Protein 8XW9 (pdb70)

Organism: Streptococcus pneumoniae (strain ATCC BAA-255 / R6) (NCBI:txid171101)

Structure (mmCIF, N/CA/C/O backbone):
data_8XW9
#
_entry.id   8XW9
#
_cell.length_a   81.464
_cell.length_b   81.464
_cell.length_c   398.910
_cell.angle_alpha   90.00
_cell.angle_beta   90.00
_cell.angle_gamma   90.00
#
_symmetry.space_group_name_H-M   'P 43 2 2'
#
loop_
_entity.id
_entity.type
_entity.pdbx_description
1 polymer 'Pyruvate kinase'
2 non-polymer 'MAGNESIUM ION'
3 non-polymer 'POTASSIUM ION'
4 non-polymer 'OXALATE ION'
5 non-polymer 1,6-di-O-phosphono-beta-D-fructofuranose
6 non-polymer "URIDINE-5'-DIPHOSPHATE"
7 water water
#
loop_
_atom_site.group_PDB
_atom_site.id
_atom_site.type_symbol
_atom_site.label_atom_id
_atom_site.label_alt_id
_atom_site.label_comp_id
_atom_site.label_asym_id
_atom_site.label_entity_id
_atom_site.label_seq_id
_atom_site.pdbx_PDB_ins_code
_atom_site.Cartn_x
_atom_site.Cartn_y
_atom_site.Cartn_z
_atom_site.occupancy
_atom_site.B_iso_or_equiv
_atom_site.auth_seq_id
_atom_site.auth_comp_id
_atom_site.auth_asym_id
_atom_site.auth_atom_id
_atom_site.pdbx_PDB_model_num
ATOM 1 N N . MET A 1 21 ? 3.024 8.818 19.713 1.00 77.20 1 MET A N 1
ATOM 2 C CA . MET A 1 21 ? 1.791 8.613 20.559 1.00 65.66 1 MET A CA 1
ATOM 3 C C . MET A 1 21 ? 0.666 7.987 19.713 1.00 55.21 1 MET A C 1
ATOM 4 O O . MET A 1 21 ? 0.065 8.693 18.887 1.00 53.01 1 MET A O 1
ATOM 9 N N . ASN A 1 22 ? 0.407 6.685 19.859 1.00 42.32 2 ASN A N 1
ATOM 10 C CA . ASN A 1 22 ? -0.698 5.993 19.156 1.00 37.04 2 ASN A CA 1
ATOM 11 C C . ASN A 1 22 ? -1.910 6.029 20.095 1.00 31.12 2 ASN A C 1
ATOM 12 O O . ASN A 1 22 ? -1.775 5.863 21.318 1.00 34.03 2 ASN A O 1
ATOM 17 N N . LYS A 1 23 ? -3.084 6.094 19.527 1.00 28.19 3 LYS A N 1
ATOM 18 C CA . LYS A 1 23 ? -4.329 6.066 20.325 1.00 26.02 3 LYS A CA 1
ATOM 19 C C . LYS A 1 23 ? -4.688 4.608 20.673 1.00 29.31 3 LYS A C 1
ATOM 20 O O . LYS A 1 23 ? -5.187 3.878 19.798 1.00 28.96 3 LYS A O 1
ATOM 26 N N . ARG A 1 24 ? -4.661 4.238 21.941 1.00 22.69 4 ARG A N 1
ATOM 27 C CA . ARG A 1 24 ? -5.000 2.860 22.369 1.00 23.67 4 ARG A CA 1
ATOM 28 C C . ARG A 1 24 ? -6.537 2.644 22.432 1.00 21.28 4 ARG A C 1
ATOM 29 O O . ARG A 1 24 ? -6.968 1.521 22.122 1.00 23.25 4 ARG A O 1
ATOM 37 N N . VAL A 1 25 ? -7.273 3.621 22.905 1.00 22.54 5 VAL A N 1
ATOM 38 C CA . VAL A 1 25 ? -8.767 3.536 23.000 1.00 21.54 5 VAL A CA 1
ATOM 39 C C . VAL A 1 25 ? -9.342 3.674 21.591 1.00 22.58 5 VAL A C 1
ATOM 40 O O . VAL A 1 25 ? -8.998 4.625 20.930 1.00 25.75 5 VAL A O 1
ATOM 44 N N . LYS A 1 26 ? -10.174 2.731 21.202 1.00 24.15 6 LYS A N 1
ATOM 45 C CA . LYS A 1 26 ? -10.699 2.648 19.811 1.00 22.55 6 LYS A CA 1
ATOM 46 C C . LYS A 1 26 ? -11.900 3.564 19.680 1.00 26.41 6 LYS A C 1
ATOM 47 O O . LYS A 1 26 ? -12.570 3.840 20.694 1.00 25.58 6 LYS A O 1
ATOM 53 N N . ILE A 1 27 ? -12.102 4.091 18.480 1.00 25.91 7 ILE A N 1
ATOM 54 C CA . ILE A 1 27 ? -13.264 4.955 18.190 1.00 24.47 7 ILE A CA 1
ATOM 55 C C . ILE A 1 27 ? -14.200 4.236 17.232 1.00 24.51 7 ILE A C 1
ATOM 56 O O . ILE A 1 27 ? -13.770 3.822 16.164 1.00 24.60 7 ILE A O 1
ATOM 61 N N . VAL A 1 28 ? -15.477 4.185 17.598 1.00 24.43 8 VAL A N 1
ATOM 62 C CA . VAL A 1 28 ? -16.563 3.760 16.682 1.00 23.58 8 VAL A CA 1
ATOM 63 C C . VAL A 1 28 ? -17.222 5.055 16.234 1.00 24.01 8 VAL A C 1
ATOM 64 O O . VAL A 1 28 ? -17.597 5.844 17.098 1.00 24.41 8 VAL A O 1
ATOM 68 N N . ALA A 1 29 ? -17.320 5.299 14.932 1.00 24.73 9 ALA A N 1
ATOM 69 C CA . ALA A 1 29 ? -17.974 6.519 14.390 1.00 22.88 9 ALA A CA 1
ATOM 70 C C . ALA A 1 29 ? -19.219 6.082 13.606 1.00 23.49 9 ALA A C 1
ATOM 71 O O . ALA A 1 29 ? -19.138 5.209 12.745 1.00 23.87 9 ALA A O 1
ATOM 73 N N . THR A 1 30 ? -20.344 6.643 13.947 1.00 25.21 10 THR A N 1
ATOM 74 C CA . THR A 1 30 ? -21.591 6.363 13.206 1.00 22.15 10 THR A CA 1
ATOM 75 C C . THR A 1 30 ? -21.597 7.180 11.935 1.00 22.93 10 THR A C 1
ATOM 76 O O . THR A 1 30 ? -21.417 8.440 12.019 1.00 25.98 10 THR A O 1
ATOM 80 N N . LEU A 1 31 ? -21.930 6.525 10.819 1.00 26.44 11 LEU A N 1
ATOM 81 C CA . LEU A 1 31 ? -22.038 7.233 9.517 1.00 25.30 11 LEU A CA 1
ATOM 82 C C . LEU A 1 31 ? -23.507 7.613 9.254 1.00 25.49 11 LEU A C 1
ATOM 83 O O . LEU A 1 31 ? -24.430 7.079 9.854 1.00 28.62 11 LEU A O 1
ATOM 88 N N . GLY A 1 32 ? -23.638 8.731 8.578 1.00 26.40 12 GLY A N 1
ATOM 89 C CA . GLY A 1 32 ? -24.934 9.243 8.158 1.00 28.00 12 GLY A CA 1
ATOM 90 C C . GLY A 1 32 ? -24.690 10.352 7.160 1.00 26.89 12 GLY A C 1
ATOM 91 O O . GLY A 1 32 ? -23.591 10.516 6.609 1.00 27.48 12 GLY A O 1
ATOM 92 N N . PRO A 1 33 ? -25.693 11.207 6.941 1.00 29.94 13 PRO A N 1
ATOM 93 C CA . PRO A 1 33 ? -25.549 12.259 5.930 1.00 30.07 13 PRO A CA 1
ATOM 94 C C . PRO A 1 33 ? -24.502 13.338 6.162 1.00 30.75 13 PRO A C 1
ATOM 95 O O . PRO A 1 33 ? -24.091 13.955 5.218 1.00 28.74 13 PRO A O 1
ATOM 99 N N . ALA A 1 34 ? -24.045 13.531 7.401 1.00 29.23 14 ALA A N 1
ATOM 100 C CA . ALA A 1 34 ? -23.074 14.589 7.749 1.00 29.60 14 ALA A CA 1
ATOM 101 C C . ALA A 1 34 ? -21.802 14.530 6.881 1.00 24.49 14 ALA A C 1
ATOM 102 O O . ALA A 1 34 ? -21.307 15.589 6.549 1.00 29.25 14 ALA A O 1
ATOM 104 N N . VAL A 1 35 ? -21.355 13.350 6.480 1.00 24.92 15 VAL A N 1
ATOM 105 C CA . VAL A 1 35 ? -20.094 13.207 5.712 1.00 30.37 15 VAL A CA 1
ATOM 106 C C . VAL A 1 35 ? -20.427 13.035 4.228 1.00 32.37 15 VAL A C 1
ATOM 107 O O . VAL A 1 35 ? -19.484 12.970 3.414 1.00 33.30 15 VAL A O 1
ATOM 111 N N . GLU A 1 36 ? -21.724 12.966 3.891 1.00 29.63 16 GLU A N 1
ATOM 112 C CA . GLU A 1 36 ? -22.128 12.636 2.495 1.00 29.02 16 GLU A CA 1
ATOM 113 C C . GLU A 1 36 ? -22.304 13.916 1.689 1.00 28.22 16 GLU A C 1
ATOM 114 O O . GLU A 1 36 ? -22.924 14.852 2.164 1.00 29.28 16 GLU A O 1
ATOM 120 N N . ILE A 1 37 ? -21.756 13.905 0.484 1.00 28.97 17 ILE A N 1
ATOM 121 C CA . ILE A 1 37 ? -21.875 14.994 -0.521 1.00 29.11 17 ILE A CA 1
ATOM 122 C C . ILE A 1 37 ? -22.924 14.501 -1.532 1.00 27.26 17 ILE A C 1
ATOM 123 O O . ILE A 1 37 ? -22.884 13.312 -1.903 1.00 27.73 17 ILE A O 1
ATOM 128 N N . ARG A 1 38 ? -23.862 15.362 -1.887 1.00 29.85 18 ARG A N 1
ATOM 129 C CA . ARG A 1 38 ? -24.917 15.011 -2.866 1.00 28.31 18 ARG A CA 1
ATOM 130 C C . ARG A 1 38 ? -24.973 16.120 -3.904 1.00 28.35 18 ARG A C 1
ATOM 131 O O . ARG A 1 38 ? -25.299 17.276 -3.521 1.00 31.21 18 ARG A O 1
ATOM 139 N N . GLY A 1 39 ? -24.668 15.784 -5.165 1.00 33.36 19 GLY A N 1
ATOM 140 C CA . GLY A 1 39 ? -24.597 16.806 -6.236 1.00 33.56 19 GLY A CA 1
ATOM 141 C C . GLY A 1 39 ? -23.776 18.013 -5.861 1.00 39.03 19 GLY A C 1
ATOM 142 O O . GLY A 1 39 ? -24.252 19.119 -6.108 1.00 36.13 19 GLY A O 1
ATOM 143 N N . GLY A 1 40 ? -22.592 17.807 -5.257 1.00 40.06 20 GLY A N 1
ATOM 144 C CA . GLY A 1 40 ? -21.671 18.883 -4.859 1.00 37.67 20 GLY A CA 1
ATOM 145 C C . GLY A 1 40 ? -22.144 19.626 -3.600 1.00 40.07 20 GLY A C 1
ATOM 146 O O . GLY A 1 40 ? -21.481 20.535 -3.219 1.00 41.37 20 GLY A O 1
ATOM 147 N N . LYS A 1 41 ? -23.256 19.257 -2.970 1.00 33.15 21 LYS A N 1
ATOM 148 C CA . LYS A 1 41 ? -23.798 19.981 -1.792 1.00 36.15 21 LYS A CA 1
ATOM 149 C C . LYS A 1 41 ? -23.417 19.207 -0.517 1.00 33.56 21 LYS A C 1
ATOM 150 O O . LYS A 1 41 ? -23.402 17.944 -0.540 1.00 29.82 21 LYS A O 1
ATOM 156 N N . LYS A 1 42 ? -23.167 19.961 0.537 1.00 33.67 22 LYS A N 1
ATOM 157 C CA . LYS A 1 42 ? -22.896 19.472 1.914 1.00 35.08 22 LYS A CA 1
ATOM 158 C C . LYS A 1 42 ? -24.212 19.366 2.663 1.00 31.67 22 LYS A C 1
ATOM 159 O O . LYS A 1 42 ? -25.171 20.094 2.356 1.00 36.93 22 LYS A O 1
ATOM 165 N N . PHE A 1 43 ? -24.297 18.454 3.624 1.00 31.08 23 PHE A N 1
ATOM 166 C CA . PHE A 1 43 ? -25.457 18.322 4.522 1.00 29.82 23 PHE A CA 1
ATOM 167 C C . PHE A 1 43 ? -25.751 19.693 5.151 1.00 31.57 23 PHE A C 1
ATOM 168 O O . PHE A 1 43 ? -24.806 20.364 5.599 1.00 35.24 23 PHE A O 1
ATOM 176 N N . GLY A 1 44 ? -27.009 20.091 5.123 1.00 34.11 24 GLY A N 1
ATOM 177 C CA . GLY A 1 44 ? -27.493 21.389 5.594 1.00 40.25 24 GLY A CA 1
ATOM 178 C C . GLY A 1 44 ? -27.706 22.381 4.455 1.00 44.47 24 GLY A C 1
ATOM 179 O O . GLY A 1 44 ? -28.462 23.308 4.684 1.00 43.74 24 GLY A O 1
ATOM 180 N N . GLU A 1 45 ? -27.070 22.229 3.285 1.00 40.44 25 GLU A N 1
ATOM 181 C CA . GLU A 1 45 ? -27.227 23.211 2.172 1.00 40.87 25 GLU A CA 1
ATOM 182 C C . GLU A 1 45 ? -28.614 23.075 1.522 1.00 42.25 25 GLU A C 1
ATOM 183 O O . GLU A 1 45 ? -29.202 21.976 1.544 1.00 37.97 25 GLU A O 1
ATOM 189 N N . ASP A 1 46 ? -29.165 24.176 0.987 1.00 42.39 26 ASP A N 1
ATOM 190 C CA . ASP A 1 46 ? -30.497 24.141 0.308 1.00 45.53 26 ASP A CA 1
ATOM 191 C C . ASP A 1 46 ? -30.394 23.177 -0.887 1.00 35.86 26 ASP A C 1
ATOM 192 O O . ASP A 1 46 ? -29.381 23.250 -1.592 1.00 39.23 26 ASP A O 1
ATOM 197 N N . GLY A 1 47 ? -31.396 22.325 -1.076 1.00 40.35 27 GLY A N 1
ATOM 198 C CA . GLY A 1 47 ? -31.514 21.420 -2.231 1.00 40.86 27 GLY A CA 1
ATOM 199 C C . GLY A 1 47 ? -30.758 20.119 -2.040 1.00 39.86 27 GLY A C 1
ATOM 200 O O . GLY A 1 47 ? -30.761 19.309 -2.968 1.00 36.01 27 GLY A O 1
ATOM 201 N N . TYR A 1 48 ? -30.124 19.898 -0.880 1.00 38.05 28 TYR A N 1
ATOM 202 C CA . TYR A 1 48 ? -29.221 18.736 -0.643 1.00 32.41 28 TYR A CA 1
ATOM 203 C C . TYR A 1 48 ? -29.967 17.437 -0.940 1.00 28.82 28 TYR A C 1
ATOM 204 O O . TYR A 1 48 ? -29.449 16.578 -1.655 1.00 31.31 28 TYR A O 1
ATOM 213 N N . TRP A 1 49 ? -31.193 17.303 -0.430 1.00 27.59 29 TRP A N 1
ATOM 214 C CA . TRP A 1 49 ? -31.975 16.053 -0.468 1.00 30.93 29 TRP A CA 1
ATOM 215 C C . TRP A 1 49 ? -32.570 15.808 -1.883 1.00 31.67 29 TRP A C 1
ATOM 216 O O . TRP A 1 49 ? -32.926 14.663 -2.161 1.00 32.55 29 TRP A O 1
ATOM 227 N N . GLY A 1 50 ? -32.527 16.807 -2.741 1.00 32.70 30 GLY A N 1
ATOM 228 C CA . GLY A 1 50 ? -33.015 16.693 -4.140 1.00 31.53 30 GLY A CA 1
ATOM 229 C C . GLY A 1 50 ? -31.926 16.180 -5.042 1.00 33.07 30 GLY A C 1
ATOM 230 O O . GLY A 1 50 ? -32.225 15.868 -6.220 1.00 34.90 30 GLY A O 1
ATOM 231 N N . GLU A 1 51 ? -30.679 16.106 -4.540 1.00 31.81 31 GLU A N 1
ATOM 232 C CA . GLU A 1 51 ? -29.507 15.548 -5.262 1.00 30.53 31 GLU A CA 1
ATOM 233 C C . GLU A 1 51 ? -29.297 14.060 -4.928 1.00 30.52 31 GLU A C 1
ATOM 234 O O . GLU A 1 51 ? -29.858 13.551 -3.960 1.00 31.44 31 GLU A O 1
ATOM 240 N N . LYS A 1 52 ? -28.501 13.371 -5.720 1.00 29.33 32 LYS A N 1
ATOM 241 C CA . LYS A 1 52 ? -28.152 11.963 -5.465 1.00 29.50 32 LYS A CA 1
ATOM 242 C C . LYS A 1 52 ? -26.727 11.974 -4.848 1.00 29.73 32 LYS A C 1
ATOM 243 O O . LYS A 1 52 ? -26.036 12.972 -5.009 1.00 27.89 32 LYS A O 1
ATOM 249 N N . LEU A 1 53 ? -26.346 10.882 -4.226 1.00 32.28 33 LEU A N 1
ATOM 250 C CA . LEU A 1 53 ? -25.034 10.733 -3.521 1.00 29.70 33 LEU A CA 1
ATOM 251 C C . LEU A 1 53 ? -23.887 10.849 -4.531 1.00 32.52 33 LEU A C 1
ATOM 252 O O . LEU A 1 53 ? -23.955 10.270 -5.642 1.00 33.92 33 LEU A O 1
ATOM 257 N N . ASP A 1 54 ? -22.872 11.631 -4.202 1.00 31.11 34 ASP A N 1
ATOM 258 C CA . ASP A 1 54 ? -21.575 11.700 -4.913 1.00 33.58 34 ASP A CA 1
ATOM 259 C C . ASP A 1 54 ? -20.616 10.740 -4.201 1.00 35.06 34 ASP A C 1
ATOM 260 O O . ASP A 1 54 ? -20.113 11.084 -3.072 1.00 33.39 34 ASP A O 1
ATOM 265 N N . VAL A 1 55 ? -20.466 9.536 -4.732 1.00 32.63 35 VAL A N 1
ATOM 266 C CA . VAL A 1 55 ? -19.765 8.440 -4.012 1.00 35.25 35 VAL A CA 1
ATOM 267 C C . VAL A 1 55 ? -18.296 8.812 -3.772 1.00 34.07 35 VAL A C 1
ATOM 268 O O . VAL A 1 55 ? -17.817 8.683 -2.599 1.00 31.77 35 VAL A O 1
ATOM 272 N N . GLU A 1 56 ? -17.597 9.347 -4.752 1.00 35.75 36 GLU A N 1
ATOM 273 C CA . GLU A 1 56 ? -16.137 9.599 -4.580 1.00 39.12 36 GLU A CA 1
ATOM 274 C C . GLU A 1 56 ? -15.929 10.711 -3.550 1.00 39.14 36 GLU A C 1
ATOM 275 O O . GLU A 1 56 ? -15.067 10.531 -2.627 1.00 33.23 36 GLU A O 1
ATOM 281 N N . ALA A 1 57 ? -16.618 11.834 -3.697 1.00 30.29 37 ALA A N 1
ATOM 282 C CA . ALA A 1 57 ? -16.520 12.987 -2.783 1.00 33.70 37 ALA A CA 1
ATOM 283 C C . ALA A 1 57 ? -16.857 12.549 -1.336 1.00 30.61 37 ALA A C 1
ATOM 284 O O . ALA A 1 57 ? -16.171 12.977 -0.395 1.00 31.35 37 ALA A O 1
ATOM 286 N N . SER A 1 58 ? -17.864 11.716 -1.158 1.00 31.31 38 SER A N 1
ATOM 287 C CA . SER A 1 58 ? -18.265 11.169 0.157 1.00 29.61 38 SER A CA 1
ATOM 288 C C . SER A 1 58 ? -17.137 10.278 0.712 1.00 28.68 38 SER A C 1
ATOM 289 O O . SER A 1 58 ? -16.859 10.364 1.940 1.00 27.22 38 SER A O 1
ATOM 292 N N . ALA A 1 59 ? -16.581 9.385 -0.103 1.00 28.87 39 ALA A N 1
ATOM 293 C CA . ALA A 1 59 ? -15.501 8.435 0.288 1.00 31.06 39 ALA A CA 1
ATOM 294 C C . ALA A 1 59 ? -14.281 9.241 0.689 1.00 29.99 39 ALA A C 1
ATOM 295 O O . ALA A 1 59 ? -13.620 8.859 1.689 1.00 30.27 39 ALA A O 1
ATOM 297 N N . LYS A 1 60 ? -14.039 10.379 0.052 1.00 30.64 40 LYS A N 1
ATOM 298 C CA . LYS A 1 60 ? -12.891 11.232 0.462 1.00 32.18 40 LYS A CA 1
ATOM 299 C C . LYS A 1 60 ? -13.138 11.809 1.859 1.00 34.62 40 LYS A C 1
ATOM 300 O O . LYS A 1 60 ? -12.169 11.974 2.579 1.00 33.10 40 LYS A O 1
ATOM 306 N N . ASN A 1 61 ? -14.371 12.160 2.212 1.00 29.07 41 ASN A N 1
ATOM 307 C CA . ASN A 1 61 ? -14.689 12.733 3.543 1.00 30.68 41 ASN A CA 1
ATOM 308 C C . ASN A 1 61 ? -14.536 11.627 4.587 1.00 28.54 41 ASN A C 1
ATOM 309 O O . ASN A 1 61 ? -13.960 11.895 5.694 1.00 29.02 41 ASN A O 1
ATOM 314 N N . ILE A 1 62 ? -15.040 10.433 4.273 1.00 26.11 42 ILE A N 1
ATOM 315 C CA . ILE A 1 62 ? -14.932 9.263 5.181 1.00 27.74 42 ILE A CA 1
ATOM 316 C C . ILE A 1 62 ? -13.450 8.904 5.416 1.00 27.07 42 ILE A C 1
ATOM 317 O O . ILE A 1 62 ? -13.057 8.635 6.590 1.00 26.60 42 ILE A O 1
ATOM 322 N N . ALA A 1 63 ? -12.617 8.973 4.394 1.00 25.22 43 ALA A N 1
ATOM 323 C CA . ALA A 1 63 ? -11.164 8.672 4.530 1.00 25.77 43 ALA A CA 1
ATOM 324 C C . ALA A 1 63 ? -10.516 9.609 5.526 1.00 25.92 43 ALA A C 1
ATOM 325 O O . ALA A 1 63 ? -9.612 9.128 6.272 1.00 30.07 43 ALA A O 1
ATOM 327 N N . LYS A 1 64 ? -10.917 10.869 5.591 1.00 25.75 44 LYS A N 1
ATOM 328 C CA . LYS A 1 64 ? -10.418 11.829 6.592 1.00 28.12 44 LYS A CA 1
ATOM 329 C C . LYS A 1 64 ? -10.761 11.339 8.013 1.00 28.32 44 LYS A C 1
ATOM 330 O O . LYS A 1 64 ? -9.920 11.488 8.928 1.00 27.08 44 LYS A O 1
ATOM 336 N N . LEU A 1 65 ? -11.959 10.808 8.227 1.00 29.09 45 LEU A N 1
ATOM 337 C CA . LEU A 1 65 ? -12.330 10.272 9.574 1.00 27.29 45 LEU A CA 1
ATOM 338 C C . LEU A 1 65 ? -11.438 9.089 9.913 1.00 27.35 45 LEU A C 1
ATOM 339 O O . LEU A 1 65 ? -11.095 8.930 11.129 1.00 28.08 45 LEU A O 1
ATOM 344 N N . ILE A 1 66 ? -11.131 8.218 8.944 1.00 24.99 46 ILE A N 1
ATOM 345 C CA . ILE A 1 66 ? -10.271 7.031 9.180 1.00 29.94 46 ILE A CA 1
ATOM 346 C C . ILE A 1 66 ? -8.875 7.538 9.600 1.00 32.47 46 ILE A C 1
ATOM 347 O O . ILE A 1 66 ? -8.331 7.102 10.624 1.00 28.64 46 ILE A O 1
ATOM 352 N N . GLU A 1 67 ? -8.368 8.525 8.901 1.00 30.74 47 GLU A N 1
ATOM 353 C CA . GLU A 1 67 ? -7.020 9.109 9.167 1.00 34.25 47 GLU A CA 1
ATOM 354 C C . GLU A 1 67 ? -7.021 9.822 10.520 1.00 32.74 47 GLU A C 1
ATOM 355 O O . GLU A 1 67 ? -6.002 9.803 11.159 1.00 30.96 47 GLU A O 1
ATOM 361 N N . ALA A 1 68 ? -8.144 10.353 10.988 1.00 27.44 48 ALA A N 1
ATOM 362 C CA . ALA A 1 68 ? -8.274 11.041 12.287 1.00 27.13 48 ALA A CA 1
ATOM 363 C C . ALA A 1 68 ? -8.438 10.050 13.453 1.00 27.02 48 ALA A C 1
ATOM 364 O O . ALA A 1 68 ? -8.390 10.508 14.609 1.00 29.89 48 ALA A O 1
ATOM 366 N N . GLY A 1 69 ? -8.627 8.773 13.185 1.00 27.89 49 GLY A N 1
ATOM 367 C CA . GLY A 1 69 ? -8.609 7.744 14.224 1.00 29.27 49 GLY A CA 1
ATOM 368 C C . GLY A 1 69 ? -9.919 7.026 14.426 1.00 26.54 49 GLY A C 1
ATOM 369 O O . GLY A 1 69 ? -10.006 6.247 15.394 1.00 29.00 49 GLY A O 1
ATOM 370 N N . ALA A 1 70 ? -10.907 7.133 13.503 1.00 27.65 50 ALA A N 1
ATOM 371 C CA . ALA A 1 70 ? -12.042 6.204 13.500 1.00 25.74 50 ALA A CA 1
ATOM 372 C C . ALA A 1 70 ? -11.520 4.799 13.186 1.00 25.89 50 ALA A C 1
ATOM 373 O O . ALA A 1 70 ? -10.846 4.584 12.157 1.00 27.80 50 ALA A O 1
ATOM 375 N N . ASN A 1 71 ? -11.836 3.845 14.018 1.00 21.37 51 ASN A N 1
ATOM 376 C CA . ASN A 1 71 ? -11.357 2.453 13.909 1.00 23.01 51 ASN A CA 1
ATOM 377 C C . ASN A 1 71 ? -12.421 1.526 13.353 1.00 25.39 51 ASN A C 1
ATOM 378 O O . ASN A 1 71 ? -12.043 0.421 12.853 1.00 27.95 51 ASN A O 1
ATOM 383 N N . THR A 1 72 ? -13.696 1.897 13.509 1.00 25.68 52 THR A N 1
ATOM 384 C CA . THR A 1 72 ? -14.848 1.070 13.074 1.00 25.78 52 THR A CA 1
ATOM 385 C C . THR A 1 72 ? -15.975 2.044 12.757 1.00 27.81 52 THR A C 1
ATOM 386 O O . THR A 1 72 ? -16.156 3.049 13.476 1.00 25.54 52 THR A O 1
ATOM 390 N N . PHE A 1 73 ? -16.693 1.782 11.681 1.00 25.90 53 PHE A N 1
ATOM 391 C CA . PHE A 1 73 ? -17.906 2.555 11.363 1.00 24.44 53 PHE A CA 1
ATOM 392 C C . PHE A 1 73 ? -19.144 1.763 11.692 1.00 22.12 53 PHE A C 1
ATOM 393 O O . PHE A 1 73 ? -19.216 0.531 11.491 1.00 24.89 53 PHE A O 1
ATOM 401 N N . ARG A 1 74 ? -20.095 2.490 12.275 1.00 25.02 54 ARG A N 1
ATOM 402 C CA . ARG A 1 74 ? -21.419 1.978 12.699 1.00 22.77 54 ARG A CA 1
ATOM 403 C C . ARG A 1 74 ? -22.514 2.357 11.657 1.00 21.46 54 ARG A C 1
ATOM 404 O O . ARG A 1 74 ? -22.638 3.559 11.317 1.00 23.96 54 ARG A O 1
ATOM 412 N N . PHE A 1 75 ? -23.195 1.337 11.175 1.00 26.31 55 PHE A N 1
ATOM 413 C CA . PHE A 1 75 ? -24.341 1.424 10.217 1.00 26.14 55 PHE A CA 1
ATOM 414 C C . PHE A 1 75 ? -25.604 1.155 11.041 1.00 22.48 55 PHE A C 1
ATOM 415 O O . PHE A 1 75 ? -25.870 -0.003 11.436 1.00 24.57 55 PHE A O 1
ATOM 423 N N . ASN A 1 76 ? -26.348 2.198 11.340 1.00 25.58 56 ASN A N 1
ATOM 424 C CA . ASN A 1 76 ? -27.542 2.101 12.217 1.00 26.13 56 ASN A CA 1
ATOM 425 C C . ASN A 1 76 ? -28.773 1.749 11.354 1.00 27.53 56 ASN A C 1
ATOM 426 O O . ASN A 1 76 ? -29.300 2.636 10.711 1.00 27.12 56 ASN A O 1
ATOM 431 N N . PHE A 1 77 ? -29.232 0.511 11.393 1.00 27.35 57 PHE A N 1
ATOM 432 C CA . PHE A 1 77 ? -30.352 0.016 10.542 1.00 29.03 57 PHE A CA 1
ATOM 433 C C . PHE A 1 77 ? -31.705 0.494 11.090 1.00 30.98 57 PHE A C 1
ATOM 434 O O . PHE A 1 77 ? -32.691 0.182 10.466 1.00 30.07 57 PHE A O 1
ATOM 442 N N . SER A 1 78 ? -31.740 1.324 12.127 1.00 27.82 58 SER A N 1
ATOM 443 C CA . SER A 1 78 ? -32.981 2.043 12.547 1.00 29.53 58 SER A CA 1
ATOM 444 C C . SER A 1 78 ? -33.273 3.152 11.545 1.00 32.57 58 SER A C 1
ATOM 445 O O . SER A 1 78 ? -34.415 3.646 11.548 1.00 34.38 58 SER A O 1
ATOM 448 N N . HIS A 1 79 ? -32.287 3.542 10.727 1.00 29.89 59 HIS A N 1
ATOM 449 C CA . HIS A 1 79 ? -32.395 4.667 9.770 1.00 30.45 59 HIS A CA 1
ATOM 450 C C . HIS A 1 79 ? -32.231 4.164 8.339 1.00 34.95 59 HIS A C 1
ATOM 451 O O . HIS A 1 79 ? -31.442 3.242 8.106 1.00 33.60 59 HIS A O 1
ATOM 458 N N . GLY A 1 80 ? -33.048 4.690 7.426 1.00 39.84 60 GLY A N 1
ATOM 459 C CA . GLY A 1 80 ? -32.905 4.418 5.986 1.00 39.75 60 GLY A CA 1
ATOM 460 C C . GLY A 1 80 ? -33.401 3.045 5.604 1.00 38.05 60 GLY A C 1
ATOM 461 O O . GLY A 1 80 ? -34.001 2.356 6.414 1.00 48.02 60 GLY A O 1
ATOM 462 N N . ASP A 1 81 ? -33.109 2.604 4.394 1.00 34.68 61 ASP A N 1
ATOM 463 C CA . ASP A 1 81 ? -33.489 1.239 3.974 1.00 35.01 61 ASP A CA 1
ATOM 464 C C . ASP A 1 81 ? -32.242 0.482 3.543 1.00 32.27 61 ASP A C 1
ATOM 465 O O . ASP A 1 81 ? -31.139 1.046 3.667 1.00 34.03 61 ASP A O 1
ATOM 470 N N . HIS A 1 82 ? -32.396 -0.762 3.086 1.00 32.33 62 HIS A N 1
ATOM 471 C CA . HIS A 1 82 ? -31.248 -1.631 2.758 1.00 33.49 62 HIS A CA 1
ATOM 472 C C . HIS A 1 82 ? -30.418 -0.972 1.678 1.00 35.54 62 HIS A C 1
ATOM 473 O O . HIS A 1 82 ? -29.202 -1.010 1.777 1.00 33.32 62 HIS A O 1
ATOM 480 N N . GLN A 1 83 ? -31.042 -0.319 0.707 1.00 34.79 63 GLN A N 1
ATOM 481 C CA . GLN A 1 83 ? -30.265 0.295 -0.385 1.00 37.77 63 GLN A CA 1
ATOM 482 C C . GLN A 1 83 ? -29.351 1.400 0.173 1.00 35.35 63 GLN A C 1
ATOM 483 O O . GLN A 1 83 ? -28.170 1.458 -0.264 1.00 35.83 63 GLN A O 1
ATOM 489 N N . GLU A 1 84 ? -29.867 2.294 1.017 1.00 34.40 64 GLU A N 1
ATOM 490 C CA . GLU A 1 84 ? -29.056 3.387 1.597 1.00 36.01 64 GLU A CA 1
ATOM 491 C C . GLU A 1 84 ? -27.884 2.748 2.388 1.00 32.58 64 GLU A C 1
ATOM 492 O O . GLU A 1 84 ? -26.707 3.219 2.232 1.00 31.46 64 GLU A O 1
ATOM 498 N N . GLN A 1 85 ? -28.178 1.732 3.211 1.00 32.00 65 GLN A N 1
ATOM 499 C CA . GLN A 1 85 ? -27.143 1.100 4.087 1.00 33.50 65 GLN A CA 1
ATOM 500 C C . GLN A 1 85 ? -26.084 0.441 3.187 1.00 33.00 65 GLN A C 1
ATOM 501 O O . GLN A 1 85 ? -24.847 0.606 3.443 1.00 30.44 65 GLN A O 1
ATOM 507 N N . GLY A 1 86 ? -26.513 -0.331 2.180 1.00 31.92 66 GLY A N 1
ATOM 508 C CA . GLY A 1 86 ? -25.600 -1.024 1.254 1.00 32.28 66 GLY A CA 1
ATOM 509 C C . GLY A 1 86 ? -24.702 -0.070 0.499 1.00 34.77 66 GLY A C 1
ATOM 510 O O . GLY A 1 86 ? -23.498 -0.373 0.350 1.00 33.75 66 GLY A O 1
ATOM 511 N N . GLU A 1 87 ? -25.238 1.039 0.002 1.00 32.73 67 GLU A N 1
ATOM 512 C CA . GLU A 1 87 ? -24.433 2.064 -0.715 1.00 36.31 67 GLU A CA 1
ATOM 513 C C . GLU A 1 87 ? -23.429 2.680 0.281 1.00 31.73 67 GLU A C 1
ATOM 514 O O . GLU A 1 87 ? -22.309 3.016 -0.110 1.00 30.80 67 GLU A O 1
ATOM 520 N N . ARG A 1 88 ? -23.840 2.907 1.531 1.00 30.32 68 ARG A N 1
ATOM 521 C CA . ARG A 1 88 ? -22.958 3.570 2.520 1.00 32.40 68 ARG A CA 1
ATOM 522 C C . ARG A 1 88 ? -21.797 2.598 2.825 1.00 28.23 68 ARG A C 1
ATOM 523 O O . ARG A 1 88 ? -20.667 3.048 2.938 1.00 31.79 68 ARG A O 1
ATOM 531 N N . MET A 1 89 ? -22.067 1.312 2.925 1.00 27.35 69 MET A N 1
ATOM 532 C CA . MET A 1 89 ? -21.010 0.304 3.147 1.00 30.35 69 MET A CA 1
ATOM 533 C C . MET A 1 89 ? -20.042 0.309 1.964 1.00 33.35 69 MET A C 1
ATOM 534 O O . MET A 1 89 ? -18.826 0.243 2.199 1.00 30.19 69 MET A O 1
ATOM 539 N N . ALA A 1 90 ? -20.541 0.416 0.730 1.00 31.07 70 ALA A N 1
ATOM 540 C CA . ALA A 1 90 ? -19.678 0.454 -0.465 1.00 32.41 70 ALA A CA 1
ATOM 541 C C . ALA A 1 90 ? -18.840 1.738 -0.453 1.00 30.80 70 ALA A C 1
ATOM 542 O O . ALA A 1 90 ? -17.673 1.698 -0.863 1.00 30.52 70 ALA A O 1
ATOM 544 N N . THR A 1 91 ? -19.393 2.867 -0.036 1.00 27.74 71 THR A N 1
ATOM 545 C CA . THR A 1 91 ? -18.624 4.129 0.072 1.00 28.36 71 THR A CA 1
ATOM 546 C C . THR A 1 91 ? -17.475 3.976 1.097 1.00 30.42 71 THR A C 1
ATOM 547 O O . THR A 1 91 ? -16.350 4.469 0.828 1.00 30.05 71 THR A O 1
ATOM 551 N N . VAL A 1 92 ? -17.728 3.314 2.210 1.00 27.66 72 VAL A N 1
ATOM 552 C CA . VAL A 1 92 ? -16.627 3.100 3.201 1.00 27.51 72 VAL A CA 1
ATOM 553 C C . VAL A 1 92 ? -15.539 2.211 2.580 1.00 30.48 72 VAL A C 1
ATOM 554 O O . VAL A 1 92 ? -14.330 2.482 2.835 1.00 27.76 72 VAL A O 1
ATOM 558 N N . LYS A 1 93 ? -15.894 1.206 1.783 1.00 31.68 73 LYS A N 1
ATOM 559 C CA . LYS A 1 93 ? -14.862 0.317 1.189 1.00 34.72 73 LYS A CA 1
ATOM 560 C C . LYS A 1 93 ? -13.960 1.137 0.257 1.00 31.81 73 LYS A C 1
ATOM 561 O O . LYS A 1 93 ? -12.740 0.874 0.200 1.00 31.38 73 LYS A O 1
ATOM 567 N N . LEU A 1 94 ? -14.512 2.099 -0.470 1.00 32.64 74 LEU A N 1
ATOM 568 C CA . LEU A 1 94 ? -13.693 3.013 -1.290 1.00 33.60 74 LEU A CA 1
ATOM 569 C C . LEU A 1 94 ? -12.846 3.895 -0.359 1.00 34.82 74 LEU A C 1
ATOM 570 O O . LEU A 1 94 ? -11.678 4.188 -0.706 1.00 31.69 74 LEU A O 1
ATOM 575 N N . ALA A 1 95 ? -13.417 4.390 0.751 1.00 29.89 75 ALA A N 1
ATOM 576 C CA . ALA A 1 95 ? -12.710 5.267 1.706 1.00 28.27 75 ALA A CA 1
ATOM 577 C C . ALA A 1 95 ? -11.453 4.578 2.256 1.00 28.54 75 ALA A C 1
ATOM 578 O O . ALA A 1 95 ? -10.472 5.283 2.409 1.00 28.54 75 ALA A O 1
ATOM 580 N N . GLU A 1 96 ? -11.504 3.274 2.534 1.00 29.21 76 GLU A N 1
ATOM 581 C CA . GLU A 1 96 ? -10.343 2.513 3.045 1.00 30.25 76 GLU A CA 1
ATOM 582 C C . GLU A 1 96 ? -9.214 2.537 2.007 1.00 36.37 76 GLU A C 1
ATOM 583 O O . GLU A 1 96 ? -8.043 2.627 2.384 1.00 30.62 76 GLU A O 1
ATOM 589 N N . LYS A 1 97 ? -9.572 2.477 0.733 1.00 34.34 77 LYS A N 1
ATOM 590 C CA . LYS A 1 97 ? -8.577 2.459 -0.366 1.00 37.31 77 LYS A CA 1
ATOM 591 C C . LYS A 1 97 ? -7.977 3.846 -0.489 1.00 35.72 77 LYS A C 1
ATOM 592 O O . LYS A 1 97 ? -6.721 3.920 -0.632 1.00 37.86 77 LYS A O 1
ATOM 598 N N . ILE A 1 98 ? -8.761 4.906 -0.313 1.00 30.73 78 ILE A N 1
ATOM 599 C CA . ILE A 1 98 ? -8.218 6.289 -0.287 1.00 31.80 78 ILE A CA 1
ATOM 600 C C . ILE A 1 98 ? -7.292 6.477 0.917 1.00 35.38 78 ILE A C 1
ATOM 601 O O . ILE A 1 98 ? -6.220 7.080 0.767 1.00 36.33 78 ILE A O 1
ATOM 606 N N . ALA A 1 99 ? -7.696 6.052 2.107 1.00 31.56 79 ALA A N 1
ATOM 607 C CA . ALA A 1 99 ? -6.890 6.320 3.320 1.00 31.62 79 ALA A CA 1
ATOM 608 C C . ALA A 1 99 ? -5.661 5.398 3.354 1.00 34.25 79 ALA A C 1
ATOM 609 O O . ALA A 1 99 ? -4.783 5.693 4.156 1.00 37.58 79 ALA A O 1
ATOM 611 N N . GLY A 1 100 ? -5.715 4.243 2.676 1.00 36.64 80 GLY A N 1
ATOM 612 C CA . GLY A 1 100 ? -4.742 3.139 2.766 1.00 38.32 80 GLY A CA 1
ATOM 613 C C . GLY A 1 100 ? -4.809 2.445 4.119 1.00 40.79 80 GLY A C 1
ATOM 614 O O . GLY A 1 100 ? -3.802 2.006 4.586 1.00 32.78 80 GLY A O 1
ATOM 615 N N . LYS A 1 101 ? -5.980 2.374 4.752 1.00 33.21 81 LYS A N 1
ATOM 616 C CA . LYS A 1 101 ? -6.136 1.867 6.138 1.00 34.20 81 LYS A CA 1
ATOM 617 C C . LYS A 1 101 ? -7.502 1.187 6.220 1.00 35.46 81 LYS A C 1
ATOM 618 O O . LYS A 1 101 ? -8.534 1.780 5.744 1.00 35.62 81 LYS A O 1
ATOM 624 N N . LYS A 1 102 ? -7.518 -0.011 6.772 1.00 31.49 82 LYS A N 1
ATOM 625 C CA . LYS A 1 102 ? -8.752 -0.797 6.934 1.00 31.82 82 LYS A CA 1
ATOM 626 C C . LYS A 1 102 ? -9.456 -0.332 8.187 1.00 31.00 82 LYS A C 1
ATOM 627 O O . LYS A 1 102 ? -8.778 0.095 9.154 1.00 30.38 82 LYS A O 1
ATOM 633 N N . VAL A 1 103 ? -10.774 -0.488 8.200 1.00 28.54 83 VAL A N 1
ATOM 634 C CA . VAL A 1 103 ? -11.617 -0.266 9.407 1.00 27.48 83 VAL A CA 1
ATOM 635 C C . VAL A 1 103 ? -12.585 -1.427 9.572 1.00 29.71 83 VAL A C 1
ATOM 636 O O . VAL A 1 103 ? -12.802 -2.195 8.623 1.00 30.91 83 VAL A O 1
ATOM 640 N N . GLY A 1 104 ? -13.144 -1.531 10.764 1.00 27.04 84 GLY A N 1
ATOM 641 C CA . GLY A 1 104 ? -14.225 -2.466 11.076 1.00 27.48 84 GLY A CA 1
ATOM 642 C C . GLY A 1 104 ? -15.572 -1.953 10.587 1.00 24.36 84 GLY A C 1
ATOM 643 O O . GLY A 1 104 ? -15.771 -0.745 10.480 1.00 26.79 84 GLY A O 1
ATOM 644 N N . PHE A 1 105 ? -16.422 -2.881 10.239 1.00 25.33 85 PHE A N 1
ATOM 645 C CA . PHE A 1 105 ? -17.818 -2.619 9.805 1.00 26.29 85 PHE A CA 1
ATOM 646 C C . PHE A 1 105 ? -18.771 -3.189 10.846 1.00 24.03 85 PHE A C 1
ATOM 647 O O . PHE A 1 105 ? -18.793 -4.427 11.075 1.00 24.23 85 PHE A O 1
ATOM 655 N N . LEU A 1 106 ? -19.524 -2.316 11.495 1.00 25.29 86 LEU A N 1
ATOM 656 C CA . LEU A 1 106 ? -20.454 -2.694 12.564 1.00 23.32 86 LEU A CA 1
ATOM 657 C C . LEU A 1 106 ? -21.920 -2.353 12.142 1.00 24.55 86 LEU A C 1
ATOM 658 O O . LEU A 1 106 ? -22.219 -1.203 11.878 1.00 26.35 86 LEU A O 1
ATOM 663 N N . LEU A 1 107 ? -22.765 -3.356 12.194 1.00 24.33 87 LEU A N 1
ATOM 664 C CA . LEU A 1 107 ? -24.226 -3.238 11.941 1.00 23.73 87 LEU A CA 1
ATOM 665 C C . LEU A 1 107 ? -24.951 -3.111 13.283 1.00 26.42 87 LEU A C 1
ATOM 666 O O . LEU A 1 107 ? -24.701 -3.946 14.195 1.00 27.43 87 LEU A O 1
ATOM 671 N N . ASP A 1 108 ? -25.787 -2.079 13.451 1.00 26.82 88 ASP A N 1
ATOM 672 C CA . ASP A 1 108 ? -26.557 -1.855 14.696 1.00 25.15 88 ASP A CA 1
ATOM 673 C C . ASP A 1 108 ? -28.029 -2.154 14.377 1.00 27.32 88 ASP A C 1
ATOM 674 O O . ASP A 1 108 ? -28.558 -1.508 13.486 1.00 28.55 88 ASP A O 1
ATOM 679 N N . THR A 1 109 ? -28.593 -3.157 15.035 1.00 26.29 89 THR A N 1
ATOM 680 C CA . THR A 1 109 ? -29.970 -3.658 14.777 1.00 27.14 89 THR A CA 1
ATOM 681 C C . THR A 1 109 ? -31.019 -2.719 15.348 1.00 27.10 89 THR A C 1
ATOM 682 O O . THR A 1 109 ? -30.753 -1.824 16.211 1.00 26.02 89 THR A O 1
ATOM 686 N N . LYS A 1 110 ? -32.247 -2.850 14.854 1.00 26.57 90 LYS A N 1
ATOM 687 C CA . LYS A 1 110 ? -33.380 -2.124 15.473 1.00 28.12 90 LYS A CA 1
ATOM 688 C C . LYS A 1 110 ? -33.731 -2.667 16.859 1.00 27.39 90 LYS A C 1
ATOM 689 O O . LYS A 1 110 ? -33.873 -1.879 17.803 1.00 29.24 90 LYS A O 1
ATOM 695 N N . GLY A 1 111 ? -33.914 -3.966 16.962 1.00 27.72 91 GLY A N 1
ATOM 696 C CA . GLY A 1 111 ? -34.307 -4.640 18.192 1.00 31.20 91 GLY A CA 1
ATOM 697 C C . GLY A 1 111 ? -35.782 -4.376 18.518 1.00 31.08 91 GLY A C 1
ATOM 698 O O . GLY A 1 111 ? -36.539 -3.886 17.672 1.00 29.51 91 GLY A O 1
ATOM 699 N N . PRO A 1 112 ? -36.160 -4.755 19.743 1.00 31.46 92 PRO A N 1
ATOM 700 C CA . PRO A 1 112 ? -37.515 -4.563 20.295 1.00 30.21 92 PRO A CA 1
ATOM 701 C C . PRO A 1 112 ? -37.759 -3.112 20.725 1.00 28.75 92 PRO A C 1
ATOM 702 O O . PRO A 1 112 ? -37.738 -2.774 21.884 1.00 31.38 92 PRO A O 1
ATOM 706 N N . GLU A 1 113 ? -37.916 -2.271 19.712 1.00 27.98 93 GLU A N 1
ATOM 707 C CA . GLU A 1 113 ? -37.917 -0.802 19.839 1.00 30.75 93 GLU A CA 1
ATOM 708 C C . GLU A 1 113 ? -39.207 -0.276 19.213 1.00 32.15 93 GLU A C 1
ATOM 709 O O . GLU A 1 113 ? -39.794 -0.971 18.375 1.00 28.53 93 GLU A O 1
ATOM 715 N N . ILE A 1 114 ? -39.492 0.978 19.530 1.00 32.78 94 ILE A N 1
ATOM 716 C CA . ILE A 1 114 ? -40.500 1.845 18.891 1.00 32.33 94 ILE A CA 1
ATOM 717 C C . ILE A 1 114 ? -39.771 2.991 18.227 1.00 29.05 94 ILE A C 1
ATOM 718 O O . ILE A 1 114 ? -38.874 3.539 18.846 1.00 27.30 94 ILE A O 1
ATOM 723 N N . ARG A 1 115 ? -40.110 3.250 16.980 1.00 26.60 95 ARG A N 1
ATOM 724 C CA . ARG A 1 115 ? -39.597 4.382 16.197 1.00 27.94 95 ARG A CA 1
ATOM 725 C C . ARG A 1 115 ? -40.744 5.194 15.636 1.00 27.99 95 ARG A C 1
ATOM 726 O O . ARG A 1 115 ? -41.804 4.593 15.395 1.00 29.24 95 ARG A O 1
ATOM 734 N N . THR A 1 116 ? -40.551 6.497 15.465 1.00 28.15 96 THR A N 1
ATOM 735 C CA . THR A 1 116 ? -41.510 7.357 14.746 1.00 26.73 96 THR A CA 1
ATOM 736 C C . THR A 1 116 ? -41.518 6.915 13.280 1.00 28.54 96 THR A C 1
ATOM 737 O O . THR A 1 116 ? -40.470 6.470 12.716 1.00 26.23 96 THR A O 1
ATOM 741 N N . GLU A 1 117 ? -42.686 7.029 12.653 1.00 25.35 97 GLU A N 1
ATOM 742 C CA . GLU A 1 117 ? -42.839 6.663 11.235 1.00 29.06 97 GLU A CA 1
ATOM 743 C C . GLU A 1 117 ? -42.227 7.734 10.321 1.00 28.56 97 GLU A C 1
ATOM 744 O O . GLU A 1 117 ? -41.999 8.894 10.752 1.00 30.59 97 GLU A O 1
ATOM 750 N N . LEU A 1 118 ? -42.148 7.414 9.029 1.00 27.51 98 LEU A N 1
ATOM 751 C CA . LEU A 1 118 ? -42.035 8.446 7.966 1.00 32.17 98 LEU A CA 1
ATOM 752 C C . LEU A 1 118 ? -43.248 9.369 8.033 1.00 31.33 98 LEU A C 1
ATOM 753 O O . LEU A 1 118 ? -44.347 8.939 8.477 1.00 31.96 98 LEU A O 1
ATOM 758 N N . PHE A 1 119 ? -43.088 10.592 7.563 1.00 28.07 99 PHE A N 1
ATOM 759 C CA . PHE A 1 119 ? -44.171 11.576 7.461 1.00 28.21 99 PHE A CA 1
ATOM 760 C C . PHE A 1 119 ? -44.784 11.547 6.042 1.00 31.76 99 PHE A C 1
ATOM 761 O O . PHE A 1 119 ? -44.076 11.266 5.069 1.00 32.02 99 PHE A O 1
ATOM 769 N N . GLU A 1 120 ? -46.084 11.809 5.958 1.00 32.35 100 GLU A N 1
ATOM 770 C CA . GLU A 1 120 ? -46.785 12.081 4.658 1.00 32.95 100 GLU A CA 1
ATOM 771 C C . GLU A 1 120 ? -46.051 13.219 3.931 1.00 31.72 100 GLU A C 1
ATOM 772 O O . GLU A 1 120 ? -45.756 14.267 4.577 1.00 32.15 100 GLU A O 1
ATOM 778 N N . GLY A 1 121 ? -45.812 13.071 2.618 1.00 35.09 101 GLY A N 1
ATOM 779 C CA . GLY A 1 121 ? -45.254 14.147 1.764 1.00 37.18 101 GLY A CA 1
ATOM 780 C C . GLY A 1 121 ? -43.738 14.217 1.892 1.00 38.53 101 GLY A C 1
ATOM 781 O O . GLY A 1 121 ? -43.152 15.260 1.634 1.00 43.45 101 GLY A O 1
ATOM 782 N N . GLU A 1 122 ? -43.161 13.183 2.465 1.00 39.92 102 GLU A N 1
ATOM 783 C CA . GLU A 1 122 ? -41.737 13.098 2.874 1.00 58.04 102 GLU A CA 1
ATOM 784 C C . GLU A 1 122 ? -41.243 14.426 3.502 1.00 56.36 102 GLU A C 1
ATOM 785 O O . GLU A 1 122 ? -40.082 14.806 3.299 1.00 50.05 102 GLU A O 1
ATOM 791 N N . ALA A 1 123 ? -42.061 15.111 4.312 1.00 53.29 103 ALA A N 1
ATOM 792 C CA . ALA A 1 123 ? -41.513 16.027 5.338 1.00 47.16 103 ALA A CA 1
ATOM 793 C C . ALA A 1 123 ? -40.546 15.155 6.124 1.00 36.70 103 ALA A C 1
ATOM 794 O O . ALA A 1 123 ? -40.726 13.939 6.201 1.00 44.63 103 ALA A O 1
ATOM 796 N N . LYS A 1 124 ? -39.490 15.724 6.638 1.00 37.15 104 LYS A N 1
ATOM 797 C CA . LYS A 1 124 ? -38.562 14.930 7.467 1.00 36.74 104 LYS A CA 1
ATOM 798 C C . LYS A 1 124 ? -38.883 15.101 8.956 1.00 32.20 104 LYS A C 1
ATOM 799 O O . LYS A 1 124 ? -38.531 14.209 9.789 1.00 33.99 104 LYS A O 1
ATOM 805 N N . GLU A 1 125 ? -39.408 16.249 9.298 1.00 30.37 105 GLU A N 1
ATOM 806 C CA . GLU A 1 125 ? -39.566 16.598 10.723 1.00 33.96 105 GLU A CA 1
ATOM 807 C C . GLU A 1 125 ? -40.498 17.787 10.834 1.00 30.99 105 GLU A C 1
ATOM 808 O O . GLU A 1 125 ? -40.668 18.514 9.858 1.00 33.53 105 GLU A O 1
ATOM 814 N N . TYR A 1 126 ? -41.025 17.999 12.029 1.00 30.22 106 TYR A N 1
ATOM 815 C CA . TYR A 1 126 ? -41.761 19.206 12.417 1.00 27.69 106 TYR A CA 1
ATOM 816 C C . TYR A 1 126 ? -41.247 19.648 13.794 1.00 29.39 106 TYR A C 1
ATOM 817 O O . TYR A 1 126 ? -40.787 18.789 14.568 1.00 28.63 106 TYR A O 1
ATOM 826 N N . SER A 1 127 ? -41.382 20.935 14.075 1.00 29.18 107 SER A N 1
ATOM 827 C CA . SER A 1 127 ? -41.044 21.609 15.377 1.00 32.73 107 SER A CA 1
ATOM 828 C C . SER A 1 127 ? -42.315 21.894 16.157 1.00 31.07 107 SER A C 1
ATOM 829 O O . SER A 1 127 ? -43.314 22.272 15.558 1.00 32.24 107 SER A O 1
ATOM 832 N N . TYR A 1 128 ? -42.262 21.780 17.471 1.00 27.26 108 TYR A N 1
ATOM 833 C CA . TYR A 1 128 ? -43.433 21.859 18.362 1.00 29.26 108 TYR A CA 1
ATOM 834 C C . TYR A 1 128 ? -43.067 22.783 19.517 1.00 31.79 108 TYR A C 1
ATOM 835 O O . TYR A 1 128 ? -41.876 22.778 19.950 1.00 30.41 108 TYR A O 1
ATOM 844 N N . LYS A 1 129 ? -44.082 23.404 20.085 1.00 31.07 109 LYS A N 1
ATOM 845 C CA . LYS A 1 129 ? -43.951 24.235 21.299 1.00 30.97 109 LYS A CA 1
ATOM 846 C C . LYS A 1 129 ? -44.674 23.592 22.462 1.00 30.56 109 LYS A C 1
ATOM 847 O O . LYS A 1 129 ? -45.740 22.959 22.283 1.00 32.59 109 LYS A O 1
ATOM 853 N N . THR A 1 130 ? -44.142 23.828 23.662 1.00 30.13 110 THR A N 1
ATOM 854 C CA . THR A 1 130 ? -44.742 23.472 24.952 1.00 31.52 110 THR A CA 1
ATOM 855 C C . THR A 1 130 ? -46.224 23.853 24.914 1.00 31.71 110 THR A C 1
ATOM 856 O O . THR A 1 130 ? -46.532 25.002 24.570 1.00 33.56 110 THR A O 1
ATOM 860 N N . GLY A 1 131 ? -47.060 22.936 25.314 1.00 32.05 111 GLY A N 1
ATOM 861 C CA . GLY A 1 131 ? -48.513 23.167 25.475 1.00 36.20 111 GLY A CA 1
ATOM 862 C C . GLY A 1 131 ? -49.305 22.757 24.230 1.00 37.63 111 GLY A C 1
ATOM 863 O O . GLY A 1 131 ? -50.514 22.607 24.346 1.00 36.23 111 GLY A O 1
ATOM 864 N N . GLU A 1 132 ? -48.670 22.522 23.085 1.00 39.12 112 GLU A N 1
ATOM 865 C CA . GLU A 1 132 ? -49.428 22.034 21.904 1.00 36.08 112 GLU A CA 1
ATOM 866 C C . GLU A 1 132 ? -50.101 20.710 22.262 1.00 38.22 112 GLU A C 1
ATOM 867 O O . GLU A 1 132 ? -49.546 19.917 23.032 1.00 33.78 112 GLU A O 1
ATOM 873 N N . LYS A 1 133 ? -51.290 20.487 21.705 1.00 33.68 113 LYS A N 1
ATOM 874 C CA . LYS A 1 133 ? -52.023 19.226 21.853 1.00 32.47 113 LYS A CA 1
ATOM 875 C C . LYS A 1 133 ? -51.978 18.520 20.506 1.00 33.62 113 LYS A C 1
ATOM 876 O O . LYS A 1 133 ? -52.369 19.131 19.495 1.00 33.43 113 LYS A O 1
ATOM 882 N N . ILE A 1 134 ? -51.465 17.294 20.485 1.00 28.98 114 ILE A N 1
ATOM 883 C CA . ILE A 1 134 ? -51.318 16.518 19.243 1.00 29.09 114 ILE A CA 1
ATOM 884 C C . ILE A 1 134 ? -51.722 15.117 19.620 1.00 25.18 114 ILE A C 1
ATOM 885 O O . ILE A 1 134 ? -52.124 14.884 20.772 1.00 29.63 114 ILE A O 1
ATOM 890 N N . ARG A 1 135 ? -51.599 14.213 18.676 1.00 25.07 115 ARG A N 1
ATOM 891 C CA . ARG A 1 135 ? -51.982 12.813 18.863 1.00 27.92 115 ARG A CA 1
ATOM 892 C C . ARG A 1 135 ? -50.854 11.887 18.508 1.00 26.98 115 ARG A C 1
ATOM 893 O O . ARG A 1 135 ? -50.026 12.230 17.625 1.00 28.08 115 ARG A O 1
ATOM 901 N N . VAL A 1 136 ? -50.879 10.722 19.120 1.00 27.18 116 VAL A N 1
ATOM 902 C CA . VAL A 1 136 ? -49.981 9.610 18.752 1.00 26.48 116 VAL A CA 1
ATOM 903 C C . VAL A 1 136 ? -50.834 8.429 18.348 1.00 28.36 116 VAL A C 1
ATOM 904 O O . VAL A 1 136 ? -51.674 7.991 19.157 1.00 30.85 116 VAL A O 1
ATOM 908 N N . ALA A 1 137 ? -50.679 7.981 17.103 1.00 26.29 117 ALA A N 1
ATOM 909 C CA . ALA A 1 137 ? -51.411 6.812 16.580 1.00 28.19 117 ALA A CA 1
ATOM 910 C C . ALA A 1 137 ? -50.744 5.526 17.003 1.00 31.46 117 ALA A C 1
ATOM 911 O O . ALA A 1 137 ? -49.498 5.470 16.969 1.00 33.13 117 ALA A O 1
ATOM 913 N N . THR A 1 138 ? -51.541 4.485 17.228 1.00 29.65 118 THR A N 1
ATOM 914 C CA . THR A 1 138 ? -51.060 3.111 17.475 1.00 28.47 118 THR A CA 1
ATOM 915 C C . THR A 1 138 ? -51.223 2.237 16.244 1.00 29.83 118 THR A C 1
ATOM 916 O O . THR A 1 138 ? -50.600 1.193 16.195 1.00 29.38 118 THR A O 1
ATOM 920 N N . LYS A 1 139 ? -52.080 2.595 15.281 1.00 29.85 119 LYS A N 1
ATOM 921 C CA . LYS A 1 139 ? -52.277 1.746 14.099 1.00 32.09 119 LYS A CA 1
ATOM 922 C C . LYS A 1 139 ? -50.922 1.586 13.392 1.00 28.21 119 LYS A C 1
ATOM 923 O O . LYS A 1 139 ? -50.286 2.618 13.148 1.00 29.52 119 LYS A O 1
ATOM 929 N N . GLN A 1 140 ? -50.583 0.362 13.005 1.00 28.85 120 GLN A N 1
ATOM 930 C CA . GLN A 1 140 ? -49.309 0.012 12.352 1.00 32.95 120 GLN A CA 1
ATOM 931 C C . GLN A 1 140 ? -49.443 0.139 10.836 1.00 35.42 120 GLN A C 1
ATOM 932 O O . GLN A 1 140 ? -50.548 0.008 10.304 1.00 33.52 120 GLN A O 1
ATOM 938 N N . GLY A 1 141 ? -48.338 0.429 10.184 1.00 29.00 121 GLY A N 1
ATOM 939 C CA . GLY A 1 141 ? -48.215 0.508 8.724 1.00 30.62 121 GLY A CA 1
ATOM 940 C C . GLY A 1 141 ? -48.710 1.814 8.135 1.00 34.47 121 GLY A C 1
ATOM 941 O O . GLY A 1 141 ? -49.012 1.819 6.962 1.00 38.27 121 GLY A O 1
ATOM 942 N N . ILE A 1 142 ? -48.779 2.912 8.880 1.00 32.60 122 ILE A N 1
ATOM 943 C CA . ILE A 1 142 ? -49.251 4.208 8.341 1.00 31.76 122 ILE A CA 1
ATOM 944 C C . ILE A 1 142 ? -48.162 5.248 8.513 1.00 34.14 122 ILE A C 1
ATOM 945 O O . ILE A 1 142 ? -47.168 5.000 9.194 1.00 34.90 122 ILE A O 1
ATOM 950 N N . LYS A 1 143 ? -48.343 6.384 7.903 1.00 30.52 123 LYS A N 1
ATOM 951 C CA . LYS A 1 143 ? -47.392 7.500 8.058 1.00 28.93 123 LYS A CA 1
ATOM 952 C C . LYS A 1 143 ? -47.903 8.526 9.053 1.00 29.93 123 LYS A C 1
ATOM 953 O O . LYS A 1 143 ? -49.132 8.654 9.293 1.00 26.87 123 LYS A O 1
ATOM 959 N N . SER A 1 144 ? -46.970 9.299 9.583 1.00 25.63 124 SER A N 1
ATOM 960 C CA . SER A 1 144 ? -47.216 10.425 10.492 1.00 26.53 124 SER A CA 1
ATOM 961 C C . SER A 1 144 ? -47.714 11.613 9.686 1.00 25.68 124 SER A C 1
ATOM 962 O O . SER A 1 144 ? -47.337 11.737 8.499 1.00 28.95 124 SER A O 1
ATOM 965 N N . THR A 1 145 ? -48.394 12.509 10.369 1.00 25.36 125 THR A N 1
ATOM 966 C CA . THR A 1 145 ? -48.598 13.920 9.963 1.00 26.29 125 THR A CA 1
ATOM 967 C C . THR A 1 145 ? -48.074 14.807 11.082 1.00 25.80 125 THR A C 1
ATOM 968 O O . THR A 1 145 ? -47.770 14.249 12.158 1.00 27.62 125 THR A O 1
ATOM 972 N N . ARG A 1 146 ? -48.035 16.112 10.901 1.00 27.45 126 ARG A N 1
ATOM 973 C CA . ARG A 1 146 ? -47.603 16.978 12.027 1.00 28.65 126 ARG A CA 1
ATOM 974 C C . ARG A 1 146 ? -48.489 16.765 13.258 1.00 32.77 126 ARG A C 1
ATOM 975 O O . ARG A 1 146 ? -47.954 16.748 14.381 1.00 29.06 126 ARG A O 1
ATOM 983 N N . GLU A 1 147 ? -49.812 16.617 13.088 1.00 28.00 127 GLU A N 1
ATOM 984 C CA . GLU A 1 147 ? -50.745 16.566 14.218 1.00 31.38 127 GLU A CA 1
ATOM 985 C C . GLU A 1 147 ? -50.927 15.141 14.759 1.00 25.98 127 GLU A C 1
ATOM 986 O O . GLU A 1 147 ? -51.508 14.995 15.869 1.00 27.73 127 GLU A O 1
ATOM 992 N N . VAL A 1 148 ? -50.601 14.123 13.979 1.00 27.59 128 VAL A N 1
ATOM 993 C CA . VAL A 1 148 ? -50.823 12.706 14.360 1.00 26.17 128 VAL A CA 1
ATOM 994 C C . VAL A 1 148 ? -49.561 11.911 14.072 1.00 26.12 128 VAL A C 1
ATOM 995 O O . VAL A 1 148 ? -49.288 11.510 12.932 1.00 25.42 128 VAL A O 1
ATOM 999 N N . ILE A 1 149 ? -48.756 11.715 15.126 1.00 27.42 129 ILE A N 1
ATOM 1000 C CA . ILE A 1 149 ? -47.483 10.968 14.996 1.00 26.16 129 ILE A CA 1
ATOM 1001 C C . ILE A 1 149 ? -47.808 9.486 15.012 1.00 24.67 129 ILE A C 1
ATOM 1002 O O . ILE A 1 149 ? -48.416 8.993 15.978 1.00 30.80 129 ILE A O 1
ATOM 1007 N N . ALA A 1 150 ? -47.300 8.765 14.033 1.00 24.91 130 ALA A N 1
ATOM 1008 C CA . ALA A 1 150 ? -47.457 7.307 13.964 1.00 23.80 130 ALA A CA 1
ATOM 1009 C C . ALA A 1 150 ? -46.174 6.606 14.415 1.00 28.97 130 ALA A C 1
ATOM 1010 O O . ALA A 1 150 ? -45.068 7.163 14.243 1.00 28.51 130 ALA A O 1
ATOM 1012 N N . LEU A 1 151 ? -46.356 5.421 14.982 1.00 31.94 131 LEU A N 1
ATOM 1013 C CA . LEU A 1 151 ? -45.297 4.580 15.584 1.00 35.24 131 LEU A CA 1
ATOM 1014 C C . LEU A 1 151 ? -45.084 3.342 14.737 1.00 38.97 131 LEU A C 1
ATOM 1015 O O . LEU A 1 151 ? -46.040 2.755 14.184 1.00 40.08 131 LEU A O 1
ATOM 1020 N N . ASN A 1 152 ? -43.812 3.034 14.535 1.00 29.85 132 ASN A N 1
ATOM 1021 C CA . ASN A 1 152 ? -43.329 1.737 14.024 1.00 30.87 132 ASN A CA 1
ATOM 1022 C C . ASN A 1 152 ? -42.893 0.912 15.237 1.00 34.29 132 ASN A C 1
ATOM 1023 O O . ASN A 1 152 ? -41.819 1.166 15.797 1.00 30.51 132 ASN A O 1
ATOM 1028 N N . VAL A 1 153 ? -43.734 -0.016 15.668 1.00 32.80 133 VAL A N 1
ATOM 1029 C CA . VAL A 1 153 ? -43.514 -0.826 16.893 1.00 30.11 133 VAL A CA 1
ATOM 1030 C C . VAL A 1 153 ? -42.983 -2.155 16.395 1.00 32.13 133 VAL A C 1
ATOM 1031 O O . VAL A 1 153 ? -43.557 -2.679 15.461 1.00 31.27 133 VAL A O 1
ATOM 1035 N N . ALA A 1 154 ? -41.816 -2.598 16.870 1.00 29.88 134 ALA A N 1
ATOM 1036 C CA . ALA A 1 154 ? -41.236 -3.879 16.432 1.00 30.19 134 ALA A CA 1
ATOM 1037 C C . ALA A 1 154 ? -42.271 -4.995 16.592 1.00 32.53 134 ALA A C 1
ATOM 1038 O O . ALA A 1 154 ? -42.958 -5.039 17.634 1.00 33.96 134 ALA A O 1
ATOM 1040 N N . GLY A 1 155 ? -42.349 -5.893 15.597 1.00 34.36 135 GLY A N 1
ATOM 1041 C CA . GLY A 1 155 ? -43.332 -6.983 15.562 1.00 37.33 135 GLY A CA 1
ATOM 1042 C C . GLY A 1 155 ? -44.714 -6.473 15.129 1.00 40.72 135 GLY A C 1
ATOM 1043 O O . GLY A 1 155 ? -45.631 -7.258 15.202 1.00 39.48 135 GLY A O 1
ATOM 1044 N N . ALA A 1 156 ? -44.867 -5.194 14.737 1.00 36.74 136 ALA A N 1
ATOM 1045 C CA . ALA A 1 156 ? -46.161 -4.580 14.338 1.00 38.55 136 ALA A CA 1
ATOM 1046 C C . ALA A 1 156 ? -47.200 -4.800 15.437 1.00 38.61 136 ALA A C 1
ATOM 1047 O O . ALA A 1 156 ? -48.389 -5.036 15.144 1.00 40.69 136 ALA A O 1
ATOM 1049 N N . LEU A 1 157 ? -46.785 -4.634 16.686 1.00 33.85 137 LEU A N 1
ATOM 1050 C CA . LEU A 1 157 ? -47.656 -4.797 17.854 1.00 35.06 137 LEU A CA 1
ATOM 1051 C C . LEU A 1 157 ? -48.562 -3.580 17.988 1.00 36.45 137 LEU A C 1
ATOM 1052 O O . LEU A 1 157 ? -48.129 -2.450 17.664 1.00 35.70 137 LEU A O 1
ATOM 1057 N N . ASP A 1 158 ? -49.753 -3.821 18.527 1.00 37.30 138 ASP A N 1
ATOM 1058 C CA . ASP A 1 158 ? -50.724 -2.781 18.943 1.00 37.45 138 ASP A CA 1
ATOM 1059 C C . ASP A 1 158 ? -50.458 -2.437 20.410 1.00 31.68 138 ASP A C 1
ATOM 1060 O O . ASP A 1 158 ? -50.644 -3.315 21.258 1.00 37.00 138 ASP A O 1
ATOM 1065 N N . ILE A 1 159 ? -50.072 -1.207 20.735 1.00 29.86 139 ILE A N 1
ATOM 1066 C CA . ILE A 1 159 ? -49.651 -0.842 22.119 1.00 29.28 139 ILE A CA 1
ATOM 1067 C C . ILE A 1 159 ? -50.727 0.011 22.786 1.00 32.06 139 ILE A C 1
ATOM 1068 O O . ILE A 1 159 ? -50.515 0.457 23.922 1.00 31.39 139 ILE A O 1
ATOM 1073 N N . TYR A 1 160 ? -51.899 0.184 22.148 1.00 32.98 140 TYR A N 1
ATOM 1074 C CA . TYR A 1 160 ? -52.952 1.083 22.681 1.00 28.73 140 TYR A CA 1
ATOM 1075 C C . TYR A 1 160 ? -53.325 0.698 24.121 1.00 27.97 140 TYR A C 1
ATOM 1076 O O . TYR A 1 160 ? -53.391 1.575 24.951 1.00 30.36 140 TYR A O 1
ATOM 1085 N N . ASP A 1 161 ? -53.551 -0.571 24.408 1.00 30.30 141 ASP A N 1
ATOM 1086 C CA . ASP A 1 161 ? -54.018 -1.037 25.757 1.00 34.71 141 ASP A CA 1
ATOM 1087 C C . ASP A 1 161 ? -52.843 -1.131 26.741 1.00 39.26 141 ASP A C 1
ATOM 1088 O O . ASP A 1 161 ? -53.081 -1.421 27.899 1.00 38.35 141 ASP A O 1
ATOM 1093 N N . ASP A 1 162 ? -51.604 -0.907 26.299 1.00 34.79 142 ASP A N 1
ATOM 1094 C CA . ASP A 1 162 ? -50.403 -1.091 27.158 1.00 33.75 142 ASP A CA 1
ATOM 1095 C C . ASP A 1 162 ? -50.049 0.239 27.814 1.00 35.73 142 ASP A C 1
ATOM 1096 O O . ASP A 1 162 ? -49.195 0.234 28.696 1.00 39.01 142 ASP A O 1
ATOM 1101 N N . VAL A 1 163 ? -50.648 1.349 27.377 1.00 32.96 143 VAL A N 1
ATOM 1102 C CA . VAL A 1 163 ? -50.240 2.724 27.749 1.00 32.24 143 VAL A CA 1
ATOM 1103 C C . VAL A 1 163 ? -51.417 3.434 28.420 1.00 36.48 143 VAL A C 1
ATOM 1104 O O . VAL A 1 163 ? -52.390 3.722 27.744 1.00 39.74 143 VAL A O 1
ATOM 1108 N N . GLU A 1 164 ? -51.296 3.718 29.700 1.00 36.49 144 GLU A N 1
ATOM 1109 C CA . GLU A 1 164 ? -52.340 4.400 30.490 1.00 42.73 144 GLU A CA 1
ATOM 1110 C C . GLU A 1 164 ? -52.197 5.897 30.323 1.00 43.02 144 GLU A C 1
ATOM 1111 O O . GLU A 1 164 ? -51.062 6.419 30.092 1.00 37.70 144 GLU A O 1
ATOM 1117 N N . VAL A 1 165 ? -53.306 6.586 30.521 1.00 36.50 145 VAL A N 1
ATOM 1118 C CA . VAL A 1 165 ? -53.317 8.047 30.780 1.00 37.75 145 VAL A CA 1
ATOM 1119 C C . VAL A 1 165 ? -52.304 8.346 31.880 1.00 39.86 145 VAL A C 1
ATOM 1120 O O . VAL A 1 165 ? -52.222 7.564 32.851 1.00 37.46 145 VAL A O 1
ATOM 1124 N N . GLY A 1 166 ? -51.507 9.394 31.675 1.00 37.98 146 GLY A N 1
ATOM 1125 C CA . GLY A 1 166 ? -50.474 9.860 32.615 1.00 38.41 146 GLY A CA 1
ATOM 1126 C C . GLY A 1 166 ? -49.079 9.372 32.266 1.00 35.51 146 GLY A C 1
ATOM 1127 O O . GLY A 1 166 ? -48.133 9.885 32.872 1.00 35.76 146 GLY A O 1
ATOM 1128 N N . ARG A 1 167 ? -48.931 8.394 31.379 1.00 32.76 147 ARG A N 1
ATOM 1129 C CA . ARG A 1 167 ? -47.601 7.961 30.885 1.00 34.61 147 ARG A CA 1
ATOM 1130 C C . ARG A 1 167 ? -46.988 9.086 30.057 1.00 35.71 147 ARG A C 1
ATOM 1131 O O . ARG A 1 167 ? -47.699 9.977 29.521 1.00 31.00 147 ARG A O 1
ATOM 1139 N N . GLN A 1 168 ? -45.670 9.035 29.948 1.00 35.39 148 GLN A N 1
ATOM 1140 C CA . GLN A 1 168 ? -44.867 9.974 29.152 1.00 34.02 148 GLN A CA 1
ATOM 1141 C C . GLN A 1 168 ? -44.371 9.228 27.915 1.00 33.72 148 GLN A C 1
ATOM 1142 O O . GLN A 1 168 ? -43.924 8.079 28.021 1.00 32.02 148 GLN A O 1
ATOM 1148 N N . VAL A 1 169 ? -44.521 9.842 26.756 1.00 31.18 149 VAL A N 1
ATOM 1149 C CA . VAL A 1 169 ? -43.947 9.336 25.504 1.00 31.53 149 VAL A CA 1
ATOM 1150 C C . VAL A 1 169 ? -42.748 10.246 25.203 1.00 31.38 149 VAL A C 1
ATOM 1151 O O . VAL A 1 169 ? -42.938 11.446 25.096 1.00 35.67 149 VAL A O 1
ATOM 1155 N N . LEU A 1 170 ? -41.545 9.692 25.159 1.00 29.26 150 LEU A N 1
ATOM 1156 C CA . LEU A 1 170 ? -40.310 10.460 24.920 1.00 28.23 150 LEU A CA 1
ATOM 1157 C C . LEU A 1 170 ? -39.801 10.164 23.511 1.00 27.78 150 LEU A C 1
ATOM 1158 O O . LEU A 1 170 ? -39.665 8.980 23.136 1.00 28.85 150 LEU A O 1
ATOM 1163 N N . VAL A 1 171 ? -39.470 11.228 22.803 1.00 25.55 151 VAL A N 1
ATOM 1164 C CA . VAL A 1 171 ? -38.980 11.125 21.406 1.00 27.11 151 VAL A CA 1
ATOM 1165 C C . VAL A 1 171 ? -37.515 11.569 21.373 1.00 29.01 151 VAL A C 1
ATOM 1166 O O . VAL A 1 171 ? -37.202 12.670 21.844 1.00 31.77 151 VAL A O 1
ATOM 1170 N N . ASP A 1 172 ? -36.688 10.743 20.760 1.00 29.90 152 ASP A N 1
ATOM 1171 C CA . ASP A 1 172 ? -35.297 11.056 20.297 1.00 29.12 152 ASP A CA 1
ATOM 1172 C C . ASP A 1 172 ? -34.363 11.215 21.499 1.00 32.53 152 ASP A C 1
ATOM 1173 O O . ASP A 1 172 ? -34.022 12.406 21.826 1.00 32.43 152 ASP A O 1
ATOM 1178 N N . ASP A 1 173 ? -34.074 10.128 22.191 1.00 37.06 153 ASP A N 1
ATOM 1179 C CA . ASP A 1 173 ? -33.091 10.217 23.284 1.00 47.35 153 ASP A CA 1
ATOM 1180 C C . ASP A 1 173 ? -33.743 11.039 24.417 1.00 45.59 153 ASP A C 1
ATOM 1181 O O . ASP A 1 173 ? -33.019 11.654 25.196 1.00 40.85 153 ASP A O 1
ATOM 1186 N N . GLY A 1 174 ? -35.081 11.099 24.492 1.00 37.11 154 GLY A N 1
ATOM 1187 C CA . GLY A 1 174 ? -35.791 11.882 25.516 1.00 33.70 154 GLY A CA 1
ATOM 1188 C C . GLY A 1 174 ? -35.660 13.373 25.304 1.00 29.46 154 GLY A C 1
ATOM 1189 O O . GLY A 1 174 ? -35.902 14.124 26.245 1.00 31.43 154 GLY A O 1
ATOM 1190 N N . LYS A 1 175 ? -35.338 13.842 24.106 1.00 27.90 155 LYS A N 1
ATOM 1191 C CA . LYS A 1 175 ? -35.241 15.290 23.864 1.00 30.42 155 LYS A CA 1
ATOM 1192 C C . LYS A 1 175 ? -36.630 15.949 23.943 1.00 30.33 155 LYS A C 1
ATOM 1193 O O . LYS A 1 175 ? -36.682 17.095 24.291 1.00 36.84 155 LYS A O 1
ATOM 1199 N N . LEU A 1 176 ? -37.677 15.257 23.537 1.00 30.55 156 LEU A N 1
ATOM 1200 C CA . LEU A 1 176 ? -39.035 15.861 23.492 1.00 30.60 156 LEU A CA 1
ATOM 1201 C C . LEU A 1 176 ? -39.955 14.926 24.237 1.00 28.21 156 LEU A C 1
ATOM 1202 O O . LEU A 1 176 ? -39.889 13.724 23.960 1.00 31.21 156 LEU A O 1
ATOM 1207 N N . GLY A 1 177 ? -40.679 15.444 25.226 1.00 27.31 157 GLY A N 1
ATOM 1208 C CA . GLY A 1 177 ? -41.646 14.694 26.012 1.00 27.29 157 GLY A CA 1
ATOM 1209 C C . GLY A 1 177 ? -43.088 15.059 25.620 1.00 25.39 157 GLY A C 1
ATOM 1210 O O . GLY A 1 177 ? -43.379 16.230 25.319 1.00 28.99 157 GLY A O 1
ATOM 1211 N N . LEU A 1 178 ? -43.907 14.040 25.529 1.00 27.73 158 LEU A N 1
ATOM 1212 C CA . LEU A 1 178 ? -45.380 14.102 25.277 1.00 27.68 158 LEU A CA 1
ATOM 1213 C C . LEU A 1 178 ? -46.082 13.452 26.471 1.00 31.09 158 LEU A C 1
ATOM 1214 O O . LEU A 1 178 ? -45.829 12.273 26.759 1.00 37.28 158 LEU A O 1
ATOM 1219 N N . ARG A 1 179 ? -47.020 14.143 27.087 1.00 29.25 159 ARG A N 1
ATOM 1220 C CA . ARG A 1 179 ? -47.753 13.548 28.224 1.00 27.27 159 ARG A CA 1
ATOM 1221 C C . ARG A 1 179 ? -49.098 13.003 27.709 1.00 27.46 159 ARG A C 1
ATOM 1222 O O . ARG A 1 179 ? -49.809 13.788 27.090 1.00 27.99 159 ARG A O 1
ATOM 1230 N N . VAL A 1 180 ? -49.396 11.734 27.953 1.00 29.92 160 VAL A N 1
ATOM 1231 C CA . VAL A 1 180 ? -50.713 11.170 27.552 1.00 32.91 160 VAL A CA 1
ATOM 1232 C C . VAL A 1 180 ? -51.769 11.762 28.499 1.00 32.19 160 VAL A C 1
ATOM 1233 O O . VAL A 1 180 ? -51.696 11.476 29.730 1.00 34.29 160 VAL A O 1
ATOM 1237 N N . VAL A 1 181 ? -52.692 12.539 27.959 1.00 33.95 161 VAL A N 1
ATOM 1238 C CA . VAL A 1 181 ? -53.729 13.224 28.796 1.00 38.56 161 VAL A CA 1
ATOM 1239 C C . VAL A 1 181 ? -55.096 12.582 28.581 1.00 39.16 161 VAL A C 1
ATOM 1240 O O . VAL A 1 181 ? -55.914 12.734 29.474 1.00 38.75 161 VAL A O 1
ATOM 1244 N N . ALA A 1 182 ? -55.317 11.887 27.466 1.00 34.16 162 ALA A N 1
ATOM 1245 C CA . ALA A 1 182 ? -56.580 11.161 27.187 1.00 35.48 162 ALA A CA 1
ATOM 1246 C C . ALA A 1 182 ? -56.290 10.092 26.130 1.00 37.55 162 ALA A C 1
ATOM 1247 O O . ALA A 1 182 ? -55.184 10.110 25.492 1.00 35.06 162 ALA A O 1
ATOM 1249 N N . LYS A 1 183 ? -57.178 9.126 26.002 1.00 35.05 163 LYS A N 1
ATOM 1250 C CA . LYS A 1 183 ? -57.111 8.076 24.977 1.00 34.26 163 LYS A CA 1
ATOM 1251 C C . LYS A 1 183 ? -58.412 8.137 24.155 1.00 40.58 163 LYS A C 1
ATOM 1252 O O . LYS A 1 183 ? -59.480 8.194 24.750 1.00 37.75 163 LYS A O 1
ATOM 1258 N N . ASP A 1 184 ? -58.314 8.101 22.837 1.00 35.16 164 ASP A N 1
ATOM 1259 C CA . ASP A 1 184 ? -59.459 8.161 21.900 1.00 36.18 164 ASP A CA 1
ATOM 1260 C C . ASP A 1 184 ? -59.703 6.749 21.348 1.00 38.29 164 ASP A C 1
ATOM 1261 O O . ASP A 1 184 ? -58.968 6.291 20.459 1.00 33.90 164 ASP A O 1
ATOM 1266 N N . ASP A 1 185 ? -60.705 6.060 21.882 1.00 33.98 165 ASP A N 1
ATOM 1267 C CA . ASP A 1 185 ? -61.006 4.642 21.525 1.00 33.80 165 ASP A CA 1
ATOM 1268 C C . ASP A 1 185 ? -61.440 4.539 20.058 1.00 29.47 165 ASP A C 1
ATOM 1269 O O . ASP A 1 185 ? -61.320 3.429 19.477 1.00 33.14 165 ASP A O 1
ATOM 1274 N N . ALA A 1 186 ? -61.953 5.615 19.465 1.00 36.26 166 ALA A N 1
ATOM 1275 C CA . ALA A 1 186 ? -62.504 5.596 18.085 1.00 34.54 166 ALA A CA 1
ATOM 1276 C C . ALA A 1 186 ? -61.374 5.468 17.062 1.00 38.25 166 ALA A C 1
ATOM 1277 O O . ALA A 1 186 ? -61.554 4.713 16.071 1.00 38.69 166 ALA A O 1
ATOM 1279 N N . THR A 1 187 ? -60.209 6.063 17.366 1.00 33.11 167 THR A N 1
ATOM 1280 C CA . THR A 1 187 ? -59.031 6.041 16.461 1.00 33.13 167 THR A CA 1
ATOM 1281 C C . THR A 1 187 ? -57.837 5.283 17.083 1.00 34.91 167 THR A C 1
ATOM 1282 O O . THR A 1 187 ? -56.842 5.095 16.352 1.00 32.65 167 THR A O 1
ATOM 1286 N N . ARG A 1 188 ? -57.956 4.829 18.328 1.00 31.56 168 ARG A N 1
ATOM 1287 C CA . ARG A 1 188 ? -56.878 4.187 19.127 1.00 31.10 168 ARG A CA 1
ATOM 1288 C C . ARG A 1 188 ? -55.670 5.122 19.072 1.00 31.81 168 ARG A C 1
ATOM 1289 O O . ARG A 1 188 ? -54.550 4.659 18.765 1.00 33.34 168 ARG A O 1
ATOM 1297 N N . GLU A 1 189 ? -55.920 6.398 19.316 1.00 30.41 169 GLU A N 1
ATOM 1298 C CA . GLU A 1 189 ? -54.877 7.435 19.410 1.00 29.41 169 GLU A CA 1
ATOM 1299 C C . GLU A 1 189 ? -54.729 7.865 20.866 1.00 30.75 169 GLU A C 1
ATOM 1300 O O . GLU A 1 189 ? -55.735 7.934 21.637 1.00 31.58 169 GLU A O 1
ATOM 1306 N N . PHE A 1 190 ? -53.495 8.147 21.281 1.00 28.21 170 P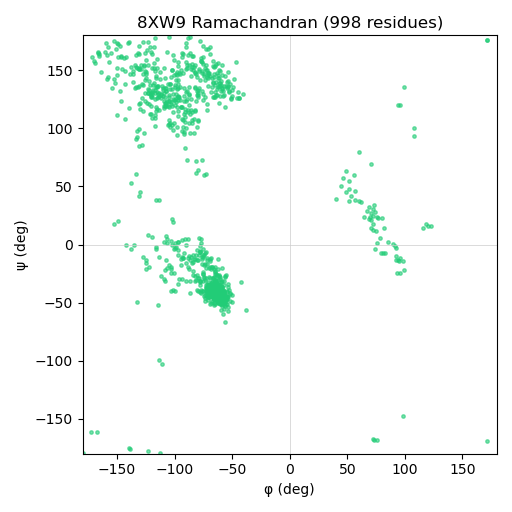HE A N 1
ATOM 1307 C CA . PHE A 1 190 ? -53.216 8.878 22.525 1.00 28.04 170 PHE A CA 1
ATOM 1308 C C . PHE A 1 190 ? -53.363 10.352 22.199 1.00 29.66 170 PHE A C 1
ATOM 1309 O O . PHE A 1 190 ? -52.856 10.848 21.164 1.00 29.61 170 PHE A O 1
ATOM 1317 N N . GLU A 1 191 ? -54.041 11.071 23.072 1.00 27.31 171 GLU A N 1
ATOM 1318 C CA . GLU A 1 191 ? -54.089 12.549 23.029 1.00 28.81 171 GLU A CA 1
ATOM 1319 C C . GLU A 1 191 ? -52.998 13.040 23.975 1.00 30.82 171 GLU A C 1
ATOM 1320 O O . GLU A 1 191 ? -53.043 12.670 25.131 1.00 30.63 171 GLU A O 1
ATOM 1326 N N . VAL A 1 192 ? -52.017 13.768 23.459 1.00 31.40 172 VAL A N 1
ATOM 1327 C CA . VAL A 1 192 ? -50.824 14.137 24.253 1.00 28.65 172 VAL A CA 1
ATOM 1328 C C . VAL A 1 192 ? -50.670 15.639 24.277 1.00 30.27 172 VAL A C 1
ATOM 1329 O O . VAL A 1 192 ? -51.191 16.368 23.387 1.00 31.04 172 VAL A O 1
ATOM 1333 N N . GLU A 1 193 ? -50.009 16.106 25.323 1.00 28.26 173 GLU A N 1
ATOM 1334 C CA . GLU A 1 193 ? -49.611 17.505 25.417 1.00 29.23 173 GLU A CA 1
ATOM 1335 C C . GLU A 1 193 ? -48.083 17.560 25.218 1.00 30.51 173 GLU A C 1
ATOM 1336 O O . GLU A 1 193 ? -47.401 16.748 25.854 1.00 29.26 173 GLU A O 1
ATOM 1342 N N . VAL A 1 194 ? -47.612 18.496 24.405 1.00 30.03 174 VAL A N 1
ATOM 1343 C CA . VAL A 1 194 ? -46.151 18.677 24.194 1.00 27.52 174 VAL A CA 1
ATOM 1344 C C . VAL A 1 194 ? -45.597 19.285 25.501 1.00 30.49 174 VAL A C 1
ATOM 1345 O O . VAL A 1 194 ? -46.042 20.336 25.921 1.00 30.29 174 VAL A O 1
ATOM 1349 N N . GLU A 1 195 ? -44.651 18.626 26.149 1.00 31.91 175 GLU A N 1
ATOM 1350 C CA . GLU A 1 195 ? -44.125 19.095 27.462 1.00 32.03 175 GLU A CA 1
ATOM 1351 C C . GLU A 1 195 ? -43.025 20.159 27.343 1.00 31.32 175 GLU A C 1
ATOM 1352 O O . GLU A 1 195 ? -42.840 20.898 28.317 1.00 30.06 175 GLU A O 1
ATOM 1358 N N . ASN A 1 196 ? -42.319 20.248 26.222 1.00 28.63 176 ASN A N 1
ATOM 1359 C CA . ASN A 1 196 ? -41.126 21.108 26.044 1.00 28.64 176 ASN A CA 1
ATOM 1360 C C . ASN A 1 196 ? -40.956 21.370 24.578 1.00 31.53 176 ASN A C 1
ATOM 1361 O O . ASN A 1 196 ? -41.407 20.538 23.783 1.00 30.91 176 ASN A O 1
ATOM 1366 N N . ASP A 1 197 ? -40.271 22.444 24.231 1.00 29.60 177 ASP A N 1
ATOM 1367 C CA . ASP A 1 197 ? -40.042 22.743 22.806 1.00 30.61 177 ASP A CA 1
ATOM 1368 C C . ASP A 1 197 ? -39.137 21.676 22.213 1.00 33.56 177 ASP A C 1
ATOM 1369 O O . ASP A 1 197 ? -38.122 21.301 22.833 1.00 32.45 177 ASP A O 1
ATOM 1374 N N . GLY A 1 198 ? -39.421 21.260 20.994 1.00 29.46 178 GLY A N 1
ATOM 1375 C CA . GLY A 1 198 ? -38.484 20.403 20.268 1.00 29.30 178 GLY A CA 1
ATOM 1376 C C . GLY A 1 198 ? -39.056 19.862 18.978 1.00 32.98 178 GLY A C 1
ATOM 1377 O O . GLY A 1 198 ? -40.129 20.305 18.558 1.00 33.34 178 GLY A O 1
ATOM 1378 N N . ILE A 1 199 ? -38.331 18.919 18.413 1.00 32.64 179 ILE A N 1
ATOM 1379 C CA . ILE A 1 199 ? -38.525 18.398 17.039 1.00 32.47 179 ILE A CA 1
ATOM 1380 C C . ILE A 1 199 ? -38.993 16.963 17.137 1.00 29.27 179 ILE A C 1
ATOM 1381 O O . ILE A 1 199 ? -38.519 16.228 18.008 1.00 29.32 179 ILE A O 1
ATOM 1386 N N . ILE A 1 200 ? -39.902 16.584 16.237 1.00 28.30 180 ILE A N 1
ATOM 1387 C CA . ILE A 1 200 ? -40.206 15.156 15.992 1.00 27.09 180 ILE A CA 1
ATOM 1388 C C . ILE A 1 200 ? -39.822 14.898 14.551 1.00 30.06 180 ILE A C 1
ATOM 1389 O O . ILE A 1 200 ? -40.476 15.468 13.637 1.00 27.43 180 ILE A O 1
ATOM 1394 N N . ALA A 1 201 ? -38.779 14.110 14.358 1.00 28.72 181 ALA A N 1
ATOM 1395 C CA . ALA A 1 201 ? -38.314 13.705 13.032 1.00 28.27 181 ALA A CA 1
ATOM 1396 C C . ALA A 1 201 ? -38.686 12.240 12.798 1.00 28.15 181 ALA A C 1
ATOM 1397 O O . ALA A 1 201 ? -39.027 11.503 13.761 1.00 27.62 181 ALA A O 1
ATOM 1399 N N . LYS A 1 202 ? -38.594 11.833 11.535 1.00 28.56 182 LYS A N 1
ATOM 1400 C CA . LYS A 1 202 ? -38.783 10.440 11.138 1.00 29.33 182 LYS A CA 1
ATOM 1401 C C . LYS A 1 202 ? -37.744 9.543 11.790 1.00 27.49 182 LYS A C 1
ATOM 1402 O O . LYS A 1 202 ? -36.582 9.943 11.892 1.00 29.74 182 LYS A O 1
ATOM 1408 N N . GLN A 1 203 ? -38.153 8.300 12.018 1.00 25.39 183 GLN A N 1
ATOM 1409 C CA . GLN A 1 203 ? -37.300 7.159 12.393 1.00 27.34 183 GLN A CA 1
ATOM 1410 C C . GLN A 1 203 ? -36.524 7.532 13.672 1.00 27.50 183 GLN A C 1
ATOM 1411 O O . GLN A 1 203 ? -35.356 7.112 13.783 1.00 26.45 183 GLN A O 1
ATOM 1417 N N . LYS A 1 204 ? -37.154 8.240 14.601 1.00 26.66 184 LYS A N 1
ATOM 1418 C CA . LYS A 1 204 ? -36.537 8.573 15.911 1.00 27.00 184 LYS A CA 1
ATOM 1419 C C . LYS A 1 204 ? -37.023 7.595 16.968 1.00 29.09 184 LYS A C 1
ATOM 1420 O O . LYS A 1 204 ? -38.206 7.110 16.947 1.00 26.02 184 LYS A O 1
ATOM 1426 N N . GLY A 1 205 ? -36.140 7.285 17.896 1.00 24.38 185 GLY A N 1
ATOM 1427 C CA . GLY A 1 205 ? -36.424 6.347 18.986 1.00 26.72 185 GLY A CA 1
ATOM 1428 C C . GLY A 1 205 ? -37.522 6.916 19.893 1.00 28.54 185 GLY A C 1
ATOM 1429 O O . GLY A 1 205 ? -37.584 8.158 20.150 1.00 27.97 185 GLY A O 1
ATOM 1430 N N . VAL A 1 206 ? -38.444 6.047 20.270 1.00 25.81 186 VAL A N 1
ATOM 1431 C CA . VAL A 1 206 ? -39.554 6.416 21.175 1.00 23.32 186 VAL A CA 1
ATOM 1432 C C . VAL A 1 206 ? -39.478 5.535 22.412 1.00 25.02 186 VAL A C 1
ATOM 1433 O O . VAL A 1 206 ? -39.462 4.334 22.278 1.00 27.70 186 VAL A O 1
ATOM 1437 N N . ASN A 1 207 ? -39.485 6.142 23.590 1.00 26.45 187 ASN A N 1
ATOM 1438 C CA . ASN A 1 207 ? -39.535 5.375 24.840 1.00 26.45 187 ASN A CA 1
ATOM 1439 C C . ASN A 1 207 ? -40.838 5.692 25.567 1.00 24.98 187 ASN A C 1
ATOM 1440 O O . ASN A 1 207 ? -41.218 6.868 25.641 1.00 26.64 187 ASN A O 1
ATOM 1445 N N . ILE A 1 208 ? -41.377 4.695 26.227 1.00 26.51 188 ILE A N 1
ATOM 1446 C CA . ILE A 1 208 ? -42.570 4.907 27.070 1.00 28.14 188 ILE A CA 1
ATOM 1447 C C . ILE A 1 208 ? -42.270 4.258 28.407 1.00 31.03 188 ILE A C 1
ATOM 1448 O O . ILE A 1 208 ? -42.487 3.066 28.592 1.00 35.32 188 ILE A O 1
ATOM 1453 N N . PRO A 1 209 ? -41.581 4.988 29.307 1.00 33.93 189 PRO A N 1
ATOM 1454 C CA . PRO A 1 209 ? -41.103 4.377 30.541 1.00 35.88 189 PRO A CA 1
ATOM 1455 C C . PRO A 1 209 ? -42.274 3.756 31.309 1.00 37.21 189 PRO A C 1
ATOM 1456 O O . PRO A 1 209 ? -43.410 4.285 31.259 1.00 35.06 189 PRO A O 1
ATOM 1460 N N . ASN A 1 210 ? -41.975 2.633 31.967 1.00 43.01 190 ASN A N 1
ATOM 1461 C CA . ASN A 1 210 ? -42.865 2.002 32.969 1.00 44.37 190 ASN A CA 1
ATOM 1462 C C . ASN A 1 210 ? -44.042 1.346 32.254 1.00 42.30 190 ASN A C 1
ATOM 1463 O O . ASN A 1 210 ? -45.141 1.450 32.766 1.00 47.94 190 ASN A O 1
ATOM 1468 N N . THR A 1 211 ? -43.817 0.816 31.052 1.00 42.85 191 THR A N 1
ATOM 1469 C CA . THR A 1 211 ? -44.793 -0.009 30.312 1.00 44.72 191 THR A CA 1
ATOM 1470 C C . THR A 1 211 ? -44.114 -1.326 29.966 1.00 49.17 191 THR A C 1
ATOM 1471 O O . THR A 1 211 ? -42.862 -1.403 29.983 1.00 47.28 191 THR A O 1
ATOM 1475 N N . LYS A 1 212 ? -44.925 -2.334 29.697 1.00 48.15 192 LYS A N 1
ATOM 1476 C CA . LYS A 1 212 ? -44.490 -3.708 29.407 1.00 46.87 192 LYS A CA 1
ATOM 1477 C C . LYS A 1 212 ? -45.144 -4.087 28.087 1.00 51.47 192 LYS A C 1
ATOM 1478 O O . LYS A 1 212 ? -46.347 -4.323 28.087 1.00 63.01 192 LYS A O 1
ATOM 1484 N N . ILE A 1 213 ? -44.420 -3.936 26.990 1.00 39.81 193 ILE A N 1
ATOM 1485 C CA . ILE A 1 213 ? -44.894 -4.295 25.630 1.00 43.05 193 ILE A CA 1
ATOM 1486 C C . ILE A 1 213 ? -44.272 -5.643 25.268 1.00 44.33 193 ILE A C 1
ATOM 1487 O O . ILE A 1 213 ? -43.062 -5.821 25.412 1.00 44.25 193 ILE A O 1
ATOM 1492 N N . PRO A 1 214 ? -45.068 -6.635 24.811 1.00 42.78 194 PRO A N 1
ATOM 1493 C CA . PRO A 1 214 ? -44.569 -7.989 24.549 1.00 41.65 194 PRO A CA 1
ATOM 1494 C C . PRO A 1 214 ? -43.865 -8.138 23.199 1.00 41.83 194 PRO A C 1
ATOM 1495 O O . PRO A 1 214 ? -44.329 -8.819 22.286 1.00 40.22 194 PRO A O 1
ATOM 1499 N N . PHE A 1 215 ? -42.665 -7.566 23.106 1.00 40.89 195 PHE A N 1
ATOM 1500 C CA . PHE A 1 215 ? -41.897 -7.594 21.845 1.00 37.96 195 PHE A CA 1
ATOM 1501 C C . PHE A 1 215 ? -41.511 -9.040 21.554 1.00 36.00 195 PHE A C 1
ATOM 1502 O O . PHE A 1 215 ? -41.197 -9.775 22.456 1.00 36.72 195 PHE A O 1
ATOM 1510 N N . PRO A 1 216 ? -41.486 -9.474 20.293 1.00 38.92 196 PRO A N 1
ATOM 1511 C CA . PRO A 1 216 ? -41.129 -10.856 19.995 1.00 44.72 196 PRO A CA 1
ATOM 1512 C C . PRO A 1 216 ? -39.638 -11.140 20.281 1.00 46.65 196 PRO A C 1
ATOM 1513 O O . PRO A 1 216 ? -38.840 -10.211 20.488 1.00 38.12 196 PRO A O 1
ATOM 1517 N N . ALA A 1 217 ? -39.295 -12.420 20.228 1.00 42.08 197 ALA A N 1
ATOM 1518 C CA . ALA A 1 217 ? -37.944 -12.979 20.473 1.00 43.73 197 ALA A CA 1
ATOM 1519 C C . ALA A 1 217 ? -36.946 -12.377 19.478 1.00 47.00 197 ALA A C 1
ATOM 1520 O O . ALA A 1 217 ? -35.902 -11.928 19.904 1.00 48.31 197 ALA A O 1
ATOM 1522 N N . LEU A 1 218 ? -37.274 -12.375 18.197 1.00 40.34 198 LEU A N 1
ATOM 1523 C CA . LEU A 1 218 ? -36.435 -11.786 17.135 1.00 41.83 198 LEU A CA 1
ATOM 1524 C C . LEU A 1 218 ? -37.381 -11.315 16.049 1.00 40.06 198 LEU A C 1
ATOM 1525 O O . LEU A 1 218 ? -37.947 -12.157 15.377 1.00 44.24 198 LEU A O 1
ATOM 1530 N N . ALA A 1 219 ? -37.496 -10.013 15.861 1.00 37.01 199 ALA A N 1
ATOM 1531 C CA . ALA A 1 219 ? -38.420 -9.426 14.872 1.00 38.51 199 ALA A CA 1
ATOM 1532 C C . ALA A 1 219 ? -38.005 -9.859 13.461 1.00 40.20 199 ALA A C 1
ATOM 1533 O O . ALA A 1 219 ? -36.768 -10.060 13.173 1.00 35.20 199 ALA A O 1
ATOM 1535 N N . GLU A 1 220 ? -38.986 -10.018 12.580 1.00 39.05 200 GLU A N 1
ATOM 1536 C CA . GLU A 1 220 ? -38.678 -10.413 11.178 1.00 42.50 200 GLU A CA 1
ATOM 1537 C C . GLU A 1 220 ? -37.797 -9.347 10.528 1.00 34.68 200 GLU A C 1
ATOM 1538 O O . GLU A 1 220 ? -36.894 -9.706 9.708 1.00 35.12 200 GLU A O 1
ATOM 1544 N N . ARG A 1 221 ? -37.994 -8.077 10.855 1.00 33.31 201 ARG A N 1
ATOM 1545 C CA . ARG A 1 221 ? -37.156 -7.030 10.229 1.00 38.31 201 ARG A CA 1
ATOM 1546 C C . ARG A 1 221 ? -35.691 -7.191 10.676 1.00 34.45 201 ARG A C 1
ATOM 1547 O O . ARG A 1 221 ? -34.822 -6.867 9.892 1.00 33.76 201 ARG A O 1
ATOM 1555 N N . ASP A 1 222 ? -35.460 -7.611 11.911 1.00 33.74 202 ASP A N 1
ATOM 1556 C CA . ASP A 1 222 ? -34.085 -7.763 12.444 1.00 36.83 202 ASP A CA 1
ATOM 1557 C C . ASP A 1 222 ? -33.446 -8.943 11.716 1.00 34.98 202 ASP A C 1
ATOM 1558 O O . ASP A 1 222 ? -32.286 -8.811 11.344 1.00 31.56 202 ASP A O 1
ATOM 1563 N N . ASN A 1 223 ? -34.207 -10.019 11.516 1.00 36.29 203 ASN A N 1
ATOM 1564 C CA . ASN A 1 223 ? -33.730 -11.217 10.781 1.00 36.13 203 ASN A CA 1
ATOM 1565 C C . ASN A 1 223 ? -33.282 -10.767 9.379 1.00 32.12 203 ASN A C 1
ATOM 1566 O O . ASN A 1 223 ? -32.125 -11.041 8.935 1.00 33.03 203 ASN A O 1
ATOM 1571 N N . ASP A 1 224 ? -34.133 -10.026 8.685 1.00 33.90 204 ASP A N 1
ATOM 1572 C CA . ASP A 1 224 ? -33.824 -9.470 7.342 1.00 36.74 204 ASP A CA 1
ATOM 1573 C C . ASP A 1 224 ? -32.545 -8.601 7.341 1.00 34.89 204 ASP A C 1
ATOM 1574 O O . ASP A 1 224 ? -31.730 -8.710 6.409 1.00 33.97 204 ASP A O 1
ATOM 1579 N N . ASP A 1 225 ? -32.489 -7.621 8.255 1.00 33.17 205 ASP A N 1
ATOM 1580 C CA . ASP A 1 225 ? -31.401 -6.621 8.362 1.00 33.94 205 ASP A CA 1
ATOM 1581 C C . ASP A 1 225 ? -30.076 -7.348 8.624 1.00 28.34 205 ASP A C 1
ATOM 1582 O O . ASP A 1 225 ? -29.091 -7.026 7.959 1.00 31.23 205 ASP A O 1
ATOM 1587 N N . ILE A 1 226 ? -30.049 -8.301 9.547 1.00 30.88 206 ILE A N 1
ATOM 1588 C CA . ILE A 1 226 ? -28.824 -9.082 9.886 1.00 32.92 206 ILE A CA 1
ATOM 1589 C C . ILE A 1 226 ? -28.390 -9.881 8.653 1.00 33.56 206 ILE A C 1
ATOM 1590 O O . ILE A 1 226 ? -27.199 -9.831 8.278 1.00 28.94 206 ILE A O 1
ATOM 1595 N N . ARG A 1 227 ? -29.322 -10.519 7.957 1.00 32.46 207 ARG A N 1
ATOM 1596 C CA . ARG A 1 227 ? -28.939 -11.311 6.764 1.00 29.96 207 ARG A CA 1
ATOM 1597 C C . ARG A 1 227 ? -28.421 -10.396 5.656 1.00 29.45 207 ARG A C 1
ATOM 1598 O O . ARG A 1 227 ? -27.476 -10.798 4.971 1.00 33.32 207 ARG A O 1
ATOM 1606 N N . PHE A 1 228 ? -29.028 -9.236 5.447 1.00 32.54 208 PHE A N 1
ATOM 1607 C CA . PHE A 1 228 ? -28.555 -8.262 4.443 1.00 32.53 208 PHE A CA 1
ATOM 1608 C C . PHE A 1 228 ? -27.122 -7.820 4.771 1.00 36.17 208 PHE A C 1
ATOM 1609 O O . PHE A 1 228 ? -26.230 -7.813 3.912 1.00 31.97 208 PHE A O 1
ATOM 1617 N N . GLY A 1 229 ? -26.883 -7.450 6.022 1.00 33.64 209 GLY A N 1
ATOM 1618 C CA . GLY A 1 229 ? -25.536 -7.009 6.437 1.00 32.69 209 GLY A CA 1
ATOM 1619 C C . GLY A 1 229 ? -24.497 -8.087 6.263 1.00 29.45 209 GLY A C 1
ATOM 1620 O O . GLY A 1 229 ? -23.390 -7.750 5.786 1.00 31.35 209 GLY A O 1
ATOM 1621 N N . LEU A 1 230 ? -24.818 -9.324 6.671 1.00 29.35 210 LEU A N 1
ATOM 1622 C CA . LEU A 1 230 ? -23.905 -10.466 6.551 1.00 31.29 210 LEU A CA 1
ATOM 1623 C C . LEU A 1 230 ? -23.575 -10.663 5.068 1.00 34.80 210 LEU A C 1
ATOM 1624 O O . LEU A 1 230 ? -22.393 -10.988 4.775 1.00 33.78 210 LEU A O 1
ATOM 1629 N N . GLU A 1 231 ? -24.558 -10.527 4.170 1.00 34.45 211 GLU A N 1
ATOM 1630 C CA . GLU A 1 231 ? -24.305 -10.633 2.694 1.00 36.62 211 GLU A CA 1
ATOM 1631 C C . GLU A 1 231 ? -23.376 -9.527 2.217 1.00 33.97 211 GLU A C 1
ATOM 1632 O O . GLU A 1 231 ? -22.522 -9.815 1.363 1.00 36.29 211 GLU A O 1
ATOM 1638 N N . GLN A 1 232 ? -23.519 -8.295 2.729 1.00 32.08 212 GLN A N 1
ATOM 1639 C CA . GLN A 1 232 ? -22.661 -7.174 2.298 1.00 32.59 212 GLN A CA 1
ATOM 1640 C C . GLN A 1 232 ? -21.215 -7.366 2.783 1.00 37.92 212 GLN A C 1
ATOM 1641 O O . GLN A 1 232 ? -20.318 -6.927 2.057 1.00 32.22 212 GLN A O 1
ATOM 1647 N N . GLY A 1 233 ? -21.011 -7.953 3.966 1.00 35.76 213 GLY A N 1
ATOM 1648 C CA . GLY A 1 233 ? -19.676 -8.119 4.598 1.00 36.98 213 GLY A CA 1
ATOM 1649 C C . GLY A 1 233 ? -19.505 -7.193 5.801 1.00 29.53 213 GLY A C 1
ATOM 1650 O O . GLY A 1 233 ? -19.327 -5.965 5.633 1.00 33.84 213 GLY A O 1
ATOM 1651 N N . ILE A 1 234 ? -19.684 -7.747 6.982 1.00 28.97 214 ILE A N 1
ATOM 1652 C CA . ILE A 1 234 ? -19.548 -6.946 8.239 1.00 28.11 214 ILE A CA 1
ATOM 1653 C C . ILE A 1 234 ? -18.647 -7.722 9.204 1.00 28.84 214 ILE A C 1
ATOM 1654 O O . ILE A 1 234 ? -18.487 -8.926 9.027 1.00 29.10 214 ILE A O 1
ATOM 1659 N N . ASN A 1 235 ? -18.138 -7.053 10.233 1.00 27.63 215 ASN A N 1
ATOM 1660 C CA . ASN A 1 235 ? -17.247 -7.685 11.240 1.00 29.02 215 ASN A CA 1
ATOM 1661 C C . ASN A 1 235 ? -17.926 -7.786 12.595 1.00 27.57 215 ASN A C 1
ATOM 1662 O O . ASN A 1 235 ? -17.585 -8.703 13.359 1.00 25.15 215 ASN A O 1
ATOM 1667 N N . PHE A 1 236 ? -18.872 -6.886 12.868 1.00 25.45 216 PHE A N 1
ATOM 1668 C CA . PHE A 1 236 ? -19.548 -6.784 14.174 1.00 23.62 216 PHE A CA 1
ATOM 1669 C C . PHE A 1 236 ? -21.056 -6.525 13.963 1.00 25.07 216 PHE A C 1
ATOM 1670 O O . PHE A 1 236 ? -21.459 -5.789 13.045 1.00 25.88 216 PHE A O 1
ATOM 1678 N N . ILE A 1 237 ? -21.823 -7.064 14.873 1.00 23.70 217 ILE A N 1
ATOM 1679 C CA . ILE A 1 237 ? -23.255 -6.718 15.029 1.00 25.64 217 ILE A CA 1
ATOM 1680 C C . ILE A 1 237 ? -23.470 -6.253 16.465 1.00 26.72 217 ILE A C 1
ATOM 1681 O O . ILE A 1 237 ? -23.130 -7.006 17.390 1.00 27.58 217 ILE A O 1
ATOM 1686 N N . ALA A 1 238 ? -23.960 -5.034 16.622 1.00 25.10 218 ALA A N 1
ATOM 1687 C CA . ALA A 1 238 ? -24.439 -4.525 17.905 1.00 26.25 218 ALA A CA 1
ATOM 1688 C C . ALA A 1 238 ? -25.948 -4.794 17.953 1.00 27.99 218 ALA A C 1
ATOM 1689 O O . ALA A 1 238 ? -26.643 -4.235 17.146 1.00 27.07 218 ALA A O 1
ATOM 1691 N N . ILE A 1 239 ? -26.395 -5.594 18.902 1.00 27.23 219 ILE A N 1
ATOM 1692 C CA . ILE A 1 239 ? -27.801 -6.043 19.046 1.00 27.93 219 ILE A CA 1
ATOM 1693 C C . ILE A 1 239 ? -28.501 -5.095 20.010 1.00 26.52 219 ILE A C 1
ATOM 1694 O O . ILE A 1 239 ? -28.171 -5.111 21.207 1.00 26.25 219 ILE A O 1
ATOM 1699 N N . SER A 1 240 ? -29.532 -4.397 19.547 1.00 28.92 220 SER A N 1
ATOM 1700 C CA . SER A 1 240 ? -30.233 -3.366 20.345 1.00 29.13 220 SER A CA 1
ATOM 1701 C C . SER A 1 240 ? -31.171 -4.044 21.332 1.00 25.68 220 SER A C 1
ATOM 1702 O O . SER A 1 240 ? -31.672 -5.148 21.030 1.00 25.90 220 SER A O 1
ATOM 1705 N N . PHE A 1 241 ? -31.235 -3.467 22.517 1.00 25.17 221 PHE A N 1
ATOM 1706 C CA . PHE A 1 241 ? -32.127 -3.845 23.627 1.00 25.72 221 PHE A CA 1
ATOM 1707 C C . PHE A 1 241 ? -31.985 -5.343 23.889 1.00 28.99 221 PHE A C 1
ATOM 1708 O O . PHE A 1 241 ? -33.014 -6.033 24.004 1.00 29.02 221 PHE A O 1
ATOM 1716 N N . VAL A 1 242 ? -30.759 -5.819 24.127 1.00 25.64 222 VAL A N 1
ATOM 1717 C CA . VAL A 1 242 ? -30.591 -7.249 24.521 1.00 26.31 222 VAL A CA 1
ATOM 1718 C C . VAL A 1 242 ? -31.215 -7.453 25.904 1.00 31.07 222 VAL A C 1
ATOM 1719 O O . VAL A 1 242 ? -30.894 -6.710 26.867 1.00 29.17 222 VAL A O 1
ATOM 1723 N N . ARG A 1 243 ? -32.097 -8.436 26.002 1.00 29.25 223 ARG A N 1
ATOM 1724 C CA . ARG A 1 243 ? -32.912 -8.669 27.218 1.00 29.85 223 ARG A CA 1
ATOM 1725 C C . ARG A 1 243 ? -32.348 -9.843 28.000 1.00 27.52 223 ARG A C 1
ATOM 1726 O O . ARG A 1 243 ? -32.419 -9.805 29.220 1.00 29.72 223 ARG A O 1
ATOM 1734 N N . THR A 1 244 ? -31.927 -10.867 27.285 1.00 29.94 224 THR A N 1
ATOM 1735 C CA . THR A 1 244 ? -31.470 -12.175 27.812 1.00 31.65 224 THR A CA 1
ATOM 1736 C C . THR A 1 244 ? -30.385 -12.710 26.877 1.00 31.03 224 THR A C 1
ATOM 1737 O O . THR A 1 244 ? -30.212 -12.201 25.737 1.00 31.09 224 THR A O 1
ATOM 1741 N N . ALA A 1 245 ? -29.734 -13.770 27.303 1.00 32.29 225 ALA A N 1
ATOM 1742 C CA . ALA A 1 245 ? -28.710 -14.457 26.484 1.00 34.45 225 ALA A CA 1
ATOM 1743 C C . ALA A 1 245 ? -29.374 -14.975 25.211 1.00 33.11 225 ALA A C 1
ATOM 1744 O O . ALA A 1 245 ? -28.701 -15.072 24.200 1.00 31.32 225 ALA A O 1
ATOM 1746 N N . LYS A 1 246 ? -30.668 -15.264 25.227 1.00 33.91 226 LYS A N 1
ATOM 1747 C CA . LYS A 1 246 ? -31.344 -15.843 24.047 1.00 36.52 226 LYS A CA 1
ATOM 1748 C C . LYS A 1 246 ? -31.328 -14.805 22.927 1.00 32.95 226 LYS A C 1
ATOM 1749 O O . LYS A 1 246 ? -31.171 -15.193 21.752 1.00 33.68 226 LYS A O 1
ATOM 1755 N N . ASP A 1 247 ? -31.455 -13.517 23.242 1.00 28.82 227 ASP A N 1
ATOM 1756 C CA . ASP A 1 247 ? -31.397 -12.469 22.174 1.00 30.64 227 ASP A CA 1
ATOM 1757 C C . ASP A 1 247 ? -30.052 -12.514 21.437 1.00 32.32 227 ASP A C 1
ATOM 1758 O O . ASP A 1 247 ? -30.010 -12.257 20.241 1.00 34.40 227 ASP A O 1
ATOM 1763 N N . VAL A 1 248 ? -28.949 -12.750 22.143 1.00 28.09 228 VAL A N 1
ATOM 1764 C CA . VAL A 1 248 ? -27.617 -12.907 21.494 1.00 26.47 228 VAL A CA 1
ATOM 1765 C C . VAL A 1 248 ? -27.553 -14.236 20.733 1.00 29.06 228 VAL A C 1
ATOM 1766 O O . VAL A 1 248 ? -27.014 -14.246 19.594 1.00 29.51 228 VAL A O 1
ATOM 1770 N N . ASN A 1 249 ? -27.981 -15.336 21.377 1.00 29.13 229 ASN A N 1
ATOM 1771 C CA . ASN A 1 249 ? -27.861 -16.697 20.762 1.00 34.66 229 ASN A CA 1
ATOM 1772 C C . ASN A 1 249 ? -28.710 -16.813 19.487 1.00 31.15 229 ASN A C 1
ATOM 1773 O O . ASN A 1 249 ? -28.244 -17.480 18.582 1.00 33.38 229 ASN A O 1
ATOM 1778 N N . GLU A 1 250 ? -29.863 -16.149 19.405 1.00 33.98 230 GLU A N 1
ATOM 1779 C CA . GLU A 1 250 ? -30.683 -16.095 18.155 1.00 38.74 230 GLU A CA 1
ATOM 1780 C C . GLU A 1 250 ? -29.861 -15.487 17.016 1.00 37.76 230 GLU A C 1
ATOM 1781 O O . GLU A 1 250 ? -29.948 -15.966 15.858 1.00 33.64 230 GLU A O 1
ATOM 1787 N N . VAL A 1 251 ? -29.101 -14.423 17.290 1.00 30.02 231 VAL A N 1
ATOM 1788 C CA . VAL A 1 251 ? -28.281 -13.775 16.239 1.00 30.16 231 VAL A CA 1
ATOM 1789 C C . VAL A 1 251 ? -27.085 -14.686 15.914 1.00 27.72 231 VAL A C 1
ATOM 1790 O O . VAL A 1 251 ? -26.743 -14.818 14.739 1.00 29.49 231 VAL A O 1
ATOM 1794 N N . ARG A 1 252 ? -26.471 -15.271 16.924 1.00 31.37 232 ARG A N 1
ATOM 1795 C CA . ARG A 1 252 ? -25.324 -16.172 16.746 1.00 32.45 232 ARG A CA 1
ATOM 1796 C C . ARG A 1 252 ? -25.719 -17.293 15.770 1.00 32.71 232 ARG A C 1
ATOM 1797 O O . ARG A 1 252 ? -24.901 -17.644 14.889 1.00 34.57 232 ARG A O 1
ATOM 1805 N N . ALA A 1 253 ? -26.899 -17.870 15.956 1.00 35.46 233 ALA A N 1
ATOM 1806 C CA . ALA A 1 253 ? -27.402 -18.985 15.117 1.00 37.94 233 ALA A CA 1
ATOM 1807 C C . ALA A 1 253 ? -27.408 -18.534 13.654 1.00 34.87 233 ALA A C 1
ATOM 1808 O O . ALA A 1 253 ? -27.033 -19.336 12.767 1.00 35.61 233 ALA A O 1
ATOM 1810 N N . ILE A 1 254 ? -27.797 -17.288 13.376 1.00 31.89 234 ILE A N 1
ATOM 1811 C CA . ILE A 1 254 ? -27.844 -16.795 11.971 1.00 33.59 234 ILE A CA 1
ATOM 1812 C C . ILE A 1 254 ? -26.419 -16.652 11.435 1.00 36.37 234 ILE A C 1
ATOM 1813 O O . ILE A 1 254 ? -26.161 -16.991 10.252 1.00 35.62 234 ILE A O 1
ATOM 1818 N N . CYS A 1 255 ? -25.530 -16.092 12.241 1.00 33.42 235 CYS A N 1
ATOM 1819 C CA . CYS A 1 255 ? -24.112 -15.933 11.823 1.00 36.38 235 CYS A CA 1
ATOM 1820 C C . CYS A 1 255 ? -23.528 -17.305 11.475 1.00 33.80 235 CYS A C 1
ATOM 1821 O O . CYS A 1 255 ? -22.897 -17.385 10.424 1.00 34.86 235 CYS A O 1
ATOM 1824 N N . GLU A 1 256 ? -23.729 -18.326 12.327 1.00 37.31 236 GLU A N 1
ATOM 1825 C CA . GLU A 1 256 ? -23.190 -19.700 12.147 1.00 41.21 236 GLU A CA 1
ATOM 1826 C C . GLU A 1 256 ? -23.853 -20.384 10.927 1.00 45.04 236 GLU A C 1
ATOM 1827 O O . GLU A 1 256 ? -23.130 -20.974 10.133 1.00 39.86 236 GLU A O 1
ATOM 1833 N N . GLU A 1 257 ? -25.153 -20.205 10.705 1.00 41.12 237 GLU A N 1
ATOM 1834 C CA . GLU A 1 257 ? -25.896 -20.835 9.581 1.00 42.29 237 GLU A CA 1
ATOM 1835 C C . GLU A 1 257 ? -25.411 -20.323 8.217 1.00 42.43 237 GLU A C 1
ATOM 1836 O O . GLU A 1 257 ? -25.414 -21.117 7.273 1.00 40.61 237 GLU A O 1
ATOM 1842 N N . THR A 1 258 ? -25.089 -19.033 8.069 1.00 35.05 238 THR A N 1
ATOM 1843 C CA . THR A 1 258 ? -24.705 -18.385 6.798 1.00 36.97 238 THR A CA 1
ATOM 1844 C C . THR A 1 258 ? -23.183 -18.488 6.545 1.00 36.83 238 THR A C 1
ATOM 1845 O O . THR A 1 258 ? -22.748 -17.829 5.642 1.00 39.99 238 THR A O 1
ATOM 1849 N N . GLY A 1 259 ? -22.408 -19.186 7.365 1.00 37.16 239 GLY A N 1
ATOM 1850 C CA . GLY A 1 259 ? -20.934 -19.250 7.239 1.00 40.71 239 GLY A CA 1
ATOM 1851 C C . GLY A 1 259 ? -20.199 -18.003 7.744 1.00 45.00 239 GLY A C 1
ATOM 1852 O O . GLY A 1 259 ? -19.034 -17.802 7.352 1.00 40.21 239 GLY A O 1
ATOM 1853 N N . ASN A 1 260 ? -20.806 -17.211 8.635 1.00 37.85 240 ASN A N 1
ATOM 1854 C CA . ASN A 1 260 ? -20.221 -15.943 9.151 1.00 34.83 240 ASN A CA 1
ATOM 1855 C C . ASN A 1 260 ? -19.905 -16.098 10.636 1.00 32.63 240 ASN A C 1
ATOM 1856 O O . ASN A 1 260 ? -20.161 -15.135 11.411 1.00 31.38 240 ASN A O 1
ATOM 1861 N N . GLY A 1 261 ? -19.424 -17.269 11.065 1.00 33.65 241 GLY A N 1
ATOM 1862 C CA . GLY A 1 261 ? -19.104 -17.529 12.491 1.00 35.15 241 GLY A CA 1
ATOM 1863 C C . GLY A 1 261 ? -17.997 -16.592 13.016 1.00 31.92 241 GLY A C 1
ATOM 1864 O O . GLY A 1 261 ? -17.833 -16.475 14.248 1.00 36.67 241 GLY A O 1
ATOM 1865 N N . HIS A 1 262 ? -17.300 -15.878 12.150 1.00 34.23 242 HIS A N 1
ATOM 1866 C CA . HIS A 1 262 ? -16.234 -14.921 12.555 1.00 36.27 242 HIS A CA 1
ATOM 1867 C C . HIS A 1 262 ? -16.862 -13.588 13.022 1.00 35.84 242 HIS A C 1
ATOM 1868 O O . HIS A 1 262 ? -16.140 -12.740 13.583 1.00 31.73 242 HIS A O 1
ATOM 1875 N N . VAL A 1 263 ? -18.159 -13.350 12.769 1.00 29.90 243 VAL A N 1
ATOM 1876 C CA . VAL A 1 263 ? -18.769 -12.061 13.144 1.00 28.49 243 VAL A CA 1
ATOM 1877 C C . VAL A 1 263 ? -18.880 -12.034 14.655 1.00 26.08 243 VAL A C 1
ATOM 1878 O O . VAL A 1 263 ? -19.255 -13.032 15.266 1.00 30.88 243 VAL A O 1
ATOM 1882 N N . GLN A 1 264 ? -18.530 -10.918 15.238 1.00 25.11 244 GLN A N 1
ATOM 1883 C CA . GLN A 1 264 ? -18.575 -10.759 16.702 1.00 26.20 244 GLN A CA 1
ATOM 1884 C C . GLN A 1 264 ? -19.860 -10.031 17.084 1.00 27.00 244 GLN A C 1
ATOM 1885 O O . GLN A 1 264 ? -20.219 -9.029 16.422 1.00 27.93 244 GLN A O 1
ATOM 1891 N N . LEU A 1 265 ? -20.461 -10.444 18.177 1.00 27.60 245 LEU A N 1
ATOM 1892 C CA . LEU A 1 265 ? -21.747 -9.871 18.645 1.00 27.53 245 LEU A CA 1
ATOM 1893 C C . LEU A 1 265 ? -21.527 -9.024 19.895 1.00 29.79 245 LEU A C 1
ATOM 1894 O O . LEU A 1 265 ? -20.966 -9.552 20.885 1.00 29.22 245 LEU A O 1
ATOM 1899 N N . PHE A 1 266 ? -21.840 -7.754 19.805 1.00 25.52 246 PHE A N 1
ATOM 1900 C CA . PHE A 1 266 ? -21.872 -6.824 20.953 1.00 24.92 246 PHE A CA 1
ATOM 1901 C C . PHE A 1 266 ? -23.330 -6.711 21.411 1.00 28.27 246 PHE A C 1
ATOM 1902 O O . PHE A 1 266 ? -24.157 -6.237 20.611 1.00 30.71 246 PHE A O 1
ATOM 1910 N N . ALA A 1 267 ? -23.635 -7.102 22.635 1.00 25.13 247 ALA A N 1
ATOM 1911 C CA . ALA A 1 267 ? -24.993 -6.929 23.191 1.00 25.75 247 ALA A CA 1
ATOM 1912 C C . ALA A 1 267 ? -25.114 -5.465 23.637 1.00 25.76 247 ALA A C 1
ATOM 1913 O O . ALA A 1 267 ? -24.232 -4.988 24.381 1.00 26.56 247 ALA A O 1
ATOM 1915 N N . LYS A 1 268 ? -26.136 -4.750 23.186 1.00 25.29 248 LYS A N 1
ATOM 1916 C CA . LYS A 1 268 ? -26.371 -3.386 23.722 1.00 26.50 248 LYS A CA 1
ATOM 1917 C C . LYS A 1 268 ? -27.203 -3.555 24.998 1.00 28.00 248 LYS A C 1
ATOM 1918 O O . LYS A 1 268 ? -28.325 -4.109 24.961 1.00 26.80 248 LYS A O 1
ATOM 1924 N N . ILE A 1 269 ? -26.714 -3.016 26.096 1.00 24.96 249 ILE A N 1
ATOM 1925 C CA . ILE A 1 269 ? -27.426 -2.986 27.377 1.00 25.85 249 ILE A CA 1
ATOM 1926 C C . ILE A 1 269 ? -28.113 -1.623 27.497 1.00 28.92 249 ILE A C 1
ATOM 1927 O O . ILE A 1 269 ? -27.415 -0.585 27.546 1.00 27.58 249 ILE A O 1
ATOM 1932 N N . GLU A 1 270 ? -29.453 -1.602 27.512 1.00 26.89 250 GLU A N 1
ATOM 1933 C CA . GLU A 1 270 ? -30.163 -0.302 27.474 1.00 27.63 250 GLU A CA 1
ATOM 1934 C C . GLU A 1 270 ? -31.514 -0.444 28.157 1.00 29.48 250 GLU A C 1
ATOM 1935 O O . GLU A 1 270 ? -32.312 0.450 27.957 1.00 29.37 250 GLU A O 1
ATOM 1941 N N . ASN A 1 271 ? -31.725 -1.485 28.965 1.00 27.71 251 ASN A N 1
ATOM 1942 C CA . ASN A 1 271 ? -32.955 -1.556 29.784 1.00 29.86 251 ASN A CA 1
ATOM 1943 C C . ASN A 1 271 ? -32.669 -2.390 31.041 1.00 31.50 251 ASN A C 1
ATOM 1944 O O . ASN A 1 271 ? -31.577 -2.944 31.201 1.00 26.22 251 ASN A O 1
ATOM 1949 N N . GLN A 1 272 ? -33.652 -2.468 31.934 1.00 28.17 252 GLN A N 1
ATOM 1950 C CA . GLN A 1 272 ? -33.476 -3.112 33.250 1.00 29.90 252 GLN A CA 1
ATOM 1951 C C . GLN A 1 272 ? -33.296 -4.623 33.039 1.00 28.29 252 GLN A C 1
ATOM 1952 O O . GLN A 1 272 ? -32.503 -5.230 33.766 1.00 32.33 252 GLN A O 1
ATOM 1958 N N . GLN A 1 273 ? -33.977 -5.223 32.069 1.00 30.47 253 GLN A N 1
ATOM 1959 C CA . GLN A 1 273 ? -33.882 -6.688 31.866 1.00 30.20 253 GLN A CA 1
ATOM 1960 C C . GLN A 1 273 ? -32.438 -7.036 31.448 1.00 31.21 253 GLN A C 1
ATOM 1961 O O . GLN A 1 273 ? -31.856 -8.001 31.966 1.00 32.36 253 GLN A O 1
ATOM 1967 N N . GLY A 1 274 ? -31.850 -6.236 30.570 1.00 29.04 254 GLY A N 1
ATOM 1968 C CA . GLY A 1 274 ? -30.458 -6.441 30.160 1.00 30.22 254 GLY A CA 1
ATOM 1969 C C . GLY A 1 274 ? -29.522 -6.321 31.343 1.00 29.25 254 GLY A C 1
ATOM 1970 O O . GLY A 1 274 ? -28.592 -7.132 31.438 1.00 30.26 254 GLY A O 1
ATOM 1971 N N . ILE A 1 275 ? -29.712 -5.320 32.213 1.00 27.38 255 ILE A N 1
ATOM 1972 C CA . ILE A 1 275 ? -28.880 -5.148 33.419 1.00 29.98 255 ILE A CA 1
ATOM 1973 C C . ILE A 1 275 ? -29.059 -6.383 34.309 1.00 34.24 255 ILE A C 1
ATOM 1974 O O . ILE A 1 275 ? -28.053 -6.904 34.778 1.00 29.29 255 ILE A O 1
ATOM 1979 N N . ASP A 1 276 ? -30.297 -6.810 34.538 1.00 30.89 256 ASP A N 1
ATOM 1980 C CA . ASP A 1 276 ? -30.611 -7.948 35.449 1.00 33.80 256 ASP A CA 1
ATOM 1981 C C . ASP A 1 276 ? -29.917 -9.205 34.921 1.00 32.47 256 ASP A C 1
ATOM 1982 O O . ASP A 1 276 ? -29.529 -10.050 35.727 1.00 36.06 256 ASP A O 1
ATOM 1987 N N . ASN A 1 277 ? -29.837 -9.375 33.607 1.00 29.06 257 ASN A N 1
ATOM 1988 C CA . ASN A 1 277 ? -29.294 -10.595 32.968 1.00 27.59 257 ASN A CA 1
ATOM 1989 C C . ASN A 1 277 ? -27.860 -10.369 32.454 1.00 30.47 257 ASN A C 1
ATOM 1990 O O . ASN A 1 277 ? -27.406 -11.146 31.588 1.00 28.49 257 ASN A O 1
ATOM 1995 N N . LEU A 1 278 ? -27.151 -9.382 32.989 1.00 29.40 258 LEU A N 1
ATOM 1996 C CA . LEU A 1 278 ? -25.852 -8.976 32.395 1.00 31.05 258 LEU A CA 1
ATOM 1997 C C . LEU A 1 278 ? -24.864 -10.153 32.353 1.00 28.21 258 LEU A C 1
ATOM 1998 O O . LEU A 1 278 ? -24.181 -10.311 31.338 1.00 28.37 258 LEU A O 1
ATOM 2003 N N . ASP A 1 279 ? -24.741 -10.948 33.422 1.00 30.01 259 ASP A N 1
ATOM 2004 C CA . ASP A 1 279 ? -23.696 -11.993 33.512 1.00 33.95 259 ASP A CA 1
ATOM 2005 C C . ASP A 1 279 ? -23.947 -12.991 32.389 1.00 29.09 259 ASP A C 1
ATOM 2006 O O . ASP A 1 279 ? -22.984 -13.406 31.716 1.00 30.43 259 ASP A O 1
ATOM 2011 N N . GLU A 1 280 ? -25.188 -13.391 32.150 1.00 29.41 260 GLU A N 1
ATOM 2012 C CA . GLU A 1 280 ? -25.422 -14.430 31.105 1.00 30.34 260 GLU A CA 1
ATOM 2013 C C . GLU A 1 280 ? -25.260 -13.799 29.727 1.00 27.80 260 GLU A C 1
ATOM 2014 O O . GLU A 1 280 ? -24.861 -14.513 28.792 1.00 28.86 260 GLU A O 1
ATOM 2020 N N . ILE A 1 281 ? -25.519 -12.505 29.602 1.00 26.97 261 ILE A N 1
ATOM 2021 C CA . ILE A 1 281 ? -25.379 -11.796 28.304 1.00 25.75 261 ILE A CA 1
ATOM 2022 C C . ILE A 1 281 ? -23.879 -11.689 27.941 1.00 25.68 261 ILE A C 1
ATOM 2023 O O . ILE A 1 281 ? -23.499 -12.003 26.805 1.00 27.98 261 ILE A O 1
ATOM 2028 N N . ILE A 1 282 ? -23.049 -11.323 28.909 1.00 27.10 262 ILE A N 1
ATOM 2029 C CA . ILE A 1 282 ? -21.578 -11.238 28.738 1.00 27.65 262 ILE A CA 1
ATOM 2030 C C . ILE A 1 282 ? -21.089 -12.605 28.308 1.00 28.66 262 ILE A C 1
ATOM 2031 O O . ILE A 1 282 ? -20.346 -12.664 27.349 1.00 29.24 262 ILE A O 1
ATOM 2036 N N . GLU A 1 283 ? -21.547 -13.666 28.971 1.00 28.20 263 GLU A N 1
ATOM 2037 C CA . GLU A 1 283 ? -21.142 -15.0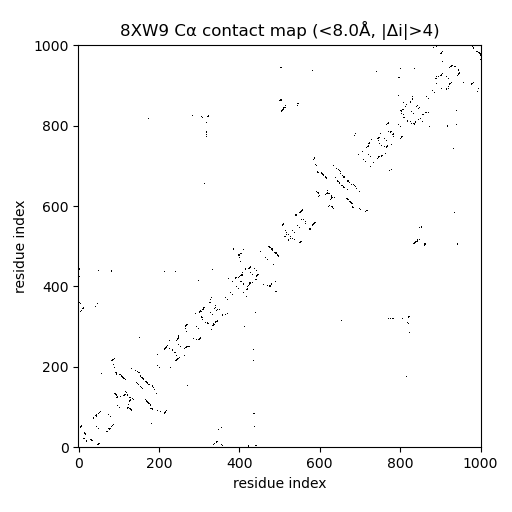65 28.624 1.00 32.22 263 GLU A CA 1
ATOM 2038 C C . GLU A 1 283 ? -21.469 -15.423 27.169 1.00 32.65 263 GLU A C 1
ATOM 2039 O O . GLU A 1 283 ? -20.601 -15.958 26.487 1.00 30.25 263 GLU A O 1
ATOM 2045 N N . ALA A 1 284 ? -22.645 -15.056 26.660 1.00 29.81 264 ALA A N 1
ATOM 2046 C CA . ALA A 1 284 ? -23.026 -1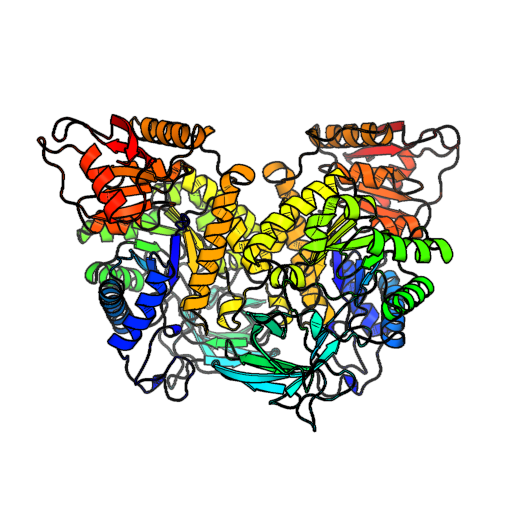5.375 25.270 1.00 31.25 264 ALA A CA 1
ATOM 2047 C C . ALA A 1 284 ? -22.365 -14.451 24.211 1.00 29.27 264 ALA A C 1
ATOM 2048 O O . ALA A 1 284 ? -22.207 -14.844 23.051 1.00 28.03 264 ALA A O 1
ATOM 2050 N N . ALA A 1 285 ? -22.104 -13.188 24.535 1.00 24.97 265 ALA A N 1
ATOM 2051 C CA . ALA A 1 285 ? -21.689 -12.145 23.579 1.00 24.84 265 ALA A CA 1
ATOM 2052 C C . ALA A 1 285 ? -20.149 -12.106 23.446 1.00 26.55 265 ALA A C 1
ATOM 2053 O O . ALA A 1 285 ? -19.450 -12.767 24.243 1.00 31.26 265 ALA A O 1
ATOM 2055 N N . ASP A 1 286 ? -19.646 -11.365 22.469 1.00 26.04 266 ASP A N 1
ATOM 2056 C CA . ASP A 1 286 ? -18.195 -11.078 22.293 1.00 28.92 266 ASP A CA 1
ATOM 2057 C C . ASP A 1 286 ? -17.831 -9.764 22.992 1.00 28.84 266 ASP A C 1
ATOM 2058 O O . ASP A 1 286 ? -16.653 -9.379 23.051 1.00 26.59 266 ASP A O 1
ATOM 2063 N N . GLY A 1 287 ? -18.837 -9.021 23.401 1.00 27.54 267 GLY A N 1
ATOM 2064 C CA . GLY A 1 287 ? -18.623 -7.715 24.011 1.00 27.46 267 GLY A CA 1
ATOM 2065 C C . GLY A 1 287 ? -19.915 -7.067 24.398 1.00 27.23 267 GLY A C 1
ATOM 2066 O O . GLY A 1 287 ? -20.981 -7.632 24.086 1.00 26.87 267 GLY A O 1
ATOM 2067 N N . ILE A 1 288 ? -19.815 -5.868 24.957 1.00 25.92 268 ILE A N 1
ATOM 2068 C CA . ILE A 1 288 ? -20.998 -5.088 25.396 1.00 26.44 268 ILE A CA 1
ATOM 2069 C C . ILE A 1 288 ? -20.854 -3.669 24.855 1.00 26.11 268 ILE A C 1
ATOM 2070 O O . ILE A 1 288 ? -19.787 -3.099 24.915 1.00 24.40 268 ILE A O 1
ATOM 2075 N N . MET A 1 289 ? -21.930 -3.124 24.310 1.00 23.20 269 MET A N 1
ATOM 2076 C CA . MET A 1 289 ? -22.052 -1.681 24.056 1.00 23.87 269 MET A CA 1
ATOM 2077 C C . MET A 1 289 ? -22.957 -1.108 25.134 1.00 27.17 269 MET A C 1
ATOM 2078 O O . MET A 1 289 ? -24.123 -1.555 25.288 1.00 25.29 269 MET A O 1
ATOM 2083 N N . ILE A 1 290 ? -22.437 -0.147 25.859 1.00 26.21 270 ILE A N 1
ATOM 2084 C CA . ILE A 1 290 ? -23.145 0.530 26.956 1.00 25.88 270 ILE A CA 1
ATOM 2085 C C . ILE A 1 290 ? -23.927 1.650 26.300 1.00 26.53 270 ILE A C 1
ATOM 2086 O O . ILE A 1 290 ? -23.369 2.713 25.996 1.00 25.48 270 ILE A O 1
ATOM 2091 N N . ALA A 1 291 ? -25.195 1.352 26.027 1.00 25.47 271 ALA A N 1
ATOM 2092 C CA . ALA A 1 291 ? -26.034 2.200 25.175 1.00 26.18 271 ALA A CA 1
ATOM 2093 C C . ALA A 1 291 ? -26.728 3.182 26.116 1.00 26.55 271 ALA A C 1
ATOM 2094 O O . ALA A 1 291 ? -27.921 2.995 26.455 1.00 27.37 271 ALA A O 1
ATOM 2096 N N . ARG A 1 292 ? -26.036 4.244 26.463 1.00 24.82 272 ARG A N 1
ATOM 2097 C CA . ARG A 1 292 ? -26.453 5.089 27.596 1.00 24.77 272 ARG A CA 1
ATOM 2098 C C . ARG A 1 292 ? -27.735 5.875 27.284 1.00 27.16 272 ARG A C 1
ATOM 2099 O O . ARG A 1 292 ? -28.413 6.205 28.237 1.00 29.04 272 ARG A O 1
ATOM 2107 N N . GLY A 1 293 ? -28.003 6.184 26.023 1.00 26.10 273 GLY A N 1
ATOM 2108 C CA . GLY A 1 293 ? -29.141 7.034 25.603 1.00 30.24 273 GLY A CA 1
ATOM 2109 C C . GLY A 1 293 ? -30.443 6.427 26.084 1.00 28.51 273 GLY A C 1
ATOM 2110 O O . GLY A 1 293 ? -31.047 6.964 27.050 1.00 30.77 273 GLY A O 1
ATOM 2111 N N . ASP A 1 294 ? -30.713 5.213 25.637 1.00 27.41 274 ASP A N 1
ATOM 2112 C CA . ASP A 1 294 ? -31.928 4.465 26.061 1.00 29.19 274 ASP A CA 1
ATOM 2113 C C . ASP A 1 294 ? -31.778 4.029 27.531 1.00 26.17 274 ASP A C 1
ATOM 2114 O O . ASP A 1 294 ? -32.750 4.059 28.269 1.00 25.92 274 ASP A O 1
ATOM 2119 N N . MET A 1 295 ? -30.581 3.652 27.976 1.00 24.82 275 MET A N 1
ATOM 2120 C CA . MET A 1 295 ? -30.452 3.154 29.354 1.00 24.55 275 MET A CA 1
ATOM 2121 C C . MET A 1 295 ? -30.931 4.205 30.329 1.00 24.02 275 MET A C 1
ATOM 2122 O O . MET A 1 295 ? -31.622 3.832 31.294 1.00 27.35 275 MET A O 1
ATOM 2127 N N . GLY A 1 296 ? -30.600 5.465 30.073 1.00 24.02 276 GLY A N 1
ATOM 2128 C CA . GLY A 1 296 ? -30.869 6.580 30.981 1.00 25.92 276 GLY A CA 1
ATOM 2129 C C . GLY A 1 296 ? -32.335 6.989 31.005 1.00 27.64 276 GLY A C 1
ATOM 2130 O O . GLY A 1 296 ? -32.690 7.791 31.844 1.00 30.46 276 GLY A O 1
ATOM 2131 N N . ILE A 1 297 ? -33.128 6.443 30.103 1.00 25.23 277 ILE A N 1
ATOM 2132 C CA . ILE A 1 297 ? -34.602 6.674 30.104 1.00 26.09 277 ILE A CA 1
ATOM 2133 C C . ILE A 1 297 ? -35.301 5.479 30.702 1.00 28.35 277 ILE A C 1
ATOM 2134 O O . ILE A 1 297 ? -36.276 5.661 31.396 1.00 29.50 277 ILE A O 1
ATOM 2139 N N . GLU A 1 298 ? -34.820 4.282 30.391 1.00 30.58 278 GLU A N 1
ATOM 2140 C CA . GLU A 1 298 ? -35.451 3.008 30.789 1.00 29.46 278 GLU A CA 1
ATOM 2141 C C . GLU A 1 298 ? -35.103 2.648 32.223 1.00 34.62 278 GLU A C 1
ATOM 2142 O O . GLU A 1 298 ? -35.876 1.936 32.850 1.00 32.76 278 GLU A O 1
ATOM 2148 N N . VAL A 1 299 ? -33.971 3.109 32.732 1.00 28.69 279 VAL A N 1
ATOM 2149 C CA . VAL A 1 299 ? -33.637 2.955 34.173 1.00 27.89 279 VAL A CA 1
ATOM 2150 C C . VAL A 1 299 ? -33.361 4.340 34.721 1.00 28.44 279 VAL A C 1
ATOM 2151 O O . VAL A 1 299 ? -33.250 5.290 33.968 1.00 27.65 279 VAL A O 1
ATOM 2155 N N . PRO A 1 300 ? -33.291 4.530 36.050 1.00 28.69 280 PRO A N 1
ATOM 2156 C CA . PRO A 1 300 ? -33.104 5.880 36.587 1.00 27.62 280 PRO A CA 1
ATOM 2157 C C . PRO A 1 300 ? -31.803 6.475 36.048 1.00 27.21 280 PRO A C 1
ATOM 2158 O O . PRO A 1 300 ? -30.765 5.807 36.125 1.00 27.72 280 PRO A O 1
ATOM 2162 N N . PHE A 1 301 ? -31.842 7.737 35.582 1.00 24.70 281 PHE A N 1
ATOM 2163 C CA . PHE A 1 301 ? -30.698 8.318 34.831 1.00 23.61 281 PHE A CA 1
ATOM 2164 C C . PHE A 1 301 ? -29.462 8.352 35.736 1.00 23.23 281 PHE A C 1
ATOM 2165 O O . PHE A 1 301 ? -28.307 8.226 35.213 1.00 24.28 281 PHE A O 1
ATOM 2173 N N . GLU A 1 302 ? -29.667 8.498 37.057 1.00 25.32 282 GLU A N 1
ATOM 2174 C CA . GLU A 1 302 ? -28.502 8.674 37.956 1.00 25.16 282 GLU A CA 1
ATOM 2175 C C . GLU A 1 302 ? -27.796 7.338 38.249 1.00 25.52 282 GLU A C 1
ATOM 2176 O O . GLU A 1 302 ? -26.663 7.375 38.845 1.00 25.06 282 GLU A O 1
ATOM 2182 N N . MET A 1 303 ? -28.368 6.213 37.862 1.00 23.74 283 MET A N 1
ATOM 2183 C CA . MET A 1 303 ? -27.741 4.876 37.966 1.00 26.58 283 MET A CA 1
ATOM 2184 C C . MET A 1 303 ? -26.822 4.576 36.760 1.00 25.97 283 MET A C 1
ATOM 2185 O O . MET A 1 303 ? -26.017 3.666 36.880 1.00 25.64 283 MET A O 1
ATOM 2190 N N . VAL A 1 304 ? -26.904 5.318 35.658 1.00 24.39 284 VAL A N 1
ATOM 2191 C CA . VAL A 1 304 ? -26.143 4.964 34.444 1.00 23.40 284 VAL A CA 1
ATOM 2192 C C . VAL A 1 304 ? -24.638 5.002 34.745 1.00 24.99 284 VAL A C 1
ATOM 2193 O O . VAL A 1 304 ? -23.941 4.079 34.350 1.00 23.47 284 VAL A O 1
ATOM 2197 N N . PRO A 1 305 ? -24.067 5.974 35.470 1.00 24.89 285 PRO A N 1
ATOM 2198 C CA . PRO A 1 305 ? -22.607 5.924 35.748 1.00 24.19 285 PRO A CA 1
ATOM 2199 C C . PRO A 1 305 ? -22.207 4.721 36.612 1.00 23.87 285 PRO A C 1
ATOM 2200 O O . PRO A 1 305 ? -21.102 4.166 36.442 1.00 25.47 285 PRO A O 1
ATOM 2204 N N . VAL A 1 306 ? -23.096 4.279 37.501 1.00 25.41 286 VAL A N 1
ATOM 2205 C CA . VAL A 1 306 ? -22.824 3.089 38.363 1.00 24.28 286 VAL A CA 1
ATOM 2206 C C . VAL A 1 306 ? -22.728 1.871 37.459 1.00 25.53 286 VAL A C 1
ATOM 2207 O O . VAL A 1 306 ? -21.764 1.085 37.564 1.00 26.17 286 VAL A O 1
ATOM 2211 N N . TYR A 1 307 ? -23.734 1.695 36.589 1.00 23.70 287 TYR A N 1
ATOM 2212 C CA . TYR A 1 307 ? -23.781 0.533 35.681 1.00 23.82 287 TYR A CA 1
ATOM 2213 C C . TYR A 1 307 ? -22.605 0.599 34.716 1.00 24.16 287 TYR A C 1
ATOM 2214 O O . TYR A 1 307 ? -22.117 -0.439 34.363 1.00 24.17 287 TYR A O 1
ATOM 2223 N N . GLN A 1 308 ? -22.240 1.779 34.243 1.00 22.37 288 GLN A N 1
ATOM 2224 C CA . GLN A 1 308 ? -21.144 1.923 33.264 1.00 23.33 288 GLN A CA 1
ATOM 2225 C C . GLN A 1 308 ? -19.841 1.373 33.874 1.00 24.20 288 GLN A C 1
ATOM 2226 O O . GLN A 1 308 ? -19.151 0.608 33.234 1.00 24.29 288 GLN A O 1
ATOM 2232 N N . LYS A 1 309 ? -19.503 1.784 35.076 1.00 24.78 289 LYS A N 1
ATOM 2233 C CA . LYS A 1 309 ? -18.238 1.356 35.720 1.00 25.91 289 LYS A CA 1
ATOM 2234 C C . LYS A 1 309 ? -18.273 -0.150 35.927 1.00 27.16 289 LYS A C 1
ATOM 2235 O O . LYS A 1 309 ? -17.273 -0.832 35.669 1.00 24.97 289 LYS A O 1
ATOM 2241 N N . MET A 1 310 ? -19.423 -0.670 36.336 1.00 25.59 290 MET A N 1
ATOM 2242 C CA . MET A 1 310 ? -19.538 -2.101 36.696 1.00 26.86 290 MET A CA 1
ATOM 2243 C C . MET A 1 310 ? -19.478 -2.959 35.429 1.00 24.59 290 MET A C 1
ATOM 2244 O O . MET A 1 310 ? -18.815 -4.025 35.453 1.00 26.37 290 MET A O 1
ATOM 2249 N N . ILE A 1 311 ? -20.137 -2.538 34.338 1.00 23.19 291 ILE A N 1
ATOM 2250 C CA . ILE A 1 311 ? -20.089 -3.270 33.058 1.00 23.26 291 ILE A CA 1
ATOM 2251 C C . ILE A 1 311 ? -18.626 -3.300 32.571 1.00 23.46 291 ILE A C 1
ATOM 2252 O O . ILE A 1 311 ? -18.171 -4.339 32.123 1.00 25.78 291 ILE A O 1
ATOM 2257 N N . ILE A 1 312 ? -17.965 -2.169 32.555 1.00 22.30 292 ILE A N 1
ATOM 2258 C CA . ILE A 1 312 ? -16.588 -2.083 32.005 1.00 25.71 292 ILE A CA 1
ATOM 2259 C C . ILE A 1 312 ? -15.724 -3.104 32.768 1.00 26.07 292 ILE A C 1
ATOM 2260 O O . ILE A 1 312 ? -14.996 -3.875 32.132 1.00 24.39 292 ILE A O 1
ATOM 2265 N N . LYS A 1 313 ? -15.820 -3.124 34.101 1.00 24.20 293 LYS A N 1
ATOM 2266 C CA . LYS A 1 313 ? -15.006 -4.037 34.928 1.00 27.49 293 LYS A CA 1
ATOM 2267 C C . LYS A 1 313 ? -15.310 -5.510 34.623 1.00 25.88 293 LYS A C 1
ATOM 2268 O O . LYS A 1 313 ? -14.372 -6.318 34.413 1.00 23.87 293 LYS A O 1
ATOM 2274 N N . LYS A 1 314 ? -16.583 -5.866 34.448 1.00 24.31 294 LYS A N 1
ATOM 2275 C CA . LYS A 1 314 ? -16.965 -7.264 34.219 1.00 24.17 294 LYS A CA 1
ATOM 2276 C C . LYS A 1 314 ? -16.566 -7.696 32.831 1.00 24.57 294 LYS A C 1
ATOM 2277 O O . LYS A 1 314 ? -16.195 -8.871 32.666 1.00 25.38 294 LYS A O 1
ATOM 2283 N N . VAL A 1 315 ? -16.713 -6.815 31.841 1.00 22.05 295 VAL A N 1
ATOM 2284 C CA . VAL A 1 315 ? -16.435 -7.223 30.455 1.00 22.33 295 VAL A CA 1
ATOM 2285 C C . VAL A 1 315 ? -14.915 -7.403 30.310 1.00 23.23 295 VAL A C 1
ATOM 2286 O O . VAL A 1 315 ? -14.478 -8.355 29.644 1.00 25.81 295 VAL A O 1
ATOM 2290 N N . ASN A 1 316 ? -14.151 -6.542 30.939 1.00 25.63 296 ASN A N 1
ATOM 2291 C CA . ASN A 1 316 ? -12.672 -6.652 30.843 1.00 26.89 296 ASN A CA 1
ATOM 2292 C C . ASN A 1 316 ? -12.265 -7.966 31.530 1.00 25.61 296 ASN A C 1
ATOM 2293 O O . ASN A 1 316 ? -11.399 -8.667 30.986 1.00 24.55 296 ASN A O 1
ATOM 2298 N N . ALA A 1 317 ? -12.808 -8.242 32.697 1.00 24.97 297 ALA A N 1
ATOM 2299 C CA . ALA A 1 317 ? -12.515 -9.486 33.457 1.00 27.53 297 ALA A CA 1
ATOM 2300 C C . ALA A 1 317 ? -12.829 -10.709 32.587 1.00 28.47 297 ALA A C 1
ATOM 2301 O O . ALA A 1 317 ? -12.162 -11.743 32.761 1.00 28.57 297 ALA A O 1
ATOM 2303 N N . ALA A 1 318 ? -13.768 -10.612 31.630 1.00 26.94 298 ALA A N 1
ATOM 2304 C CA . ALA A 1 318 ? -14.151 -11.752 30.769 1.00 27.99 298 ALA A CA 1
ATOM 2305 C C . ALA A 1 318 ? -13.283 -11.787 29.518 1.00 28.16 298 ALA A C 1
ATOM 2306 O O . ALA A 1 318 ? -13.462 -12.708 28.642 1.00 31.73 298 ALA A O 1
ATOM 2308 N N . GLY A 1 319 ? -12.374 -10.851 29.390 1.00 26.27 299 GLY A N 1
ATOM 2309 C CA . GLY A 1 319 ? -11.487 -10.754 28.218 1.00 28.65 299 GLY A CA 1
ATOM 2310 C C . GLY A 1 319 ? -12.223 -10.321 26.960 1.00 28.25 299 GLY A C 1
ATOM 2311 O O . GLY A 1 319 ? -11.785 -10.689 25.889 1.00 28.57 299 GLY A O 1
ATOM 2312 N N . LYS A 1 320 ? -13.314 -9.574 27.097 1.00 27.46 300 LYS A N 1
ATOM 2313 C CA . LYS A 1 320 ? -14.155 -9.185 25.942 1.00 25.53 300 LYS A CA 1
ATOM 2314 C C . LYS A 1 320 ? -14.044 -7.670 25.745 1.00 27.04 300 LYS A C 1
ATOM 2315 O O . LYS A 1 320 ? -13.310 -7.025 26.487 1.00 29.14 300 LYS A O 1
ATOM 2321 N N . VAL A 1 321 ? -14.746 -7.144 24.759 1.00 27.70 301 VAL A N 1
ATOM 2322 C CA . VAL A 1 321 ? -14.683 -5.709 24.351 1.00 25.64 301 VAL A CA 1
ATOM 2323 C C . VAL A 1 321 ? -15.868 -4.960 24.942 1.00 27.05 301 VAL A C 1
ATOM 2324 O O . VAL A 1 321 ? -17.002 -5.404 24.751 1.00 24.89 301 VAL A O 1
ATOM 2328 N N . VAL A 1 32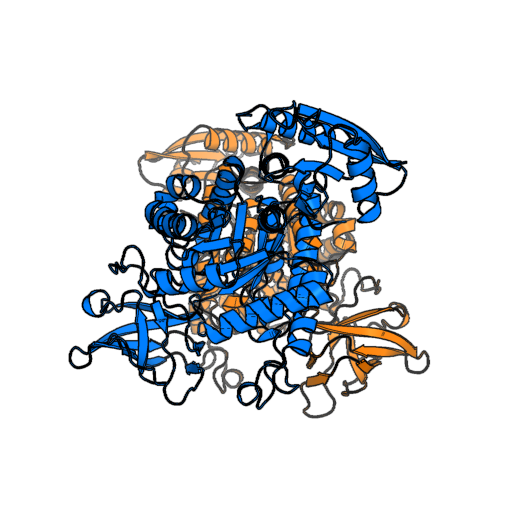2 ? -15.617 -3.781 25.456 1.00 24.42 302 VAL A N 1
ATOM 2329 C CA . VAL A 1 322 ? -16.668 -2.858 25.909 1.00 26.71 302 VAL A CA 1
ATOM 2330 C C . VAL A 1 322 ? -16.534 -1.521 25.179 1.00 24.95 302 VAL A C 1
ATOM 2331 O O . VAL A 1 322 ? -15.431 -0.969 25.023 1.00 25.19 302 VAL A O 1
ATOM 2335 N N . ILE A 1 323 ? -17.672 -1.085 24.648 1.00 23.00 303 ILE A N 1
ATOM 2336 C CA . ILE A 1 323 ? -17.827 0.211 23.942 1.00 22.97 303 ILE A CA 1
ATOM 2337 C C . ILE A 1 323 ? -18.671 1.110 24.835 1.00 23.79 303 ILE A C 1
ATOM 2338 O O . ILE A 1 323 ? -19.818 0.665 25.161 1.00 26.85 303 ILE A O 1
ATOM 2343 N N . THR A 1 324 ? -18.225 2.329 25.135 1.00 25.10 304 THR A N 1
ATOM 2344 C CA . THR A 1 324 ? -19.047 3.325 25.846 1.00 25.56 304 THR A CA 1
ATOM 2345 C C . THR A 1 324 ? -19.685 4.237 24.791 1.00 25.69 304 THR A C 1
ATOM 2346 O O . THR A 1 324 ? -18.961 4.731 23.941 1.00 25.82 304 THR A O 1
ATOM 2350 N N . ALA A 1 325 ? -21.013 4.401 24.811 1.00 24.43 305 ALA A N 1
ATOM 2351 C CA . ALA A 1 325 ? -21.755 5.127 23.739 1.00 25.94 305 ALA A CA 1
ATOM 2352 C C . ALA A 1 325 ? -22.731 6.192 24.260 1.00 27.75 305 ALA A C 1
ATOM 2353 O O . ALA A 1 325 ? -23.235 6.081 25.369 1.00 24.56 305 ALA A O 1
ATOM 2355 N N . THR A 1 326 ? -22.915 7.212 23.413 1.00 27.20 306 THR A N 1
ATOM 2356 C CA . THR A 1 326 ? -24.034 8.168 23.396 1.00 26.99 306 THR A CA 1
ATOM 2357 C C . THR A 1 326 ? -23.746 9.440 24.175 1.00 26.89 306 THR A C 1
ATOM 2358 O O . THR A 1 326 ? -23.467 9.383 25.360 1.00 27.87 306 THR A O 1
ATOM 2362 N N . ASN A 1 327 ? -23.799 10.578 23.471 1.00 22.90 307 ASN A N 1
ATOM 2363 C CA . ASN A 1 327 ? -23.718 11.963 23.991 1.00 23.24 307 ASN A CA 1
ATOM 2364 C C . ASN A 1 327 ? -22.298 12.283 24.443 1.00 23.78 307 ASN A C 1
ATOM 2365 O O . ASN A 1 327 ? -22.098 13.396 25.003 1.00 27.01 307 ASN A O 1
ATOM 2370 N N . MET A 1 328 ? -21.326 11.505 24.005 1.00 23.62 308 MET A N 1
ATOM 2371 C CA . MET A 1 328 ? -19.925 11.730 24.479 1.00 25.30 308 MET A CA 1
ATOM 2372 C C . MET A 1 328 ? -19.427 13.131 24.138 1.00 26.78 308 MET A C 1
ATOM 2373 O O . MET A 1 328 ? -18.805 13.737 24.993 1.00 28.48 308 MET A O 1
ATOM 2378 N N . LEU A 1 329 ? -19.666 13.643 22.933 1.00 24.72 309 LEU A N 1
ATOM 2379 C CA . LEU A 1 329 ? -19.275 15.013 22.539 1.00 23.81 309 LEU A CA 1
ATOM 2380 C C . LEU A 1 329 ? -20.489 15.698 21.926 1.00 24.05 309 LEU A C 1
ATOM 2381 O O . LEU A 1 329 ? -20.392 16.375 20.871 1.00 25.17 309 LEU A O 1
ATOM 2386 N N . GLU A 1 330 ? -21.617 15.539 22.591 1.00 24.35 310 GLU A N 1
ATOM 2387 C CA . GLU A 1 330 ? -22.925 15.882 22.005 1.00 25.11 310 GLU A CA 1
ATOM 2388 C C . GLU A 1 330 ? -22.935 17.310 21.454 1.00 26.41 310 GLU A C 1
ATOM 2389 O O . GLU A 1 330 ? -23.491 17.525 20.346 1.00 27.49 310 GLU A O 1
ATOM 2395 N N . THR A 1 331 ? -22.370 18.273 22.167 1.00 25.94 311 THR A N 1
ATOM 2396 C CA . THR A 1 331 ? -22.392 19.707 21.775 1.00 27.50 311 THR A CA 1
ATOM 2397 C C . THR A 1 331 ? -21.664 19.929 20.441 1.00 27.30 311 THR A C 1
ATOM 2398 O O . THR A 1 331 ? -21.969 20.934 19.760 1.00 30.63 311 THR A O 1
ATOM 2402 N N . MET A 1 332 ? -20.787 19.031 20.028 1.00 26.07 312 MET A N 1
ATOM 2403 C CA . MET A 1 332 ? -20.046 19.183 18.760 1.00 26.07 312 MET A CA 1
ATOM 2404 C C . MET A 1 332 ? -20.917 18.814 17.559 1.00 27.35 312 MET A C 1
ATOM 2405 O O . MET A 1 332 ? -20.446 18.985 16.417 1.00 27.34 312 MET A O 1
ATOM 2410 N N . THR A 1 333 ? -22.150 18.396 17.786 1.00 28.35 313 THR A N 1
ATOM 2411 C CA . THR A 1 333 ? -23.153 18.282 16.708 1.00 27.52 313 THR A CA 1
ATOM 2412 C C . THR A 1 333 ? -23.381 19.668 16.105 1.00 28.34 313 THR A C 1
ATOM 2413 O O . THR A 1 333 ? -23.522 19.765 14.890 1.00 31.28 313 THR A O 1
ATOM 2417 N N . GLU A 1 334 ? -23.328 20.710 16.909 1.00 28.23 314 GLU A N 1
ATOM 2418 C CA . GLU A 1 334 ? -23.698 22.096 16.515 1.00 34.74 314 GLU A CA 1
ATOM 2419 C C . GLU A 1 334 ? -22.569 23.085 16.717 1.00 35.77 314 GLU A C 1
ATOM 2420 O O . GLU A 1 334 ? -22.627 24.147 16.056 1.00 36.55 314 GLU A O 1
ATOM 2426 N N . LYS A 1 335 ? -21.555 22.783 17.538 1.00 29.73 315 LYS A N 1
ATOM 2427 C CA . LYS A 1 335 ? -20.536 23.786 17.905 1.00 32.46 315 LYS A CA 1
ATOM 2428 C C . LYS A 1 335 ? -19.168 23.176 17.717 1.00 30.49 315 LYS A C 1
ATOM 2429 O O . LYS A 1 335 ? -18.990 21.966 17.822 1.00 33.88 315 LYS A O 1
ATOM 2435 N N . PRO A 1 336 ? -18.129 23.971 17.413 1.00 31.76 316 PRO A N 1
ATOM 2436 C CA . PRO A 1 336 ? -16.810 23.397 17.141 1.00 33.00 316 PRO A CA 1
ATOM 2437 C C . PRO A 1 336 ? -15.997 22.954 18.370 1.00 31.12 316 PRO A C 1
ATOM 2438 O O . PRO A 1 336 ? -14.950 22.373 18.198 1.00 32.01 316 PRO A O 1
ATOM 2442 N N . ARG A 1 337 ? -16.515 23.240 19.566 1.00 32.68 317 ARG A N 1
ATOM 2443 C CA . ARG A 1 337 ? -15.890 22.877 20.862 1.00 31.76 317 ARG A CA 1
ATOM 2444 C C . ARG A 1 337 ? -16.864 22.126 21.751 1.00 27.62 317 ARG A C 1
ATOM 2445 O O . ARG A 1 337 ? -18.011 22.519 21.881 1.00 31.33 317 ARG A O 1
ATOM 2453 N N . ALA A 1 338 ? -16.354 21.082 22.374 1.00 25.12 318 ALA A N 1
ATOM 2454 C CA . ALA A 1 338 ? -17.128 20.300 23.340 1.00 27.08 318 ALA A CA 1
ATOM 2455 C C . ALA A 1 338 ? -17.216 21.083 24.637 1.00 29.30 318 ALA A C 1
ATOM 2456 O O . ALA A 1 338 ? -16.294 21.842 24.946 1.00 28.53 318 ALA A O 1
ATOM 2458 N N . THR A 1 339 ? -18.245 20.773 25.427 1.00 25.57 319 THR A N 1
ATOM 2459 C CA . THR A 1 339 ? -18.362 21.302 26.788 1.00 24.37 319 THR A CA 1
ATOM 2460 C C . THR A 1 339 ? -17.339 20.637 27.734 1.00 23.11 319 THR A C 1
ATOM 2461 O O . THR A 1 339 ? -16.738 19.588 27.384 1.00 23.45 319 THR A O 1
ATOM 2465 N N . ARG A 1 340 ? -17.209 21.216 28.926 1.00 23.67 320 ARG A N 1
ATOM 2466 C CA . ARG A 1 340 ? -16.255 20.678 29.942 1.00 24.29 320 ARG A CA 1
ATOM 2467 C C . ARG A 1 340 ? -16.775 19.323 30.400 1.00 26.87 320 ARG A C 1
ATOM 2468 O O . ARG A 1 340 ? -15.959 18.473 30.752 1.00 24.63 320 ARG A O 1
ATOM 2476 N N . SER A 1 341 ? -18.112 19.145 30.496 1.00 23.69 321 SER A N 1
ATOM 2477 C CA . SER A 1 341 ? -18.707 17.884 30.952 1.00 22.88 321 SER A CA 1
ATOM 2478 C C . SER A 1 341 ? -18.510 16.822 29.869 1.00 22.36 321 SER A C 1
ATOM 2479 O O . SER A 1 341 ? -18.294 15.677 30.223 1.00 23.15 321 SER A O 1
ATOM 2482 N N . GLU A 1 342 ? -18.548 17.165 28.579 1.00 21.60 322 GLU A N 1
ATOM 2483 C CA . GLU A 1 342 ? -18.277 16.170 27.511 1.00 22.32 322 GLU A CA 1
ATOM 2484 C C . GLU A 1 342 ? -16.824 15.683 27.569 1.00 23.02 322 GLU A C 1
ATOM 2485 O O . GLU A 1 342 ? -16.574 14.433 27.532 1.00 23.15 322 GLU A O 1
ATOM 2491 N N . VAL A 1 343 ? -15.903 16.593 27.698 1.00 22.28 323 VAL A N 1
ATOM 2492 C CA . VAL A 1 343 ? -14.475 16.185 27.808 1.00 24.47 323 VAL A CA 1
ATOM 2493 C C . VAL A 1 343 ? -14.265 15.318 29.051 1.00 22.70 323 VAL A C 1
ATOM 2494 O O . VAL A 1 343 ? -13.604 14.271 28.929 1.00 24.93 323 VAL A O 1
ATOM 2498 N N . SER A 1 344 ? -14.863 15.680 30.181 1.00 25.09 324 SER A N 1
ATOM 2499 C CA . SER A 1 344 ? -14.798 14.891 31.426 1.00 25.67 324 SER A CA 1
ATOM 2500 C C . SER A 1 344 ? -15.336 13.487 31.160 1.00 25.93 324 SER A C 1
ATOM 2501 O O . SER A 1 344 ? -14.743 12.476 31.607 1.00 23.81 324 SER A O 1
ATOM 2504 N N . ASP A 1 345 ? -16.510 13.391 30.489 1.00 23.72 325 ASP A N 1
ATOM 2505 C CA . ASP A 1 345 ? -17.139 12.079 30.227 1.00 25.33 325 ASP A CA 1
ATOM 2506 C C . ASP A 1 345 ? -16.177 11.189 29.408 1.00 22.81 325 ASP A C 1
ATOM 2507 O O . ASP A 1 345 ? -16.094 9.965 29.702 1.00 24.68 325 ASP A O 1
ATOM 2512 N N . VAL A 1 346 ? -15.594 11.689 28.341 1.00 23.00 326 VAL A N 1
ATOM 2513 C CA . VAL A 1 346 ? -14.730 10.873 27.461 1.00 22.89 326 VAL A CA 1
ATOM 2514 C C . VAL A 1 346 ? -13.504 10.427 28.283 1.00 22.93 326 VAL A C 1
ATOM 2515 O O . VAL A 1 346 ? -13.193 9.216 28.363 1.00 21.90 326 VAL A O 1
ATOM 2519 N N . PHE A 1 347 ? -12.936 11.373 28.972 1.00 22.89 327 PHE A N 1
ATOM 2520 C CA . PHE A 1 347 ? -11.725 11.122 29.811 1.00 22.93 327 PHE A CA 1
ATOM 2521 C C . PHE A 1 347 ? -12.026 10.035 30.845 1.00 21.57 327 PHE A C 1
ATOM 2522 O O . PHE A 1 347 ? -11.265 9.060 30.967 1.00 22.62 327 PHE A O 1
ATOM 2530 N N . ASN A 1 348 ? -13.159 10.158 31.575 1.00 22.64 328 ASN A N 1
ATOM 2531 C CA . ASN A 1 348 ? -13.551 9.191 32.625 1.00 22.18 328 ASN A CA 1
ATOM 2532 C C . ASN A 1 348 ? -13.890 7.820 32.038 1.00 23.61 328 ASN A C 1
ATOM 2533 O O . ASN A 1 348 ? -13.721 6.797 32.760 1.00 23.55 328 ASN A O 1
ATOM 2538 N N . ALA A 1 349 ? -14.473 7.735 30.830 1.00 22.65 329 ALA A N 1
ATOM 2539 C CA . ALA A 1 349 ? -14.746 6.435 30.193 1.00 22.98 329 ALA A CA 1
ATOM 2540 C C . ALA A 1 349 ? -13.419 5.698 30.000 1.00 20.97 329 ALA A C 1
ATOM 2541 O O . ALA A 1 349 ? -13.359 4.489 30.233 1.00 23.31 329 ALA A O 1
ATOM 2543 N N . VAL A 1 350 ? -12.419 6.392 29.537 1.00 22.35 330 VAL A N 1
ATOM 2544 C CA . VAL A 1 350 ? -11.073 5.801 29.362 1.00 22.50 330 VAL A CA 1
ATOM 2545 C C . VAL A 1 350 ? -10.530 5.319 30.721 1.00 21.66 330 VAL A C 1
ATOM 2546 O O . VAL A 1 350 ? -10.151 4.124 30.838 1.00 22.90 330 VAL A O 1
ATOM 2550 N N . ILE A 1 351 ? -10.558 6.172 31.723 1.00 23.25 331 ILE A N 1
ATOM 2551 C CA . ILE A 1 351 ? -10.023 5.821 33.076 1.00 25.14 331 ILE A CA 1
ATOM 2552 C C . ILE A 1 351 ? -10.806 4.643 33.644 1.00 26.14 331 ILE A C 1
ATOM 2553 O O . ILE A 1 351 ? -10.183 3.816 34.320 1.00 24.91 331 ILE A O 1
ATOM 2558 N N . ASP A 1 352 ? -12.133 4.557 33.401 1.00 22.77 332 ASP A N 1
ATOM 2559 C CA . ASP A 1 352 ? -12.980 3.448 33.895 1.00 22.89 332 ASP A CA 1
ATOM 2560 C C . ASP A 1 352 ? -12.530 2.114 33.286 1.00 22.91 332 ASP A C 1
ATOM 2561 O O . ASP A 1 352 ? -12.774 1.097 33.905 1.00 22.56 332 ASP A O 1
ATOM 2566 N N . GLY A 1 353 ? -11.908 2.134 32.095 1.00 22.59 333 GLY A N 1
ATOM 2567 C CA . GLY A 1 353 ? -11.358 0.951 31.434 1.00 22.21 333 GLY A CA 1
ATOM 2568 C C . GLY A 1 353 ? -11.941 0.643 30.072 1.00 21.93 333 GLY A C 1
ATOM 2569 O O . GLY A 1 353 ? -11.731 -0.459 29.602 1.00 23.01 333 GLY A O 1
ATOM 2570 N N . THR A 1 354 ? -12.637 1.565 29.421 1.00 23.58 334 THR A N 1
ATOM 2571 C CA . THR A 1 354 ? -13.344 1.238 28.150 1.00 23.87 334 THR A CA 1
ATOM 2572 C C . THR A 1 354 ? -12.326 0.808 27.093 1.00 22.28 334 THR A C 1
ATOM 2573 O O . THR A 1 354 ? -11.238 1.379 27.031 1.00 24.22 334 THR A O 1
ATOM 2577 N N . ASP A 1 355 ? -12.686 -0.161 26.264 1.00 23.45 335 ASP A N 1
ATOM 2578 C CA . ASP A 1 355 ? -11.932 -0.508 25.048 1.00 23.86 335 ASP A CA 1
ATOM 2579 C C . ASP A 1 355 ? -12.126 0.608 24.016 1.00 24.68 335 ASP A C 1
ATOM 2580 O O . ASP A 1 355 ? -11.176 0.917 23.264 1.00 23.15 335 ASP A O 1
ATOM 2585 N N . ALA A 1 356 ? -13.358 1.100 23.861 1.00 24.71 336 ALA A N 1
ATOM 2586 C CA . ALA A 1 356 ? -13.767 1.977 22.754 1.00 23.12 336 ALA A CA 1
ATOM 2587 C C . ALA A 1 356 ? -14.745 3.022 23.248 1.00 24.30 336 ALA A C 1
ATOM 2588 O O . ALA A 1 356 ? -15.530 2.761 24.256 1.00 22.16 336 ALA A O 1
ATOM 2590 N N . THR A 1 357 ? -14.676 4.156 22.582 1.00 24.39 337 THR A N 1
ATOM 2591 C CA . THR A 1 357 ? -15.593 5.300 22.767 1.00 25.25 337 THR A CA 1
ATOM 2592 C C . THR A 1 357 ? -16.336 5.495 21.443 1.00 28.03 337 THR A C 1
ATOM 2593 O O . THR A 1 357 ? -15.775 5.156 20.403 1.00 26.14 337 THR A O 1
ATOM 2597 N N . MET A 1 358 ? -17.565 5.968 21.488 1.00 25.57 338 MET A N 1
ATOM 2598 C CA . MET A 1 358 ? -18.408 5.988 20.263 1.00 26.85 338 MET A CA 1
ATOM 2599 C C . MET A 1 358 ? -18.973 7.393 20.022 1.00 25.49 338 MET A C 1
ATOM 2600 O O . MET A 1 358 ? -19.143 8.183 20.979 1.00 24.93 338 MET A O 1
ATOM 2605 N N . LEU A 1 359 ? -19.128 7.740 18.743 1.00 23.14 339 LEU A N 1
ATOM 2606 C CA . LEU A 1 359 ? -19.767 8.983 18.271 1.00 25.09 339 LEU A CA 1
ATOM 2607 C C . LEU A 1 359 ? -20.995 8.551 17.475 1.00 23.43 339 LEU A C 1
ATOM 2608 O O . LEU A 1 359 ? -20.923 7.512 16.730 1.00 23.03 339 LEU A O 1
ATOM 2613 N N . SER A 1 360 ? -22.090 9.202 17.780 1.00 23.01 340 SER A N 1
ATOM 2614 C CA . SER A 1 360 ? -23.409 8.894 17.170 1.00 23.45 340 SER A CA 1
ATOM 2615 C C . SER A 1 360 ? -23.753 10.083 16.265 1.00 24.81 340 SER A C 1
ATOM 2616 O O . SER A 1 360 ? -23.149 10.178 15.156 1.00 26.07 340 SER A O 1
ATOM 2619 N N . GLY A 1 361 ? -24.641 10.967 16.720 1.00 24.63 341 GLY A N 1
ATOM 2620 C CA . GLY A 1 361 ? -25.003 12.184 15.965 1.00 25.47 341 GLY A CA 1
ATOM 2621 C C . GLY A 1 361 ? -23.822 13.074 15.639 1.00 27.41 341 GLY A C 1
ATOM 2622 O O . GLY A 1 361 ? -23.854 13.755 14.597 1.00 26.72 341 GLY A O 1
ATOM 2623 N N . GLU A 1 362 ? -22.785 13.101 16.502 1.00 25.14 342 GLU A N 1
ATOM 2624 C CA . GLU A 1 362 ? -21.607 13.964 16.260 1.00 26.09 342 GLU A CA 1
ATOM 2625 C C . GLU A 1 362 ? -21.034 13.664 14.874 1.00 22.33 342 GLU A C 1
ATOM 2626 O O . GLU A 1 362 ? -20.568 14.594 14.216 1.00 26.51 342 GLU A O 1
ATOM 2632 N N . SER A 1 363 ? -20.905 12.394 14.513 1.00 21.74 343 SER A N 1
ATOM 2633 C CA . SER A 1 363 ? -20.289 11.974 13.242 1.00 24.36 343 SER A CA 1
ATOM 2634 C C . SER A 1 363 ? -21.361 11.779 12.171 1.00 26.84 343 SER A C 1
ATOM 2635 O O . SER A 1 363 ? -21.013 11.967 10.980 1.00 29.25 343 SER A O 1
ATOM 2638 N N . ALA A 1 364 ? -22.584 11.396 12.547 1.00 25.32 344 ALA A N 1
ATOM 2639 C CA . ALA A 1 364 ? -23.622 10.996 11.551 1.00 27.62 344 ALA A CA 1
ATOM 2640 C C . ALA A 1 364 ? -24.474 12.178 11.083 1.00 28.11 344 ALA A C 1
ATOM 2641 O O . ALA A 1 364 ? -24.979 12.131 9.962 1.00 30.40 344 ALA A O 1
ATOM 2643 N N . ASN A 1 365 ? -24.696 13.171 11.939 1.00 28.55 345 ASN A N 1
ATOM 2644 C CA . ASN A 1 365 ? -25.807 14.129 11.824 1.00 30.08 345 ASN A CA 1
ATOM 2645 C C . ASN A 1 365 ? -25.316 15.551 12.073 1.00 32.91 345 ASN A C 1
ATOM 2646 O O . ASN A 1 365 ? -26.147 16.405 12.127 1.00 32.24 345 ASN A O 1
ATOM 2651 N N . GLY A 1 366 ? -24.037 15.791 12.366 1.00 26.73 346 GLY A N 1
ATOM 2652 C CA . GLY A 1 366 ? -23.600 17.100 12.859 1.00 26.50 346 GLY A CA 1
ATOM 2653 C C . GLY A 1 366 ? -22.869 17.956 11.859 1.00 27.42 346 GLY A C 1
ATOM 2654 O O . GLY A 1 366 ? -22.599 17.515 10.732 1.00 29.42 346 GLY A O 1
ATOM 2655 N N . LYS A 1 367 ? -22.496 19.161 12.284 1.00 28.06 347 LYS A N 1
ATOM 2656 C CA . LYS A 1 367 ? -21.772 20.131 11.444 1.00 29.04 347 LYS A CA 1
ATOM 2657 C C . LYS A 1 367 ? -20.263 19.854 11.478 1.00 30.38 347 LYS A C 1
ATOM 2658 O O . LYS A 1 367 ? -19.546 20.360 10.604 1.00 27.95 347 LYS A O 1
ATOM 2664 N N . TYR A 1 368 ? -19.779 19.075 12.434 1.00 25.31 348 TYR A N 1
ATOM 2665 C CA . TYR A 1 368 ? -18.308 18.888 12.637 1.00 25.00 348 TYR A CA 1
ATOM 2666 C C . TYR A 1 368 ? -17.924 17.416 12.814 1.00 26.10 348 TYR A C 1
ATOM 2667 O O . TYR A 1 368 ? -17.300 17.059 13.830 1.00 25.77 348 TYR A O 1
ATOM 2676 N N . PRO A 1 369 ? -18.182 16.540 11.836 1.00 25.88 349 PRO A N 1
ATOM 2677 C CA . PRO A 1 369 ? -17.905 15.114 11.991 1.00 24.56 349 PRO A CA 1
ATOM 2678 C C . PRO A 1 369 ? -16.391 14.851 12.104 1.00 27.61 349 PRO A C 1
ATOM 2679 O O . PRO A 1 369 ? -16.003 14.114 13.005 1.00 26.16 349 PRO A O 1
ATOM 2683 N N . LEU A 1 370 ? -15.599 15.519 11.275 1.00 23.97 350 LEU A N 1
ATOM 2684 C CA . LEU A 1 370 ? -14.129 15.327 11.334 1.00 28.05 350 LEU A CA 1
ATOM 2685 C C . LEU A 1 370 ? -13.605 15.847 12.685 1.00 25.22 350 LEU A C 1
ATOM 2686 O O . LEU A 1 370 ? -12.801 15.134 13.325 1.00 28.83 350 LEU A O 1
ATOM 2691 N N . GLU A 1 371 ? -13.945 17.062 13.041 1.00 27.54 351 GLU A N 1
ATOM 2692 C CA . GLU A 1 371 ? -13.437 17.689 14.282 1.00 30.81 351 GLU A CA 1
ATOM 2693 C C . GLU A 1 371 ? -13.874 16.825 15.474 1.00 29.68 351 GLU A C 1
ATOM 2694 O O . GLU A 1 371 ? -13.163 16.827 16.492 1.00 26.80 351 GLU A O 1
ATOM 2700 N N . SER A 1 372 ? -15.034 16.174 15.413 1.00 25.82 352 SER A N 1
ATOM 2701 C CA . SER A 1 372 ? -15.560 15.358 16.535 1.00 25.75 352 SER A CA 1
ATOM 2702 C C . SER A 1 372 ? -14.642 14.165 16.710 1.00 26.67 352 SER A C 1
ATOM 2703 O O . SER A 1 372 ? -14.243 13.865 17.864 1.00 25.33 352 SER A O 1
ATOM 2706 N N . VAL A 1 373 ? -14.278 13.492 15.624 1.00 24.44 353 VAL A N 1
ATOM 2707 C CA . VAL A 1 373 ? -13.347 12.333 15.708 1.00 25.88 353 VAL A CA 1
ATOM 2708 C C . VAL A 1 373 ? -11.989 12.853 16.223 1.00 28.05 353 VAL A C 1
ATOM 2709 O O . VAL A 1 373 ? -11.361 12.205 17.106 1.00 24.44 353 VAL A O 1
ATOM 2713 N N . THR A 1 374 ? -11.514 13.967 15.698 1.00 23.28 354 THR A N 1
ATOM 2714 C CA . THR A 1 374 ? -10.182 14.496 16.095 1.00 26.31 354 THR A CA 1
ATOM 2715 C C . THR A 1 374 ? -10.204 14.792 17.597 1.00 24.83 354 THR A C 1
ATOM 2716 O O . THR A 1 374 ? -9.204 14.461 18.322 1.00 26.73 354 THR A O 1
ATOM 2720 N N . THR A 1 375 ? -11.293 15.362 18.073 1.00 24.72 355 THR A N 1
ATOM 2721 C CA . THR A 1 375 ? -11.445 15.822 19.480 1.00 25.88 355 THR A CA 1
ATOM 2722 C C . THR A 1 375 ? -11.459 14.588 20.385 1.00 25.80 355 THR A C 1
ATOM 2723 O O . THR A 1 375 ? -10.713 14.590 21.451 1.00 23.82 355 THR A O 1
ATOM 2727 N N . MET A 1 376 ? -12.271 13.605 20.026 1.00 22.76 356 MET A N 1
ATOM 2728 C CA . MET A 1 376 ? -12.330 12.323 20.760 1.00 23.93 356 MET A CA 1
ATOM 2729 C C . MET A 1 376 ? -10.906 11.699 20.820 1.00 25.09 356 MET A C 1
ATOM 2730 O O . MET A 1 376 ? -10.490 11.206 21.872 1.00 23.13 356 MET A O 1
ATOM 2735 N N . ALA A 1 377 ? -10.205 11.636 19.715 1.00 22.28 357 ALA A N 1
ATOM 2736 C CA . ALA A 1 377 ? -8.857 11.035 19.661 1.00 28.01 357 ALA A CA 1
ATOM 2737 C C . ALA A 1 377 ? -7.914 11.780 20.623 1.00 23.85 357 ALA A C 1
ATOM 2738 O O . ALA A 1 377 ? -7.152 11.104 21.339 1.00 26.64 357 ALA A O 1
ATOM 2740 N N . THR A 1 378 ? -7.915 13.105 20.621 1.00 24.24 358 THR A N 1
ATOM 2741 C CA . THR A 1 378 ? -7.049 13.923 21.489 1.00 26.03 358 THR A CA 1
ATOM 2742 C C . THR A 1 378 ? -7.324 13.582 22.946 1.00 26.36 358 THR A C 1
ATOM 2743 O O . THR A 1 378 ? -6.366 13.395 23.695 1.00 24.89 358 THR A O 1
ATOM 2747 N N . ILE A 1 379 ? -8.596 13.537 23.356 1.00 22.91 359 ILE A N 1
ATOM 2748 C CA . ILE A 1 379 ? -8.931 13.248 24.770 1.00 24.02 359 ILE A CA 1
ATOM 2749 C C . ILE A 1 379 ? -8.512 11.819 25.095 1.00 23.41 359 ILE A C 1
ATOM 2750 O O . ILE A 1 379 ? -7.925 11.609 26.194 1.00 24.92 359 ILE A O 1
ATOM 2755 N N . ASP A 1 380 ? -8.818 10.859 24.242 1.00 23.91 360 ASP A N 1
ATOM 2756 C CA . ASP A 1 380 ? -8.541 9.419 24.475 1.00 22.58 360 ASP A CA 1
ATOM 2757 C C . ASP A 1 380 ? -7.009 9.265 24.640 1.00 26.80 360 ASP A C 1
ATOM 2758 O O . ASP A 1 380 ? -6.612 8.522 25.559 1.00 27.56 360 ASP A O 1
ATOM 2763 N N . LYS A 1 381 ? -6.221 9.988 23.829 1.00 24.78 361 LYS A N 1
ATOM 2764 C CA . LYS A 1 381 ? -4.737 9.845 23.891 1.00 26.76 361 LYS A CA 1
ATOM 2765 C C . LYS A 1 381 ? -4.220 10.458 25.188 1.00 26.86 361 LYS A C 1
ATOM 2766 O O . LYS A 1 381 ? -3.325 9.867 25.818 1.00 31.11 361 LYS A O 1
ATOM 2772 N N . ASN A 1 382 ? -4.761 11.565 25.639 1.00 28.19 362 ASN A N 1
ATOM 2773 C CA . ASN A 1 382 ? -4.311 12.152 26.929 1.00 30.27 362 ASN A CA 1
ATOM 2774 C C . ASN A 1 382 ? -4.692 11.217 28.082 1.00 29.13 362 ASN A C 1
ATOM 2775 O O . ASN A 1 382 ? -3.891 11.035 28.983 1.00 29.37 362 ASN A O 1
ATOM 2780 N N . ALA A 1 383 ? -5.907 10.697 28.115 1.00 25.32 363 ALA A N 1
ATOM 2781 C CA . ALA A 1 383 ? -6.406 9.866 29.221 1.00 27.00 363 ALA A CA 1
ATOM 2782 C C . ALA A 1 383 ? -5.625 8.552 29.326 1.00 28.00 363 ALA A C 1
ATOM 2783 O O . ALA A 1 383 ? -5.444 8.073 30.458 1.00 26.57 363 ALA A O 1
ATOM 2785 N N . GLN A 1 384 ? -5.141 7.984 28.224 1.00 25.39 364 GLN A N 1
ATOM 2786 C CA . GLN A 1 384 ? -4.451 6.673 28.292 1.00 23.82 364 GLN A CA 1
ATOM 2787 C C . GLN A 1 384 ? -3.119 6.885 29.062 1.00 25.59 364 GLN A C 1
ATOM 2788 O O . GLN A 1 384 ? -2.665 5.948 29.699 1.00 27.27 364 GLN A O 1
ATOM 2794 N N . ALA A 1 385 ? -2.664 8.120 29.144 1.00 25.26 365 ALA A N 1
ATOM 2795 C CA . ALA A 1 385 ? -1.382 8.459 29.824 1.00 32.46 365 ALA A CA 1
ATOM 2796 C C . ALA A 1 385 ? -1.610 8.515 31.334 1.00 32.14 365 ALA A C 1
ATOM 2797 O O . ALA A 1 385 ? -0.613 8.449 32.099 1.00 30.01 365 ALA A O 1
ATOM 2799 N N . LEU A 1 386 ? -2.867 8.535 31.791 1.00 29.11 366 LEU A N 1
ATOM 2800 C CA . LEU A 1 386 ? -3.167 8.589 33.226 1.00 29.43 366 LEU A CA 1
ATOM 2801 C C . LEU A 1 386 ? -3.676 7.244 33.709 1.00 30.83 366 LEU A C 1
ATOM 2802 O O . LEU A 1 386 ? -4.076 7.164 34.908 1.00 34.67 366 LEU A O 1
ATOM 2807 N N . LEU A 1 387 ? -3.704 6.201 32.871 1.00 28.33 367 LEU A N 1
ATOM 2808 C CA . LEU A 1 387 ? -4.220 4.909 33.358 1.00 27.92 367 LEU A CA 1
ATOM 2809 C C . LEU A 1 387 ? -3.369 4.369 34.527 1.00 34.20 367 LEU A C 1
ATOM 2810 O O . LEU A 1 387 ? -3.955 3.765 35.425 1.00 35.14 367 LEU A O 1
ATOM 2815 N N . ASN A 1 388 ? -2.045 4.525 34.513 1.00 40.63 368 ASN A N 1
ATOM 2816 C CA . ASN A 1 388 ? -1.176 4.066 35.647 1.00 44.78 368 ASN A CA 1
ATOM 2817 C C . ASN A 1 388 ? -1.591 4.734 36.961 1.00 42.37 368 ASN A C 1
ATOM 2818 O O . ASN A 1 388 ? -1.755 4.031 37.956 1.00 52.10 368 ASN A O 1
ATOM 2823 N N . GLU A 1 389 ? -1.865 6.032 36.953 1.00 42.50 369 GLU A N 1
ATOM 2824 C CA . GLU A 1 389 ? -2.241 6.774 38.171 1.00 44.82 369 GLU A CA 1
ATOM 2825 C C . GLU A 1 389 ? -3.693 6.512 38.589 1.00 49.33 369 GLU A C 1
ATOM 2826 O O . GLU A 1 389 ? -3.967 6.515 39.789 1.00 46.12 369 GLU A O 1
ATOM 2832 N N . TYR A 1 390 ? -4.643 6.456 37.671 1.00 39.43 370 TYR A N 1
ATOM 2833 C CA . TYR A 1 390 ? -6.080 6.667 38.021 1.00 39.81 370 TYR A CA 1
ATOM 2834 C C . TYR A 1 390 ? -6.899 5.468 37.560 1.00 29.67 370 TYR A C 1
ATOM 2835 O O . TYR A 1 390 ? -8.094 5.393 37.909 1.00 33.26 370 TYR A O 1
ATOM 2844 N N . GLY A 1 391 ? -6.341 4.643 36.679 1.00 31.98 371 GLY A N 1
ATOM 2845 C CA . GLY A 1 391 ? -7.083 3.554 36.015 1.00 32.09 371 GLY A CA 1
ATOM 2846 C C . GLY A 1 391 ? -7.842 2.707 37.004 1.00 31.63 371 GLY A C 1
ATOM 2847 O O . GLY A 1 391 ? -7.233 2.321 38.014 1.00 30.15 371 GLY A O 1
ATOM 2848 N N . ARG A 1 392 ? -9.117 2.406 36.745 1.00 27.87 372 ARG A N 1
ATOM 2849 C CA . ARG A 1 392 ? -9.966 1.584 37.619 1.00 29.33 372 ARG A CA 1
ATOM 2850 C C . ARG A 1 392 ? -9.651 0.100 37.444 1.00 32.88 372 ARG A C 1
ATOM 2851 O O . ARG A 1 392 ? -9.882 -0.651 38.382 1.00 32.30 372 ARG A O 1
ATOM 2859 N N . LEU A 1 393 ? -9.247 -0.345 36.273 1.00 26.51 373 LEU A N 1
ATOM 2860 C CA . LEU A 1 393 ? -9.113 -1.814 36.049 1.00 27.56 373 LEU A CA 1
ATOM 2861 C C . LEU A 1 393 ? -7.902 -2.283 36.873 1.00 31.90 373 LEU A C 1
ATOM 2862 O O . LEU A 1 393 ? -6.951 -1.496 37.046 1.00 32.59 373 LEU A O 1
ATOM 2867 N N . ASP A 1 394 ? -7.972 -3.508 37.366 1.00 32.23 374 ASP A N 1
ATOM 2868 C CA . ASP A 1 394 ? -6.899 -4.088 38.208 1.00 36.73 374 ASP A CA 1
ATOM 2869 C C . ASP A 1 394 ? -6.577 -5.502 37.700 1.00 29.52 374 ASP A C 1
ATOM 2870 O O . ASP A 1 394 ? -7.280 -6.447 38.105 1.00 34.74 374 ASP A O 1
ATOM 2875 N N . SER A 1 395 ? -5.606 -5.625 36.803 1.00 33.94 375 SER A N 1
ATOM 2876 C CA . SER A 1 395 ? -5.230 -6.942 36.199 1.00 35.32 375 SER A CA 1
ATOM 2877 C C . SER A 1 395 ? -4.559 -7.833 37.267 1.00 34.39 375 SER A C 1
ATOM 2878 O O . SER A 1 395 ? -4.566 -9.062 37.105 1.00 31.19 375 SER A O 1
ATOM 2881 N N . ASP A 1 396 ? -4.054 -7.267 38.363 1.00 33.38 376 ASP A N 1
ATOM 2882 C CA . ASP A 1 396 ? -3.426 -8.072 39.467 1.00 39.07 376 ASP A CA 1
ATOM 2883 C C . ASP A 1 396 ? -4.467 -9.022 40.064 1.00 40.61 376 ASP A C 1
ATOM 2884 O O . ASP A 1 396 ? -4.091 -10.131 40.524 1.00 38.86 376 ASP A O 1
ATOM 2889 N N . SER A 1 397 ? -5.752 -8.693 39.979 1.00 37.36 377 SER A N 1
ATOM 2890 C CA . SER A 1 397 ? -6.810 -9.530 40.593 1.00 40.55 377 SER A CA 1
ATOM 2891 C C . SER A 1 397 ? -7.225 -10.709 39.693 1.00 38.48 377 SER A C 1
ATOM 2892 O O . SER A 1 397 ? -7.961 -11.531 40.176 1.00 34.85 377 SER A O 1
ATOM 2895 N N . PHE A 1 398 ? -6.853 -10.777 38.410 1.00 30.36 378 PHE A N 1
ATOM 2896 C CA . PHE A 1 398 ? -7.318 -11.871 37.534 1.00 28.93 378 PHE A CA 1
ATOM 2897 C C . PHE A 1 398 ? -6.683 -13.219 37.880 1.00 29.29 378 PHE A C 1
ATOM 2898 O O . PHE A 1 398 ? -5.443 -13.342 38.118 1.00 32.18 378 PHE A O 1
ATOM 2906 N N . GLU A 1 399 ? -7.511 -14.236 37.745 1.00 29.40 379 GLU A N 1
ATOM 2907 C CA . GLU A 1 399 ? -7.040 -15.637 37.618 1.00 32.57 379 GLU A CA 1
ATOM 2908 C C . GLU A 1 399 ? -6.499 -15.794 36.190 1.00 31.12 379 GLU A C 1
ATOM 2909 O O . GLU A 1 399 ? -7.185 -15.393 35.268 1.00 32.03 379 GLU A O 1
ATOM 2915 N N . ARG A 1 400 ? -5.236 -16.223 36.029 1.00 30.00 380 ARG A N 1
ATOM 2916 C CA . ARG A 1 400 ? -4.651 -16.551 34.712 1.00 28.72 380 ARG A CA 1
ATOM 2917 C C . ARG A 1 400 ? -5.128 -17.967 34.362 1.00 32.57 380 ARG A C 1
ATOM 2918 O O . ARG A 1 400 ? -4.651 -18.916 34.962 1.00 35.52 380 ARG A O 1
ATOM 2926 N N . ASN A 1 401 ? -6.131 -18.094 33.502 1.00 29.22 381 ASN A N 1
ATOM 2927 C CA . ASN A 1 401 ? -6.916 -19.336 33.319 1.00 32.82 381 ASN A CA 1
ATOM 2928 C C . ASN A 1 401 ? -6.360 -20.208 32.194 1.00 33.80 381 ASN A C 1
ATOM 2929 O O . ASN A 1 401 ? -6.912 -21.253 31.983 1.00 36.47 381 ASN A O 1
ATOM 2934 N N . SER A 1 402 ? -5.242 -19.853 31.561 1.00 30.80 382 SER A N 1
ATOM 2935 C CA . SER A 1 402 ? -4.635 -20.650 30.474 1.00 29.52 382 SER A CA 1
ATOM 2936 C C . SER A 1 402 ? -3.182 -20.233 30.334 1.00 28.77 382 SER A C 1
ATOM 2937 O O . SER A 1 402 ? -2.843 -19.132 30.779 1.00 25.80 382 SER A O 1
ATOM 2940 N N . LYS A 1 403 ? -2.395 -21.028 29.627 1.00 27.70 383 LYS A N 1
ATOM 2941 C CA . LYS A 1 403 ? -0.957 -20.709 29.406 1.00 30.02 383 LYS A CA 1
ATOM 2942 C C . LYS A 1 403 ? -0.830 -19.474 28.516 1.00 27.68 383 LYS A C 1
ATOM 2943 O O . LYS A 1 403 ? 0.107 -18.724 28.722 1.00 25.71 383 LYS A O 1
ATOM 2949 N N . THR A 1 404 ? -1.743 -19.221 27.568 1.00 27.00 384 THR A N 1
ATOM 2950 C CA . THR A 1 404 ? -1.642 -17.972 26.781 1.00 25.11 384 THR A CA 1
ATOM 2951 C C . THR A 1 404 ? -1.839 -16.782 27.712 1.00 26.36 384 THR A C 1
ATOM 2952 O O . THR A 1 404 ? -1.143 -15.790 27.545 1.00 25.75 384 THR A O 1
ATOM 2956 N N . GLU A 1 405 ? -2.773 -16.880 28.665 1.00 22.98 385 GLU A N 1
ATOM 2957 C CA . GLU A 1 405 ? -3.038 -15.791 29.608 1.00 24.08 385 GLU A CA 1
ATOM 2958 C C . GLU A 1 405 ? -1.832 -15.594 30.503 1.00 23.57 385 GLU A C 1
ATOM 2959 O O . GLU A 1 405 ? -1.570 -14.469 30.879 1.00 24.80 385 GLU A O 1
ATOM 2965 N N . VAL A 1 406 ? -1.188 -16.662 30.936 1.00 24.73 386 VAL A N 1
ATOM 2966 C CA . VAL A 1 406 ? 0.071 -16.567 31.726 1.00 25.19 386 VAL A CA 1
ATOM 2967 C C . VAL A 1 406 ? 1.083 -15.717 30.958 1.00 24.77 386 VAL A C 1
ATOM 2968 O O . VAL A 1 406 ? 1.703 -14.780 31.544 1.00 25.32 386 VAL A O 1
ATOM 2972 N N . MET A 1 407 ? 1.213 -15.959 29.659 1.00 25.61 387 MET A N 1
ATOM 2973 C CA . MET A 1 407 ? 2.174 -15.184 28.844 1.00 26.36 387 MET A CA 1
ATOM 2974 C C . MET A 1 407 ? 1.688 -13.724 28.799 1.00 25.40 387 MET A C 1
ATOM 2975 O O . MET A 1 407 ? 2.508 -12.854 28.827 1.00 24.93 387 MET A O 1
ATOM 2980 N N . ALA A 1 408 ? 0.392 -13.463 28.645 1.00 24.51 388 ALA A N 1
ATOM 2981 C CA . ALA A 1 408 ? -0.132 -12.074 28.608 1.00 24.63 388 ALA A CA 1
ATOM 2982 C C . ALA A 1 408 ? 0.199 -11.329 29.922 1.00 23.61 388 ALA A C 1
ATOM 2983 O O . ALA A 1 408 ? 0.551 -10.158 29.875 1.00 23.77 388 ALA A O 1
ATOM 2985 N N . SER A 1 409 ? 0.088 -11.991 31.064 1.00 23.24 389 SER A N 1
ATOM 2986 C CA . SER A 1 409 ? 0.435 -11.443 32.388 1.00 23.84 389 SER A CA 1
ATOM 2987 C C . SER A 1 409 ? 1.944 -11.091 32.429 1.00 22.63 389 SER A C 1
ATOM 2988 O O . SER A 1 409 ? 2.331 -10.049 32.966 1.00 23.53 389 SER A O 1
ATOM 2991 N N . ALA A 1 410 ? 2.764 -11.938 31.865 1.00 23.90 390 ALA A N 1
ATOM 2992 C CA . ALA A 1 410 ? 4.252 -11.746 31.839 1.00 24.98 390 ALA A CA 1
ATOM 2993 C C . ALA A 1 410 ? 4.612 -10.561 30.951 1.00 24.97 390 ALA A C 1
ATOM 2994 O O . ALA A 1 410 ? 5.502 -9.778 31.283 1.00 24.85 390 ALA A O 1
ATOM 2996 N N . VAL A 1 411 ? 3.898 -10.427 29.848 1.00 24.40 391 VAL A N 1
ATOM 2997 C CA . VAL A 1 411 ? 4.064 -9.250 28.959 1.00 24.11 391 VAL A CA 1
ATOM 2998 C C . VAL A 1 411 ? 3.718 -7.985 29.727 1.00 24.05 391 VAL A C 1
ATOM 2999 O O . VAL A 1 411 ? 4.465 -6.998 29.660 1.00 23.88 391 VAL A O 1
ATOM 3003 N N . LYS A 1 412 ? 2.564 -7.940 30.394 1.00 24.73 392 LYS A N 1
ATOM 3004 C CA . LYS A 1 412 ? 2.214 -6.772 31.205 1.00 24.73 392 LYS A CA 1
ATOM 3005 C C . LYS A 1 412 ? 3.353 -6.482 32.220 1.00 24.92 392 LYS A C 1
ATOM 3006 O O . LYS A 1 412 ? 3.713 -5.303 32.399 1.00 26.62 392 LYS A O 1
ATOM 3012 N N . ASP A 1 413 ? 3.830 -7.493 32.897 1.00 25.22 393 ASP A N 1
ATOM 3013 C CA . ASP A 1 413 ? 4.932 -7.332 33.895 1.00 25.40 393 ASP A CA 1
ATOM 3014 C C . ASP A 1 413 ? 6.167 -6.675 33.247 1.00 25.06 393 ASP A C 1
ATOM 3015 O O . ASP A 1 413 ? 6.676 -5.689 33.767 1.00 25.71 393 ASP A O 1
ATOM 3020 N N . ALA A 1 414 ? 6.558 -7.132 32.054 1.00 25.75 394 ALA A N 1
ATOM 3021 C CA . ALA A 1 414 ? 7.715 -6.571 31.324 1.00 24.53 394 ALA A CA 1
ATOM 3022 C C . ALA A 1 414 ? 7.456 -5.090 31.000 1.00 25.74 394 ALA A C 1
ATOM 3023 O O . ALA A 1 414 ? 8.348 -4.277 31.221 1.00 24.84 394 ALA A O 1
ATOM 3025 N N . THR A 1 415 ? 6.226 -4.696 30.582 1.00 22.93 395 THR A N 1
ATOM 3026 C CA . THR A 1 415 ? 5.919 -3.290 30.265 1.00 22.75 395 THR A CA 1
ATOM 3027 C C . THR A 1 415 ? 5.823 -2.424 31.522 1.00 24.63 395 THR A C 1
ATOM 3028 O O . THR A 1 415 ? 5.889 -1.189 31.375 1.00 28.28 395 THR A O 1
ATOM 3032 N N . SER A 1 416 ? 5.606 -3.014 32.685 1.00 25.97 396 SER A N 1
ATOM 3033 C CA . SER A 1 416 ? 5.583 -2.329 34.003 1.00 29.53 396 SER A CA 1
ATOM 3034 C C . SER A 1 416 ? 7.002 -2.156 34.536 1.00 28.64 396 SER A C 1
ATOM 3035 O O . SER A 1 416 ? 7.232 -1.198 35.258 1.00 29.78 396 SER A O 1
ATOM 3038 N N . SER A 1 417 ? 7.925 -3.019 34.155 1.00 28.00 397 SER A N 1
ATOM 3039 C CA . SER A 1 417 ? 9.305 -3.078 34.698 1.00 27.03 397 SER A CA 1
ATOM 3040 C C . SER A 1 417 ? 10.222 -2.142 33.944 1.00 27.59 397 SER A C 1
ATOM 3041 O O . SER A 1 417 ? 11.265 -1.737 34.488 1.00 28.12 397 SER A O 1
ATOM 3044 N N . MET A 1 418 ? 9.983 -1.915 32.650 1.00 23.53 398 MET A N 1
ATOM 3045 C CA . MET A 1 418 ? 10.832 -1.027 31.868 1.00 26.22 398 MET A CA 1
ATOM 3046 C C . MET A 1 418 ? 10.014 -0.360 30.761 1.00 28.06 398 MET A C 1
ATOM 3047 O O . MET A 1 418 ? 8.848 -0.750 30.534 1.00 27.09 398 MET A O 1
ATOM 3052 N N . ASP A 1 419 ? 10.625 0.575 30.064 1.00 29.49 399 ASP A N 1
ATOM 3053 C CA . ASP A 1 419 ? 9.948 1.314 28.976 1.00 30.68 399 ASP A CA 1
ATOM 3054 C C . ASP A 1 419 ? 9.932 0.441 27.704 1.00 25.70 399 ASP A C 1
ATOM 3055 O O . ASP A 1 419 ? 10.956 0.289 27.023 1.00 26.47 399 ASP A O 1
ATOM 3060 N N . ILE A 1 420 ? 8.755 -0.106 27.369 1.00 25.36 400 ILE A N 1
ATOM 3061 C CA . ILE A 1 420 ? 8.533 -0.947 26.183 1.00 27.38 400 ILE A CA 1
ATOM 3062 C C . ILE A 1 420 ? 7.721 -0.083 25.225 1.00 27.90 400 ILE A C 1
ATOM 3063 O O . ILE A 1 420 ? 6.648 0.343 25.596 1.00 27.01 400 ILE A O 1
ATOM 3068 N N . LYS A 1 421 ? 8.251 0.145 24.034 1.00 28.15 401 LYS A N 1
ATOM 3069 C CA . LYS A 1 421 ? 7.587 0.950 22.979 1.00 30.34 401 LYS A CA 1
ATOM 3070 C C . LYS A 1 421 ? 6.392 0.189 22.380 1.00 31.07 401 LYS A C 1
ATOM 3071 O O . LYS A 1 421 ? 5.401 0.832 22.014 1.00 32.23 401 LYS A O 1
ATOM 3077 N N . LEU A 1 422 ? 6.488 -1.121 22.206 1.00 25.60 402 LEU A N 1
ATOM 3078 C CA . LEU A 1 422 ? 5.522 -1.925 21.453 1.00 25.94 402 LEU A CA 1
ATOM 3079 C C . LEU A 1 422 ? 5.644 -3.382 21.888 1.00 24.17 402 LEU A C 1
ATOM 3080 O O . LEU A 1 422 ? 6.750 -3.874 22.101 1.00 22.74 402 LEU A O 1
ATOM 3085 N N . VAL A 1 423 ? 4.516 -4.049 21.962 1.00 20.13 403 VAL A N 1
ATOM 3086 C CA . VAL A 1 423 ? 4.368 -5.517 22.104 1.00 21.38 403 VAL A CA 1
ATOM 3087 C C . VAL A 1 423 ? 3.949 -6.003 20.739 1.00 26.46 403 VAL A C 1
ATOM 3088 O O . VAL A 1 423 ? 2.923 -5.461 20.192 1.00 25.43 403 VAL A O 1
ATOM 3092 N N . VAL A 1 424 ? 4.649 -6.993 20.225 1.00 24.27 404 VAL A N 1
ATOM 3093 C CA . VAL A 1 424 ? 4.285 -7.612 18.944 1.00 24.00 404 VAL A CA 1
ATOM 3094 C C . VAL A 1 424 ? 3.851 -9.035 19.202 1.00 28.08 404 VAL A C 1
ATOM 3095 O O . VAL A 1 424 ? 4.571 -9.756 19.849 1.00 26.60 404 VAL A O 1
ATOM 3099 N N . THR A 1 425 ? 2.672 -9.416 18.713 1.00 23.35 405 THR A N 1
ATOM 3100 C CA . THR A 1 425 ? 2.201 -10.816 18.803 1.00 24.76 405 THR A CA 1
ATOM 3101 C C . THR A 1 425 ? 1.967 -11.361 17.400 1.00 29.52 405 THR A C 1
ATOM 3102 O O . THR A 1 425 ? 1.359 -10.639 16.602 1.00 26.94 405 THR A O 1
ATOM 3106 N N . LEU A 1 426 ? 2.492 -12.541 17.103 1.00 26.69 406 LEU A N 1
ATOM 3107 C CA . LEU A 1 426 ? 2.119 -13.283 15.866 1.00 30.71 406 LEU A CA 1
ATOM 3108 C C . LEU A 1 426 ? 0.960 -14.194 16.203 1.00 28.82 406 LEU A C 1
ATOM 3109 O O . LEU A 1 426 ? 1.128 -15.088 17.044 1.00 31.98 406 LEU A O 1
ATOM 3114 N N . THR A 1 427 ? -0.216 -13.862 15.686 1.00 32.97 407 THR A N 1
ATOM 3115 C CA . THR A 1 427 ? -1.503 -14.413 16.183 1.00 30.95 407 THR A CA 1
ATOM 3116 C C . THR A 1 427 ? -2.306 -14.918 14.973 1.00 34.24 407 THR A C 1
ATOM 3117 O O . THR A 1 427 ? -2.586 -14.158 14.112 1.00 31.54 407 THR A O 1
ATOM 3121 N N . LYS A 1 428 ? -2.646 -16.193 14.943 1.00 31.74 408 LYS A N 1
ATOM 3122 C CA . LYS A 1 428 ? -3.468 -16.818 13.874 1.00 34.70 408 LYS A CA 1
ATOM 3123 C C . LYS A 1 428 ? -4.941 -16.399 14.013 1.00 30.39 408 LYS A C 1
ATOM 3124 O O . LYS A 1 428 ? -5.586 -16.062 13.016 1.00 30.60 408 LYS A O 1
ATOM 3130 N N . THR A 1 429 ? -5.481 -16.387 15.213 1.00 26.80 409 THR A N 1
ATOM 3131 C CA . THR A 1 429 ? -6.936 -16.139 15.437 1.00 27.73 409 THR A CA 1
ATOM 3132 C C . THR A 1 429 ? -7.168 -14.822 16.171 1.00 29.10 409 THR A C 1
ATOM 3133 O O . THR A 1 429 ? -8.336 -14.442 16.325 1.00 27.22 409 THR A O 1
ATOM 3137 N N . GLY A 1 430 ? -6.114 -14.199 16.692 1.00 27.67 410 GLY A N 1
ATOM 3138 C CA . GLY A 1 430 ? -6.211 -12.993 17.523 1.00 27.67 410 GLY A CA 1
ATOM 3139 C C . GLY A 1 430 ? -6.293 -13.297 19.015 1.00 25.12 410 GLY A C 1
ATOM 3140 O O . GLY A 1 430 ? -6.353 -12.341 19.773 1.00 25.44 410 GLY A O 1
ATOM 3141 N N . HIS A 1 431 ? -6.340 -14.545 19.430 1.00 23.34 411 HIS A N 1
ATOM 3142 C CA . HIS A 1 431 ? -6.515 -14.951 20.843 1.00 26.57 411 HIS A CA 1
ATOM 3143 C C . HIS A 1 431 ? -5.418 -14.300 21.700 1.00 26.64 411 HIS A C 1
ATOM 3144 O O . HIS A 1 431 ? -5.739 -13.718 22.750 1.00 26.39 411 HIS A O 1
ATOM 3151 N N . THR A 1 432 ? -4.143 -14.437 21.311 1.00 24.29 412 THR A N 1
ATOM 3152 C CA . THR A 1 432 ? -3.039 -13.887 22.113 1.00 25.29 412 THR A CA 1
ATOM 3153 C C . THR A 1 432 ? -3.172 -12.364 22.201 1.00 25.43 412 THR A C 1
ATOM 3154 O O . THR A 1 432 ? -2.993 -11.815 23.306 1.00 24.53 412 THR A O 1
ATOM 3158 N N . ALA A 1 433 ? -3.527 -11.691 21.099 1.00 23.96 413 ALA A N 1
ATOM 3159 C CA . ALA A 1 433 ? -3.713 -10.227 21.113 1.00 23.47 413 ALA A CA 1
ATOM 3160 C C . ALA A 1 433 ? -4.855 -9.827 22.072 1.00 22.79 413 ALA A C 1
ATOM 3161 O O . ALA A 1 433 ? -4.704 -8.766 22.766 1.00 23.61 413 ALA A O 1
ATOM 3163 N N . ARG A 1 434 ? -5.958 -10.567 22.058 1.00 24.36 414 ARG A N 1
ATOM 3164 C CA . ARG A 1 434 ? -7.110 -10.268 22.930 1.00 24.42 414 ARG A CA 1
ATOM 3165 C C . ARG A 1 434 ? -6.676 -10.419 24.395 1.00 25.34 414 ARG A C 1
ATOM 3166 O O . ARG A 1 434 ? -7.068 -9.560 25.190 1.00 25.96 414 ARG A O 1
ATOM 3174 N N . LEU A 1 435 ? -5.953 -11.473 24.742 1.00 24.05 415 LEU A N 1
ATOM 3175 C CA . LEU A 1 435 ? -5.447 -11.638 26.159 1.00 26.16 415 LEU A CA 1
ATOM 3176 C C . LEU A 1 435 ? -4.410 -10.569 26.544 1.00 24.99 415 LEU A C 1
ATOM 3177 O O . LEU A 1 435 ? -4.470 -10.009 27.680 1.00 24.67 415 LEU A O 1
ATOM 3182 N N . ILE A 1 436 ? -3.476 -10.211 25.659 1.00 24.51 416 ILE A N 1
ATOM 3183 C CA . ILE A 1 436 ? -2.562 -9.093 25.977 1.00 24.20 416 ILE A CA 1
ATOM 3184 C C . ILE A 1 436 ? -3.360 -7.799 26.172 1.00 24.90 416 ILE A C 1
ATOM 3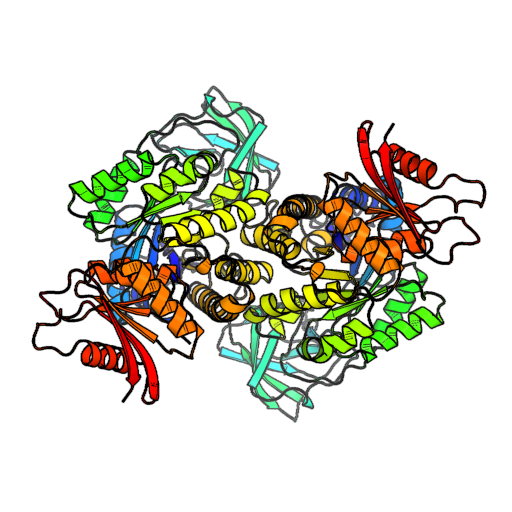185 O O . ILE A 1 436 ? -3.144 -7.097 27.151 1.00 24.59 416 ILE A O 1
ATOM 3190 N N . SER A 1 437 ? -4.346 -7.552 25.333 1.00 23.90 417 SER A N 1
ATOM 3191 C CA . SER A 1 437 ? -5.198 -6.344 25.421 1.00 22.94 417 SER A CA 1
ATOM 3192 C C . SER A 1 437 ? -5.909 -6.323 26.796 1.00 20.89 417 SER A C 1
ATOM 3193 O O . SER A 1 437 ? -5.981 -5.251 27.415 1.00 22.17 417 SER A O 1
ATOM 3196 N N . LYS A 1 438 ? -6.416 -7.461 27.230 1.00 23.66 418 LYS A N 1
ATOM 3197 C CA . LYS A 1 438 ? -7.192 -7.609 28.495 1.00 23.86 418 LYS A CA 1
ATOM 3198 C C . LYS A 1 438 ? -6.364 -7.041 29.649 1.00 24.94 418 LYS A C 1
ATOM 3199 O O . LYS A 1 438 ? -6.904 -6.352 30.543 1.00 24.21 418 LYS A O 1
ATOM 3205 N N . TYR A 1 439 ? -5.033 -7.234 29.616 1.00 23.98 419 TYR A N 1
ATOM 3206 C CA . TYR A 1 439 ? -4.108 -6.860 30.707 1.00 24.82 419 TYR A CA 1
ATOM 3207 C C . TYR A 1 439 ? -3.701 -5.406 30.621 1.00 27.71 419 TYR A C 1
ATOM 3208 O O . TYR A 1 439 ? -3.032 -4.981 31.552 1.00 29.26 419 TYR A O 1
ATOM 3217 N N . ARG A 1 440 ? -4.022 -4.681 29.537 1.00 23.94 420 ARG A N 1
ATOM 3218 C CA . ARG A 1 440 ? -3.807 -3.225 29.446 1.00 22.92 420 ARG A CA 1
ATOM 3219 C C . ARG A 1 440 ? -2.338 -2.917 29.718 1.00 26.61 420 ARG A C 1
ATOM 3220 O O . ARG A 1 440 ? -1.996 -2.138 30.597 1.00 25.48 420 ARG A O 1
ATOM 3228 N N . PRO A 1 441 ? -1.431 -3.464 28.905 1.00 26.95 421 PRO A N 1
ATOM 3229 C CA . PRO A 1 441 ? -0.011 -3.153 29.035 1.00 25.67 421 PRO A CA 1
ATOM 3230 C C . PRO A 1 441 ? 0.290 -1.688 28.757 1.00 27.75 421 PRO A C 1
ATOM 3231 O O . PRO A 1 441 ? -0.464 -1.020 28.045 1.00 29.05 421 PRO A O 1
ATOM 3235 N N . ASN A 1 442 ? 1.386 -1.194 29.323 1.00 28.15 422 ASN A N 1
ATOM 3236 C CA . ASN A 1 442 ? 1.853 0.189 29.080 1.00 29.62 422 ASN A CA 1
ATOM 3237 C C . ASN A 1 442 ? 2.626 0.191 27.747 1.00 31.03 422 ASN A C 1
ATOM 3238 O O . ASN A 1 442 ? 3.819 0.513 27.743 1.00 29.01 422 ASN A O 1
ATOM 3243 N N . ALA A 1 443 ? 1.946 -0.151 26.656 1.00 26.98 423 ALA A N 1
ATOM 3244 C CA . ALA A 1 443 ? 2.544 -0.229 25.310 1.00 25.96 423 ALA A CA 1
ATOM 3245 C C . ALA A 1 443 ? 1.413 -0.409 24.309 1.00 24.20 423 ALA A C 1
ATOM 3246 O O . ALA A 1 443 ? 0.372 -0.977 24.706 1.00 28.88 423 ALA A O 1
ATOM 3248 N N . ASP A 1 444 ? 1.664 -0.060 23.052 1.00 24.51 424 ASP A N 1
ATOM 3249 C CA . ASP A 1 444 ? 0.781 -0.415 21.916 1.00 29.04 424 ASP A CA 1
ATOM 3250 C C . ASP A 1 444 ? 1.008 -1.889 21.600 1.00 27.82 424 ASP A C 1
ATOM 3251 O O . ASP A 1 444 ? 2.087 -2.430 21.973 1.00 25.29 424 ASP A O 1
ATOM 3256 N N . ILE A 1 445 ? 0.022 -2.538 21.001 1.00 23.24 425 ILE A N 1
ATOM 3257 C CA . ILE A 1 445 ? 0.050 -3.979 20.699 1.00 23.34 425 ILE A CA 1
ATOM 3258 C C . ILE A 1 445 ? -0.066 -4.147 19.182 1.00 27.18 425 ILE A C 1
ATOM 3259 O O . ILE A 1 445 ? -1.183 -3.981 18.655 1.00 28.41 425 ILE A O 1
ATOM 3264 N N . LEU A 1 446 ? 1.013 -4.559 18.524 1.00 21.83 426 LEU A N 1
ATOM 3265 C CA . LEU A 1 446 ? 0.981 -4.873 17.084 1.00 21.86 426 LEU A CA 1
ATOM 3266 C C . LEU A 1 446 ? 0.599 -6.337 16.934 1.00 26.40 426 LEU A C 1
ATOM 3267 O O . LEU A 1 446 ? 1.328 -7.189 17.388 1.00 27.02 426 LEU A O 1
ATOM 3272 N N . ALA A 1 447 ? -0.579 -6.617 16.361 1.00 24.23 427 ALA A N 1
ATOM 3273 C CA . ALA A 1 447 ? -1.076 -7.985 16.157 1.00 21.69 427 ALA A CA 1
ATOM 3274 C C . ALA A 1 447 ? -0.868 -8.350 14.685 1.00 28.73 427 ALA A C 1
ATOM 3275 O O . ALA A 1 447 ? -1.648 -7.821 13.839 1.00 28.03 427 ALA A O 1
ATOM 3277 N N . LEU A 1 448 ? 0.156 -9.157 14.394 1.00 26.17 428 LEU A N 1
ATOM 3278 C CA . LEU A 1 448 ? 0.424 -9.690 13.030 1.00 25.33 428 LEU A CA 1
ATOM 3279 C C . LEU A 1 448 ? -0.408 -10.924 12.877 1.00 28.65 428 LEU A C 1
ATOM 3280 O O . LEU A 1 448 ? -0.227 -11.878 13.653 1.00 28.88 428 LEU A O 1
ATOM 3285 N N . THR A 1 449 ? -1.382 -10.867 11.961 1.00 28.76 429 THR A N 1
ATOM 3286 C CA . THR A 1 449 ? -2.253 -11.992 11.653 1.00 27.33 429 THR A CA 1
ATOM 3287 C C . THR A 1 449 ? -2.242 -12.237 10.139 1.00 27.28 429 THR A C 1
ATOM 3288 O O . THR A 1 449 ? -1.660 -11.422 9.383 1.00 29.57 429 THR A O 1
ATOM 3292 N N . PHE A 1 450 ? -2.891 -13.304 9.744 1.00 30.59 430 PHE A N 1
ATOM 3293 C CA . PHE A 1 450 ? -2.657 -13.906 8.410 1.00 29.62 430 PHE A CA 1
ATOM 3294 C C . PHE A 1 450 ? -3.927 -13.923 7.554 1.00 35.90 430 PHE A C 1
ATOM 3295 O O . PHE A 1 450 ? -3.817 -14.389 6.404 1.00 33.51 430 PHE A O 1
ATOM 3303 N N . ASP A 1 451 ? -5.020 -13.316 7.999 1.00 32.23 431 ASP A N 1
ATOM 3304 C CA . ASP A 1 451 ? -6.261 -13.218 7.176 1.00 31.57 431 ASP A CA 1
ATOM 3305 C C . ASP A 1 451 ? -7.007 -11.935 7.544 1.00 33.82 431 ASP A C 1
ATOM 3306 O O . ASP A 1 451 ? -6.923 -11.436 8.704 1.00 29.91 431 ASP A O 1
ATOM 3311 N N . GLU A 1 452 ? -7.650 -11.338 6.558 1.00 31.29 432 GLU A N 1
ATOM 3312 C CA . GLU A 1 452 ? -8.303 -10.017 6.721 1.00 33.21 432 GLU A CA 1
ATOM 3313 C C . GLU A 1 452 ? -9.475 -10.055 7.716 1.00 28.84 432 GLU A C 1
ATOM 3314 O O . GLU A 1 452 ? -9.767 -9.005 8.348 1.00 32.98 432 GLU A O 1
ATOM 3320 N N . LEU A 1 453 ? -10.180 -11.164 7.823 1.00 31.36 433 LEU A N 1
ATOM 3321 C CA . LEU A 1 453 ? -11.308 -11.275 8.785 1.00 34.60 433 LEU A CA 1
ATOM 3322 C C . LEU A 1 453 ? -10.779 -11.218 10.228 1.00 33.67 433 LEU A C 1
ATOM 3323 O O . LEU A 1 453 ? -11.391 -10.490 11.035 1.00 30.50 433 LEU A O 1
ATOM 3328 N N . THR A 1 454 ? -9.668 -11.888 10.525 1.00 31.63 434 THR A N 1
ATOM 3329 C CA . THR A 1 454 ? -9.057 -11.805 11.881 1.00 30.48 434 THR A CA 1
ATOM 3330 C C . THR A 1 454 ? -8.565 -10.377 12.117 1.00 28.38 434 THR A C 1
ATOM 3331 O O . THR A 1 454 ? -8.789 -9.846 13.210 1.00 27.86 434 THR A O 1
ATOM 3335 N N . GLU A 1 455 ? -7.899 -9.772 11.136 1.00 28.75 435 GLU A N 1
ATOM 3336 C CA . GLU A 1 455 ? -7.395 -8.375 11.205 1.00 27.58 435 GLU A CA 1
ATOM 3337 C C . GLU A 1 455 ? -8.513 -7.405 11.578 1.00 29.56 435 GLU A C 1
ATOM 3338 O O . GLU A 1 455 ? -8.371 -6.632 12.526 1.00 26.96 435 GLU A O 1
ATOM 3344 N N . ARG A 1 456 ? -9.600 -7.358 10.797 1.00 26.55 436 ARG A N 1
ATOM 3345 C CA . ARG A 1 456 ? -10.713 -6.427 11.095 1.00 27.70 436 ARG A CA 1
ATOM 3346 C C . ARG A 1 456 ? -11.368 -6.774 12.438 1.00 24.28 436 ARG A C 1
ATOM 3347 O O . ARG A 1 456 ? -11.800 -5.819 13.124 1.00 25.83 436 ARG A O 1
ATOM 3355 N N . GLY A 1 457 ? -11.437 -8.038 12.839 1.00 24.59 437 GLY A N 1
ATOM 3356 C CA . GLY A 1 457 ? -12.116 -8.430 14.068 1.00 27.54 437 GLY A CA 1
ATOM 3357 C C . GLY A 1 457 ? -11.360 -7.941 15.294 1.00 27.58 437 GLY A C 1
ATOM 3358 O O . GLY A 1 457 ? -11.915 -8.011 16.384 1.00 25.99 437 GLY A O 1
ATOM 3359 N N . LEU A 1 458 ? -10.110 -7.480 15.152 1.00 25.40 438 LEU A N 1
ATOM 3360 C CA . LEU A 1 458 ? -9.350 -6.989 16.329 1.00 25.34 438 LEU A CA 1
ATOM 3361 C C . LEU A 1 458 ? -9.436 -5.461 16.442 1.00 26.38 438 LEU A C 1
ATOM 3362 O O . LEU A 1 458 ? -8.842 -4.876 17.342 1.00 25.53 438 LEU A O 1
ATOM 3367 N N . MET A 1 459 ? -10.160 -4.787 15.564 1.00 24.45 439 MET A N 1
ATOM 3368 C CA . MET A 1 459 ? -10.069 -3.315 15.473 1.00 25.72 439 MET A CA 1
ATOM 3369 C C . MET A 1 459 ? -10.710 -2.576 16.658 1.00 26.96 439 MET A C 1
ATOM 3370 O O . MET A 1 459 ? -10.376 -1.396 16.799 1.00 28.19 439 MET A O 1
ATOM 3375 N N . LEU A 1 460 ? -11.508 -3.237 17.502 1.00 24.75 440 LEU A N 1
ATOM 3376 C CA . LEU A 1 460 ? -12.116 -2.600 18.682 1.00 23.04 440 LEU A CA 1
ATOM 3377 C C . LEU A 1 460 ? -11.467 -3.036 19.992 1.00 26.81 440 LEU A C 1
ATOM 3378 O O . LEU A 1 460 ? -11.909 -2.486 21.018 1.00 25.11 440 LEU A O 1
ATOM 3383 N N . ASN A 1 461 ? -10.440 -3.881 19.949 1.00 24.39 441 ASN A N 1
ATOM 3384 C CA . ASN A 1 461 ? -9.710 -4.230 21.206 1.00 25.18 441 ASN A CA 1
ATOM 3385 C C . ASN A 1 461 ? -8.748 -3.112 21.582 1.00 25.99 441 ASN A C 1
ATOM 3386 O O . ASN A 1 461 ? -7.939 -2.669 20.738 1.00 25.54 441 ASN A O 1
ATOM 3391 N N . TRP A 1 462 ? -8.751 -2.748 22.875 1.00 21.71 442 TRP A N 1
ATOM 3392 C CA . TRP A 1 462 ? -7.883 -1.720 23.440 1.00 21.28 442 TRP A CA 1
ATOM 3393 C C . TRP A 1 462 ? -6.410 -1.968 23.042 1.00 21.27 442 TRP A C 1
ATOM 3394 O O . TRP A 1 462 ? -5.955 -3.110 23.156 1.00 23.32 442 TRP A O 1
ATOM 3405 N N . GLY A 1 463 ? -5.779 -0.945 22.506 1.00 21.96 443 GLY A N 1
ATOM 3406 C CA . GLY A 1 463 ? -4.334 -0.918 22.183 1.00 22.23 443 GLY A CA 1
ATOM 3407 C C . GLY A 1 463 ? -3.911 -1.731 20.976 1.00 22.78 443 GLY A C 1
ATOM 3408 O O . GLY A 1 463 ? -2.692 -1.624 20.620 1.00 25.15 443 GLY A O 1
ATOM 3409 N N . VAL A 1 464 ? -4.816 -2.479 20.320 1.00 23.78 444 VAL A N 1
ATOM 3410 C CA . VAL A 1 464 ? -4.381 -3.431 19.289 1.00 23.96 444 VAL A CA 1
ATOM 3411 C C . VAL A 1 464 ? -4.331 -2.715 17.923 1.00 27.24 444 VAL A C 1
ATOM 3412 O O . VAL A 1 464 ? -5.345 -2.161 17.456 1.00 26.03 444 VAL A O 1
ATOM 3416 N N . ILE A 1 465 ? -3.178 -2.788 17.280 1.00 23.54 445 ILE A N 1
ATOM 3417 C CA . ILE A 1 465 ? -2.941 -2.355 15.870 1.00 26.03 445 ILE A CA 1
ATOM 3418 C C . ILE A 1 465 ? -2.839 -3.636 15.066 1.00 25.74 445 ILE A C 1
ATOM 3419 O O . ILE A 1 465 ? -1.822 -4.288 15.071 1.00 25.80 445 ILE A O 1
ATOM 3424 N N . PRO A 1 466 ? -3.883 -4.019 14.319 1.00 23.97 446 PRO A N 1
ATOM 3425 C CA . PRO A 1 466 ? -3.866 -5.257 13.556 1.00 26.16 446 PRO A CA 1
ATOM 3426 C C . PRO A 1 466 ? -3.136 -5.012 12.246 1.00 24.55 446 PRO A C 1
ATOM 3427 O O . PRO A 1 466 ? -3.279 -3.945 11.669 1.00 28.89 446 PRO A O 1
ATOM 3431 N N . MET A 1 467 ? -2.475 -6.019 11.733 1.00 27.05 447 MET A N 1
ATOM 3432 C CA . MET A 1 467 ? -1.721 -5.837 10.474 1.00 27.79 447 MET A CA 1
ATOM 3433 C C . MET A 1 467 ? -1.625 -7.201 9.824 1.00 29.70 447 MET A C 1
ATOM 3434 O O . MET A 1 467 ? -1.318 -8.204 10.489 1.00 29.13 447 MET A O 1
ATOM 3439 N N . LEU A 1 468 ? -1.888 -7.224 8.523 1.00 26.95 448 LEU A N 1
ATOM 3440 C CA . LEU A 1 468 ? -1.955 -8.484 7.765 1.00 30.84 448 LEU A CA 1
ATOM 3441 C C . LEU A 1 468 ? -0.546 -8.814 7.296 1.00 31.23 448 LEU A C 1
ATOM 3442 O O . LEU A 1 468 ? 0.175 -7.893 6.831 1.00 33.62 448 LEU A O 1
ATOM 3447 N N . THR A 1 469 ? -0.167 -10.069 7.440 1.00 29.87 449 THR A N 1
ATOM 3448 C CA . THR A 1 469 ? 1.158 -10.536 7.003 1.00 33.20 449 THR A CA 1
ATOM 3449 C C . THR A 1 469 ? 1.041 -11.975 6.524 1.00 31.19 449 THR A C 1
ATOM 3450 O O . THR A 1 469 ? 0.043 -12.639 6.807 1.00 32.72 449 THR A O 1
ATOM 3454 N N . ASP A 1 470 ? 2.034 -12.425 5.769 1.00 31.09 450 ASP A N 1
ATOM 3455 C CA . ASP A 1 470 ? 2.144 -13.847 5.344 1.00 36.08 450 ASP A CA 1
ATOM 3456 C C . ASP A 1 470 ? 2.334 -14.718 6.580 1.00 35.14 450 ASP A C 1
ATOM 3457 O O . ASP A 1 470 ? 3.068 -14.307 7.498 1.00 37.37 450 ASP A O 1
ATOM 3462 N N . ALA A 1 471 ? 1.691 -15.867 6.621 1.00 36.46 451 ALA A N 1
ATOM 3463 C CA . ALA A 1 471 ? 1.915 -16.879 7.673 1.00 40.51 451 ALA A CA 1
ATOM 3464 C C . ALA A 1 471 ? 3.389 -17.296 7.602 1.00 40.31 451 ALA A C 1
ATOM 3465 O O . ALA A 1 471 ? 3.907 -17.590 6.535 1.00 36.32 451 ALA A O 1
ATOM 3467 N N . PRO A 1 472 ? 4.139 -17.263 8.723 1.00 38.59 452 PRO A N 1
ATOM 3468 C CA . PRO A 1 472 ? 5.545 -17.645 8.694 1.00 39.45 452 PRO A CA 1
ATOM 3469 C C . PRO A 1 472 ? 5.657 -19.162 8.441 1.00 39.68 452 PRO A C 1
ATOM 3470 O O . PRO A 1 472 ? 4.792 -19.895 8.834 1.00 40.00 452 PRO A O 1
ATOM 3474 N N . SER A 1 473 ? 6.684 -19.568 7.708 1.00 42.71 453 SER A N 1
ATOM 3475 C CA . SER A 1 473 ? 7.040 -21.000 7.519 1.00 48.87 453 SER A CA 1
ATOM 3476 C C . SER A 1 473 ? 7.988 -21.415 8.648 1.00 50.85 453 SER A C 1
ATOM 3477 O O . SER A 1 473 ? 8.391 -20.559 9.462 1.00 40.75 453 SER A O 1
ATOM 3480 N N . SER A 1 474 ? 8.383 -22.682 8.679 1.00 50.53 454 SER A N 1
ATOM 3481 C CA . SER A 1 474 ? 9.266 -23.224 9.742 1.00 49.13 454 SER A CA 1
ATOM 3482 C C . SER A 1 474 ? 10.709 -22.742 9.527 1.00 42.56 454 SER A C 1
ATOM 3483 O O . SER A 1 474 ? 11.466 -22.782 10.493 1.00 53.85 454 SER A O 1
ATOM 3486 N N . THR A 1 475 ? 11.094 -22.254 8.346 1.00 45.91 455 THR A N 1
ATOM 3487 C CA . THR A 1 475 ? 12.460 -21.693 8.127 1.00 46.58 455 THR A CA 1
ATOM 3488 C C . THR A 1 475 ? 12.519 -20.202 8.515 1.00 49.26 455 THR A C 1
ATOM 3489 O O . THR A 1 475 ? 13.637 -19.648 8.612 1.00 45.43 455 THR A O 1
ATOM 3493 N N . ASP A 1 476 ? 11.386 -19.534 8.723 1.00 43.59 456 ASP A N 1
ATOM 3494 C CA . ASP A 1 476 ? 11.374 -18.053 8.982 1.00 43.74 456 ASP A CA 1
ATOM 3495 C C . ASP A 1 476 ? 11.823 -17.756 10.430 1.00 40.35 456 ASP A C 1
ATOM 3496 O O . ASP A 1 476 ? 11.495 -18.554 11.334 1.00 41.67 456 ASP A O 1
ATOM 3501 N N . ASP A 1 477 ? 12.484 -16.623 10.644 1.00 34.18 457 ASP A N 1
ATOM 3502 C CA . ASP A 1 477 ? 12.726 -16.071 12.008 1.00 37.83 457 ASP A CA 1
ATOM 3503 C C . ASP A 1 477 ? 11.564 -15.128 12.341 1.00 32.01 457 ASP A C 1
ATOM 3504 O O . ASP A 1 477 ? 11.563 -13.982 11.847 1.00 30.87 457 ASP A O 1
ATOM 3509 N N . MET A 1 478 ? 10.650 -15.554 13.213 1.00 33.45 458 MET A N 1
ATOM 3510 C CA . MET A 1 478 ? 9.466 -14.746 13.560 1.00 33.66 458 MET A CA 1
ATOM 3511 C C . MET A 1 478 ? 9.884 -13.466 14.286 1.00 33.22 458 MET A C 1
ATOM 3512 O O . MET A 1 478 ? 9.125 -12.484 14.171 1.00 31.24 458 MET A O 1
ATOM 3517 N N . PHE A 1 479 ? 11.022 -13.450 15.016 1.00 27.21 459 PHE A N 1
ATOM 3518 C CA . PHE A 1 479 ? 11.419 -12.252 15.803 1.00 28.31 459 PHE A CA 1
ATOM 3519 C C . PHE A 1 479 ? 11.895 -11.182 14.833 1.00 28.58 459 PHE A C 1
ATOM 3520 O O . PHE A 1 479 ? 11.621 -10.017 15.064 1.00 27.76 459 PHE A O 1
ATOM 3528 N N . GLU A 1 480 ? 12.580 -11.594 13.757 1.00 31.80 460 GLU A N 1
ATOM 3529 C CA . GLU A 1 480 ? 13.041 -10.684 12.695 1.00 33.73 460 GLU A CA 1
ATOM 3530 C C . GLU A 1 480 ? 11.828 -10.157 11.931 1.00 28.43 460 GLU A C 1
ATOM 3531 O O . GLU A 1 480 ? 11.774 -8.943 11.663 1.00 29.90 460 GLU A O 1
ATOM 3537 N N . ILE A 1 481 ? 10.879 -11.013 11.602 1.00 31.66 461 ILE A N 1
ATOM 3538 C CA . ILE A 1 481 ? 9.621 -10.574 10.933 1.00 29.24 461 ILE A CA 1
ATOM 3539 C C . ILE A 1 481 ? 8.937 -9.541 11.826 1.00 28.17 461 ILE A C 1
ATOM 3540 O O . ILE A 1 481 ? 8.544 -8.475 11.336 1.00 29.00 461 ILE A O 1
ATOM 3545 N N . ALA A 1 482 ? 8.775 -9.829 13.113 1.00 26.69 462 ALA A N 1
ATOM 3546 C CA . ALA A 1 482 ? 8.090 -8.890 14.035 1.00 25.64 462 ALA A CA 1
ATOM 3547 C C . ALA A 1 482 ? 8.778 -7.536 13.997 1.00 27.28 462 ALA A C 1
ATOM 3548 O O . ALA A 1 482 ? 8.106 -6.484 13.918 1.00 27.38 462 ALA A O 1
ATOM 3550 N N . GLU A 1 483 ? 10.118 -7.515 14.075 1.00 27.15 463 GLU A N 1
ATOM 3551 C CA . GLU A 1 483 ? 10.816 -6.219 14.139 1.00 27.42 463 GLU A CA 1
ATOM 3552 C C . GLU A 1 483 ? 10.639 -5.501 12.800 1.00 27.80 463 GLU A C 1
ATOM 3553 O O . GLU A 1 483 ? 10.420 -4.249 12.776 1.00 29.39 463 GLU A O 1
ATOM 3559 N N . ARG A 1 484 ? 10.768 -6.238 11.715 1.00 29.19 464 ARG A N 1
ATOM 3560 C CA . ARG A 1 484 ? 10.714 -5.613 10.357 1.00 32.69 464 ARG A CA 1
ATOM 3561 C C . ARG A 1 484 ? 9.322 -5.015 10.132 1.00 26.56 464 ARG A C 1
ATOM 3562 O O . ARG A 1 484 ? 9.248 -3.856 9.626 1.00 30.74 464 ARG A O 1
ATOM 3570 N N . LYS A 1 485 ? 8.267 -5.732 10.506 1.00 29.14 465 LYS A N 1
ATOM 3571 C CA . LYS A 1 485 ? 6.861 -5.233 10.334 1.00 27.83 465 LYS A CA 1
ATOM 3572 C C . LYS A 1 485 ? 6.659 -3.975 11.168 1.00 29.66 465 LYS A C 1
ATOM 3573 O O . LYS A 1 485 ? 6.052 -2.987 10.659 1.00 29.73 465 LYS A O 1
ATOM 3579 N N . ALA A 1 486 ? 7.175 -3.959 12.399 1.00 27.05 466 ALA A N 1
ATOM 3580 C CA . ALA A 1 486 ? 7.045 -2.806 13.293 1.00 27.14 466 ALA A CA 1
ATOM 3581 C C . ALA A 1 486 ? 7.764 -1.585 12.725 1.00 28.11 466 ALA A C 1
ATOM 3582 O O . ALA A 1 486 ? 7.249 -0.499 12.801 1.00 28.15 466 ALA A O 1
ATOM 3584 N N . VAL A 1 487 ? 9.001 -1.744 12.250 1.00 27.55 467 VAL A N 1
ATOM 3585 C CA . VAL A 1 487 ? 9.757 -0.633 11.640 1.00 31.29 467 VAL A CA 1
ATOM 3586 C C . VAL A 1 487 ? 9.003 -0.124 10.405 1.00 32.50 467 VAL A C 1
ATOM 3587 O O . VAL A 1 487 ? 8.903 1.108 10.230 1.00 35.48 467 VAL A O 1
ATOM 3591 N N . GLU A 1 488 ? 8.572 -1.032 9.558 1.00 33.45 468 GLU A N 1
ATOM 3592 C CA . GLU A 1 488 ? 7.937 -0.672 8.252 1.00 43.16 468 GLU A CA 1
ATOM 3593 C C . GLU A 1 488 ? 6.634 0.087 8.488 1.00 45.31 468 GLU A C 1
ATOM 3594 O O . GLU A 1 488 ? 6.371 1.007 7.728 1.00 42.30 468 GLU A O 1
ATOM 3600 N N . ALA A 1 489 ? 5.910 -0.238 9.553 1.00 43.70 469 ALA A N 1
ATOM 3601 C CA . ALA A 1 489 ? 4.691 0.468 10.024 1.00 38.23 469 ALA A CA 1
ATOM 3602 C C . ALA A 1 489 ? 4.997 1.840 10.665 1.00 37.57 469 ALA A C 1
ATOM 3603 O O . ALA A 1 489 ? 4.074 2.532 10.988 1.00 40.90 469 ALA A O 1
ATOM 3605 N N . GLY A 1 490 ? 6.256 2.212 10.855 1.00 32.21 470 GLY A N 1
ATOM 3606 C CA . GLY A 1 490 ? 6.706 3.419 11.573 1.00 31.66 470 GLY A CA 1
ATOM 3607 C C . GLY A 1 490 ? 6.353 3.399 13.040 1.00 29.47 470 GLY A C 1
ATOM 3608 O O . GLY A 1 490 ? 6.211 4.458 13.559 1.00 32.88 470 GLY A O 1
ATOM 3609 N N . LEU A 1 491 ? 6.146 2.239 13.676 1.00 30.37 471 LEU A N 1
ATOM 3610 C CA . LEU A 1 491 ? 5.747 2.177 15.108 1.00 25.93 471 LEU A CA 1
ATOM 3611 C C . LEU A 1 491 ? 6.987 2.277 16.014 1.00 31.99 471 LEU A C 1
ATOM 3612 O O . LEU A 1 491 ? 6.841 2.653 17.167 1.00 30.72 471 LEU A O 1
ATOM 3617 N N . VAL A 1 492 ? 8.150 1.881 15.529 1.00 27.43 472 VAL A N 1
ATOM 3618 C CA . VAL A 1 492 ? 9.393 1.843 16.354 1.00 29.18 472 VAL A CA 1
ATOM 3619 C C . VAL A 1 492 ? 10.553 2.281 15.481 1.00 30.82 472 VAL A C 1
ATOM 3620 O O . VAL A 1 492 ? 10.425 2.237 14.263 1.00 30.48 472 VAL A O 1
ATOM 3624 N N . GLU A 1 493 ? 11.654 2.678 16.084 1.00 32.10 473 GLU A N 1
ATOM 3625 C CA . GLU A 1 493 ? 12.879 2.960 15.310 1.00 34.01 473 GLU A CA 1
ATOM 3626 C C . GLU A 1 493 ? 14.069 2.431 16.126 1.00 33.66 473 GLU A C 1
ATOM 3627 O O . GLU A 1 493 ? 13.856 1.905 17.238 1.00 27.47 473 GLU A O 1
ATOM 3633 N N . SER A 1 494 ? 15.246 2.474 15.520 1.00 33.18 474 SER A N 1
ATOM 3634 C CA . SER A 1 494 ? 16.516 2.012 16.120 1.00 32.56 474 SER A CA 1
ATOM 3635 C C . SER A 1 494 ? 16.567 2.436 17.574 1.00 27.74 474 SER A C 1
ATOM 3636 O O . SER A 1 494 ? 16.350 3.629 17.875 1.00 31.80 474 SER A O 1
ATOM 3639 N N . GLY A 1 495 ? 16.873 1.473 18.419 1.00 29.52 475 GLY A N 1
ATOM 3640 C CA . GLY A 1 495 ? 17.118 1.711 19.834 1.00 28.22 475 GLY A CA 1
ATOM 3641 C C . GLY A 1 495 ? 15.895 1.556 20.693 1.00 34.36 475 GLY A C 1
ATOM 3642 O O . GLY A 1 495 ? 16.058 1.553 21.910 1.00 31.62 475 GLY A O 1
ATOM 3643 N N . ASP A 1 496 ? 14.699 1.421 20.110 1.00 29.43 476 ASP A N 1
ATOM 3644 C CA . ASP A 1 496 ? 13.488 1.191 20.935 1.00 28.15 476 ASP A CA 1
ATOM 3645 C C . ASP A 1 496 ? 13.537 -0.266 21.433 1.00 25.84 476 ASP A C 1
ATOM 3646 O O . ASP A 1 496 ? 13.969 -1.160 20.708 1.00 27.04 476 ASP A O 1
ATOM 3651 N N . ASP A 1 497 ? 13.019 -0.507 22.621 1.00 26.88 477 ASP A N 1
ATOM 3652 C CA . ASP A 1 497 ? 12.858 -1.882 23.145 1.00 28.10 477 ASP A CA 1
ATOM 3653 C C . ASP A 1 497 ? 11.433 -2.352 22.879 1.00 28.01 477 ASP A C 1
ATOM 3654 O O . ASP A 1 497 ? 10.514 -1.626 23.197 1.00 27.50 477 ASP A O 1
ATOM 3659 N N . ILE A 1 498 ? 11.294 -3.574 22.394 1.00 25.65 478 ILE A N 1
ATOM 3660 C CA . ILE A 1 498 ? 9.971 -4.181 22.121 1.00 26.06 478 ILE A CA 1
ATOM 3661 C C . ILE A 1 498 ? 9.949 -5.537 22.788 1.00 27.26 478 ILE A C 1
ATOM 3662 O O . ILE A 1 498 ? 11.050 -6.144 22.996 1.00 26.79 478 ILE A O 1
ATOM 3667 N N . VAL A 1 499 ? 8.733 -5.976 23.105 1.00 21.38 479 VAL A N 1
ATOM 3668 C CA . VAL A 1 499 ? 8.458 -7.375 23.522 1.00 23.66 479 VAL A CA 1
ATOM 3669 C C . VAL A 1 499 ? 7.808 -8.064 22.346 1.00 27.21 479 VAL A C 1
ATOM 3670 O O . VAL A 1 499 ? 6.814 -7.533 21.814 1.00 28.85 479 VAL A O 1
ATOM 3674 N N . ILE A 1 500 ? 8.263 -9.247 22.023 1.00 24.75 480 ILE A N 1
ATOM 3675 C CA . ILE A 1 500 ? 7.670 -10.055 20.941 1.00 23.59 480 ILE A CA 1
ATOM 3676 C C . ILE A 1 500 ? 7.205 -11.374 21.516 1.00 25.49 480 ILE A C 1
ATOM 3677 O O . ILE A 1 500 ? 7.992 -11.981 22.195 1.00 25.99 480 ILE A O 1
ATOM 3682 N N . VAL A 1 501 ? 5.970 -11.785 21.271 1.00 21.56 481 VAL A N 1
ATOM 3683 C CA . VAL A 1 501 ? 5.536 -13.145 21.645 1.00 24.14 481 VAL A CA 1
ATOM 3684 C C . VAL A 1 501 ? 5.141 -13.914 20.393 1.00 25.06 481 VAL A C 1
ATOM 3685 O O . VAL A 1 501 ? 4.667 -13.289 19.405 1.00 25.19 481 VAL A O 1
ATOM 3689 N N . ALA A 1 502 ? 5.284 -15.222 20.460 1.00 24.87 482 ALA A N 1
ATOM 3690 C CA . ALA A 1 502 ? 4.937 -16.121 19.354 1.00 24.85 482 ALA A CA 1
ATOM 3691 C C . ALA A 1 502 ? 4.912 -17.544 19.876 1.00 25.78 482 ALA A C 1
ATOM 3692 O O . ALA A 1 502 ? 5.466 -17.799 20.969 1.00 27.61 482 ALA A O 1
ATOM 3694 N N . GLY A 1 503 ? 4.308 -18.419 19.071 1.00 24.13 483 GLY A N 1
ATOM 3695 C CA . GLY A 1 503 ? 4.316 -19.882 19.242 1.00 24.98 483 GLY A CA 1
ATOM 3696 C C . GLY A 1 503 ? 5.457 -20.513 18.473 1.00 25.85 483 GLY A C 1
ATOM 3697 O O . GLY A 1 503 ? 5.436 -20.552 17.241 1.00 27.17 483 GLY A O 1
ATOM 3698 N N . VAL A 1 504 ? 6.519 -20.846 19.180 1.00 29.78 484 VAL A N 1
ATOM 3699 C CA . VAL A 1 504 ? 7.791 -21.286 18.554 1.00 29.03 484 VAL A CA 1
ATOM 3700 C C . VAL A 1 504 ? 7.931 -22.765 18.815 1.00 32.77 484 VAL A C 1
ATOM 3701 O O . VAL A 1 504 ? 7.800 -23.212 19.962 1.00 31.49 484 VAL A O 1
ATOM 3705 N N . PRO A 1 505 ? 8.297 -23.590 17.805 1.00 35.01 485 PRO A N 1
ATOM 3706 C CA . PRO A 1 505 ? 8.404 -23.187 16.401 1.00 36.71 485 PRO A CA 1
ATOM 3707 C C . PRO A 1 505 ? 7.068 -23.344 15.668 1.00 36.66 485 PRO A C 1
ATOM 3708 O O . PRO A 1 505 ? 6.203 -24.008 16.155 1.00 34.98 485 PRO A O 1
ATOM 3712 N N . VAL A 1 506 ? 6.935 -22.706 14.512 1.00 34.39 486 VAL A N 1
ATOM 3713 C CA . VAL A 1 506 ? 5.773 -22.913 13.605 1.00 41.14 486 VAL A CA 1
ATOM 3714 C C . VAL A 1 506 ? 5.733 -24.404 13.242 1.00 37.63 486 VAL A C 1
ATOM 3715 O O . VAL A 1 506 ? 6.810 -24.947 12.898 1.00 45.50 486 VAL A O 1
ATOM 3719 N N . GLY A 1 507 ? 4.558 -25.022 13.355 1.00 52.30 487 GLY A N 1
ATOM 3720 C CA . GLY A 1 507 ? 4.328 -26.446 13.039 1.00 54.15 487 GLY A CA 1
ATOM 3721 C C . GLY A 1 507 ? 4.544 -27.359 14.231 1.00 58.34 487 GLY A C 1
ATOM 3722 O O . GLY A 1 507 ? 4.402 -28.584 14.063 1.00 55.41 487 GLY A O 1
ATOM 3723 N N . GLU A 1 508 ? 4.903 -26.823 15.401 1.00 46.46 488 GLU A N 1
ATOM 3724 C CA . GLU A 1 508 ? 5.055 -27.651 16.616 1.00 46.70 488 GLU A CA 1
ATOM 3725 C C . GLU A 1 508 ? 4.331 -26.985 17.792 1.00 44.69 488 GLU A C 1
ATOM 3726 O O . GLU A 1 508 ? 3.594 -27.683 18.448 1.00 39.83 488 GLU A O 1
ATOM 3732 N N . ALA A 1 509 ? 4.545 -25.696 18.057 1.00 37.24 489 ALA A N 1
ATOM 3733 C CA . ALA A 1 509 ? 3.889 -25.000 19.193 1.00 35.45 489 ALA A CA 1
ATOM 3734 C C . ALA A 1 509 ? 2.360 -25.152 19.102 1.00 35.16 489 ALA A C 1
ATOM 3735 O O . ALA A 1 509 ? 1.826 -24.958 18.048 1.00 36.57 489 ALA A O 1
ATOM 3737 N N . VAL A 1 510 ? 1.720 -25.443 20.233 1.00 36.21 490 VAL A N 1
ATOM 3738 C CA . VAL A 1 510 ? 0.241 -25.464 20.484 1.00 40.75 490 VAL A CA 1
ATOM 3739 C C . VAL A 1 510 ? -0.260 -24.017 20.507 1.00 39.61 490 VAL A C 1
ATOM 3740 O O . VAL A 1 510 ? -1.422 -23.715 20.125 1.00 36.86 490 VAL A O 1
ATOM 3744 N N . ARG A 1 511 ? 0.557 -23.138 21.070 1.00 32.81 491 ARG A N 1
ATOM 3745 C CA . ARG A 1 511 ? 0.091 -21.799 21.491 1.00 28.81 491 ARG A CA 1
ATOM 3746 C C . ARG A 1 511 ? 1.277 -20.873 21.583 1.00 28.10 491 ARG A C 1
ATOM 3747 O O . ARG A 1 511 ? 2.408 -21.360 21.525 1.00 25.99 491 ARG A O 1
ATOM 3755 N N . THR A 1 512 ? 1.009 -19.577 21.757 1.00 27.63 492 THR A N 1
ATOM 3756 C CA . THR A 1 512 ? 2.059 -18.627 22.144 1.00 28.00 492 THR A CA 1
ATOM 3757 C C . THR A 1 512 ? 2.782 -19.185 23.372 1.00 26.56 492 THR A C 1
ATOM 3758 O O . THR A 1 512 ? 2.096 -19.425 24.409 1.00 27.44 492 THR A O 1
ATOM 3762 N N . ASN A 1 513 ? 4.105 -19.292 23.295 1.00 25.52 493 ASN A N 1
ATOM 3763 C CA . ASN A 1 513 ? 4.885 -19.972 24.344 1.00 26.19 493 ASN A CA 1
ATOM 3764 C C . ASN A 1 513 ? 6.209 -19.260 24.584 1.00 27.98 493 ASN A C 1
ATOM 3765 O O . ASN A 1 513 ? 6.920 -19.703 25.476 1.00 26.22 493 ASN A O 1
ATOM 3770 N N . THR A 1 514 ? 6.514 -18.187 23.866 1.00 25.91 494 THR A N 1
ATOM 3771 C CA . THR A 1 514 ? 7.835 -17.541 23.885 1.00 25.99 494 THR A CA 1
ATOM 3772 C C . THR A 1 514 ? 7.666 -16.039 23.989 1.00 27.49 494 THR A C 1
ATOM 3773 O O . THR A 1 514 ? 6.821 -15.479 23.286 1.00 26.87 494 THR A O 1
ATOM 3777 N N . MET A 1 515 ? 8.447 -15.421 24.854 1.00 24.19 495 MET A N 1
ATOM 3778 C CA . MET A 1 515 ? 8.532 -13.938 24.957 1.00 23.43 495 MET A CA 1
ATOM 3779 C C . MET A 1 515 ? 9.983 -13.559 24.761 1.00 27.65 495 MET A C 1
ATOM 3780 O O . MET A 1 515 ? 10.847 -14.135 25.428 1.00 28.24 495 MET A O 1
ATOM 3785 N N . ARG A 1 516 ? 10.230 -12.609 23.885 1.00 24.17 496 ARG A N 1
ATOM 3786 C CA . ARG A 1 516 ? 11.585 -12.080 23.632 1.00 26.22 496 ARG A CA 1
ATOM 3787 C C . ARG A 1 516 ? 11.566 -10.574 23.921 1.00 28.91 496 ARG A C 1
ATOM 3788 O O . ARG A 1 516 ? 10.611 -9.927 23.513 1.00 28.49 496 ARG A O 1
ATOM 3796 N N . ILE A 1 517 ? 12.586 -10.038 24.582 1.00 23.58 497 ILE A N 1
ATOM 3797 C CA . ILE A 1 517 ? 12.813 -8.582 24.719 1.00 24.34 497 ILE A CA 1
ATOM 3798 C C . ILE A 1 517 ? 13.923 -8.242 23.742 1.00 28.89 497 ILE A C 1
ATOM 3799 O O . ILE A 1 517 ? 14.984 -8.821 23.897 1.00 29.00 497 ILE A O 1
ATOM 3804 N N . ARG A 1 518 ? 13.649 -7.340 22.798 1.00 27.51 498 ARG A N 1
ATOM 3805 C CA . ARG A 1 518 ? 14.505 -7.070 21.621 1.00 28.83 498 ARG A CA 1
ATOM 3806 C C . ARG A 1 518 ? 14.714 -5.571 21.520 1.00 30.55 498 ARG A C 1
ATOM 3807 O O . ARG A 1 518 ? 13.758 -4.830 21.636 1.00 28.98 498 ARG A O 1
ATOM 3815 N N . THR A 1 519 ? 15.949 -5.157 21.252 1.00 28.96 499 THR A N 1
ATOM 3816 C CA . THR A 1 519 ? 16.306 -3.771 20.897 1.00 31.38 499 THR A CA 1
ATOM 3817 C C . THR A 1 519 ? 16.245 -3.693 19.381 1.00 28.31 499 THR A C 1
ATOM 3818 O O . THR A 1 519 ? 16.934 -4.457 18.730 1.00 31.92 499 THR A O 1
ATOM 3822 N N . VAL A 1 520 ? 15.464 -2.787 18.854 1.00 27.83 500 VAL A N 1
ATOM 3823 C CA . VAL A 1 520 ? 15.321 -2.588 17.389 1.00 26.78 500 VAL A CA 1
ATOM 3824 C C . VAL A 1 520 ? 16.696 -2.128 16.861 1.00 29.90 500 VAL A C 1
ATOM 3825 O O . VAL A 1 520 ? 17.255 -1.161 17.412 1.00 28.03 500 VAL A O 1
ATOM 3829 N N . ARG A 1 521 ? 17.167 -2.819 15.829 1.00 35.09 501 ARG A N 1
ATOM 3830 C CA . ARG A 1 521 ? 18.436 -2.539 15.091 1.00 47.76 501 ARG A CA 1
ATOM 3831 C C . ARG A 1 521 ? 18.247 -1.258 14.267 1.00 54.81 501 ARG A C 1
ATOM 3832 O O . ARG A 1 521 ? 17.127 -1.001 13.767 1.00 56.26 501 ARG A O 1
ATOM 3841 N N . MET B 1 21 ? -32.425 10.030 51.891 1.00 73.20 1 MET B N 1
ATOM 3842 C CA . MET B 1 21 ? -31.017 10.423 52.200 1.00 65.56 1 MET B CA 1
ATOM 3843 C C . MET B 1 21 ? -30.889 11.964 52.206 1.00 55.07 1 MET B C 1
ATOM 3844 O O . MET B 1 21 ? -31.649 12.682 51.515 1.00 52.67 1 MET B O 1
ATOM 3849 N N . ASN B 1 22 ? -29.969 12.491 53.003 1.00 42.20 2 ASN B N 1
ATOM 3850 C CA . ASN B 1 22 ? -29.579 13.929 52.967 1.00 41.50 2 ASN B CA 1
ATOM 3851 C C . ASN B 1 22 ? -28.520 14.033 51.892 1.00 33.77 2 ASN B C 1
ATOM 3852 O O . ASN B 1 22 ? -27.669 13.131 51.828 1.00 38.51 2 ASN B O 1
ATOM 3857 N N . LYS B 1 23 ? -28.505 15.128 51.168 1.00 29.05 3 LYS B N 1
ATOM 3858 C CA . LYS B 1 23 ? -27.480 15.367 50.142 1.00 28.86 3 LYS B CA 1
ATOM 3859 C C . LYS B 1 23 ? -26.215 15.925 50.811 1.00 30.43 3 LYS B C 1
ATOM 3860 O O . LYS B 1 23 ? -26.195 17.112 51.202 1.00 32.66 3 LYS B O 1
ATOM 3866 N N . ARG B 1 24 ? -25.124 15.178 50.753 1.00 26.23 4 ARG B N 1
ATOM 3867 C CA . ARG B 1 24 ? -23.827 15.599 51.357 1.00 26.38 4 ARG B CA 1
ATOM 3868 C C . ARG B 1 24 ? -23.067 16.576 50.461 1.00 24.67 4 ARG B C 1
ATOM 3869 O O . ARG B 1 24 ? -22.418 17.488 50.984 1.00 25.69 4 ARG B O 1
ATOM 3877 N N . VAL B 1 25 ? -23.077 16.378 49.152 1.00 24.09 5 VAL B N 1
ATOM 3878 C CA . VAL B 1 25 ? -22.355 17.276 48.232 1.00 22.14 5 VAL B CA 1
ATOM 3879 C C . VAL B 1 25 ? -23.209 18.542 48.117 1.00 23.38 5 VAL B C 1
ATOM 3880 O O . VAL B 1 25 ? -24.420 18.446 47.845 1.00 26.16 5 VAL B O 1
ATOM 3884 N N . LYS B 1 26 ? -22.564 19.682 48.261 1.00 23.30 6 LYS B N 1
ATOM 3885 C CA . LYS B 1 26 ? -23.263 20.965 48.267 1.00 23.88 6 LYS B CA 1
ATOM 3886 C C . LYS B 1 26 ? -23.485 21.463 46.829 1.00 23.52 6 LYS B C 1
ATOM 3887 O O . LYS B 1 26 ? -22.673 21.151 45.936 1.00 25.16 6 LYS B O 1
ATOM 3893 N N . ILE B 1 27 ? -24.539 22.255 46.651 1.00 23.65 7 ILE B N 1
ATOM 3894 C CA . ILE B 1 27 ? -24.865 22.885 45.342 1.00 22.66 7 ILE B CA 1
ATOM 3895 C C . ILE B 1 27 ? -24.727 24.410 45.469 1.00 23.99 7 ILE B C 1
ATOM 3896 O O . ILE B 1 27 ? -25.360 25.021 46.340 1.00 24.62 7 ILE B O 1
ATOM 3901 N N . VAL B 1 28 ? -23.939 24.963 44.555 1.00 22.48 8 VAL B N 1
ATOM 3902 C CA . VAL B 1 28 ? -23.875 26.439 44.311 1.00 22.98 8 VAL B CA 1
ATOM 3903 C C . VAL B 1 28 ? -24.750 26.694 43.087 1.00 25.53 8 VAL B C 1
ATOM 3904 O O . VAL B 1 28 ? -24.457 26.072 42.038 1.00 25.09 8 VAL B O 1
ATOM 3908 N N . ALA B 1 29 ? -25.795 27.516 43.236 1.00 24.84 9 ALA B N 1
ATOM 3909 C CA . ALA B 1 29 ? -26.645 27.907 42.074 1.00 25.69 9 ALA B CA 1
ATOM 3910 C C . ALA B 1 29 ? -26.441 29.382 41.768 1.00 24.97 9 ALA B C 1
ATOM 3911 O O . ALA B 1 29 ? -26.557 30.197 42.663 1.00 24.23 9 ALA B O 1
ATOM 3913 N N . THR B 1 30 ? -26.166 29.715 40.527 1.00 24.76 10 THR B N 1
ATOM 3914 C CA . THR B 1 30 ? -26.016 31.116 40.075 1.00 23.96 10 THR B CA 1
ATOM 3915 C C . THR B 1 30 ? -27.423 31.686 39.859 1.00 28.34 10 THR B C 1
ATOM 3916 O O . THR B 1 30 ? -28.182 31.046 39.181 1.00 26.51 10 THR B O 1
ATOM 3920 N N . LEU B 1 31 ? -27.700 32.883 40.383 1.00 27.79 11 LEU B N 1
ATOM 3921 C CA . LEU B 1 31 ? -29.016 33.521 40.184 1.00 29.09 11 LEU B CA 1
ATOM 3922 C C . LEU B 1 31 ? -28.927 34.509 39.021 1.00 27.20 11 LEU B C 1
ATOM 3923 O O . LEU B 1 31 ? -27.864 34.910 38.565 1.00 31.06 11 LEU B O 1
ATOM 3928 N N . GLY B 1 32 ? -30.074 34.712 38.412 1.00 29.19 12 GLY B N 1
ATOM 3929 C CA . GLY B 1 32 ? -30.169 35.619 37.275 1.00 25.59 12 GLY B CA 1
ATOM 3930 C C . GLY B 1 32 ? -31.644 35.753 36.955 1.00 28.21 12 GLY B C 1
ATOM 3931 O O . GLY B 1 32 ? -32.499 35.369 37.755 1.00 28.00 12 GLY B O 1
ATOM 3932 N N . PRO B 1 33 ? -31.948 36.223 35.736 1.00 27.86 13 PRO B N 1
ATOM 3933 C CA . PRO B 1 33 ? -33.340 36.451 35.348 1.00 27.11 13 PRO B CA 1
ATOM 3934 C C . PRO B 1 33 ? -34.221 35.210 35.203 1.00 26.37 13 PRO B C 1
ATOM 3935 O O . PRO B 1 33 ? -35.430 35.341 35.318 1.00 27.50 13 PRO B O 1
ATOM 3939 N N . ALA B 1 34 ? -33.660 34.014 35.035 1.00 26.24 14 ALA B N 1
ATOM 3940 C CA . ALA B 1 34 ? -34.459 32.784 34.856 1.00 27.28 14 ALA B CA 1
ATOM 3941 C C . ALA B 1 34 ? -35.484 32.600 35.960 1.00 28.00 14 ALA B C 1
ATOM 3942 O O . ALA B 1 34 ? -36.569 32.132 35.627 1.00 30.77 14 ALA B O 1
ATOM 3944 N N . VAL B 1 35 ? -35.157 32.913 37.222 1.00 27.42 15 VAL B N 1
ATOM 3945 C CA . VAL B 1 35 ? -36.124 32.715 38.333 1.00 30.98 15 VAL B CA 1
ATOM 3946 C C . VAL B 1 35 ? -36.964 33.981 38.594 1.00 31.71 15 VAL B C 1
ATOM 3947 O O . VAL B 1 35 ? -37.835 33.931 39.513 1.00 33.38 15 VAL B O 1
ATOM 3951 N N . GLU B 1 36 ? -36.658 35.103 37.946 1.00 28.86 16 GLU B N 1
ATOM 3952 C CA . GLU B 1 36 ? -37.287 36.414 38.278 1.00 30.23 16 GLU B CA 1
ATOM 3953 C C . GLU B 1 36 ? -38.529 36.646 37.409 1.00 32.66 16 GLU B C 1
ATOM 3954 O O . GLU B 1 36 ? -38.457 36.429 36.171 1.00 33.53 16 GLU B O 1
ATOM 3960 N N . ILE B 1 37 ? -39.642 36.952 38.071 1.00 29.01 17 ILE B N 1
ATOM 3961 C CA . ILE B 1 37 ? -40.937 37.300 37.422 1.00 30.82 17 ILE B CA 1
ATOM 3962 C C . ILE B 1 37 ? -40.970 38.820 37.359 1.00 30.92 17 ILE B C 1
ATOM 3963 O O . ILE B 1 37 ? -40.600 39.439 38.345 1.00 31.31 17 ILE B O 1
ATOM 3968 N N . ARG B 1 38 ? -41.363 39.409 36.231 1.00 31.27 18 ARG B N 1
ATOM 3969 C CA . ARG B 1 38 ? -41.478 40.886 36.079 1.00 34.97 18 ARG B CA 1
ATOM 3970 C C . ARG B 1 38 ? -42.903 41.179 35.553 1.00 38.29 18 ARG B C 1
ATOM 3971 O O . ARG B 1 38 ? -43.227 40.704 34.456 1.00 37.16 18 ARG B O 1
ATOM 3979 N N . GLY B 1 39 ? -43.751 41.855 36.329 1.00 43.98 19 GLY B N 1
ATOM 3980 C CA . GLY B 1 39 ? -45.145 42.138 35.913 1.00 42.64 19 GLY B CA 1
ATOM 3981 C C . GLY B 1 39 ? -45.838 40.933 35.298 1.00 43.18 19 GLY B C 1
ATOM 3982 O O . GLY B 1 39 ? -46.378 41.035 34.165 1.00 48.88 19 GLY B O 1
ATOM 3983 N N . GLY B 1 40 ? -45.787 39.793 35.983 1.00 39.48 20 GLY B N 1
ATOM 3984 C CA . GLY B 1 40 ? -46.464 38.544 35.588 1.00 44.41 20 GLY B CA 1
ATOM 3985 C C . GLY B 1 40 ? -45.743 37.746 34.503 1.00 43.76 20 GLY B C 1
ATOM 3986 O O . GLY B 1 40 ? -46.171 36.621 34.268 1.00 50.24 20 GLY B O 1
ATOM 3987 N N . LYS B 1 41 ? -44.673 38.267 33.900 1.00 41.44 21 LYS B N 1
ATOM 3988 C CA . LYS B 1 41 ? -43.957 37.621 32.763 1.00 43.21 21 LYS B CA 1
ATOM 3989 C C . LYS B 1 41 ? -42.723 36.832 33.262 1.00 44.83 21 LYS B C 1
ATOM 3990 O O . LYS B 1 41 ? -42.064 37.312 34.224 1.00 36.02 21 LYS B O 1
ATOM 3996 N N . LYS B 1 42 ? -42.490 35.672 32.644 1.00 43.18 22 LYS B N 1
ATOM 3997 C CA . LYS B 1 42 ? -41.321 34.757 32.768 1.00 45.27 22 LYS B CA 1
ATOM 3998 C C . LYS B 1 42 ? -40.217 35.221 31.815 1.00 47.02 22 LYS B C 1
ATOM 3999 O O . LYS B 1 42 ? -40.518 35.841 30.769 1.00 40.50 22 LYS B O 1
ATOM 4005 N N . PHE B 1 43 ? -38.953 34.966 32.158 1.00 38.56 23 PHE B N 1
ATOM 4006 C CA . PHE B 1 43 ? -37.785 35.343 31.318 1.00 37.43 23 PHE B CA 1
ATOM 4007 C C . PHE B 1 43 ? -37.958 34.703 29.933 1.00 37.71 23 PHE B C 1
ATOM 4008 O O . PHE B 1 43 ? -38.291 33.512 29.912 1.00 37.16 23 PHE B O 1
ATOM 4016 N N . GLY B 1 44 ? -37.683 35.469 28.874 1.00 43.26 24 GLY B N 1
ATOM 4017 C CA . GLY B 1 44 ? -37.909 35.046 27.477 1.00 48.85 24 GLY B CA 1
ATOM 4018 C C . GLY B 1 44 ? -39.237 35.529 26.891 1.00 55.01 24 GLY B C 1
ATOM 4019 O O . GLY B 1 44 ? -39.315 35.598 25.668 1.00 51.92 24 GLY B O 1
ATOM 4020 N N . GLU B 1 45 ? -40.264 35.819 27.696 1.00 47.23 25 GLU B N 1
ATOM 4021 C CA . GLU B 1 45 ? -41.594 36.274 27.184 1.00 51.51 25 GLU B CA 1
ATOM 4022 C C . GLU B 1 45 ? -41.456 37.698 26.637 1.00 56.11 25 GLU B C 1
ATOM 4023 O O . GLU B 1 45 ? -40.585 38.462 27.083 1.00 48.53 25 GLU B O 1
ATOM 4029 N N . ASP B 1 46 ? -42.228 38.027 25.600 1.00 65.32 26 ASP B N 1
ATOM 4030 C CA . ASP B 1 46 ? -42.156 39.365 24.955 1.00 62.30 26 ASP B CA 1
ATOM 4031 C C . ASP B 1 46 ? -42.545 40.407 26.016 1.00 50.86 26 ASP B C 1
ATOM 4032 O O . ASP B 1 46 ? -43.515 40.150 26.765 1.00 52.55 26 ASP B O 1
ATOM 4037 N N . GLY B 1 47 ? -41.808 41.522 26.084 1.00 46.25 27 GLY B N 1
ATOM 4038 C CA . GLY B 1 47 ? -42.055 42.658 26.992 1.00 52.16 27 GLY B CA 1
ATOM 4039 C C . GLY B 1 47 ? -41.491 42.458 28.402 1.00 53.62 27 GLY B C 1
ATOM 4040 O O . GLY B 1 47 ? -41.516 43.467 29.193 1.00 51.87 27 GLY B O 1
ATOM 4041 N N . TYR B 1 48 ? -40.971 41.251 28.717 1.00 53.24 28 TYR B N 1
ATOM 4042 C CA . TYR B 1 48 ? -40.370 40.884 30.039 1.00 43.12 28 TYR B CA 1
ATOM 4043 C C . TYR B 1 48 ? -39.589 42.061 30.593 1.00 40.89 28 TYR B C 1
ATOM 4044 O O . TYR B 1 48 ? -39.877 42.502 31.714 1.00 45.52 28 TYR B O 1
ATOM 4053 N N . TRP B 1 49 ? -38.623 42.588 29.848 1.00 46.22 29 TRP B N 1
ATOM 4054 C CA . TRP B 1 49 ? -37.748 43.667 30.390 1.00 46.88 29 TRP B CA 1
ATOM 4055 C C . TRP B 1 49 ? -38.521 44.994 30.516 1.00 48.05 29 TRP B C 1
ATOM 4056 O O . TRP B 1 49 ? -37.993 45.908 31.167 1.00 46.62 29 TRP B O 1
ATOM 4067 N N . GLY B 1 50 ? -39.721 45.090 29.943 1.00 50.98 30 GLY B N 1
ATOM 4068 C CA . GLY B 1 50 ? -40.577 46.288 30.077 1.00 58.66 30 GLY B CA 1
ATOM 4069 C C . GLY B 1 50 ? -41.231 46.356 31.445 1.00 60.00 30 GLY B C 1
ATOM 4070 O O . GLY B 1 50 ? -41.550 47.465 31.904 1.00 57.13 30 GLY B O 1
ATOM 4071 N N . GLU B 1 51 ? -41.409 45.210 32.098 1.00 54.57 31 GLU B N 1
ATOM 4072 C CA . GLU B 1 51 ? -42.122 45.122 33.400 1.00 49.64 31 GLU B CA 1
ATOM 4073 C C . GLU B 1 51 ? -41.152 45.421 34.562 1.00 46.40 31 GLU B C 1
ATOM 4074 O O . GLU B 1 51 ? -39.929 45.344 34.386 1.00 48.72 31 GLU B O 1
ATOM 4080 N N . LYS B 1 52 ? -41.673 45.737 35.744 1.00 44.84 32 LYS B N 1
ATOM 4081 C CA . LYS B 1 52 ? -40.853 45.900 36.967 1.00 43.55 32 LYS B CA 1
ATOM 4082 C C . LYS B 1 52 ? -40.756 44.513 37.634 1.00 36.34 32 LYS B C 1
ATOM 4083 O O . LYS B 1 52 ? -41.646 43.685 37.430 1.00 37.30 32 LYS B O 1
ATOM 4089 N N . LEU B 1 53 ? -39.704 44.316 38.397 1.00 37.99 33 LEU B N 1
ATOM 4090 C CA . LEU B 1 53 ? -39.429 43.042 39.098 1.00 36.76 33 LEU B CA 1
ATOM 4091 C C . LEU B 1 53 ? -40.533 42.821 40.138 1.00 34.99 33 LEU B C 1
ATOM 4092 O O . LEU B 1 53 ? -40.829 43.760 40.912 1.00 38.14 33 LEU B O 1
ATOM 4097 N N . ASP B 1 54 ? -41.107 41.630 40.142 1.00 33.81 34 ASP B N 1
ATOM 4098 C CA . ASP B 1 54 ? -42.019 41.128 41.198 1.00 32.64 34 ASP B CA 1
ATOM 4099 C C . ASP B 1 54 ? -41.163 40.388 42.240 1.00 31.14 34 ASP B C 1
ATOM 4100 O O . ASP B 1 54 ? -40.870 39.197 42.070 1.00 31.02 34 ASP B O 1
ATOM 4105 N N . VAL B 1 55 ? -40.828 41.084 43.300 1.00 33.38 35 VAL B N 1
ATOM 4106 C CA . VAL B 1 55 ? -39.872 40.587 44.316 1.00 34.88 35 VAL B CA 1
ATOM 4107 C C . VAL B 1 55 ? -40.432 39.324 44.967 1.00 34.86 35 VAL B C 1
ATOM 4108 O O . VAL B 1 55 ? -39.676 38.333 45.081 1.00 33.38 35 VAL B O 1
ATOM 4112 N N . GLU B 1 56 ? -41.693 39.352 45.420 1.00 32.83 36 GLU B N 1
ATOM 4113 C CA . GLU B 1 56 ? -42.267 38.216 46.155 1.00 32.83 36 GLU B CA 1
ATOM 4114 C C . GLU B 1 56 ? -42.421 37.026 45.209 1.00 34.34 36 GLU B C 1
ATOM 4115 O O . GLU B 1 56 ? -42.078 35.917 45.612 1.00 31.93 36 GLU B O 1
ATOM 4121 N N . ALA B 1 57 ? -42.916 37.190 43.984 1.00 31.48 37 ALA B N 1
ATOM 4122 C CA . ALA B 1 57 ? -43.038 36.029 43.079 1.00 30.76 37 ALA B CA 1
ATOM 4123 C C . ALA B 1 57 ? -41.641 35.416 42.829 1.00 29.95 37 ALA B C 1
ATOM 4124 O O . ALA B 1 57 ? -41.555 34.175 42.679 1.00 30.01 37 ALA B O 1
ATOM 4126 N N . SER B 1 58 ? -40.645 36.272 42.646 1.00 27.41 38 SER B N 1
ATOM 4127 C CA . SER B 1 58 ? -39.241 35.890 42.374 1.00 28.95 38 SER B CA 1
ATOM 4128 C C . SER B 1 58 ? -38.714 35.128 43.592 1.00 29.66 38 SER B C 1
ATOM 4129 O O . SER B 1 58 ? -38.142 34.021 43.388 1.00 28.18 38 SER B O 1
ATOM 4132 N N . ALA B 1 59 ? -39.018 35.611 44.803 1.00 28.37 39 ALA B N 1
ATOM 4133 C CA . ALA B 1 59 ? -38.572 34.958 46.046 1.00 25.54 39 ALA B CA 1
ATOM 4134 C C . ALA B 1 59 ? -39.197 33.569 46.163 1.00 28.68 39 ALA B C 1
ATOM 4135 O O . ALA B 1 59 ? -38.495 32.657 46.572 1.00 27.97 39 ALA B O 1
ATOM 4137 N N . LYS B 1 60 ? -40.477 33.396 45.813 1.00 28.30 40 LYS B N 1
ATOM 4138 C CA . LYS B 1 60 ? -41.132 32.078 45.834 1.00 28.98 40 LYS B CA 1
ATOM 4139 C C . LYS B 1 60 ? -40.433 31.106 44.876 1.00 28.38 40 LYS B C 1
ATOM 4140 O O . LYS B 1 60 ? -40.304 29.934 45.236 1.00 30.11 40 LYS B O 1
ATOM 4146 N N . ASN B 1 61 ? -39.970 31.551 43.718 1.00 26.74 41 ASN B N 1
ATOM 4147 C CA . ASN B 1 61 ? -39.250 30.669 42.757 1.00 26.80 41 ASN B CA 1
ATOM 4148 C C . ASN B 1 61 ? -37.871 30.311 43.345 1.00 26.82 41 ASN B C 1
ATOM 4149 O O . ASN B 1 61 ? -37.492 29.116 43.320 1.00 25.92 41 ASN B O 1
ATOM 4154 N N . ILE B 1 62 ? -37.198 31.274 43.942 1.00 24.63 42 ILE B N 1
ATOM 4155 C CA . ILE B 1 62 ? -35.864 31.024 44.567 1.00 26.08 42 ILE B CA 1
ATOM 4156 C C . ILE B 1 62 ? -36.050 30.020 45.718 1.00 30.00 42 ILE B C 1
ATOM 4157 O O . ILE B 1 62 ? -35.176 29.126 45.888 1.00 25.87 42 ILE B O 1
ATOM 4162 N N . ALA B 1 63 ? -37.157 30.107 46.470 1.00 25.49 43 ALA B N 1
ATOM 4163 C CA . ALA B 1 63 ? -37.386 29.228 47.629 1.00 27.55 43 ALA B CA 1
ATOM 4164 C C . ALA B 1 63 ? -37.481 27.797 47.128 1.00 27.73 43 ALA B C 1
ATOM 4165 O O . ALA B 1 63 ? -37.030 26.900 47.848 1.00 27.95 43 ALA B O 1
ATOM 4167 N N . LYS B 1 64 ? -38.026 27.562 45.937 1.00 25.84 44 LYS B N 1
ATOM 4168 C CA . LYS B 1 64 ? -38.138 26.188 45.396 1.00 25.49 44 LYS B CA 1
ATOM 4169 C C . LYS B 1 64 ? -36.716 25.651 45.119 1.00 24.37 44 LYS B C 1
ATOM 4170 O O . LYS B 1 64 ? -36.492 24.414 45.321 1.00 26.53 44 LYS B O 1
ATOM 4176 N N . LEU B 1 65 ? -35.805 26.496 44.657 1.00 26.27 45 LEU B N 1
ATOM 4177 C CA . LEU B 1 65 ? -34.391 26.052 44.410 1.00 26.92 45 LEU B CA 1
ATOM 4178 C C . LEU B 1 65 ? -33.757 25.655 45.759 1.00 24.90 45 LEU B C 1
ATOM 4179 O O . LEU B 1 65 ? -33.022 24.641 45.808 1.00 26.99 45 LEU B O 1
ATOM 4184 N N . ILE B 1 66 ? -34.025 26.438 46.800 1.00 25.13 46 ILE B N 1
ATOM 4185 C CA . ILE B 1 66 ? -33.542 26.138 48.174 1.00 25.84 46 ILE B CA 1
ATOM 4186 C C . ILE B 1 66 ? -34.059 24.752 48.562 1.00 29.08 46 ILE B C 1
ATOM 4187 O O . ILE B 1 66 ? -33.245 23.954 49.044 1.00 28.46 46 ILE B O 1
ATOM 4192 N N . GLU B 1 67 ? -35.376 24.524 48.499 1.00 25.69 47 GLU B N 1
ATOM 4193 C CA . GLU B 1 67 ? -36.019 23.246 48.874 1.00 28.94 47 GLU B CA 1
ATOM 4194 C C . GLU B 1 67 ? -35.459 22.110 48.021 1.00 29.92 47 GLU B C 1
ATOM 4195 O O . GLU B 1 67 ? -35.361 21.012 48.547 1.00 29.56 47 GLU B O 1
ATOM 4201 N N . ALA B 1 68 ? -35.057 22.351 46.780 1.00 27.14 48 ALA B N 1
ATOM 4202 C CA . ALA B 1 68 ? -34.568 21.303 45.862 1.00 27.76 48 ALA B CA 1
ATOM 4203 C C . ALA B 1 68 ? -33.079 20.981 46.125 1.00 30.22 48 ALA B C 1
ATOM 4204 O O . ALA B 1 68 ? -32.574 19.963 45.583 1.00 29.02 48 ALA B O 1
ATOM 4206 N N . GLY B 1 69 ? -32.397 21.800 46.903 1.00 29.69 49 GLY B N 1
ATOM 4207 C CA . GLY B 1 69 ? -31.048 21.470 47.409 1.00 30.01 49 GLY B CA 1
ATOM 4208 C C . GLY B 1 69 ? -29.967 22.452 47.055 1.00 27.83 49 GLY B C 1
ATOM 4209 O O . GLY B 1 69 ? -28.762 22.135 47.355 1.00 27.73 49 GLY B O 1
ATOM 4210 N N . ALA B 1 70 ? -30.294 23.681 46.608 1.00 26.82 50 ALA B N 1
ATOM 4211 C CA . ALA B 1 70 ? -29.304 24.762 46.517 1.00 24.09 50 ALA B CA 1
ATOM 4212 C C . ALA B 1 70 ? -28.853 25.120 47.924 1.00 24.39 50 ALA B C 1
ATOM 4213 O O . ALA B 1 70 ? -29.700 25.440 48.761 1.00 26.93 50 ALA B O 1
ATOM 4215 N N . ASN B 1 71 ? -27.550 25.129 48.167 1.00 25.27 51 ASN B N 1
ATOM 4216 C CA . ASN B 1 71 ? -26.982 25.406 49.508 1.00 25.51 51 ASN B CA 1
ATOM 4217 C C . ASN B 1 71 ? -26.363 26.797 49.544 1.00 24.72 51 ASN B C 1
ATOM 4218 O O . ASN B 1 71 ? -26.111 27.320 50.637 1.00 25.82 51 ASN B O 1
ATOM 4223 N N . THR B 1 72 ? -26.037 27.386 48.404 1.00 24.31 52 THR B N 1
ATOM 4224 C CA . THR B 1 72 ? -25.422 28.711 48.350 1.00 23.11 52 THR B CA 1
ATOM 4225 C C . THR B 1 72 ? -25.814 29.332 46.997 1.00 26.97 52 THR B C 1
ATOM 4226 O O . THR B 1 72 ? -25.829 28.607 45.999 1.00 26.51 52 THR B O 1
ATOM 4230 N N . PHE B 1 73 ? -26.081 30.623 46.968 1.00 25.53 53 PHE B N 1
ATOM 4231 C CA . PHE B 1 73 ? -26.333 31.337 45.690 1.00 24.31 53 PHE B CA 1
ATOM 4232 C C . PHE B 1 73 ? -25.120 32.148 45.325 1.00 23.80 53 PHE B C 1
ATOM 4233 O O . PHE B 1 73 ? -24.548 32.846 46.161 1.00 25.19 53 PHE B O 1
ATOM 4241 N N . ARG B 1 74 ? -24.810 32.088 44.035 1.00 24.19 54 ARG B N 1
ATOM 4242 C CA . ARG B 1 74 ? -23.735 32.854 43.381 1.00 23.73 54 ARG B CA 1
ATOM 4243 C C . ARG B 1 74 ? -24.299 34.099 42.687 1.00 26.76 54 ARG B C 1
ATOM 4244 O O . ARG B 1 74 ? -25.254 33.990 41.865 1.00 25.96 54 ARG B O 1
ATOM 4252 N N . PHE B 1 75 ? -23.776 35.232 43.081 1.00 23.85 55 PHE B N 1
ATOM 4253 C CA . PHE B 1 75 ? -24.027 36.556 42.456 1.00 26.24 55 PHE B CA 1
ATOM 4254 C C . PHE B 1 75 ? -22.833 36.871 41.573 1.00 24.26 55 PHE B C 1
ATOM 4255 O O . PHE B 1 75 ? -21.769 37.199 42.085 1.00 27.43 55 PHE B O 1
ATOM 4263 N N . ASN B 1 76 ? -23.017 36.731 40.259 1.00 23.84 56 ASN B N 1
ATOM 4264 C CA . ASN B 1 76 ? -21.936 36.925 39.258 1.00 27.58 56 ASN B CA 1
ATOM 4265 C C . ASN B 1 76 ? -21.852 38.430 38.919 1.00 29.53 56 ASN B C 1
ATOM 4266 O O . ASN B 1 76 ? -22.648 38.890 38.076 1.00 29.23 56 ASN B O 1
ATOM 4271 N N . PHE B 1 77 ? -20.842 39.142 39.439 1.00 27.12 57 PHE B N 1
ATOM 4272 C CA . PHE B 1 77 ? -20.661 40.610 39.211 1.00 30.81 57 PHE B CA 1
ATOM 4273 C C . PHE B 1 77 ? -20.038 40.867 37.839 1.00 31.49 57 PHE B C 1
ATOM 4274 O O . PHE B 1 77 ? -19.853 42.030 37.494 1.00 31.90 57 PHE B O 1
ATOM 4282 N N . SER B 1 78 ? -19.856 39.830 37.027 1.00 28.67 58 SER B N 1
ATOM 4283 C CA . SER B 1 78 ? -19.605 39.991 35.559 1.00 31.94 58 SER B CA 1
ATOM 4284 C C . SER B 1 78 ? -20.836 40.616 34.865 1.00 34.20 58 SER B C 1
ATOM 4285 O O . SER B 1 78 ? -20.690 41.138 33.765 1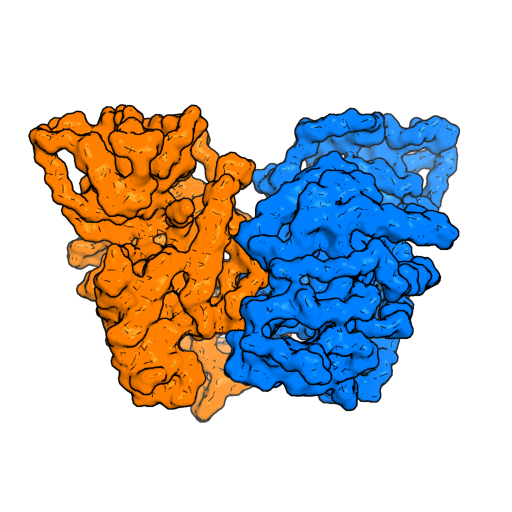.00 33.27 58 SER B O 1
ATOM 4288 N N . HIS B 1 79 ? -22.034 40.468 35.417 1.00 35.51 59 HIS B N 1
ATOM 4289 C CA . HIS B 1 79 ? -23.308 40.792 34.701 1.00 38.12 59 HIS B CA 1
ATOM 4290 C C . HIS B 1 79 ? -24.260 41.475 35.656 1.00 44.79 59 HIS B C 1
ATOM 4291 O O . HIS B 1 79 ? -24.699 40.792 36.580 1.00 48.17 59 HIS B O 1
ATOM 4298 N N . GLY B 1 80 ? -24.642 42.725 35.388 1.00 41.69 60 GLY B N 1
ATOM 4299 C CA . GLY B 1 80 ? -25.611 43.420 36.241 1.00 40.68 60 GLY B CA 1
ATOM 4300 C C . GLY B 1 80 ? -24.910 44.340 37.212 1.00 47.58 60 GLY B C 1
ATOM 4301 O O . GLY B 1 80 ? -23.930 43.896 37.884 1.00 48.83 60 GLY B O 1
ATOM 4302 N N . ASP B 1 81 ? -25.459 45.544 37.340 1.00 42.83 61 ASP B N 1
ATOM 4303 C CA . ASP B 1 81 ? -24.915 46.660 38.151 1.00 44.67 61 ASP B CA 1
ATOM 4304 C C . ASP B 1 81 ? -25.228 46.421 39.628 1.00 36.66 61 ASP B C 1
ATOM 4305 O O . ASP B 1 81 ? -25.928 45.424 39.956 1.00 37.09 61 ASP B O 1
ATOM 4310 N N . HIS B 1 82 ? -24.722 47.282 40.497 1.00 35.82 62 HIS B N 1
ATOM 4311 C CA . HIS B 1 82 ? -24.865 47.129 41.968 1.00 38.70 62 HIS B CA 1
ATOM 4312 C C . HIS B 1 82 ? -26.343 47.076 42.358 1.00 41.02 62 HIS B C 1
ATOM 4313 O O . HIS B 1 82 ? -26.719 46.250 43.224 1.00 36.86 62 HIS B O 1
ATOM 4320 N N . GLN B 1 83 ? -27.169 47.919 41.748 1.00 40.25 63 GLN B N 1
ATOM 4321 C CA . GLN B 1 83 ? -28.618 47.962 42.053 1.00 40.09 63 GLN B CA 1
ATOM 4322 C C . GLN B 1 83 ? -29.225 46.577 41.797 1.00 35.96 63 GLN B C 1
ATOM 4323 O O . GLN B 1 83 ? -29.959 46.081 42.690 1.00 40.44 63 GLN B O 1
ATOM 4329 N N . GLU B 1 84 ? -28.976 45.970 40.630 1.00 35.22 64 GLU B N 1
ATOM 4330 C CA . GLU B 1 84 ? -29.517 44.622 40.294 1.00 38.22 64 GLU B CA 1
ATOM 4331 C C . GLU B 1 84 ? -28.991 43.595 41.320 1.00 34.34 64 GLU B C 1
ATOM 4332 O O . GLU B 1 84 ? -29.776 42.766 41.780 1.00 33.48 64 GLU B O 1
ATOM 4338 N N . GLN B 1 85 ? -27.691 43.597 41.617 1.00 33.79 65 GLN B N 1
ATOM 4339 C CA . GLN B 1 85 ? -27.053 42.579 42.498 1.00 31.28 65 GLN B CA 1
ATOM 4340 C C . GLN B 1 85 ? -27.649 42.720 43.897 1.00 32.15 65 GLN B C 1
ATOM 4341 O O . GLN B 1 85 ? -28.045 41.701 44.501 1.00 33.56 65 GLN B O 1
ATOM 4347 N N . GLY B 1 86 ? -27.796 43.960 44.377 1.00 32.72 66 GLY B N 1
ATOM 4348 C CA . GLY B 1 86 ? -28.341 44.258 45.713 1.00 30.86 66 GLY B CA 1
ATOM 4349 C C . GLY B 1 86 ? -29.782 43.842 45.840 1.00 33.57 66 GLY B C 1
ATOM 4350 O O . GLY B 1 86 ? -30.163 43.202 46.911 1.00 34.79 66 GLY B O 1
ATOM 4351 N N . GLU B 1 87 ? -30.575 44.091 44.791 1.00 33.91 67 GLU B N 1
ATOM 4352 C CA . GLU B 1 87 ? -31.993 43.676 44.815 1.00 34.52 67 GLU B CA 1
ATOM 4353 C C . GLU B 1 87 ? -32.056 42.141 44.825 1.00 31.30 67 GLU B C 1
ATOM 4354 O O . GLU B 1 87 ? -32.941 41.569 45.456 1.00 31.76 67 GLU B O 1
ATOM 4360 N N . ARG B 1 88 ? -31.207 41.495 44.064 1.00 29.06 68 ARG B N 1
ATOM 4361 C CA . ARG B 1 88 ? -31.244 40.010 43.988 1.00 30.96 68 ARG B CA 1
ATOM 4362 C C . ARG B 1 88 ? -30.870 39.437 45.364 1.00 29.99 68 ARG B C 1
ATOM 4363 O O . ARG B 1 88 ? -31.510 38.489 45.808 1.00 31.94 68 ARG B O 1
ATOM 4371 N N . MET B 1 89 ? -29.860 39.966 46.034 1.00 32.33 69 MET B N 1
ATOM 4372 C CA . MET B 1 89 ? -29.498 39.474 47.402 1.00 32.42 69 MET B CA 1
ATOM 4373 C C . MET B 1 89 ? -30.679 39.667 48.357 1.00 32.39 69 MET B C 1
ATOM 4374 O O . MET B 1 89 ? -30.990 38.739 49.158 1.00 31.87 69 MET B O 1
ATOM 4379 N N . ALA B 1 90 ? -31.355 40.817 48.288 1.00 32.87 70 ALA B N 1
ATOM 4380 C CA . ALA B 1 90 ? -32.556 41.096 49.106 1.00 34.11 70 ALA B CA 1
ATOM 4381 C C . ALA B 1 90 ? -33.647 40.066 48.816 1.00 31.09 70 ALA B C 1
ATOM 4382 O O . ALA B 1 90 ? -34.310 39.611 49.775 1.00 32.41 70 ALA B O 1
ATOM 4384 N N . THR B 1 91 ? -33.832 39.681 47.560 1.00 29.66 71 THR B N 1
ATOM 4385 C CA . THR B 1 91 ? -34.856 38.692 47.159 1.00 29.65 71 THR B CA 1
ATOM 4386 C C . THR B 1 91 ? -34.518 37.348 47.814 1.00 28.29 71 THR B C 1
ATOM 4387 O O . THR B 1 91 ? -35.428 36.655 48.299 1.00 27.14 71 THR B O 1
ATOM 4391 N N . VAL B 1 92 ? -33.244 37.002 47.836 1.00 26.82 72 VAL B N 1
ATOM 4392 C CA . VAL B 1 92 ? -32.824 35.688 48.416 1.00 29.81 72 VAL B CA 1
ATOM 4393 C C . VAL B 1 92 ? -33.132 35.675 49.910 1.00 25.84 72 VAL B C 1
ATOM 4394 O O . VAL B 1 92 ? -33.591 34.636 50.417 1.00 29.35 72 VAL B O 1
ATOM 4398 N N . LYS B 1 93 ? -33.017 36.811 50.608 1.00 30.70 73 LYS B N 1
ATOM 4399 C CA . LYS B 1 93 ? -33.306 36.871 52.062 1.00 31.57 73 LYS B CA 1
ATOM 4400 C C . LYS B 1 93 ? -34.784 36.560 52.277 1.00 31.64 73 LYS B C 1
ATOM 4401 O O . LYS B 1 93 ? -35.121 35.862 53.248 1.00 31.41 73 LYS B O 1
ATOM 4407 N N . LEU B 1 94 ? -35.671 36.987 51.380 1.00 29.84 74 LEU B N 1
ATOM 4408 C CA . LEU B 1 94 ? -37.094 36.615 51.511 1.00 27.69 74 LEU B CA 1
ATOM 4409 C C . LEU B 1 94 ? -37.270 35.114 51.261 1.00 27.24 74 LEU B C 1
ATOM 4410 O O . LEU B 1 94 ? -38.065 34.445 51.956 1.00 29.18 74 LEU B O 1
ATOM 4415 N N . ALA B 1 95 ? -36.573 34.579 50.253 1.00 26.81 75 ALA B N 1
ATOM 4416 C CA . ALA B 1 95 ? -36.718 33.169 49.848 1.00 27.93 75 ALA B CA 1
ATOM 4417 C C . ALA B 1 95 ? -36.348 32.248 51.007 1.00 24.99 75 ALA B C 1
ATOM 4418 O O . ALA B 1 95 ? -36.984 31.209 51.131 1.00 27.92 75 ALA B O 1
ATOM 4420 N N . GLU B 1 96 ? -35.314 32.584 51.775 1.00 29.56 76 GLU B N 1
ATOM 4421 C CA . GLU B 1 96 ? -34.882 31.735 52.911 1.00 29.82 76 GLU B CA 1
ATOM 4422 C C . GLU B 1 96 ? -36.032 31.583 53.917 1.00 31.56 76 GLU B C 1
ATOM 4423 O O . GLU B 1 96 ? -36.197 30.504 54.466 1.00 30.05 76 GLU B O 1
ATOM 4429 N N . LYS B 1 97 ? -36.772 32.656 54.174 1.00 30.80 77 LYS B N 1
ATOM 4430 C CA . LYS B 1 97 ? -37.929 32.593 55.131 1.00 33.06 77 LYS B CA 1
ATOM 4431 C C . LYS B 1 97 ? -39.078 31.781 54.555 1.00 33.11 77 LYS B C 1
ATOM 4432 O O . LYS B 1 97 ? -39.696 31.029 55.310 1.00 35.33 77 LYS B O 1
ATOM 4438 N N . ILE B 1 98 ? -39.314 31.837 53.243 1.00 29.85 78 ILE B N 1
ATOM 4439 C CA . ILE B 1 98 ? -40.353 31.007 52.609 1.00 31.26 78 ILE B CA 1
ATOM 4440 C C . ILE B 1 98 ? -39.937 29.544 52.700 1.00 33.43 78 ILE B C 1
ATOM 4441 O O . ILE B 1 98 ? -40.766 28.691 53.043 1.00 32.64 78 ILE B O 1
ATOM 4446 N N . ALA B 1 99 ? -38.676 29.240 52.416 1.00 32.22 79 ALA B N 1
ATOM 4447 C CA . ALA B 1 99 ? -38.206 27.839 52.417 1.00 32.41 79 ALA B CA 1
ATOM 4448 C C . ALA B 1 99 ? -38.036 27.321 53.849 1.00 32.05 79 ALA B C 1
ATOM 4449 O O . ALA B 1 99 ? -38.073 26.089 54.020 1.00 33.82 79 ALA B O 1
ATOM 4451 N N . GLY B 1 100 ? -37.802 28.207 54.805 1.00 34.64 80 GLY B N 1
ATOM 4452 C CA . GLY B 1 100 ? -37.506 27.835 56.210 1.00 38.08 80 GLY B CA 1
ATOM 4453 C C . GLY B 1 100 ? -36.089 27.319 56.332 1.00 37.08 80 GLY B C 1
ATOM 4454 O O . GLY B 1 100 ? -35.833 26.457 57.189 1.00 36.10 80 GLY B O 1
ATOM 4455 N N . LYS B 1 101 ? -35.221 27.703 55.404 1.00 35.44 81 LYS B N 1
ATOM 4456 C CA . LYS B 1 101 ? -33.824 27.214 55.350 1.00 35.50 81 LYS B CA 1
ATOM 4457 C C . LYS B 1 101 ? -32.925 28.339 54.897 1.00 34.07 81 LYS B C 1
ATOM 4458 O O . LYS B 1 101 ? -33.264 28.995 53.841 1.00 32.30 81 LYS B O 1
ATOM 4464 N N . LYS B 1 102 ? -31.765 28.462 55.531 1.00 30.81 82 LYS B N 1
ATOM 4465 C CA . LYS B 1 102 ? -30.790 29.491 55.144 1.00 32.65 82 LYS B CA 1
ATOM 4466 C C . LYS B 1 102 ? -29.841 28.945 54.079 1.00 32.48 82 LYS B C 1
ATOM 4467 O O . LYS B 1 102 ? -29.650 27.691 53.930 1.00 29.84 82 LYS B O 1
ATOM 4473 N N . VAL B 1 103 ? -29.262 29.868 53.334 1.00 28.66 83 VAL B N 1
ATOM 4474 C CA . VAL B 1 103 ? -28.255 29.543 52.307 1.00 28.90 83 VAL B CA 1
ATOM 4475 C C . VAL B 1 103 ? -27.063 30.457 52.481 1.00 29.49 83 VAL B C 1
ATOM 4476 O O . VAL B 1 103 ? -27.188 31.514 53.113 1.00 30.89 83 VAL B O 1
ATOM 4480 N N . GLY B 1 104 ? -25.959 30.081 51.837 1.00 27.40 84 GLY B N 1
ATOM 4481 C CA . GLY B 1 104 ? -24.780 30.930 51.735 1.00 28.02 84 GLY B CA 1
ATOM 4482 C C . GLY B 1 104 ? -24.948 31.938 50.614 1.00 29.60 84 GLY B C 1
ATOM 4483 O O . GLY B 1 104 ? -25.712 31.670 49.659 1.00 26.10 84 GLY B O 1
ATOM 4484 N N . PHE B 1 105 ? -24.253 33.050 50.736 1.00 26.08 85 PHE B N 1
ATOM 4485 C CA . PHE B 1 105 ? -24.219 34.146 49.735 1.00 26.21 85 PHE B CA 1
ATOM 4486 C C . PHE B 1 105 ? -22.795 34.248 49.206 1.00 26.27 85 PHE B C 1
ATOM 4487 O O . PHE B 1 105 ? -21.863 34.596 49.944 1.00 27.39 85 PHE B O 1
ATOM 4495 N N . LEU B 1 106 ? -22.618 34.036 47.912 1.00 25.12 86 LEU B N 1
ATOM 4496 C CA . LEU B 1 106 ? -21.269 34.019 47.307 1.00 26.02 86 LEU B CA 1
ATOM 4497 C C . LEU B 1 106 ? -21.182 35.101 46.241 1.00 26.93 86 LEU B C 1
ATOM 4498 O O . LEU B 1 106 ? -22.019 35.090 45.329 1.00 28.83 86 LEU B O 1
ATOM 4503 N N . LEU B 1 107 ? -20.188 35.958 46.329 1.00 28.23 87 LEU B N 1
ATOM 4504 C CA . LEU B 1 107 ? -19.954 36.981 45.300 1.00 28.04 87 LEU B CA 1
ATOM 4505 C C . LEU B 1 107 ? -18.863 36.483 44.378 1.00 28.48 87 LEU B C 1
ATOM 4506 O O . LEU B 1 107 ? -17.821 36.055 44.853 1.00 28.84 87 LEU B O 1
ATOM 4511 N N . ASP B 1 108 ? -19.109 36.518 43.078 1.00 26.47 88 ASP B N 1
ATOM 4512 C CA . ASP B 1 108 ? -18.096 36.150 42.059 1.00 27.93 88 ASP B CA 1
ATOM 4513 C C . ASP B 1 108 ? -17.638 37.426 41.352 1.00 30.87 88 ASP B C 1
ATOM 4514 O O . ASP B 1 108 ? -18.451 38.053 40.663 1.00 29.00 88 ASP B O 1
ATOM 4519 N N . THR B 1 109 ? -16.335 37.722 41.391 1.00 29.35 89 THR B N 1
ATOM 4520 C CA . THR B 1 109 ? -15.778 38.970 40.846 1.00 29.62 89 THR B CA 1
ATOM 4521 C C . THR B 1 109 ? -15.779 38.914 39.324 1.00 29.85 89 THR B C 1
ATOM 4522 O O . THR B 1 109 ? -15.630 37.843 38.721 1.00 26.38 89 THR B O 1
ATOM 4526 N N . LYS B 1 110 ? -15.877 40.069 38.705 1.00 31.49 90 LYS B N 1
ATOM 4527 C CA . LYS B 1 110 ? -15.648 40.194 37.246 1.00 31.01 90 LYS B CA 1
ATOM 4528 C C . LYS B 1 110 ? -14.229 39.738 36.927 1.00 30.11 90 LYS B C 1
ATOM 4529 O O . LYS B 1 110 ? -14.047 38.920 35.993 1.00 32.71 90 LYS B O 1
ATOM 4535 N N . GLY B 1 111 ? -13.235 40.345 37.559 1.00 31.42 91 GLY B N 1
ATOM 4536 C CA . GLY B 1 111 ? -11.825 40.039 37.266 1.00 34.44 91 GLY B CA 1
ATOM 4537 C C . GLY B 1 111 ? -11.366 40.597 35.916 1.00 35.43 91 GLY B C 1
ATOM 4538 O O . GLY B 1 111 ? -12.063 41.402 35.310 1.00 34.55 91 GLY B O 1
ATOM 4539 N N . PRO B 1 112 ? -10.194 40.156 35.430 1.00 38.79 92 PRO B N 1
ATOM 4540 C CA . PRO B 1 112 ? -9.598 40.648 34.184 1.00 37.29 92 PRO B CA 1
ATOM 4541 C C . PRO B 1 112 ? -10.231 40.159 32.869 1.00 37.29 92 PRO B C 1
ATOM 4542 O O . PRO B 1 112 ? -9.562 39.585 32.059 1.00 37.18 92 PRO B O 1
ATOM 4546 N N . GLU B 1 113 ? -11.512 40.434 32.668 1.00 40.22 93 GLU B N 1
ATOM 4547 C CA . GLU B 1 113 ? -12.236 39.992 31.452 1.00 37.95 93 GLU B CA 1
ATOM 4548 C C . GLU B 1 113 ? -11.823 40.855 30.253 1.00 36.15 93 GLU B C 1
ATOM 4549 O O . GLU B 1 113 ? -11.605 42.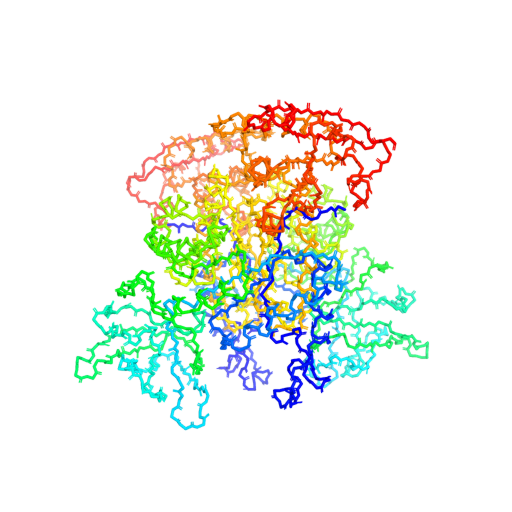054 30.401 1.00 37.23 93 GLU B O 1
ATOM 4555 N N . ILE B 1 114 ? -11.776 40.220 29.098 1.00 36.20 94 ILE B N 1
ATOM 4556 C CA . ILE B 1 114 ? -11.714 40.923 27.801 1.00 34.86 94 ILE B CA 1
ATOM 4557 C C . ILE B 1 114 ? -13.006 40.534 27.071 1.00 35.19 94 ILE B C 1
ATOM 4558 O O . ILE B 1 114 ? -13.326 39.319 27.017 1.00 33.28 94 ILE B O 1
ATOM 4563 N N . ARG B 1 115 ? -13.710 41.531 26.553 1.00 37.46 95 ARG B N 1
ATOM 4564 C CA . ARG B 1 115 ? -15.004 41.356 25.830 1.00 40.62 95 ARG B CA 1
ATOM 4565 C C . ARG B 1 115 ? -14.936 42.090 24.478 1.00 42.64 95 ARG B C 1
ATOM 4566 O O . ARG B 1 115 ? -14.154 43.057 24.338 1.00 39.35 95 ARG B O 1
ATOM 4574 N N . THR B 1 116 ? -15.672 41.610 23.476 1.00 40.82 96 THR B N 1
ATOM 4575 C CA . THR B 1 116 ? -15.866 42.334 22.181 1.00 38.71 96 THR B CA 1
ATOM 4576 C C . THR B 1 116 ? -16.682 43.587 22.468 1.00 38.70 96 THR B C 1
ATOM 4577 O O . THR B 1 116 ? -17.507 43.588 23.436 1.00 40.55 96 THR B O 1
ATOM 4581 N N . GLU B 1 117 ? -16.356 44.673 21.768 1.00 44.86 97 GLU B N 1
ATOM 4582 C CA . GLU B 1 117 ? -17.065 45.965 21.916 1.00 48.61 97 GLU B CA 1
ATOM 4583 C C . GLU B 1 117 ? -18.398 45.859 21.178 1.00 49.30 97 GLU B C 1
ATOM 4584 O O . GLU B 1 117 ? -18.518 44.932 20.308 1.00 51.14 97 GLU B O 1
ATOM 4590 N N . LEU B 1 118 ? -19.332 46.745 21.536 1.00 49.54 98 LEU B N 1
ATOM 4591 C CA . LEU B 1 118 ? -20.515 47.119 20.705 1.00 55.29 98 LEU B CA 1
ATOM 4592 C C . LEU B 1 118 ? -20.066 47.383 19.263 1.00 51.22 98 LEU B C 1
ATOM 4593 O O . LEU B 1 118 ? -18.883 47.680 19.024 1.00 50.21 98 LEU B O 1
ATOM 4598 N N . PHE B 1 119 ? -20.993 47.260 18.318 1.00 53.33 99 PHE B N 1
ATOM 4599 C CA . PHE B 1 119 ? -20.730 47.446 16.870 1.00 60.98 99 PHE B CA 1
ATOM 4600 C C . PHE B 1 119 ? -21.227 48.829 16.411 1.00 61.42 99 PHE B C 1
ATOM 4601 O O . PHE B 1 119 ? -22.199 49.330 17.008 1.00 60.38 99 PHE B O 1
ATOM 4609 N N . GLU B 1 120 ? -20.571 49.408 15.395 1.00 68.57 100 GLU B N 1
ATOM 4610 C CA . GLU B 1 120 ? -21.019 50.634 14.660 1.00 79.87 100 GLU B CA 1
ATOM 4611 C C . GLU B 1 120 ? -22.426 50.391 14.093 1.00 75.29 100 GLU B C 1
ATOM 4612 O O . GLU B 1 120 ? -22.579 49.447 13.302 1.00 79.64 100 GLU B O 1
ATOM 4618 N N . GLY B 1 121 ? -23.412 51.185 14.520 1.00 79.48 101 GLY B N 1
ATOM 4619 C CA . GLY B 1 121 ? -24.807 51.130 14.034 1.00 83.43 101 GLY B CA 1
ATOM 4620 C C . GLY B 1 121 ? -25.707 50.344 14.972 1.00 86.82 101 GLY B C 1
ATOM 4621 O O . GLY B 1 121 ? -25.467 50.370 16.192 1.00 77.35 101 GLY B O 1
ATOM 4622 N N . GLU B 1 122 ? -26.714 49.658 14.431 1.00 98.42 102 GLU B N 1
ATOM 4623 C CA . GLU B 1 122 ? -27.651 48.807 15.219 1.00 107.34 102 GLU B CA 1
ATOM 4624 C C . GLU B 1 122 ? -27.065 47.381 15.280 1.00 99.72 102 GLU B C 1
ATOM 4625 O O . GLU B 1 122 ? -27.490 46.631 16.183 1.00 94.52 102 GLU B O 1
ATOM 4631 N N . ALA B 1 123 ? -26.090 47.069 14.402 1.00 98.53 103 ALA B N 1
ATOM 4632 C CA . ALA B 1 123 ? -25.462 45.739 14.185 1.00 87.46 103 ALA B CA 1
ATOM 4633 C C . ALA B 1 123 ? -25.117 45.113 15.540 1.00 88.24 103 ALA B C 1
ATOM 4634 O O . ALA B 1 123 ? -24.473 45.795 16.346 1.00 100.09 103 ALA B O 1
ATOM 4636 N N . LYS B 1 124 ? -25.581 43.884 15.791 1.00 79.80 104 LYS B N 1
ATOM 4637 C CA . LYS B 1 124 ? -25.357 43.143 17.060 1.00 70.82 104 LYS B CA 1
ATOM 4638 C C . LYS B 1 124 ? -24.313 42.046 16.834 1.00 65.03 104 LYS B C 1
ATOM 4639 O O . LYS B 1 124 ? -23.751 41.578 17.825 1.00 62.01 104 LYS B O 1
ATOM 4645 N N . GLU B 1 125 ? -24.044 41.670 15.582 1.00 57.69 105 GLU B N 1
ATOM 4646 C CA . GLU B 1 125 ? -23.107 40.570 15.256 1.00 57.32 105 GLU B CA 1
ATOM 4647 C C . GLU B 1 125 ? -22.865 40.539 13.757 1.00 53.72 105 GLU B C 1
ATOM 4648 O O . GLU B 1 125 ? -23.672 41.119 13.018 1.00 62.58 105 GLU B O 1
ATOM 4654 N N . TYR B 1 126 ? -21.784 39.894 13.350 1.00 49.07 106 TYR B N 1
ATOM 4655 C CA . TYR B 1 126 ? -21.481 39.571 11.937 1.00 56.32 106 TYR B CA 1
ATOM 4656 C C . TYR B 1 126 ? -20.985 38.128 11.860 1.00 59.06 106 TYR B C 1
ATOM 4657 O O . TYR B 1 126 ? -20.320 37.669 12.832 1.00 51.99 106 TYR B O 1
ATOM 4666 N N . SER B 1 127 ? -21.258 37.459 10.734 1.00 53.15 107 SER B N 1
ATOM 4667 C CA . SER B 1 127 ? -20.719 36.118 10.390 1.00 55.69 107 SER B CA 1
ATOM 4668 C C . SER B 1 127 ? -19.467 36.255 9.539 1.00 54.02 107 SER B C 1
ATOM 4669 O O . SER B 1 127 ? -19.376 37.194 8.742 1.00 57.51 107 SER B O 1
ATOM 4672 N N . TYR B 1 128 ? -18.580 35.281 9.671 1.00 50.52 108 TYR B N 1
ATOM 4673 C CA . TYR B 1 128 ? -17.249 35.224 9.014 1.00 51.86 108 TYR B CA 1
ATOM 4674 C C . TYR B 1 128 ? -17.041 33.800 8.531 1.00 52.86 108 TYR B C 1
ATOM 4675 O O . TYR B 1 128 ? -17.572 32.860 9.157 1.00 52.56 108 TYR B O 1
ATOM 4684 N N . LYS B 1 129 ? -16.233 33.669 7.484 1.00 52.21 109 LYS B N 1
ATOM 4685 C CA . LYS B 1 129 ? -15.821 32.397 6.848 1.00 57.36 109 LYS B CA 1
ATOM 4686 C C . LYS B 1 129 ? -14.352 32.165 7.160 1.00 51.05 109 LYS B C 1
ATOM 4687 O O . LYS B 1 129 ? -13.595 33.159 7.239 1.00 52.96 109 LYS B O 1
ATOM 4693 N N . THR B 1 130 ? -13.970 30.901 7.201 1.00 46.55 110 THR B N 1
ATOM 4694 C CA . THR B 1 130 ? -12.559 30.516 7.373 1.00 52.00 110 THR B CA 1
ATOM 4695 C C . THR B 1 130 ? -11.750 31.215 6.284 1.00 60.71 110 THR B C 1
ATOM 4696 O O . THR B 1 130 ? -12.237 31.274 5.150 1.00 59.72 110 THR B O 1
ATOM 4700 N N . GLY B 1 131 ? -10.569 31.717 6.628 1.00 56.59 111 GLY B N 1
ATOM 4701 C CA . GLY B 1 131 ? -9.680 32.381 5.659 1.00 62.81 111 GLY B CA 1
ATOM 4702 C C . GLY B 1 131 ? -9.849 33.883 5.578 1.00 52.18 111 GLY B C 1
ATOM 4703 O O . GLY B 1 131 ? -8.904 34.523 5.167 1.00 60.82 111 GLY B O 1
ATOM 4704 N N . GLU B 1 132 ? -11.018 34.409 5.938 1.00 55.35 112 GLU B N 1
ATOM 4705 C CA . GLU B 1 132 ? -11.285 35.865 5.877 1.00 54.89 112 GLU B CA 1
ATOM 4706 C C . GLU B 1 132 ? -10.179 36.583 6.647 1.00 67.03 112 GLU B C 1
ATOM 4707 O O . GLU B 1 132 ? -9.776 36.070 7.679 1.00 62.17 112 GLU B O 1
ATOM 4713 N N . LYS B 1 133 ? -9.708 37.723 6.144 1.00 68.32 113 LYS B N 1
ATOM 4714 C CA . LYS B 1 133 ? -8.625 38.470 6.828 1.00 64.82 113 LYS B CA 1
ATOM 4715 C C . LYS B 1 133 ? -9.220 39.717 7.470 1.00 60.31 113 LYS B C 1
ATOM 4716 O O . LYS B 1 133 ? -9.803 40.495 6.751 1.00 56.51 113 LYS B O 1
ATOM 4722 N N . ILE B 1 134 ? -9.048 39.879 8.781 1.00 55.13 114 ILE B N 1
ATOM 4723 C CA . ILE B 1 134 ? -9.616 41.063 9.477 1.00 50.38 114 ILE B CA 1
ATOM 4724 C C . ILE B 1 134 ? -8.622 41.610 10.520 1.00 44.18 114 ILE B C 1
ATOM 4725 O O . ILE B 1 134 ? -7.447 41.134 10.588 1.00 46.36 114 ILE B O 1
ATOM 4730 N N . ARG B 1 135 ? -9.083 42.621 11.265 1.00 53.36 115 ARG B N 1
ATOM 4731 C CA . ARG B 1 135 ? -8.239 43.370 12.230 1.00 54.97 115 ARG B CA 1
ATOM 4732 C C . ARG B 1 135 ? -8.891 43.340 13.610 1.00 47.81 115 ARG B C 1
ATOM 4733 O O . ARG B 1 135 ? -10.142 43.450 13.737 1.00 42.08 115 ARG B O 1
ATOM 4741 N N . VAL B 1 136 ? -8.022 43.239 14.611 1.00 49.51 116 VAL B N 1
ATOM 4742 C CA . VAL B 1 136 ? -8.390 43.429 16.034 1.00 48.60 116 VAL B CA 1
ATOM 4743 C C . VAL B 1 136 ? -7.654 44.664 16.550 1.00 40.90 116 VAL B C 1
ATOM 4744 O O . VAL B 1 136 ? -6.428 44.627 16.555 1.00 49.67 116 VAL B O 1
ATOM 4748 N N . ALA B 1 137 ? -8.410 45.675 16.924 1.00 43.41 117 ALA B N 1
ATOM 4749 C CA . ALA B 1 137 ? -7.938 46.953 17.503 1.00 47.28 117 ALA B CA 1
ATOM 4750 C C . ALA B 1 137 ? -7.641 46.750 18.996 1.00 55.17 117 ALA B C 1
ATOM 4751 O O . ALA B 1 137 ? -8.388 45.975 19.660 1.00 50.47 117 ALA B O 1
ATOM 4753 N N . THR B 1 138 ? -6.607 47.429 19.503 1.00 50.54 118 THR B N 1
ATOM 4754 C CA . THR B 1 138 ? -6.232 47.444 20.942 1.00 47.50 118 THR B CA 1
ATOM 4755 C C . THR B 1 138 ? -6.695 48.764 21.568 1.00 52.09 118 THR B C 1
ATOM 4756 O O . THR B 1 138 ? -6.832 48.804 22.821 1.00 42.14 118 THR B O 1
ATOM 4760 N N . LYS B 1 139 ? -6.930 49.813 20.762 1.00 50.07 119 LYS B N 1
ATOM 4761 C CA . LYS B 1 139 ? -7.320 51.134 21.305 1.00 52.40 119 LYS B CA 1
ATOM 4762 C C . LYS B 1 139 ? -8.657 50.941 22.014 1.00 53.71 119 LYS B C 1
ATOM 4763 O O . LYS B 1 139 ? -9.545 50.254 21.452 1.00 46.30 119 LYS B O 1
ATOM 4769 N N . GLN B 1 140 ? -8.782 51.527 23.203 1.00 49.81 120 GLN B N 1
ATOM 4770 C CA . GLN B 1 140 ? -9.951 51.340 24.091 1.00 48.08 120 GLN B CA 1
ATOM 4771 C C . GLN B 1 140 ? -10.964 52.451 23.844 1.00 52.17 120 GLN B C 1
ATOM 4772 O O . GLN B 1 140 ? -10.594 53.452 23.234 1.00 52.66 120 GLN B O 1
ATOM 4778 N N . GLY B 1 141 ? -12.206 52.235 24.268 1.00 46.62 121 GLY B N 1
ATOM 4779 C CA . GLY B 1 141 ? -13.329 53.192 24.173 1.00 52.85 121 GLY B CA 1
ATOM 4780 C C . GLY B 1 141 ? -13.810 53.458 22.747 1.00 52.61 121 GLY B C 1
ATOM 4781 O O . GLY B 1 141 ? -14.416 54.523 22.550 1.00 58.58 121 GLY B O 1
ATOM 4782 N N . ILE B 1 142 ? -13.557 52.556 21.792 1.00 54.35 122 ILE B N 1
ATOM 4783 C CA . ILE B 1 142 ? -14.068 52.644 20.385 1.00 53.69 122 ILE B CA 1
ATOM 4784 C C . ILE B 1 142 ? -15.032 51.487 20.103 1.00 55.47 122 ILE B C 1
ATOM 4785 O O . ILE B 1 142 ? -14.982 50.453 20.808 1.00 52.57 122 ILE B O 1
ATOM 4790 N N . LYS B 1 143 ? -15.873 51.663 19.085 1.00 56.80 123 LYS B N 1
ATOM 4791 C CA . LYS B 1 143 ? -16.865 50.669 18.616 1.00 57.38 123 LYS B CA 1
ATOM 4792 C C . LYS B 1 143 ? -16.169 49.768 17.594 1.00 56.90 123 LYS B C 1
ATOM 4793 O O . LYS B 1 143 ? -15.159 50.204 16.991 1.00 52.32 123 LYS B O 1
ATOM 4799 N N . SER B 1 144 ? -16.674 48.535 17.452 1.00 55.66 124 SER B N 1
ATOM 4800 C CA . SER B 1 144 ? -16.262 47.532 16.441 1.00 49.36 124 SER B CA 1
ATOM 4801 C C . SER B 1 144 ? -16.910 47.868 15.089 1.00 48.13 124 SER B C 1
ATOM 4802 O O . SER B 1 144 ? -18.008 48.426 15.092 1.00 49.90 124 SER B O 1
ATOM 4805 N N . THR B 1 145 ? -16.240 47.486 14.002 1.00 49.14 125 THR B N 1
ATOM 4806 C CA . THR B 1 145 ? -16.797 47.280 12.638 1.00 60.38 125 THR B CA 1
ATOM 4807 C C . THR B 1 145 ? -16.588 45.803 12.281 1.00 62.61 125 THR B C 1
ATOM 4808 O O . THR B 1 145 ? -15.775 45.147 12.975 1.00 60.15 125 THR B O 1
ATOM 4812 N N . ARG B 1 146 ? -17.199 45.350 11.195 1.00 56.99 126 ARG B N 1
ATOM 4813 C CA . ARG B 1 146 ? -17.049 43.963 10.706 1.00 56.98 126 ARG B CA 1
ATOM 4814 C C . ARG B 1 146 ? -15.583 43.651 10.410 1.00 53.88 126 ARG B C 1
ATOM 4815 O O . ARG B 1 146 ? -15.177 42.530 10.636 1.00 53.19 126 ARG B O 1
ATOM 4823 N N . GLU B 1 147 ? -14.829 44.620 9.903 1.00 51.55 127 GLU B N 1
ATOM 4824 C CA . GLU B 1 147 ? -13.427 44.386 9.465 1.00 56.78 127 GLU B CA 1
ATOM 4825 C C . GLU B 1 147 ? -12.440 44.743 10.606 1.00 47.30 127 GLU B C 1
ATOM 4826 O O . GLU B 1 147 ? -11.258 44.304 10.523 1.00 49.44 127 GLU B O 1
ATOM 4832 N N . VAL B 1 148 ? -12.887 45.516 11.608 1.00 48.17 128 VAL B N 1
ATOM 4833 C CA . VAL B 1 148 ? -12.040 45.954 12.767 1.00 49.87 128 VAL B CA 1
ATOM 4834 C C . VAL B 1 148 ? -12.789 45.687 14.075 1.00 44.57 128 VAL B C 1
ATOM 4835 O O . VAL B 1 148 ? -13.648 46.519 14.491 1.00 46.70 128 VAL B O 1
ATOM 4839 N N . ILE B 1 149 ? -12.438 44.571 14.717 1.00 47.18 129 ILE B N 1
ATOM 4840 C CA . ILE B 1 149 ? -12.999 44.189 16.044 1.00 40.52 129 ILE B CA 1
ATOM 4841 C C . ILE B 1 149 ? -12.257 44.954 17.144 1.00 35.04 129 ILE B C 1
ATOM 4842 O O . ILE B 1 149 ? -11.029 44.898 17.191 1.00 42.35 129 ILE B O 1
ATOM 4847 N N . ALA B 1 150 ? -13.002 45.689 17.948 1.00 37.38 130 ALA B N 1
ATOM 4848 C CA . ALA B 1 150 ? -12.490 46.426 19.108 1.00 41.84 130 ALA B CA 1
ATOM 4849 C C . ALA B 1 150 ? -12.753 45.581 20.369 1.00 44.85 130 ALA B C 1
ATOM 4850 O O . ALA B 1 150 ? -13.779 44.846 20.415 1.00 44.36 130 ALA B O 1
ATOM 4852 N N . LEU B 1 151 ? -11.876 45.702 21.358 1.00 46.69 131 LEU B N 1
ATOM 4853 C CA . LEU B 1 151 ? -11.940 44.903 22.613 1.00 42.51 131 LEU B CA 1
ATOM 4854 C C . LEU B 1 151 ? -12.195 45.837 23.779 1.00 46.40 131 LEU B C 1
ATOM 4855 O O . LEU B 1 151 ? -11.601 46.926 23.793 1.00 44.84 131 LEU B O 1
ATOM 4860 N N . ASN B 1 152 ? -13.085 45.439 24.682 1.00 41.75 132 ASN B N 1
ATOM 4861 C CA . ASN B 1 152 ? -13.243 46.071 26.005 1.00 42.94 132 ASN B CA 1
ATOM 4862 C C . ASN B 1 152 ? -12.334 45.299 26.981 1.00 43.30 132 ASN B C 1
ATOM 4863 O O . ASN B 1 152 ? -12.699 44.188 27.451 1.00 37.71 132 ASN B O 1
ATOM 4868 N N . VAL B 1 153 ? -11.129 45.802 27.195 1.00 38.59 133 VAL B N 1
ATOM 4869 C CA . VAL B 1 153 ? -10.153 45.163 28.125 1.00 38.95 133 VAL B CA 1
ATOM 4870 C C . VAL B 1 153 ? -10.355 45.737 29.522 1.00 35.69 133 VAL B C 1
ATOM 4871 O O . VAL B 1 153 ? -10.449 46.993 29.658 1.00 39.24 133 VAL B O 1
ATOM 4875 N N . ALA B 1 154 ? -10.457 44.885 30.530 1.00 37.99 134 ALA B N 1
ATOM 4876 C CA . ALA B 1 154 ? -10.681 45.314 31.932 1.00 36.36 134 ALA B CA 1
ATOM 4877 C C . ALA B 1 154 ? -9.636 46.353 32.302 1.00 38.40 134 ALA B C 1
ATOM 4878 O O . ALA B 1 154 ? -8.428 46.061 32.098 1.00 38.86 134 ALA B O 1
ATOM 4880 N N . GLY B 1 155 ? -10.084 47.471 32.882 1.00 44.66 135 GLY B N 1
ATOM 4881 C CA . GLY B 1 155 ? -9.209 48.583 33.316 1.00 45.05 135 GLY B CA 1
ATOM 4882 C C . GLY B 1 155 ? -8.706 49.406 32.125 1.00 47.30 135 GLY B C 1
ATOM 4883 O O . GLY B 1 155 ? -7.794 50.199 32.295 1.00 45.70 135 GLY B O 1
ATOM 4884 N N . ALA B 1 156 ? -9.269 49.201 30.940 1.00 42.76 136 ALA B N 1
ATOM 4885 C CA . ALA B 1 156 ? -8.863 49.859 29.674 1.00 45.84 136 ALA B CA 1
ATOM 4886 C C . ALA B 1 156 ? -7.357 49.729 29.449 1.00 46.94 136 ALA B C 1
ATOM 4887 O O . ALA B 1 156 ? -6.763 50.675 28.900 1.00 46.54 136 ALA B O 1
ATOM 4889 N N . LEU B 1 157 ? -6.758 48.591 29.793 1.00 42.25 137 LEU B N 1
ATOM 4890 C CA . LEU B 1 157 ? -5.321 48.321 29.536 1.00 41.09 137 LEU B CA 1
ATOM 4891 C C . LEU B 1 157 ? -5.088 48.231 28.028 1.00 45.36 137 LEU B C 1
ATOM 4892 O O . LEU B 1 157 ? -6.021 47.815 27.278 1.00 45.13 137 LEU B O 1
ATOM 4897 N N . ASP B 1 158 ? -3.849 48.542 27.633 1.00 46.03 138 ASP B N 1
ATOM 4898 C CA . ASP B 1 158 ? -3.345 48.470 26.236 1.00 46.55 138 ASP B CA 1
ATOM 4899 C C . ASP B 1 158 ? -2.621 47.137 26.099 1.00 44.08 138 ASP B C 1
ATOM 4900 O O . ASP B 1 158 ? -1.594 46.998 26.758 1.00 50.29 138 ASP B O 1
ATOM 4905 N N . ILE B 1 159 ? -3.144 46.169 25.331 1.00 42.32 139 ILE B N 1
ATOM 4906 C CA . ILE B 1 159 ? -2.558 44.793 25.304 1.00 42.32 139 ILE B CA 1
ATOM 4907 C C . ILE B 1 159 ? -1.648 44.590 24.079 1.00 41.32 139 ILE B C 1
ATOM 4908 O O . ILE B 1 159 ? -1.115 43.489 23.930 1.00 42.22 139 ILE B O 1
ATOM 4913 N N . TYR B 1 160 ? -1.460 45.597 23.234 1.00 44.33 140 TYR B N 1
ATOM 4914 C CA . TYR B 1 160 ? -0.736 45.463 21.935 1.00 48.10 140 TYR B CA 1
ATOM 4915 C C . TYR B 1 160 ? 0.623 44.773 22.108 1.00 50.05 140 TYR B C 1
ATOM 4916 O O . TYR B 1 160 ? 0.915 43.842 21.344 1.00 50.43 140 TYR B O 1
ATOM 4925 N N . ASP B 1 161 ? 1.438 45.223 23.064 1.00 51.54 141 ASP B N 1
ATOM 4926 C CA . ASP B 1 161 ? 2.824 44.719 23.279 1.00 61.48 141 ASP B CA 1
ATOM 4927 C C . ASP B 1 161 ? 2.857 43.369 24.007 1.00 57.67 141 ASP B C 1
ATOM 4928 O O . ASP B 1 161 ? 3.956 42.805 24.120 1.00 56.76 141 ASP B O 1
ATOM 4933 N N . ASP B 1 162 ? 1.721 42.838 24.480 1.00 50.66 142 ASP B N 1
ATOM 4934 C CA . ASP B 1 162 ? 1.686 41.538 25.214 1.00 53.13 142 ASP B CA 1
ATOM 4935 C C . ASP B 1 162 ? 1.311 40.352 24.309 1.00 47.70 142 ASP B C 1
ATOM 4936 O O . ASP B 1 162 ? 1.409 39.212 24.789 1.00 51.68 142 ASP B O 1
ATOM 4941 N N . VAL B 1 163 ? 0.891 40.588 23.069 1.00 45.92 143 VAL B N 1
ATOM 4942 C CA . VAL B 1 163 ? 0.389 39.524 22.148 1.00 45.88 143 VAL B CA 1
ATOM 4943 C C . VAL B 1 163 ? 1.322 39.409 20.934 1.00 45.52 143 VAL B C 1
ATOM 4944 O O . VAL B 1 163 ? 1.328 40.326 20.138 1.00 48.76 143 VAL B O 1
ATOM 4948 N N . GLU B 1 164 ? 2.007 38.278 20.776 1.00 56.42 144 GLU B N 1
ATOM 4949 C CA . GLU B 1 164 ? 2.971 37.991 19.676 1.00 57.10 144 GLU B CA 1
ATOM 4950 C C . GLU B 1 164 ? 2.236 37.494 18.420 1.00 63.51 144 GLU B C 1
ATOM 4951 O O . GLU B 1 164 ? 1.061 37.059 18.502 1.00 54.66 144 GLU B O 1
ATOM 4957 N N . VAL B 1 165 ? 2.908 37.557 17.273 1.00 59.74 145 VAL B N 1
ATOM 4958 C CA . VAL B 1 165 ? 2.450 36.897 16.021 1.00 61.11 145 VAL B CA 1
ATOM 4959 C C . VAL B 1 165 ? 2.364 35.386 16.299 1.00 51.40 145 VAL B C 1
ATOM 4960 O O . VAL B 1 165 ? 3.221 34.852 17.019 1.00 53.35 145 VAL B O 1
ATOM 4964 N N . GLY B 1 166 ? 1.319 34.727 15.802 1.00 52.44 146 GLY B N 1
ATOM 4965 C CA . GLY B 1 166 ? 1.111 33.283 16.032 1.00 57.82 146 GLY B CA 1
ATOM 4966 C C . GLY B 1 166 ? 0.215 32.987 17.239 1.00 58.32 146 GLY B C 1
ATOM 4967 O O . GLY B 1 166 ? -0.202 31.835 17.366 1.00 55.41 146 GLY B O 1
ATOM 4968 N N . ARG B 1 167 ? -0.067 33.966 18.108 1.00 55.17 147 ARG B N 1
ATOM 4969 C CA . ARG B 1 167 ? -1.095 33.826 19.174 1.00 51.24 147 ARG B CA 1
ATOM 4970 C C . ARG B 1 167 ? -2.486 33.779 18.535 1.00 50.86 147 ARG B C 1
ATOM 4971 O O . ARG B 1 167 ? -2.680 34.175 17.356 1.00 46.75 147 ARG B O 1
ATOM 4979 N N . GLN B 1 168 ? -3.440 33.317 19.337 1.00 47.12 148 GLN B N 1
ATOM 4980 C CA . GLN B 1 168 ? -4.824 33.063 18.924 1.00 46.63 148 GLN B CA 1
ATOM 4981 C C . GLN B 1 168 ? -5.723 33.948 19.767 1.00 43.62 148 GLN B C 1
ATOM 4982 O O . GLN B 1 168 ? -5.552 33.964 21.006 1.00 45.27 148 GLN B O 1
ATOM 4988 N N . VAL B 1 169 ? -6.614 34.679 19.128 1.00 40.96 149 VAL B N 1
ATOM 4989 C CA . VAL B 1 169 ? -7.655 35.457 19.843 1.00 44.46 149 VAL B CA 1
ATOM 4990 C C . VAL B 1 169 ? -8.911 34.628 19.686 1.00 43.80 149 VAL B C 1
ATOM 4991 O O . VAL B 1 169 ? -9.286 34.368 18.545 1.00 46.79 149 VAL B O 1
ATOM 4995 N N . LEU B 1 170 ? -9.487 34.187 20.794 1.00 42.08 150 LEU B N 1
ATOM 4996 C CA . LEU B 1 170 ? -10.647 33.268 20.785 1.00 41.18 150 LEU B CA 1
ATOM 4997 C C . LEU B 1 170 ? -11.860 34.041 21.249 1.00 40.83 150 LEU B C 1
ATOM 4998 O O . LEU B 1 170 ? -11.774 34.685 22.303 1.00 41.25 150 LEU B O 1
ATOM 5003 N N . VAL B 1 171 ? -12.951 33.962 20.497 1.00 36.03 151 VAL B N 1
ATOM 5004 C CA . VAL B 1 171 ? -14.182 34.733 20.802 1.00 39.47 151 VAL B CA 1
ATOM 5005 C C . VAL B 1 171 ? -15.302 33.759 21.173 1.00 38.82 151 VAL B C 1
ATOM 5006 O O . VAL B 1 171 ? -15.478 32.811 20.404 1.00 39.60 151 VAL B O 1
ATOM 5010 N N . ASP B 1 172 ? -16.057 34.086 22.236 1.00 39.75 152 ASP B N 1
ATOM 5011 C CA . ASP B 1 172 ? -17.319 33.444 22.742 1.00 45.33 152 ASP B CA 1
ATOM 5012 C C . ASP B 1 172 ? -17.033 31.983 23.086 1.00 48.78 152 ASP B C 1
ATOM 5013 O O . ASP B 1 172 ? -17.296 31.099 22.221 1.00 41.17 152 ASP B O 1
ATOM 5018 N N . ASP B 1 173 ? -16.434 31.745 24.263 1.00 45.52 153 ASP B N 1
ATOM 5019 C CA . ASP B 1 173 ? -16.226 30.372 24.787 1.00 42.01 153 ASP B CA 1
ATOM 5020 C C . ASP B 1 173 ? -15.368 29.593 23.791 1.00 38.99 153 ASP B C 1
ATOM 5021 O O . ASP B 1 173 ? -15.602 28.390 23.620 1.00 42.68 153 ASP B O 1
ATOM 5026 N N . GLY B 1 174 ? -14.384 30.233 23.152 1.00 40.58 154 GLY B N 1
ATOM 5027 C CA . GLY B 1 174 ? -13.392 29.553 22.296 1.00 40.05 154 GLY B CA 1
ATOM 5028 C C . GLY B 1 174 ? -13.980 29.067 20.971 1.00 38.85 154 GLY B C 1
ATOM 5029 O O . GLY B 1 174 ? -13.335 28.241 20.316 1.00 48.54 154 GLY B O 1
ATOM 5030 N N . LYS B 1 175 ? -15.188 29.511 20.611 1.00 43.59 155 LYS B N 1
ATOM 5031 C CA . LYS B 1 175 ? -15.907 29.027 19.400 1.00 41.85 155 LYS B CA 1
ATOM 5032 C C . LYS B 1 175 ? -15.287 29.625 18.133 1.00 51.28 155 LYS B C 1
ATOM 5033 O O . LYS B 1 175 ? -15.126 28.856 17.187 1.00 53.45 155 LYS B O 1
ATOM 5039 N N . LEU B 1 176 ? -14.967 30.933 18.086 1.00 48.42 156 LEU B N 1
ATOM 5040 C CA . LEU B 1 176 ? -14.352 31.516 16.854 1.00 42.59 156 LEU B CA 1
ATOM 5041 C C . LEU B 1 176 ? -12.878 31.820 17.097 1.00 45.03 156 LEU B C 1
ATOM 5042 O O . LEU B 1 176 ? -12.587 32.599 18.016 1.00 46.68 156 LEU B O 1
ATOM 5047 N N . GLY B 1 177 ? -12.001 31.184 16.325 1.00 41.31 157 GLY B N 1
ATOM 5048 C CA . GLY B 1 177 ? -10.547 31.364 16.365 1.00 47.19 157 GLY B CA 1
ATOM 5049 C C . GLY B 1 177 ? -10.139 32.483 15.419 1.00 55.66 157 GLY B C 1
ATOM 5050 O O . GLY B 1 177 ? -10.630 32.478 14.275 1.00 53.58 157 GLY B O 1
ATOM 5051 N N . LEU B 1 178 ? -9.301 33.418 15.892 1.00 48.97 158 LEU B N 1
ATOM 5052 C CA . LEU B 1 178 ? -8.619 34.475 15.092 1.00 46.70 158 LEU B CA 1
ATOM 5053 C C . LEU B 1 178 ? -7.120 34.252 15.278 1.00 46.75 158 LEU B C 1
ATOM 5054 O O . LEU B 1 178 ? -6.637 34.465 16.410 1.00 51.35 158 LEU B O 1
ATOM 5059 N N . ARG B 1 179 ? -6.397 33.852 14.229 1.00 44.99 159 ARG B N 1
ATOM 5060 C CA . ARG B 1 179 ? -4.914 33.656 14.290 1.00 46.21 159 ARG B CA 1
ATOM 5061 C C . ARG B 1 179 ? -4.212 34.993 13.990 1.00 52.72 159 ARG B C 1
ATOM 5062 O O . ARG B 1 179 ? -4.559 35.610 12.957 1.00 50.35 159 ARG B O 1
ATOM 5070 N N . VAL B 1 180 ? -3.272 35.422 14.841 1.00 51.43 160 VAL B N 1
ATOM 5071 C CA . VAL B 1 180 ? -2.537 36.705 14.627 1.00 53.82 160 VAL B CA 1
ATOM 5072 C C . VAL B 1 180 ? -1.403 36.400 13.650 1.00 50.39 160 VAL B C 1
ATOM 5073 O O . VAL B 1 180 ? -0.436 35.681 14.048 1.00 50.76 160 VAL B O 1
ATOM 5077 N N . VAL B 1 181 ? -1.550 36.895 12.418 1.00 55.14 161 VAL B N 1
ATOM 5078 C CA . VAL B 1 181 ? -0.586 36.638 11.306 1.00 61.49 161 VAL B CA 1
ATOM 5079 C C . VAL B 1 181 ? 0.385 37.832 11.212 1.00 66.22 161 VAL B C 1
ATOM 5080 O O . VAL B 1 181 ? 1.582 37.579 10.947 1.00 65.65 161 VAL B O 1
ATOM 5084 N N . ALA B 1 182 ? -0.075 39.062 11.505 1.00 64.36 162 ALA B N 1
ATOM 5085 C CA . ALA B 1 182 ? 0.778 40.279 11.555 1.00 68.67 162 ALA B CA 1
ATOM 5086 C C . ALA B 1 182 ? 0.280 41.315 12.581 1.00 69.43 162 ALA B C 1
ATOM 5087 O O . ALA B 1 182 ? -0.926 41.299 12.962 1.00 57.06 162 ALA B O 1
ATOM 5089 N N . LYS B 1 183 ? 1.198 42.220 12.948 1.00 65.42 163 LYS B N 1
ATOM 5090 C CA . LYS B 1 183 ? 1.029 43.354 13.895 1.00 63.62 163 LYS B CA 1
ATOM 5091 C C . LYS B 1 183 ? 1.371 44.657 13.160 1.00 64.14 163 LYS B C 1
ATOM 5092 O O . LYS B 1 183 ? 2.505 44.750 12.640 1.00 57.10 163 LYS B O 1
ATOM 5098 N N . ASP B 1 184 ? 0.410 45.583 13.093 1.00 53.91 164 ASP B N 1
ATOM 5099 C CA . ASP B 1 184 ? 0.533 46.939 12.493 1.00 63.72 164 ASP B CA 1
ATOM 5100 C C . ASP B 1 184 ? 0.799 47.979 13.609 1.00 60.21 164 ASP B C 1
ATOM 5101 O O . ASP B 1 184 ? -0.194 48.497 14.192 1.00 54.28 164 ASP B O 1
ATOM 5106 N N . ASP B 1 185 ? 2.082 48.280 13.859 1.00 59.21 165 ASP B N 1
ATOM 5107 C CA . ASP B 1 185 ? 2.584 49.221 14.909 1.00 57.83 165 ASP B CA 1
ATOM 5108 C C . ASP B 1 185 ? 1.940 50.603 14.750 1.00 53.07 165 ASP B C 1
ATOM 5109 O O . ASP B 1 185 ? 1.827 51.303 15.778 1.00 55.59 165 ASP B O 1
ATOM 5114 N N . ALA B 1 186 ? 1.521 50.976 13.537 1.00 53.64 166 ALA B N 1
ATOM 5115 C CA . ALA B 1 186 ? 1.033 52.331 13.184 1.00 57.08 166 ALA B CA 1
ATOM 5116 C C . ALA B 1 186 ? -0.406 52.533 13.634 1.00 60.49 166 ALA B C 1
ATOM 5117 O O . ALA B 1 186 ? -0.777 53.692 13.838 1.00 54.97 166 ALA B O 1
ATOM 5119 N N . THR B 1 187 ? -1.213 51.473 13.710 1.00 59.51 167 THR B N 1
ATOM 5120 C CA . THR B 1 187 ? -2.589 51.563 14.272 1.00 56.24 167 THR B CA 1
ATOM 5121 C C . THR B 1 187 ? -2.718 50.706 15.552 1.00 51.67 167 THR B C 1
ATOM 5122 O O . THR B 1 187 ? -3.812 50.745 16.143 1.00 45.36 167 THR B O 1
ATOM 5126 N N . ARG B 1 188 ? -1.665 49.987 15.974 1.00 50.77 168 ARG B N 1
ATOM 5127 C CA . ARG B 1 188 ? -1.707 48.982 17.083 1.00 57.23 168 ARG B CA 1
ATOM 5128 C C . ARG B 1 188 ? -2.951 48.094 16.877 1.00 59.49 168 ARG B C 1
ATOM 5129 O O . ARG B 1 188 ? -3.902 48.088 17.728 1.00 56.61 168 ARG B O 1
ATOM 5137 N N . GLU B 1 189 ? -2.993 47.479 15.696 1.00 55.90 169 GLU B N 1
ATOM 5138 C CA . GLU B 1 189 ? -4.034 46.516 15.274 1.00 55.25 169 GLU B CA 1
ATOM 5139 C C . GLU B 1 189 ? -3.336 45.175 15.067 1.00 53.89 169 GLU B C 1
ATOM 5140 O O . GLU B 1 189 ? -2.150 45.155 14.695 1.00 55.87 169 GLU B O 1
ATOM 5146 N N . PHE B 1 190 ? -4.014 44.088 15.422 1.00 52.01 170 PHE B N 1
ATOM 5147 C CA . PHE B 1 190 ? -3.598 42.716 15.054 1.00 52.10 170 PHE B CA 1
ATOM 5148 C C . PHE B 1 190 ? -4.211 42.432 13.673 1.00 45.09 170 PHE B C 1
ATOM 5149 O O . PHE B 1 190 ? -5.421 42.709 13.458 1.00 50.14 170 PHE B O 1
ATOM 5157 N N . GLU B 1 191 ? -3.392 41.970 12.730 1.00 50.35 171 GLU B N 1
ATOM 5158 C CA . GLU B 1 191 ? -3.885 41.426 11.437 1.00 58.85 171 GLU B CA 1
ATOM 5159 C C . GLU B 1 191 ? -4.187 39.948 11.716 1.00 51.53 171 GLU B C 1
ATOM 5160 O O . GLU B 1 191 ? -3.264 39.211 12.104 1.00 44.95 171 GLU B O 1
ATOM 5166 N N . VAL B 1 192 ? -5.455 39.551 11.620 1.00 50.68 172 VAL B N 1
ATOM 5167 C CA . VAL B 1 192 ? -5.842 38.163 11.998 1.00 53.00 172 VAL B CA 1
ATOM 5168 C C . VAL B 1 192 ? -6.434 37.475 10.760 1.00 56.41 172 VAL B C 1
ATOM 5169 O O . VAL B 1 192 ? -7.018 38.198 9.904 1.00 54.06 172 VAL B O 1
ATOM 5173 N N . GLU B 1 193 ? -6.295 36.145 10.727 1.00 54.21 173 GLU B N 1
ATOM 5174 C CA . GLU B 1 193 ? -7.006 35.179 9.842 1.00 62.07 173 GLU B CA 1
ATOM 5175 C C . GLU B 1 193 ? -8.087 34.418 10.638 1.00 57.93 173 GLU B C 1
ATOM 5176 O O . GLU B 1 193 ? -7.730 33.759 11.648 1.00 55.10 173 GLU B O 1
ATOM 5182 N N . VAL B 1 194 ? -9.346 34.483 10.185 1.00 49.07 174 VAL B N 1
ATOM 5183 C CA . VAL B 1 194 ? -10.478 33.677 10.725 1.00 49.85 174 VAL B CA 1
ATOM 5184 C C . VAL B 1 194 ? -10.134 32.194 10.500 1.00 53.27 174 VAL B C 1
ATOM 5185 O O . VAL B 1 194 ? -9.857 31.825 9.356 1.00 50.99 174 VAL B O 1
ATOM 5189 N N . GLU B 1 195 ? -10.079 31.373 11.555 1.00 52.52 175 GLU B N 1
ATOM 5190 C CA . GLU B 1 195 ? -9.652 29.940 11.469 1.00 55.00 175 GLU B CA 1
ATOM 5191 C C . GLU B 1 195 ? -10.860 29.007 11.287 1.00 45.16 175 GLU B C 1
ATOM 5192 O O . GLU B 1 195 ? -10.635 27.838 11.037 1.00 45.98 175 GLU B O 1
ATOM 5198 N N . ASN B 1 196 ? -12.090 29.486 11.445 1.00 42.07 176 ASN B N 1
ATOM 5199 C CA . ASN B 1 196 ? -13.290 28.620 11.313 1.00 46.51 176 ASN B CA 1
ATOM 5200 C C . ASN B 1 196 ? -14.496 29.527 11.156 1.00 46.45 176 ASN B C 1
ATOM 5201 O O . ASN B 1 196 ? -14.448 30.627 11.713 1.00 51.91 176 ASN B O 1
ATOM 5206 N N . ASP B 1 197 ? -15.524 29.083 10.422 1.00 50.24 177 ASP B N 1
ATOM 5207 C CA . ASP B 1 197 ? -16.819 29.805 10.307 1.00 50.83 177 ASP B CA 1
ATOM 5208 C C . ASP B 1 197 ? -17.261 30.162 11.718 1.00 56.52 177 ASP B C 1
ATOM 5209 O O . ASP B 1 197 ? -17.051 29.350 12.622 1.00 60.34 177 ASP B O 1
ATOM 5214 N N . GLY B 1 198 ? -17.849 31.338 11.891 1.00 50.78 178 GLY B N 1
ATOM 5215 C CA . GLY B 1 198 ? -18.421 31.695 13.182 1.00 48.19 178 GLY B CA 1
ATOM 5216 C C . GLY B 1 198 ? -18.835 33.128 13.207 1.00 51.67 178 GLY B C 1
ATOM 5217 O O . GLY B 1 198 ? -18.594 33.861 12.230 1.00 48.08 178 GLY B O 1
ATOM 5218 N N . ILE B 1 199 ? -19.432 33.482 14.323 1.00 47.28 179 ILE B N 1
ATOM 5219 C CA . ILE B 1 199 ? -20.074 34.783 14.584 1.00 51.84 179 ILE B CA 1
ATOM 5220 C C . ILE B 1 199 ? -19.226 35.547 15.622 1.00 57.27 179 ILE B C 1
ATOM 5221 O O . ILE B 1 199 ? -18.797 34.954 16.670 1.00 48.84 179 ILE B O 1
ATOM 5226 N N . ILE B 1 200 ? -18.981 36.831 15.369 1.00 44.55 180 ILE B N 1
ATOM 5227 C CA . ILE B 1 200 ? -18.533 37.751 16.447 1.00 46.14 180 ILE B CA 1
ATOM 5228 C C . ILE B 1 200 ? -19.721 38.619 16.827 1.00 43.63 180 ILE B C 1
ATOM 5229 O O . ILE B 1 200 ? -20.141 39.459 15.985 1.00 49.99 180 ILE B O 1
ATOM 5234 N N . ALA B 1 201 ? -20.299 38.367 18.002 1.00 39.84 181 ALA B N 1
ATOM 5235 C CA . ALA B 1 201 ? -21.389 39.161 18.601 1.00 45.29 181 ALA B CA 1
ATOM 5236 C C . ALA B 1 201 ? -20.787 40.162 19.599 1.00 50.46 181 ALA B C 1
ATOM 5237 O O . ALA B 1 201 ? -19.655 39.953 20.050 1.00 47.21 181 ALA B O 1
ATOM 5239 N N . LYS B 1 202 ? -21.524 41.238 19.872 1.00 50.78 182 LYS B N 1
ATOM 5240 C CA . LYS B 1 202 ? -21.185 42.294 20.853 1.00 54.46 182 LYS B CA 1
ATOM 5241 C C . LYS B 1 202 ? -21.097 41.663 22.249 1.00 57.09 182 LYS B C 1
ATOM 5242 O O . LYS B 1 202 ? -21.877 40.763 22.541 1.00 52.56 182 LYS B O 1
ATOM 5248 N N . GLN B 1 203 ? -20.157 42.135 23.067 1.00 50.54 183 GLN B N 1
ATOM 5249 C CA . GLN B 1 203 ? -20.035 41.861 24.522 1.00 52.77 183 GLN B CA 1
ATOM 5250 C C . GLN B 1 203 ? -19.828 40.357 24.771 1.00 46.80 183 GLN B C 1
ATOM 5251 O O . GLN B 1 203 ? -20.329 39.883 25.798 1.00 48.63 183 GLN B O 1
ATOM 5257 N N . LYS B 1 204 ? -19.080 39.660 23.900 1.00 42.01 184 LYS B N 1
ATOM 5258 C CA . LYS B 1 204 ? -18.721 38.228 24.107 1.00 45.41 184 LYS B CA 1
ATOM 5259 C C . LYS B 1 204 ? -17.309 38.108 24.691 1.00 44.47 184 LYS B C 1
ATOM 5260 O O . LYS B 1 204 ? -16.408 38.926 24.359 1.00 37.99 184 LYS B O 1
ATOM 5266 N N . GLY B 1 205 ? -17.136 37.078 25.525 1.00 41.84 185 GLY B N 1
ATOM 5267 C CA . GLY B 1 205 ? -15.860 36.704 26.143 1.00 38.94 185 GLY B CA 1
ATOM 5268 C C . GLY B 1 205 ? -14.774 36.526 25.101 1.00 35.53 185 GLY B C 1
ATOM 5269 O O . GLY B 1 205 ? -14.998 35.871 24.062 1.00 37.74 185 GLY B O 1
ATOM 5270 N N . VAL B 1 206 ? -13.595 37.059 25.402 1.00 34.95 186 VAL B N 1
ATOM 5271 C CA . VAL B 1 206 ? -12.379 36.886 24.580 1.00 34.68 186 VAL B CA 1
ATOM 5272 C C . VAL B 1 206 ? -11.295 36.276 25.464 1.00 33.90 186 VAL B C 1
ATOM 5273 O O . VAL B 1 206 ? -11.121 36.754 26.585 1.00 35.31 186 VAL B O 1
ATOM 5277 N N . ASN B 1 207 ? -10.615 35.262 24.945 1.00 33.70 187 ASN B N 1
ATOM 5278 C CA . ASN B 1 207 ? -9.417 34.670 25.583 1.00 33.06 187 ASN B CA 1
ATOM 5279 C C . ASN B 1 207 ? -8.273 34.768 24.596 1.00 36.91 187 ASN B C 1
ATOM 5280 O O . ASN B 1 207 ? -8.512 34.542 23.387 1.00 37.38 187 ASN B O 1
ATOM 5285 N N . ILE B 1 208 ? -7.084 35.071 25.097 1.00 34.42 188 ILE B N 1
ATOM 5286 C CA . ILE B 1 208 ? -5.834 35.060 24.304 1.00 37.53 188 ILE B CA 1
ATOM 5287 C C . ILE B 1 208 ? -4.834 34.219 25.067 1.00 41.52 188 ILE B C 1
ATOM 5288 O O . ILE B 1 208 ? -4.068 34.729 25.876 1.00 40.56 188 ILE B O 1
ATOM 5293 N N . PRO B 1 209 ? -4.862 32.884 24.860 1.00 39.45 189 PRO B N 1
ATOM 5294 C CA . PRO B 1 209 ? -4.043 31.976 25.636 1.00 39.46 189 PRO B CA 1
ATOM 5295 C C . PRO B 1 209 ? -2.549 32.263 25.468 1.00 42.49 189 PRO B C 1
ATOM 5296 O O . PRO B 1 209 ? -2.139 32.730 24.380 1.00 37.32 189 PRO B O 1
ATOM 5300 N N . ASN B 1 210 ? -1.816 31.965 26.538 1.00 40.35 190 ASN B N 1
ATOM 5301 C CA . ASN B 1 210 ? -0.331 31.930 26.575 1.00 51.14 190 ASN B CA 1
ATOM 5302 C C . ASN B 1 210 ? 0.225 33.350 26.390 1.00 53.41 190 ASN B C 1
ATOM 5303 O O . ASN B 1 210 ? 1.307 33.482 25.780 1.00 54.73 190 ASN B O 1
ATOM 5308 N N . THR B 1 211 ? -0.525 34.368 26.814 1.00 52.50 191 THR B N 1
ATOM 5309 C CA . THR B 1 211 ? -0.067 35.781 26.893 1.00 54.21 191 THR B CA 1
ATOM 5310 C C . THR B 1 211 ? -0.054 36.189 28.370 1.00 53.48 191 THR B C 1
ATOM 5311 O O . THR B 1 211 ? -0.795 35.598 29.152 1.00 57.49 191 THR B O 1
ATOM 5315 N N . LYS B 1 212 ? 0.807 37.132 28.741 1.00 62.72 192 LYS B N 1
ATOM 5316 C CA . LYS B 1 212 ? 0.856 37.723 30.100 1.00 63.69 192 LYS B CA 1
ATOM 5317 C C . LYS B 1 212 ? 0.535 39.215 29.945 1.00 64.20 192 LYS B C 1
ATOM 5318 O O . LYS B 1 212 ? 1.362 39.974 29.412 1.00 72.34 192 LYS B O 1
ATOM 5324 N N . ILE B 1 213 ? -0.695 39.580 30.270 1.00 49.04 193 ILE B N 1
ATOM 5325 C CA . ILE B 1 213 ? -1.191 40.976 30.258 1.00 46.81 193 ILE B CA 1
ATOM 5326 C C . ILE B 1 213 ? -1.072 41.433 31.699 1.00 40.50 193 ILE B C 1
ATOM 5327 O O . ILE B 1 213 ? -1.502 40.731 32.597 1.00 41.11 193 ILE B O 1
ATOM 5332 N N . PRO B 1 214 ? -0.355 42.540 31.980 1.00 45.22 194 PRO B N 1
ATOM 5333 C CA . PRO B 1 214 ? -0.082 42.897 33.368 1.00 43.70 194 PRO B CA 1
ATOM 5334 C C . PRO B 1 214 ? -1.330 43.432 34.077 1.00 43.94 194 PRO B C 1
ATOM 5335 O O . PRO B 1 214 ? -1.328 44.549 34.537 1.00 42.68 194 PRO B O 1
ATOM 5339 N N . PHE B 1 215 ? -2.391 42.637 34.183 1.00 37.79 195 PHE B N 1
ATOM 5340 C CA . PHE B 1 215 ? -3.565 43.022 35.007 1.00 36.33 195 PHE B CA 1
ATOM 5341 C C . PHE B 1 215 ? -3.116 43.227 36.452 1.00 34.35 195 PHE B C 1
ATOM 5342 O O . PHE B 1 215 ? -2.415 42.389 36.989 1.00 38.62 195 PHE B O 1
ATOM 5350 N N . PRO B 1 216 ? -3.632 44.229 37.180 1.00 36.39 196 PRO B N 1
ATOM 5351 C CA . PRO B 1 216 ? -3.280 44.383 38.596 1.00 39.77 196 PRO B CA 1
ATOM 5352 C C . PRO B 1 216 ? -3.730 43.179 39.451 1.00 42.50 196 PRO B C 1
ATOM 5353 O O . PRO B 1 216 ? -4.650 42.450 39.061 1.00 39.83 196 PRO B O 1
ATOM 5357 N N . ALA B 1 217 ? -3.074 42.965 40.601 1.00 38.41 197 ALA B N 1
ATOM 5358 C CA . ALA B 1 217 ? -3.472 41.940 41.607 1.00 39.14 197 ALA B CA 1
ATOM 5359 C C . ALA B 1 217 ? -4.933 42.132 42.006 1.00 35.30 197 ALA B C 1
ATOM 5360 O O . ALA B 1 217 ? -5.620 41.134 42.175 1.00 43.10 197 ALA B O 1
ATOM 5362 N N . LEU B 1 218 ? -5.376 43.383 42.185 1.00 37.35 198 LEU B N 1
ATOM 5363 C CA . LEU B 1 218 ? -6.796 43.697 42.446 1.00 36.14 198 LEU B CA 1
ATOM 5364 C C . LEU B 1 218 ? -7.153 45.003 41.736 1.00 41.58 198 LEU B C 1
ATOM 5365 O O . LEU B 1 218 ? -6.694 46.110 42.170 1.00 39.32 198 LEU B O 1
ATOM 5370 N N . ALA B 1 219 ? -7.942 44.898 40.667 1.00 37.99 199 ALA B N 1
ATOM 5371 C CA . ALA B 1 219 ? -8.428 46.077 39.911 1.00 37.74 199 ALA B CA 1
ATOM 5372 C C . ALA B 1 219 ? -9.349 46.905 40.804 1.00 37.03 199 ALA B C 1
ATOM 5373 O O . ALA B 1 219 ? -10.093 46.361 41.647 1.00 34.53 199 ALA B O 1
ATOM 5375 N N . GLU B 1 220 ? -9.424 48.198 40.525 1.00 39.69 200 GLU B N 1
ATOM 5376 C CA . GLU B 1 220 ? -10.329 49.140 41.220 1.00 41.80 200 GLU B CA 1
ATOM 5377 C C . GLU B 1 220 ? -11.796 48.666 41.121 1.00 38.73 200 GLU B C 1
ATOM 5378 O O . GLU B 1 220 ? -12.494 48.730 42.131 1.00 38.75 200 GLU B O 1
ATOM 5384 N N . ARG B 1 221 ? -12.254 48.203 39.964 1.00 38.01 201 ARG B N 1
ATOM 5385 C CA . ARG B 1 221 ? -13.651 47.721 39.754 1.00 38.10 201 ARG B CA 1
ATOM 5386 C C . ARG B 1 221 ? -13.964 46.536 40.686 1.00 33.05 201 ARG B C 1
ATOM 5387 O O . ARG B 1 221 ? -15.034 46.531 41.280 1.00 34.29 201 ARG B O 1
ATOM 5395 N N . ASP B 1 222 ? -13.034 45.589 40.832 1.00 35.22 202 ASP B N 1
ATOM 5396 C CA . ASP B 1 222 ? -13.204 44.378 41.693 1.00 34.77 202 ASP B CA 1
ATOM 5397 C C . ASP B 1 222 ? -13.203 44.803 43.168 1.00 34.31 202 ASP B C 1
ATOM 5398 O O . ASP B 1 222 ? -14.081 44.343 43.938 1.00 34.82 202 ASP B O 1
ATOM 5403 N N . ASN B 1 223 ? -12.316 45.720 43.541 1.00 36.87 203 ASN B N 1
ATOM 5404 C CA . ASN B 1 223 ? -12.250 46.364 44.893 1.00 34.41 203 ASN B CA 1
ATOM 5405 C C . ASN B 1 223 ? -13.620 46.966 45.226 1.00 35.00 203 ASN B C 1
ATOM 5406 O O . ASN B 1 223 ? -14.224 46.640 46.278 1.00 32.47 203 ASN B O 1
ATOM 5411 N N . ASP B 1 224 ? -14.132 47.800 44.323 1.00 37.85 204 ASP B N 1
ATOM 5412 C CA . ASP B 1 224 ? -15.480 48.430 44.403 1.00 42.45 204 ASP B CA 1
ATOM 5413 C C . ASP B 1 224 ? -16.610 47.390 44.590 1.00 34.54 204 ASP B C 1
ATOM 5414 O O . ASP B 1 224 ? -17.451 47.545 45.508 1.00 33.80 204 ASP B O 1
ATOM 5419 N N . ASP B 1 225 ? -16.645 46.347 43.742 1.00 34.55 205 ASP B N 1
ATOM 5420 C CA . ASP B 1 225 ? -17.681 45.280 43.759 1.00 32.84 205 ASP B CA 1
ATOM 5421 C C . ASP B 1 225 ? -17.622 44.504 45.080 1.00 28.08 205 ASP B C 1
ATOM 5422 O O . ASP B 1 225 ? -18.686 44.281 45.684 1.00 28.55 205 ASP B O 1
ATOM 5427 N N . ILE B 1 226 ? -16.424 44.172 45.550 1.00 29.70 206 ILE B N 1
ATOM 5428 C CA . ILE B 1 226 ? -16.235 43.381 46.809 1.00 30.53 206 ILE B CA 1
ATOM 5429 C C . ILE B 1 226 ? -16.752 44.236 47.967 1.00 31.42 206 ILE B C 1
ATOM 5430 O O . ILE B 1 226 ? -17.496 43.731 48.810 1.00 30.35 206 ILE B O 1
ATOM 5435 N N . ARG B 1 227 ? -16.414 45.537 47.976 1.00 32.82 207 ARG B N 1
ATOM 5436 C CA . ARG B 1 227 ? -16.801 46.448 49.076 1.00 32.78 207 ARG B CA 1
ATOM 5437 C C . ARG B 1 227 ? -18.311 46.579 49.098 1.00 28.88 207 ARG B C 1
ATOM 5438 O O . ARG B 1 227 ? -18.880 46.505 50.186 1.00 33.60 207 ARG B O 1
ATOM 5446 N N . PHE B 1 228 ? -18.942 46.685 47.947 1.00 30.73 208 PHE B N 1
ATOM 5447 C CA . PHE B 1 228 ? -20.418 46.694 47.838 1.00 29.60 208 PHE B CA 1
ATOM 5448 C C . PHE B 1 228 ? -20.990 45.362 48.355 1.00 32.93 208 PHE B C 1
ATOM 5449 O O . PHE B 1 228 ? -21.944 45.371 49.140 1.00 32.41 208 PHE B O 1
ATOM 5457 N N . GLY B 1 229 ? -20.472 44.217 47.902 1.00 32.29 209 GLY B N 1
ATOM 5458 C CA . GLY B 1 229 ? -20.965 42.929 48.428 1.00 30.69 209 GLY B CA 1
ATOM 5459 C C . GLY B 1 229 ? -20.807 42.805 49.921 1.00 29.84 209 GLY B C 1
ATOM 5460 O O . GLY B 1 229 ? -21.747 42.355 50.594 1.00 33.96 209 GLY B O 1
ATOM 5461 N N . LEU B 1 230 ? -19.645 43.172 50.449 1.00 31.28 210 LEU B N 1
ATOM 5462 C CA . LEU B 1 230 ? -19.425 43.100 51.911 1.00 31.22 210 LEU B CA 1
ATOM 5463 C C . LEU B 1 230 ? -20.442 43.961 52.652 1.00 35.10 210 LEU B C 1
ATOM 5464 O O . LEU B 1 230 ? -20.928 43.533 53.716 1.00 32.19 210 LEU B O 1
ATOM 5469 N N . GLU B 1 231 ? -20.818 45.112 52.110 1.00 35.96 211 GLU B N 1
ATOM 5470 C CA . GLU B 1 231 ? -21.832 45.991 52.770 1.00 39.17 211 GLU B CA 1
ATOM 5471 C C . GLU B 1 231 ? -23.202 45.314 52.755 1.00 34.97 211 GLU B C 1
ATOM 5472 O O . GLU B 1 231 ? -23.944 45.419 53.739 1.00 35.91 211 GLU B O 1
ATOM 5478 N N . GLN B 1 232 ? -23.547 44.583 51.713 1.00 32.13 212 GLN B N 1
ATOM 5479 C CA . GLN B 1 232 ? -24.869 43.922 51.617 1.00 36.04 212 GLN B CA 1
ATOM 5480 C C . GLN B 1 232 ? -24.946 42.712 52.563 1.00 37.20 212 GLN B C 1
ATOM 5481 O O . GLN B 1 232 ? -26.038 42.435 53.062 1.00 36.78 212 GLN B O 1
ATOM 5487 N N . GLY B 1 233 ? -23.832 42.042 52.821 1.00 34.75 213 GLY B N 1
ATOM 5488 C CA . GLY B 1 233 ? -23.772 40.845 53.689 1.00 37.58 213 GLY B CA 1
ATOM 5489 C C . GLY B 1 233 ? -23.549 39.604 52.826 1.00 34.78 213 GLY B C 1
ATOM 5490 O O . GLY B 1 233 ? -24.497 39.142 52.197 1.00 37.79 213 GLY B O 1
ATOM 5491 N N . ILE B 1 234 ? -22.294 39.211 52.639 1.00 32.93 214 ILE B N 1
ATOM 5492 C CA . ILE B 1 234 ? -21.951 37.944 51.927 1.00 31.41 214 ILE B CA 1
ATOM 5493 C C . ILE B 1 234 ? -21.160 37.015 52.864 1.00 31.39 214 ILE B C 1
ATOM 5494 O O . ILE B 1 234 ? -20.591 37.480 53.896 1.00 31.66 214 ILE B O 1
ATOM 5499 N N . ASN B 1 235 ? -21.085 35.738 52.488 1.00 29.83 215 ASN B N 1
ATOM 5500 C CA . ASN B 1 235 ? -20.327 34.727 53.245 1.00 27.66 215 ASN B CA 1
ATOM 5501 C C . ASN B 1 235 ? -19.090 34.329 52.487 1.00 28.92 215 ASN B C 1
ATOM 5502 O O . ASN B 1 235 ? -18.117 33.895 53.134 1.00 27.80 215 ASN B O 1
ATOM 5507 N N . PHE B 1 236 ? -19.134 34.392 51.156 1.00 25.46 216 PHE B N 1
ATOM 5508 C CA . PHE B 1 236 ? -18.028 33.873 50.329 1.00 25.48 216 PHE B CA 1
ATOM 5509 C C . PHE B 1 236 ? -17.713 34.859 49.225 1.00 25.26 216 PHE B C 1
ATOM 5510 O O . PHE B 1 236 ? -18.653 35.403 48.692 1.00 26.91 216 PHE B O 1
ATOM 5518 N N . ILE B 1 237 ? -16.441 34.942 48.845 1.00 25.45 217 ILE B N 1
ATOM 5519 C CA . ILE B 1 237 ? -16.012 35.537 47.578 1.00 26.82 217 ILE B CA 1
ATOM 5520 C C . ILE B 1 237 ? -15.267 34.513 46.744 1.00 30.06 217 ILE B C 1
ATOM 5521 O O . ILE B 1 237 ? -14.263 33.990 47.199 1.00 29.69 217 ILE B O 1
ATOM 5526 N N . ALA B 1 238 ? -15.656 34.374 45.475 1.00 26.86 218 ALA B N 1
ATOM 5527 C CA . ALA B 1 238 ? -14.929 33.614 44.462 1.00 28.33 218 ALA B CA 1
ATOM 5528 C C . ALA B 1 238 ? -14.185 34.632 43.609 1.00 29.18 218 ALA B C 1
ATOM 5529 O O . ALA B 1 238 ? -14.826 35.452 42.939 1.00 27.33 218 ALA B O 1
ATOM 5531 N N . ILE B 1 239 ? -12.861 34.602 43.677 1.00 26.63 219 ILE B N 1
ATOM 5532 C CA . ILE B 1 239 ? -11.982 35.572 42.988 1.00 28.28 219 ILE B CA 1
ATOM 5533 C C . ILE B 1 239 ? -11.623 35.021 41.616 1.00 27.18 219 ILE B C 1
ATOM 5534 O O . ILE B 1 239 ? -10.921 34.022 41.551 1.00 25.92 219 ILE B O 1
ATOM 5539 N N . SER B 1 240 ? -12.078 35.679 40.527 1.00 27.96 220 SER B N 1
ATOM 5540 C CA . SER B 1 240 ? -11.803 35.276 39.132 1.00 28.47 220 SER B CA 1
ATOM 5541 C C . SER B 1 240 ? -10.325 35.416 38.787 1.00 30.47 220 SER B C 1
ATOM 5542 O O . SER B 1 240 ? -9.695 36.352 39.254 1.00 29.63 220 SER B O 1
ATOM 5545 N N . PHE B 1 241 ? -9.799 34.434 38.055 1.00 28.08 221 PHE B N 1
ATOM 5546 C CA . PHE B 1 241 ? -8.454 34.429 37.425 1.00 31.11 221 PHE B CA 1
ATOM 5547 C C . PHE B 1 241 ? -7.374 34.663 38.487 1.00 31.47 221 PHE B C 1
ATOM 5548 O O . PHE B 1 241 ? -6.456 35.509 38.257 1.00 32.47 221 PHE B O 1
ATOM 5556 N N . VAL B 1 242 ? -7.464 33.964 39.607 1.00 29.89 222 VAL B N 1
ATOM 5557 C CA . VAL B 1 242 ? -6.347 34.057 40.606 1.00 28.59 222 VAL B CA 1
ATOM 5558 C C . VAL B 1 242 ? -5.070 33.505 39.947 1.00 31.27 222 VAL B C 1
ATOM 5559 O O . VAL B 1 242 ? -5.044 32.329 39.454 1.00 31.23 222 VAL B O 1
ATOM 5563 N N . ARG B 1 243 ? -3.994 34.267 40.002 1.00 29.97 223 ARG B N 1
ATOM 5564 C CA . ARG B 1 243 ? -2.682 33.889 39.387 1.00 33.89 223 ARG B CA 1
ATOM 5565 C C . ARG B 1 243 ? -1.656 33.523 40.470 1.00 31.03 223 ARG B C 1
ATOM 5566 O O . ARG B 1 243 ? -0.768 32.680 40.215 1.00 32.26 223 ARG B O 1
ATOM 5574 N N . THR B 1 244 ? -1.765 34.159 41.628 1.00 33.17 224 THR B N 1
ATOM 5575 C CA . THR B 1 244 ? -0.795 34.063 42.745 1.00 35.11 224 THR B CA 1
ATOM 5576 C C . THR B 1 244 ? -1.515 34.272 44.071 1.00 32.17 224 THR B C 1
ATOM 5577 O O . THR B 1 244 ? -2.645 34.748 44.091 1.00 32.73 224 THR B O 1
ATOM 5581 N N . ALA B 1 245 ? -0.837 33.977 45.179 1.00 32.00 225 ALA B N 1
ATOM 5582 C CA . ALA B 1 245 ? -1.364 34.211 46.532 1.00 30.67 225 ALA B CA 1
ATOM 5583 C C . ALA B 1 245 ? -1.646 35.713 46.706 1.00 33.57 225 ALA B C 1
ATOM 5584 O O . ALA B 1 245 ? -2.579 36.055 47.435 1.00 35.17 225 ALA B O 1
ATOM 5586 N N . LYS B 1 246 ? -0.899 36.583 46.025 1.00 33.20 226 LYS B N 1
ATOM 5587 C CA . LYS B 1 246 ? -1.076 38.049 46.175 1.00 37.72 226 LYS B CA 1
ATOM 5588 C C . LYS B 1 246 ? -2.502 38.420 45.778 1.00 35.87 226 LYS B C 1
ATOM 5589 O O . LYS B 1 246 ? -3.114 39.247 46.471 1.00 37.49 226 LYS B O 1
ATOM 5595 N N . ASP B 1 247 ? -3.040 37.808 44.717 1.00 32.09 227 ASP B N 1
ATOM 5596 C CA . ASP B 1 247 ? -4.438 38.092 44.282 1.00 35.69 227 ASP B CA 1
ATOM 5597 C C . ASP B 1 247 ? -5.414 37.747 45.398 1.00 35.55 227 ASP B C 1
ATOM 5598 O O . ASP B 1 247 ? -6.435 38.434 45.517 1.00 39.92 227 ASP B O 1
ATOM 5603 N N . VAL B 1 248 ? -5.147 36.695 46.179 1.00 30.39 228 VAL B N 1
ATOM 5604 C CA . VAL B 1 248 ? -6.029 36.317 47.311 1.00 29.93 228 VAL B CA 1
ATOM 5605 C C . VAL B 1 248 ? -5.820 37.312 48.441 1.00 27.79 228 VAL B C 1
ATOM 5606 O O . VAL B 1 248 ? -6.814 37.725 49.085 1.00 28.78 228 VAL B O 1
ATOM 5610 N N . ASN B 1 249 ? -4.550 37.570 48.791 1.00 31.90 229 ASN B N 1
ATOM 5611 C CA . ASN B 1 249 ? -4.207 38.371 49.998 1.00 31.75 229 ASN B CA 1
ATOM 5612 C C . ASN B 1 249 ? -4.722 39.800 49.841 1.00 31.33 229 ASN B C 1
ATOM 5613 O O . ASN B 1 249 ? -5.124 40.377 50.874 1.00 32.88 229 ASN B O 1
ATOM 5618 N N . GLU B 1 250 ? -4.799 40.336 48.627 1.00 30.58 230 GLU B N 1
ATOM 5619 C CA . GLU B 1 250 ? -5.360 41.713 48.447 1.00 37.11 230 GLU B CA 1
ATOM 5620 C C . GLU B 1 250 ? -6.845 41.747 48.839 1.00 36.02 230 GLU B C 1
ATOM 5621 O O . GLU B 1 250 ? -7.341 42.757 49.429 1.00 31.92 230 GLU B O 1
ATOM 5627 N N . VAL B 1 251 ? -7.590 40.693 48.564 1.00 33.04 231 VAL B N 1
ATOM 5628 C CA . VAL B 1 251 ? -9.033 40.638 48.938 1.00 30.86 231 VAL B CA 1
ATOM 5629 C C . VAL B 1 251 ? -9.146 40.383 50.438 1.00 32.45 231 VAL B C 1
ATOM 5630 O O . VAL B 1 251 ? -10.057 40.953 51.074 1.00 31.47 231 VAL B O 1
ATOM 5634 N N . ARG B 1 252 ? -8.294 39.516 50.976 1.00 32.86 232 ARG B N 1
ATOM 5635 C CA . ARG B 1 252 ? -8.280 39.216 52.434 1.00 31.77 232 ARG B CA 1
ATOM 5636 C C . ARG B 1 252 ? -8.142 40.530 53.230 1.00 34.08 232 ARG B C 1
ATOM 5637 O O . ARG B 1 252 ? -8.858 40.701 54.228 1.00 33.28 232 ARG B O 1
ATOM 5645 N N . ALA B 1 253 ? -7.244 41.412 52.812 1.00 33.41 233 ALA B N 1
ATOM 5646 C CA . ALA B 1 253 ? -6.987 42.745 53.439 1.00 38.90 233 ALA B CA 1
ATOM 5647 C C . ALA B 1 253 ? -8.271 43.579 53.507 1.00 38.90 233 ALA B C 1
ATOM 5648 O O . ALA B 1 253 ? -8.560 44.146 54.577 1.00 38.76 233 ALA B O 1
ATOM 5650 N N . ILE B 1 254 ? -9.065 43.621 52.440 1.00 36.19 234 ILE B N 1
ATOM 5651 C CA . ILE B 1 254 ? -10.356 44.364 52.465 1.00 36.02 234 ILE B CA 1
ATOM 5652 C C . ILE B 1 254 ? -11.304 43.688 53.437 1.00 34.85 234 ILE B C 1
ATOM 5653 O O . ILE B 1 254 ? -11.979 44.404 54.232 1.00 37.61 234 ILE B O 1
ATOM 5658 N N . CYS B 1 255 ? -11.371 42.350 53.440 1.00 31.46 235 CYS B N 1
ATOM 5659 C CA . CYS B 1 255 ? -12.325 41.669 54.331 1.00 31.79 235 CYS B CA 1
ATOM 5660 C C . CYS B 1 255 ? -11.952 42.003 55.783 1.00 33.78 235 CYS B C 1
ATOM 5661 O O . CYS B 1 255 ? -12.850 42.210 56.588 1.00 35.05 235 CYS B O 1
ATOM 5664 N N . GLU B 1 256 ? -10.663 42.003 56.110 1.00 36.36 236 GLU B N 1
ATOM 5665 C CA . GLU B 1 256 ? -10.198 42.264 57.510 1.00 40.86 236 GLU B CA 1
ATOM 5666 C C . GLU B 1 256 ? -10.424 43.757 57.865 1.00 42.65 236 GLU B C 1
ATOM 5667 O O . GLU B 1 256 ? -11.035 44.033 58.923 1.00 40.32 236 GLU B O 1
ATOM 5673 N N . GLU B 1 257 ? -10.091 44.668 56.964 1.00 36.39 237 GLU B N 1
ATOM 5674 C CA . GLU B 1 257 ? -10.228 46.143 57.179 1.00 46.67 237 GLU B CA 1
ATOM 5675 C C . GLU B 1 257 ? -11.683 46.512 57.508 1.00 45.34 237 GLU B C 1
ATOM 5676 O O . GLU B 1 257 ? -11.871 47.354 58.363 1.00 46.43 237 GLU B O 1
ATOM 5682 N N . THR B 1 258 ? -12.677 45.895 56.874 1.00 36.52 238 THR B N 1
ATOM 5683 C CA . THR B 1 258 ? -14.114 46.259 56.960 1.00 34.41 238 THR B CA 1
ATOM 5684 C C . THR B 1 258 ? -14.803 45.493 58.080 1.00 33.40 238 THR B C 1
ATOM 5685 O O . THR B 1 258 ? -16.014 45.625 58.216 1.00 41.96 238 THR B O 1
ATOM 5689 N N . GLY B 1 259 ? -14.081 44.714 58.881 1.00 36.56 239 GLY B N 1
ATOM 5690 C CA . GLY B 1 259 ? -14.703 43.906 59.951 1.00 41.24 239 GLY B CA 1
ATOM 5691 C C . GLY B 1 259 ? -15.441 42.683 59.394 1.00 39.33 239 GLY B C 1
ATOM 5692 O O . GLY B 1 259 ? -16.373 42.223 60.035 1.00 39.72 239 GLY B O 1
ATOM 5693 N N . ASN B 1 260 ? -15.015 42.169 58.245 1.00 38.56 240 ASN B N 1
ATOM 5694 C CA . ASN B 1 260 ? -15.632 40.979 57.581 1.00 37.55 240 ASN B CA 1
ATOM 5695 C C . ASN B 1 260 ? -14.614 39.837 57.521 1.00 35.81 240 ASN B C 1
ATOM 5696 O O . ASN B 1 260 ? -14.583 39.125 56.493 1.00 32.22 240 ASN B O 1
ATOM 5701 N N . GLY B 1 261 ? -13.804 39.660 58.576 1.00 35.16 241 GLY B N 1
ATOM 5702 C CA . GLY B 1 261 ? -12.794 38.584 58.653 1.00 36.41 241 GLY B CA 1
ATOM 5703 C C . GLY B 1 261 ? -13.392 37.188 58.526 1.00 34.27 241 GLY B C 1
ATOM 5704 O O . GLY B 1 261 ? -12.666 36.289 58.196 1.00 36.39 241 GLY B O 1
ATOM 5705 N N . HIS B 1 262 ? -14.684 37.019 58.770 1.00 33.54 242 HIS B N 1
ATOM 5706 C CA . HIS B 1 262 ? -15.415 35.736 58.693 1.00 34.31 242 HIS B CA 1
ATOM 5707 C C . HIS B 1 262 ? -15.680 35.336 57.228 1.00 31.75 242 HIS B C 1
ATOM 5708 O O . HIS B 1 262 ? -15.944 34.173 56.971 1.00 29.97 242 HIS B O 1
ATOM 5715 N N . VAL B 1 263 ? -15.570 36.253 56.288 1.00 27.99 243 VAL B N 1
ATOM 5716 C CA . VAL B 1 263 ? -15.835 35.932 54.846 1.00 28.09 243 VAL B CA 1
ATOM 5717 C C . VAL B 1 263 ? -14.740 35.010 54.330 1.00 29.12 243 VAL B C 1
ATOM 5718 O O . VAL B 1 263 ? -13.537 35.281 54.590 1.00 30.15 243 VAL B O 1
ATOM 5722 N N . GLN B 1 264 ? -15.123 33.927 53.663 1.00 26.50 244 GLN B N 1
ATOM 5723 C CA . GLN B 1 264 ? -14.189 32.936 53.084 1.00 27.84 244 GLN B CA 1
ATOM 5724 C C . GLN B 1 264 ? -13.941 33.198 51.609 1.00 28.88 244 GLN B C 1
ATOM 5725 O O . GLN B 1 264 ? -14.876 33.614 50.920 1.00 28.20 244 GLN B O 1
ATOM 5731 N N . LEU B 1 265 ? -12.684 33.059 51.211 1.00 26.38 245 LEU B N 1
ATOM 5732 C CA . LEU B 1 265 ? -12.182 33.353 49.860 1.00 29.40 245 LEU B CA 1
ATOM 5733 C C . LEU B 1 265 ? -11.938 32.048 49.103 1.00 31.52 245 LEU B C 1
ATOM 5734 O O . LEU B 1 265 ? -11.113 31.211 49.548 1.00 29.72 245 LEU B O 1
ATOM 5739 N N . PHE B 1 266 ? -12.577 31.903 47.954 1.00 29.02 246 PHE B N 1
ATOM 5740 C CA . PHE B 1 266 ? -12.338 30.804 47.004 1.00 26.99 246 PHE B CA 1
ATOM 5741 C C . PHE B 1 266 ? -11.570 31.377 45.835 1.00 28.80 246 PHE B C 1
ATOM 5742 O O . PHE B 1 266 ? -11.999 32.304 45.144 1.00 30.85 246 PHE B O 1
ATOM 5750 N N . ALA B 1 267 ? -10.387 30.857 45.608 1.00 27.59 247 ALA B N 1
ATOM 5751 C CA . ALA B 1 267 ? -9.588 31.289 44.460 1.00 27.43 247 ALA B CA 1
ATOM 5752 C C . ALA B 1 267 ? -10.149 30.560 43.229 1.00 29.11 247 ALA B C 1
ATOM 5753 O O . ALA B 1 267 ? -10.279 29.323 43.280 1.00 26.83 247 ALA B O 1
ATOM 5755 N N . LYS B 1 268 ? -10.464 31.284 42.166 1.00 28.40 248 LYS B N 1
ATOM 5756 C CA . LYS B 1 268 ? -10.844 30.605 40.903 1.00 28.18 248 LYS B CA 1
ATOM 5757 C C . LYS B 1 268 ? -9.567 30.325 40.119 1.00 29.08 248 LYS B C 1
ATOM 5758 O O . LYS B 1 268 ? -8.828 31.267 39.809 1.00 27.83 248 LYS B O 1
ATOM 5764 N N . ILE B 1 269 ? -9.327 29.040 39.858 1.00 26.24 249 ILE B N 1
ATOM 5765 C CA . ILE B 1 269 ? -8.228 28.545 39.018 1.00 25.87 249 ILE B CA 1
ATOM 5766 C C . ILE B 1 269 ? -8.744 28.406 37.580 1.00 28.73 249 ILE B C 1
ATOM 5767 O O . ILE B 1 269 ? -9.639 27.554 37.320 1.00 31.06 249 ILE B O 1
ATOM 5772 N N . GLU B 1 270 ? -8.244 29.234 36.701 1.00 26.69 250 GLU B N 1
ATOM 5773 C CA . GLU B 1 270 ? -8.761 29.237 35.314 1.00 29.68 250 GLU B CA 1
ATOM 5774 C C . GLU B 1 270 ? -7.674 29.620 34.319 1.00 32.43 250 GLU B C 1
ATOM 5775 O O . GLU B 1 270 ? -8.003 29.862 33.164 1.00 34.40 250 GLU B O 1
ATOM 5781 N N . ASN B 1 271 ? -6.405 29.498 34.683 1.00 30.06 251 ASN B N 1
ATOM 5782 C CA . ASN B 1 271 ? -5.319 29.711 33.714 1.00 32.69 251 ASN B CA 1
ATOM 5783 C C . ASN B 1 271 ? -4.040 29.041 34.207 1.00 31.52 251 ASN B C 1
ATOM 5784 O O . ASN B 1 271 ? -4.024 28.470 35.325 1.00 30.14 251 ASN B O 1
ATOM 5789 N N . GLN B 1 272 ? -3.012 29.033 33.360 1.00 32.53 252 GLN B N 1
ATOM 5790 C CA . GLN B 1 272 ? -1.797 28.208 33.615 1.00 34.83 252 GLN B CA 1
ATOM 5791 C C . GLN B 1 272 ? -1.082 28.739 34.866 1.00 32.11 252 GLN B C 1
ATOM 5792 O O . GLN B 1 272 ? -0.557 27.946 35.638 1.00 34.49 252 GLN B O 1
ATOM 5798 N N . GLN B 1 273 ? -1.062 30.050 35.058 1.00 34.30 253 GLN B N 1
ATOM 5799 C CA . GLN B 1 273 ? -0.363 30.682 36.197 1.00 37.74 253 GLN B CA 1
ATOM 5800 C C . GLN B 1 273 ? -0.979 30.183 37.515 1.00 34.67 253 GLN B C 1
ATOM 5801 O O . GLN B 1 273 ? -0.239 29.808 38.475 1.00 33.06 253 GLN B O 1
ATOM 5807 N N . GLY B 1 274 ? -2.304 30.078 37.564 1.00 31.41 254 GLY B N 1
ATOM 5808 C CA . GLY B 1 274 ? -3.033 29.618 38.747 1.00 28.99 254 GLY B CA 1
ATOM 5809 C C . GLY B 1 274 ? -2.744 28.170 39.021 1.00 28.68 254 GLY B C 1
ATOM 5810 O O . GLY B 1 274 ? -2.581 27.760 40.199 1.00 32.64 254 GLY B O 1
ATOM 5811 N N . ILE B 1 275 ? -2.627 27.394 37.976 1.00 29.75 255 ILE B N 1
ATOM 5812 C CA . ILE B 1 275 ? -2.293 25.956 38.131 1.00 30.12 255 ILE B CA 1
ATOM 5813 C C . ILE B 1 275 ? -0.844 25.862 38.654 1.00 31.96 255 ILE B C 1
ATOM 5814 O O . ILE B 1 275 ? -0.622 25.088 39.578 1.00 36.43 255 ILE B O 1
ATOM 5819 N N . ASP B 1 276 ? 0.076 26.653 38.109 1.00 35.72 256 ASP B N 1
ATOM 5820 C CA . ASP B 1 276 ? 1.529 26.580 38.452 1.00 33.40 256 ASP B CA 1
ATOM 5821 C C . ASP B 1 276 ? 1.713 26.989 39.923 1.00 36.41 256 ASP B C 1
ATOM 5822 O O . ASP B 1 276 ? 2.532 26.378 40.576 1.00 39.84 256 ASP B O 1
ATOM 5827 N N . ASN B 1 277 ? 0.903 27.929 40.424 1.00 34.36 257 ASN B N 1
ATOM 5828 C CA . ASN B 1 277 ? 0.992 28.529 41.784 1.00 33.28 257 ASN B CA 1
ATOM 5829 C C . ASN B 1 277 ? -0.052 27.929 42.726 1.00 32.93 257 ASN B C 1
ATOM 5830 O O . ASN B 1 277 ? -0.271 28.535 43.795 1.00 33.25 257 ASN B O 1
ATOM 5835 N N . LEU B 1 278 ? -0.604 26.757 42.408 1.00 32.11 258 LEU B N 1
ATOM 5836 C CA . LEU B 1 278 ? -1.754 26.197 43.152 1.00 32.59 258 LEU B CA 1
ATOM 5837 C C . LEU B 1 278 ? -1.421 26.035 44.635 1.00 32.25 258 LEU B C 1
ATOM 5838 O O . LEU B 1 278 ? -2.258 26.360 45.467 1.00 31.63 258 LEU B O 1
ATOM 5843 N N . ASP B 1 279 ? -0.244 25.527 44.993 1.00 34.20 259 ASP B N 1
ATOM 5844 C CA . ASP B 1 279 ? 0.043 25.238 46.420 1.00 33.30 259 ASP B CA 1
ATOM 5845 C C . ASP B 1 279 ? -0.018 26.549 47.229 1.00 30.89 259 ASP B C 1
ATOM 5846 O O . ASP B 1 279 ? -0.622 26.539 48.307 1.00 32.85 259 ASP B O 1
ATOM 5851 N N . GLU B 1 280 ? 0.585 27.624 46.746 1.00 31.72 260 GLU B N 1
ATOM 5852 C CA . GLU B 1 280 ? 0.600 28.911 47.494 1.00 35.40 260 GLU B CA 1
ATOM 5853 C C . GLU B 1 280 ? -0.793 29.541 47.494 1.00 30.91 260 GLU B C 1
ATOM 5854 O O . GLU B 1 280 ? -1.165 30.169 48.465 1.00 28.79 260 GLU B O 1
ATOM 5860 N N . ILE B 1 281 ? -1.567 29.336 46.432 1.00 30.58 261 ILE B N 1
ATOM 5861 C CA . ILE B 1 281 ? -2.973 29.829 46.409 1.00 29.48 261 ILE B CA 1
ATOM 5862 C C . ILE B 1 281 ? -3.801 29.086 47.451 1.00 26.98 261 ILE B C 1
ATOM 5863 O O . ILE B 1 281 ? -4.594 29.694 48.181 1.00 28.42 261 ILE B O 1
ATOM 5868 N N . ILE B 1 282 ? -3.690 27.764 47.490 1.00 28.90 262 ILE B N 1
ATOM 5869 C CA . ILE B 1 282 ? -4.469 26.977 48.468 1.00 27.14 262 ILE B CA 1
ATOM 5870 C C . ILE B 1 282 ? -4.122 27.464 49.867 1.00 29.32 262 ILE B C 1
ATOM 5871 O O . ILE B 1 282 ? -5.017 27.646 50.680 1.00 29.55 262 ILE B O 1
ATOM 5876 N N . GLU B 1 283 ? -2.832 27.676 50.146 1.00 28.51 263 GLU B N 1
ATOM 5877 C CA . GLU B 1 283 ? -2.385 28.111 51.485 1.00 32.87 263 GLU B CA 1
ATOM 5878 C C . GLU B 1 283 ? -3.053 29.441 51.835 1.00 30.29 263 GLU B C 1
ATOM 5879 O O . GLU B 1 283 ? -3.509 29.570 52.971 1.00 33.57 263 GLU B O 1
ATOM 5885 N N . ALA B 1 284 ? -3.173 30.378 50.877 1.00 30.05 264 ALA B N 1
ATOM 5886 C CA . ALA B 1 284 ? -3.730 31.731 51.134 1.00 30.44 264 ALA B CA 1
ATOM 5887 C C . ALA B 1 284 ? -5.274 31.705 51.215 1.00 31.06 264 ALA B C 1
ATOM 5888 O O . ALA B 1 284 ? -5.881 32.530 51.914 1.00 29.23 264 ALA B O 1
ATOM 5890 N N . ALA B 1 285 ? -5.926 30.850 50.436 1.00 30.96 265 ALA B N 1
ATOM 5891 C CA . ALA B 1 285 ? -7.409 30.853 50.298 1.00 28.10 265 ALA B CA 1
ATOM 5892 C C . ALA B 1 285 ? -8.109 29.946 51.320 1.00 30.47 265 ALA B C 1
ATOM 5893 O O . ALA B 1 285 ? -7.450 29.174 52.069 1.00 31.81 265 ALA B O 1
ATOM 5895 N N . ASP B 1 286 ? -9.444 29.982 51.362 1.00 27.62 266 ASP B N 1
ATOM 5896 C CA . ASP B 1 286 ? -10.274 29.058 52.183 1.00 26.97 266 ASP B CA 1
ATOM 5897 C C . ASP B 1 286 ? -10.774 27.900 51.317 1.00 27.16 266 ASP B C 1
ATOM 5898 O O . ASP B 1 286 ? -11.395 26.979 51.839 1.00 28.97 266 ASP B O 1
ATOM 5903 N N . GLY B 1 287 ? -10.487 27.967 50.023 1.00 29.19 267 GLY B N 1
ATOM 5904 C CA . GLY B 1 287 ? -10.976 26.958 49.086 1.00 28.84 267 GLY B CA 1
ATOM 5905 C C . GLY B 1 287 ? -10.698 27.363 47.669 1.00 28.52 267 GLY B C 1
ATOM 5906 O O . GLY B 1 287 ? -10.114 28.436 47.465 1.00 26.66 267 GLY B O 1
ATOM 5907 N N . ILE B 1 288 ? -11.029 26.461 46.752 1.00 24.19 268 ILE B N 1
ATOM 5908 C CA . ILE B 1 288 ? -10.736 26.622 45.323 1.00 24.03 268 ILE B CA 1
ATOM 5909 C C . ILE B 1 288 ? -12.055 26.397 44.576 1.00 24.85 268 ILE B C 1
ATOM 5910 O O . ILE B 1 288 ? -12.753 25.412 44.875 1.00 25.30 268 ILE B O 1
ATOM 5915 N N . MET B 1 289 ? -12.303 27.228 43.570 1.00 25.70 269 MET B N 1
ATOM 5916 C CA . MET B 1 289 ? -13.366 26.949 42.582 1.00 26.83 269 MET B CA 1
ATOM 5917 C C . MET B 1 289 ? -12.647 26.556 41.303 1.00 27.39 269 MET B C 1
ATOM 5918 O O . MET B 1 289 ? -11.805 27.315 40.803 1.00 26.72 269 MET B O 1
ATOM 5923 N N . ILE B 1 290 ? -12.916 25.359 40.804 1.00 25.91 270 ILE B N 1
ATOM 5924 C CA . ILE B 1 290 ? -12.302 24.863 39.548 1.00 25.24 270 ILE B CA 1
ATOM 5925 C C . ILE B 1 290 ? -13.124 25.420 38.379 1.00 28.16 270 ILE B C 1
ATOM 5926 O O . ILE B 1 290 ? -14.265 24.908 38.143 1.00 27.89 270 ILE B O 1
ATOM 5931 N N . ALA B 1 291 ? -12.662 26.523 37.816 1.00 28.73 271 ALA B N 1
ATOM 5932 C CA . ALA B 1 291 ? -13.434 27.366 36.884 1.00 28.41 271 ALA B CA 1
ATOM 5933 C C . ALA B 1 291 ? -13.185 26.823 35.485 1.00 25.69 271 ALA B C 1
ATOM 5934 O O . ALA B 1 291 ? -12.349 27.348 34.767 1.00 26.70 271 ALA B O 1
ATOM 5936 N N . ARG B 1 292 ? -13.776 25.657 35.200 1.00 25.45 272 ARG B N 1
ATOM 5937 C CA . ARG B 1 292 ? -13.395 24.821 34.034 1.00 25.97 272 ARG B CA 1
ATOM 5938 C C . ARG B 1 292 ? -13.674 25.538 32.696 1.00 25.09 272 ARG B C 1
ATOM 5939 O O . ARG B 1 292 ? -13.007 25.170 31.721 1.00 26.60 272 ARG B O 1
ATOM 5947 N N . GLY B 1 293 ? -14.615 26.465 32.649 1.00 26.92 273 GLY B N 1
ATOM 5948 C CA . GLY B 1 293 ? -14.958 27.224 31.427 1.00 29.35 273 GLY B CA 1
ATOM 5949 C C . GLY B 1 293 ? -13.739 27.921 30.859 1.00 30.04 273 GLY B C 1
ATOM 5950 O O . GLY B 1 293 ? -13.260 27.584 29.746 1.00 28.62 273 GLY B O 1
ATOM 5951 N N . ASP B 1 294 ? -13.222 28.890 31.594 1.00 27.56 274 ASP B N 1
ATOM 5952 C CA . ASP B 1 294 ? -12.007 29.608 31.151 1.00 28.15 274 ASP B CA 1
ATOM 5953 C C . ASP B 1 294 ? -10.823 28.644 31.173 1.00 27.21 274 ASP B C 1
ATOM 5954 O O . ASP B 1 294 ? -10.004 28.691 30.270 1.00 26.92 274 ASP B O 1
ATOM 5959 N N . MET B 1 295 ? -10.752 27.699 32.108 1.00 27.79 275 MET B N 1
ATOM 5960 C CA . MET B 1 295 ? -9.552 26.839 32.216 1.00 27.64 275 MET B CA 1
ATOM 5961 C C . MET B 1 295 ? -9.381 26.046 30.926 1.00 29.06 275 MET B C 1
ATOM 5962 O O . MET B 1 295 ? -8.246 25.942 30.443 1.00 26.53 275 MET B O 1
ATOM 5967 N N . GLY B 1 296 ? -10.465 25.514 30.370 1.00 25.86 276 GLY B N 1
ATOM 5968 C CA . GLY B 1 296 ? -10.408 24.689 29.156 1.00 27.26 276 GLY B CA 1
ATOM 5969 C C . GLY B 1 296 ? -10.184 25.460 27.863 1.00 30.73 276 GLY B C 1
ATOM 5970 O O . GLY B 1 296 ? -10.132 24.827 26.812 1.00 33.12 276 GLY B O 1
ATOM 5971 N N . ILE B 1 297 ? -10.145 26.789 27.913 1.00 27.90 277 ILE B N 1
ATOM 5972 C CA . ILE B 1 297 ? -9.756 27.633 26.768 1.00 28.20 277 ILE B CA 1
ATOM 5973 C C . ILE B 1 297 ? -8.297 28.036 26.973 1.00 29.93 277 ILE B C 1
ATOM 5974 O O . ILE B 1 297 ? -7.537 28.042 26.005 1.00 29.14 277 ILE B O 1
ATOM 5979 N N . GLU B 1 298 ? -7.926 28.350 28.218 1.00 31.26 278 GLU B N 1
ATOM 5980 C CA . GLU B 1 298 ? -6.586 28.921 28.550 1.00 32.83 278 GLU B CA 1
ATOM 5981 C C . GLU B 1 298 ? -5.520 27.843 28.555 1.00 32.80 278 GLU B C 1
ATOM 5982 O O . GLU B 1 298 ? -4.389 28.138 28.170 1.00 32.40 278 GLU B O 1
ATOM 5988 N N . VAL B 1 299 ? -5.872 26.612 28.918 1.00 33.20 279 VAL B N 1
ATOM 5989 C CA . VAL B 1 299 ? -4.986 25.429 28.834 1.00 31.21 279 VAL B CA 1
ATOM 5990 C C . VAL B 1 299 ? -5.639 24.388 27.931 1.00 34.25 279 VAL B C 1
ATOM 5991 O O . VAL B 1 299 ? -6.814 24.532 27.567 1.00 31.37 279 VAL B O 1
ATOM 5995 N N . PRO B 1 300 ? -4.887 23.358 27.486 1.00 32.22 280 PRO B N 1
ATOM 5996 C CA . PRO B 1 300 ? -5.438 22.350 26.576 1.00 30.50 280 PRO B CA 1
ATOM 5997 C C . PRO B 1 300 ? -6.670 21.722 27.240 1.00 30.60 280 PRO B C 1
ATOM 5998 O O . PRO B 1 300 ? -6.612 21.314 28.384 1.00 29.84 280 PRO B O 1
ATOM 6002 N N . PHE B 1 301 ? -7.782 21.684 26.521 1.00 27.77 281 PHE B N 1
ATOM 6003 C CA . PHE B 1 301 ? -9.076 21.228 27.063 1.00 29.71 281 PHE B CA 1
ATOM 6004 C C . PHE B 1 301 ? -8.914 19.798 27.599 1.00 24.66 281 PHE B C 1
ATOM 6005 O O . PHE B 1 301 ? -9.528 19.471 28.638 1.00 24.68 281 PHE B O 1
ATOM 6013 N N . GLU B 1 302 ? -8.083 18.973 26.970 1.00 25.52 282 GLU B N 1
ATOM 6014 C CA . GLU B 1 302 ? -7.955 17.560 27.394 1.00 24.51 282 GLU B CA 1
ATOM 6015 C C . GLU B 1 302 ? -7.180 17.437 28.713 1.00 26.34 282 GLU B C 1
ATOM 6016 O O . GLU B 1 302 ? -7.186 16.355 29.250 1.00 26.35 282 GLU B O 1
ATOM 6022 N N . MET B 1 303 ? -6.609 18.505 29.226 1.00 25.62 283 MET B N 1
ATOM 6023 C CA . MET B 1 303 ? -5.874 18.464 30.532 1.00 28.17 283 MET B CA 1
ATOM 6024 C C . MET B 1 303 ? -6.784 18.863 31.700 1.00 28.16 283 MET B C 1
ATOM 6025 O O . MET B 1 303 ? -6.378 18.640 32.848 1.00 27.86 283 MET B O 1
ATOM 6030 N N . VAL B 1 304 ? -7.970 19.420 31.445 1.00 26.14 284 VAL B N 1
ATOM 6031 C CA . VAL B 1 304 ? -8.874 19.906 32.529 1.00 26.15 284 VAL B CA 1
ATOM 6032 C C . VAL B 1 304 ? -9.227 18.744 33.449 1.00 24.00 284 VAL B C 1
ATOM 6033 O O . VAL B 1 304 ? -9.173 18.913 34.675 1.00 24.81 284 VAL B O 1
ATOM 6037 N N . PRO B 1 305 ? -9.544 17.525 32.968 1.00 23.86 285 PRO B N 1
ATOM 6038 C CA . PRO B 1 305 ? -9.857 16.435 33.902 1.00 24.43 285 PRO B CA 1
ATOM 6039 C C . PRO B 1 305 ? -8.664 16.037 34.794 1.00 25.86 285 PRO B C 1
ATOM 6040 O O . PRO B 1 305 ? -8.869 15.637 35.942 1.00 28.25 285 PRO B O 1
ATOM 6044 N N . VAL B 1 306 ? -7.451 16.162 34.271 1.00 23.61 286 VAL B N 1
ATOM 6045 C CA . VAL B 1 306 ? -6.230 15.849 35.075 1.00 25.17 286 VAL B CA 1
ATOM 6046 C C . VAL B 1 306 ? -6.138 16.853 36.223 1.00 24.03 286 VAL B C 1
ATOM 6047 O O . VAL B 1 306 ? -5.968 16.478 37.401 1.00 26.62 286 VAL B O 1
ATOM 6051 N N . TYR B 1 307 ? -6.235 18.126 35.905 1.00 24.38 287 TYR B N 1
ATOM 6052 C CA . TYR B 1 307 ? -6.124 19.210 36.899 1.00 24.22 287 TYR B CA 1
ATOM 6053 C C . TYR B 1 307 ? -7.288 19.130 37.876 1.00 27.14 287 TYR B C 1
ATOM 6054 O O . TYR B 1 307 ? -7.056 19.294 39.068 1.00 25.71 287 TYR B O 1
ATOM 6063 N N . GLN B 1 308 ? -8.485 18.774 37.419 1.00 25.14 288 GLN B N 1
ATOM 6064 C CA . GLN B 1 308 ? -9.638 18.678 38.338 1.00 25.01 288 GLN B CA 1
ATOM 6065 C C . GLN B 1 308 ? -9.359 17.664 39.460 1.00 23.17 288 GLN B C 1
ATOM 6066 O O . GLN B 1 308 ? -9.610 17.976 40.669 1.00 25.33 288 GLN B O 1
ATOM 6072 N N . LYS B 1 309 ? -8.967 16.448 39.101 1.00 23.55 289 LYS B N 1
ATOM 6073 C CA . LYS B 1 309 ? -8.729 15.369 40.090 1.00 25.67 289 LYS B CA 1
ATOM 6074 C C . LYS B 1 309 ? -7.614 15.770 41.061 1.00 26.90 289 LYS B C 1
ATOM 6075 O O . LYS B 1 309 ? -7.758 15.539 42.264 1.00 25.67 289 LYS B O 1
ATOM 6081 N N . MET B 1 310 ? -6.555 16.379 40.539 1.00 30.47 290 MET B N 1
ATOM 6082 C CA . MET B 1 310 ? -5.375 16.789 41.346 1.00 28.66 290 MET B CA 1
ATOM 6083 C C . MET B 1 310 ? -5.765 17.942 42.290 1.00 30.77 290 MET B C 1
ATOM 6084 O O . MET B 1 310 ? -5.405 17.905 43.504 1.00 26.85 290 MET B O 1
ATOM 6089 N N . ILE B 1 311 ? -6.538 18.918 41.824 1.00 26.72 291 ILE B N 1
ATOM 6090 C CA . ILE B 1 311 ? -6.967 20.077 42.666 1.00 28.45 291 ILE B CA 1
ATOM 6091 C C . ILE B 1 311 ? -7.851 19.567 43.780 1.00 27.76 291 ILE B C 1
ATOM 6092 O O . ILE B 1 311 ? -7.638 20.005 44.948 1.00 25.11 291 ILE B O 1
ATOM 6097 N N . ILE B 1 312 ? -8.803 18.669 43.477 1.00 25.81 292 ILE B N 1
ATOM 6098 C CA . ILE B 1 312 ? -9.743 18.177 44.503 1.00 27.18 292 ILE B CA 1
ATOM 6099 C C . ILE B 1 312 ? -8.929 17.511 45.630 1.00 27.48 292 ILE B C 1
ATOM 6100 O O . ILE B 1 312 ? -9.202 17.726 46.821 1.00 24.20 292 ILE B O 1
ATOM 6105 N N . LYS B 1 313 ? -8.001 16.649 45.258 1.00 26.95 293 LYS B N 1
ATOM 6106 C CA . LYS B 1 313 ? -7.232 15.878 46.278 1.00 28.98 293 LYS B CA 1
ATOM 6107 C C . LYS B 1 313 ? -6.414 16.861 47.150 1.00 28.63 293 LYS B C 1
ATOM 6108 O O . LYS B 1 313 ? -6.379 16.690 48.393 1.00 27.87 293 LYS B O 1
ATOM 6114 N N . LYS B 1 314 ? -5.791 17.868 46.540 1.00 27.19 294 LYS B N 1
ATOM 6115 C CA . LYS B 1 314 ? -4.895 18.820 47.289 1.00 30.37 294 LYS B CA 1
ATOM 6116 C C . LYS B 1 314 ? -5.706 19.694 48.232 1.00 30.59 294 LYS B C 1
ATOM 6117 O O . LYS B 1 314 ? -5.276 19.935 49.384 1.00 27.16 294 LYS B O 1
ATOM 6123 N N . VAL B 1 315 ? -6.884 20.132 47.791 1.00 24.04 295 VAL B N 1
ATOM 6124 C CA . VAL B 1 315 ? -7.748 21.021 48.602 1.00 26.27 295 VAL B CA 1
ATOM 6125 C C . VAL B 1 315 ? -8.328 20.227 49.767 1.00 25.17 295 VAL B C 1
ATOM 6126 O O . VAL B 1 315 ? -8.348 20.755 50.911 1.00 26.69 295 VAL B O 1
ATOM 6130 N N . ASN B 1 316 ? -8.746 18.990 49.535 1.00 25.83 296 ASN B N 1
ATOM 6131 C CA . ASN B 1 316 ? -9.261 18.140 50.626 1.00 24.77 296 ASN B CA 1
ATOM 6132 C C . ASN B 1 316 ? -8.117 17.878 51.636 1.00 25.68 296 ASN B C 1
ATOM 6133 O O . ASN B 1 316 ? -8.396 17.929 52.870 1.00 26.20 296 ASN B O 1
ATOM 6138 N N . ALA B 1 317 ? -6.877 17.671 51.165 1.00 25.46 297 ALA B N 1
ATOM 6139 C CA . ALA B 1 317 ? -5.742 17.358 52.075 1.00 28.11 297 ALA B CA 1
ATOM 6140 C C . ALA B 1 317 ? -5.481 18.554 52.984 1.00 28.60 297 ALA B C 1
ATOM 6141 O O . ALA B 1 317 ? -5.074 18.389 54.135 1.00 29.93 297 ALA B O 1
ATOM 6143 N N . ALA B 1 318 ? -5.698 19.755 52.489 1.00 26.71 298 ALA B N 1
ATOM 6144 C CA . ALA B 1 318 ? -5.586 21.034 53.224 1.00 27.81 298 ALA B CA 1
ATOM 6145 C C . ALA B 1 318 ? -6.770 21.288 54.174 1.00 30.50 298 ALA B C 1
ATOM 6146 O O . ALA B 1 318 ? -6.725 22.318 54.947 1.00 31.46 298 ALA B O 1
ATOM 6148 N N . GLY B 1 319 ? -7.826 20.485 54.114 1.00 27.37 299 GLY B N 1
ATOM 6149 C CA . GLY B 1 319 ? -9.017 20.652 54.956 1.00 27.14 299 GLY B CA 1
ATOM 6150 C C . GLY B 1 319 ? -9.857 21.843 54.534 1.00 30.92 299 GLY B C 1
ATOM 6151 O O . GLY B 1 319 ? -10.584 22.412 55.376 1.00 30.08 299 GLY B O 1
ATOM 6152 N N . LYS B 1 320 ? -9.828 22.164 53.231 1.00 30.16 300 LYS B N 1
ATOM 6153 C CA . LYS B 1 320 ? -10.484 23.355 52.653 1.00 25.90 300 LYS B CA 1
ATOM 6154 C C . LYS B 1 320 ? -11.568 22.882 51.675 1.00 28.72 300 LYS B C 1
ATOM 6155 O O . LYS B 1 320 ? -11.745 21.646 51.496 1.00 28.61 300 LYS B O 1
ATOM 6161 N N . VAL B 1 321 ? -12.282 23.832 51.118 1.00 27.25 301 VAL B N 1
ATOM 6162 C CA . VAL B 1 321 ? -13.484 23.530 50.286 1.00 26.54 301 VAL B CA 1
ATOM 6163 C C . VAL B 1 321 ? -13.113 23.599 48.801 1.00 26.19 301 VAL B C 1
ATOM 6164 O O . VAL B 1 321 ? -12.579 24.615 48.395 1.00 26.44 301 VAL B O 1
ATOM 6168 N N . VAL B 1 322 ? -13.570 22.618 48.023 1.00 26.47 302 VAL B N 1
ATOM 6169 C CA . VAL B 1 322 ? -13.461 22.665 46.544 1.00 25.70 302 VAL B CA 1
ATOM 6170 C C . VAL B 1 322 ? -14.866 22.641 45.900 1.00 24.55 302 VAL B C 1
ATOM 6171 O O . VAL B 1 322 ? -15.709 21.813 46.266 1.00 23.44 302 VAL B O 1
ATOM 6175 N N . ILE B 1 323 ? -15.039 23.552 44.940 1.00 25.07 303 ILE B N 1
ATOM 6176 C CA . ILE B 1 323 ? -16.261 23.677 44.087 1.00 23.53 303 ILE B CA 1
ATOM 6177 C C . ILE B 1 323 ? -15.856 23.287 42.682 1.00 23.82 303 ILE B C 1
ATOM 6178 O O . ILE B 1 323 ? -14.891 23.858 42.181 1.00 27.21 303 ILE B O 1
ATOM 6183 N N . THR B 1 324 ? -16.556 22.344 42.078 1.00 24.36 304 THR B N 1
ATOM 6184 C CA . THR B 1 324 ? -16.345 22.010 40.660 1.00 24.43 304 THR B CA 1
ATOM 6185 C C . THR B 1 324 ? -17.405 22.773 39.863 1.00 22.91 304 THR B C 1
ATOM 6186 O O . THR B 1 324 ? -18.600 22.713 40.258 1.00 24.30 304 THR B O 1
ATOM 6190 N N . ALA B 1 325 ? -17.007 23.544 38.856 1.00 25.89 305 ALA B N 1
ATOM 6191 C CA . ALA B 1 325 ? -17.919 24.478 38.155 1.00 26.44 305 ALA B CA 1
ATOM 6192 C C . ALA B 1 325 ? -17.847 24.335 36.642 1.00 25.48 305 ALA B C 1
ATOM 6193 O O . ALA B 1 325 ? -16.797 23.968 36.109 1.00 24.10 305 ALA B O 1
ATOM 6195 N N . THR B 1 326 ? -18.978 24.659 36.009 1.00 25.81 306 THR B N 1
ATOM 6196 C CA . THR B 1 326 ? -19.105 25.085 34.590 1.00 26.51 306 THR B CA 1
ATOM 6197 C C . THR B 1 326 ? -19.454 23.925 33.666 1.00 26.70 306 THR B C 1
ATOM 6198 O O . THR B 1 326 ? -18.743 22.911 33.622 1.00 28.78 306 THR B O 1
ATOM 6202 N N . ASN B 1 327 ? -20.622 24.073 32.997 1.00 25.77 307 ASN B N 1
ATOM 6203 C CA . ASN B 1 327 ? -21.165 23.147 31.978 1.00 25.51 307 ASN B CA 1
ATOM 6204 C C . ASN B 1 327 ? -21.635 21.826 32.601 1.00 25.83 307 ASN B C 1
ATOM 6205 O O . ASN B 1 327 ? -21.952 20.882 31.822 1.00 28.33 307 ASN B O 1
ATOM 6210 N N . MET B 1 328 ? -21.793 21.723 33.919 1.00 21.76 308 MET B N 1
ATOM 6211 C CA . MET B 1 328 ? -22.094 20.419 34.509 1.00 26.16 308 MET B CA 1
ATOM 6212 C C . MET B 1 328 ? -23.447 19.894 34.007 1.00 27.80 308 MET B C 1
ATOM 6213 O O . MET B 1 328 ? -23.525 18.680 33.807 1.00 26.49 308 MET B O 1
ATOM 6218 N N . LEU B 1 329 ? -24.450 20.753 33.782 1.00 25.61 309 LEU B N 1
ATOM 6219 C CA . LEU B 1 329 ? -25.742 20.294 33.205 1.00 25.14 309 LEU B CA 1
ATOM 6220 C C . LEU B 1 329 ? -26.130 21.206 32.043 1.00 25.24 309 LEU B C 1
ATOM 6221 O O . LEU B 1 329 ? -27.313 21.573 31.915 1.00 25.14 309 LEU B O 1
ATOM 6226 N N . GLU B 1 330 ? -25.148 21.562 31.235 1.00 24.63 310 GLU B N 1
ATOM 6227 C CA . GLU B 1 330 ? -25.275 22.654 30.221 1.00 25.54 310 GLU B CA 1
ATOM 6228 C C . GLU B 1 330 ? -26.541 22.518 29.329 1.00 26.99 310 GLU B C 1
ATOM 6229 O O . GLU B 1 330 ? -27.197 23.537 29.090 1.00 28.07 310 GLU B O 1
ATOM 6235 N N . THR B 1 331 ? -26.860 21.317 28.859 1.00 27.52 311 THR B N 1
ATOM 6236 C CA . THR B 1 331 ? -28.025 21.013 27.985 1.00 28.44 311 THR B CA 1
ATOM 6237 C C . THR B 1 331 ? -29.321 21.467 28.647 1.00 26.14 311 THR B C 1
ATOM 6238 O O . THR B 1 331 ? -30.304 21.765 27.900 1.00 27.34 311 THR B O 1
ATOM 6242 N N . MET B 1 332 ? -29.390 21.523 29.978 1.00 24.42 312 MET B N 1
ATOM 6243 C CA . MET B 1 332 ? -30.629 21.869 30.700 1.00 24.59 312 MET B CA 1
ATOM 6244 C C . MET B 1 332 ? -30.887 23.376 30.661 1.00 23.84 312 MET B C 1
ATOM 6245 O O . MET B 1 332 ? -31.959 23.791 31.131 1.00 27.07 312 MET B O 1
ATOM 6250 N N . THR B 1 333 ? -30.037 24.145 29.996 1.00 25.00 313 THR B N 1
ATOM 6251 C CA . THR B 1 333 ? -30.391 25.557 29.714 1.00 25.91 313 THR B CA 1
ATOM 6252 C C . THR B 1 333 ? -31.588 25.554 28.740 1.00 28.38 313 THR B C 1
ATOM 6253 O O . THR B 1 333 ? -32.385 26.485 28.821 1.00 31.18 313 THR B O 1
ATOM 6257 N N . GLU B 1 334 ? -31.724 24.533 27.904 1.00 28.20 314 GLU B N 1
ATOM 6258 C CA . GLU B 1 334 ? -32.742 24.533 26.817 1.00 32.38 314 GLU B CA 1
ATOM 6259 C C . GLU B 1 334 ? -33.655 23.322 26.877 1.00 32.95 314 GLU B C 1
ATOM 6260 O O . GLU B 1 334 ? -34.716 23.371 26.221 1.00 29.65 314 GLU B O 1
ATOM 6266 N N . LYS B 1 335 ? -33.243 22.240 27.522 1.00 27.87 315 LYS B N 1
ATOM 6267 C CA . LYS B 1 335 ? -33.981 20.959 27.562 1.00 27.85 315 LYS B CA 1
ATOM 6268 C C . LYS B 1 335 ? -34.217 20.540 29.002 1.00 29.01 315 LYS B C 1
ATOM 6269 O O . LYS B 1 335 ? -33.420 20.847 29.875 1.00 27.78 315 LYS B O 1
ATOM 6275 N N . PRO B 1 336 ? -35.346 19.880 29.297 1.00 27.16 316 PRO B N 1
ATOM 6276 C CA . PRO B 1 336 ? -35.678 19.494 30.649 1.00 28.27 316 PRO B CA 1
ATOM 6277 C C . PRO B 1 336 ? -34.876 18.284 31.137 1.00 27.91 316 PRO B C 1
ATOM 6278 O O . PRO B 1 336 ? -34.942 18.065 32.331 1.00 28.85 316 PRO B O 1
ATOM 6282 N N . ARG B 1 337 ? -34.150 17.583 30.262 1.00 27.40 317 ARG B N 1
ATOM 6283 C CA . ARG B 1 337 ? -33.305 16.433 30.690 1.00 26.25 317 ARG B CA 1
ATOM 6284 C C . ARG B 1 337 ? -31.879 16.663 30.208 1.00 25.98 317 ARG B C 1
ATOM 6285 O O . ARG B 1 337 ? -31.626 17.097 29.056 1.00 28.54 317 ARG B O 1
ATOM 6293 N N . ALA B 1 338 ? -30.951 16.293 31.053 1.00 24.35 318 ALA B N 1
ATOM 6294 C CA . ALA B 1 338 ? -29.504 16.381 30.751 1.00 22.72 318 ALA B CA 1
ATOM 6295 C C . ALA B 1 338 ? -29.051 15.264 29.826 1.00 22.78 318 ALA B C 1
ATOM 6296 O O . ALA B 1 338 ? -29.573 14.118 29.871 1.00 24.85 318 ALA B O 1
ATOM 6298 N N . THR B 1 339 ? -27.929 15.486 29.144 1.00 25.59 319 THR B N 1
ATOM 6299 C CA . THR B 1 339 ? -27.251 14.401 28.399 1.00 27.11 319 THR B CA 1
ATOM 6300 C C . THR B 1 339 ? -26.579 13.378 29.342 1.00 24.83 319 THR B C 1
ATOM 6301 O O . THR B 1 339 ? -26.351 13.625 30.555 1.00 23.30 319 THR B O 1
ATOM 6305 N N . ARG B 1 340 ? -26.168 12.276 28.765 1.00 22.38 320 ARG B N 1
ATOM 6306 C CA . ARG B 1 340 ? -25.540 11.163 29.536 1.00 24.24 320 ARG B CA 1
ATOM 6307 C C . ARG B 1 340 ? -24.133 11.605 29.952 1.00 24.87 320 ARG B C 1
ATOM 6308 O O . ARG B 1 340 ? -23.700 11.230 31.046 1.00 24.99 320 ARG B O 1
ATOM 6316 N N . SER B 1 341 ? -23.522 12.472 29.168 1.00 22.32 321 SER B N 1
ATOM 6317 C CA . SER B 1 341 ? -22.153 12.966 29.482 1.00 23.70 321 SER B CA 1
ATOM 6318 C C . SER B 1 341 ? -22.281 13.980 30.642 1.00 25.36 321 SER B C 1
ATOM 6319 O O . SER B 1 341 ? -21.359 14.059 31.510 1.00 23.02 321 SER B O 1
ATOM 6322 N N . GLU B 1 342 ? -23.388 14.721 30.747 1.00 22.95 322 GLU B N 1
ATOM 6323 C CA . GLU B 1 342 ? -23.567 15.689 31.859 1.00 22.89 322 GLU B CA 1
ATOM 6324 C C . GLU B 1 342 ? -23.808 14.923 33.156 1.00 25.40 322 GLU B C 1
ATOM 6325 O O . GLU B 1 342 ? -23.184 15.287 34.215 1.00 24.39 322 GLU B O 1
ATOM 6331 N N . VAL B 1 343 ? -24.659 13.894 33.100 1.00 23.35 323 VAL B N 1
ATOM 6332 C CA . VAL B 1 343 ? -24.922 13.064 34.301 1.00 22.82 323 VAL B CA 1
ATOM 6333 C C . VAL B 1 343 ? -23.573 12.476 34.764 1.00 23.79 323 VAL B C 1
ATOM 6334 O O . VAL B 1 343 ? -23.260 12.505 35.996 1.00 24.07 323 VAL B O 1
ATOM 6338 N N . SER B 1 344 ? -22.819 11.931 33.843 1.00 23.01 324 SER B N 1
ATOM 6339 C CA . SER B 1 344 ? -21.488 11.325 34.111 1.00 26.79 324 SER B CA 1
ATOM 6340 C C . SER B 1 344 ? -20.554 12.352 34.743 1.00 25.04 324 SER B C 1
ATOM 6341 O O . SER B 1 344 ? -19.860 12.024 35.715 1.00 24.97 324 SER B O 1
ATOM 6344 N N . ASP B 1 345 ? -20.497 13.573 34.222 1.00 23.99 325 ASP B N 1
ATOM 6345 C CA . ASP B 1 345 ? -19.633 14.655 34.743 1.00 24.16 325 ASP B CA 1
ATOM 6346 C C . ASP B 1 345 ? -19.941 14.954 36.210 1.00 25.08 325 ASP B C 1
ATOM 6347 O O . ASP B 1 345 ? -19.003 15.022 37.026 1.00 23.82 325 ASP B O 1
ATOM 6352 N N . VAL B 1 346 ? -21.210 15.145 36.572 1.00 22.29 326 VAL B N 1
ATOM 6353 C CA . VAL B 1 346 ? -21.619 15.443 37.953 1.00 21.55 326 VAL B CA 1
ATOM 6354 C C . VAL B 1 346 ? -21.257 14.268 38.859 1.00 22.56 326 VAL B C 1
ATOM 6355 O O . VAL B 1 346 ? -20.616 14.462 39.925 1.00 22.43 326 VAL B O 1
ATOM 6359 N N . PHE B 1 347 ? -21.577 13.064 38.422 1.00 20.69 327 PHE B N 1
ATOM 6360 C CA . PHE B 1 347 ? -21.322 11.859 39.219 1.00 22.23 327 PHE B CA 1
ATOM 6361 C C . PHE B 1 347 ? -19.827 11.786 39.510 1.00 23.85 327 PHE B C 1
ATOM 6362 O O . PHE B 1 347 ? -19.412 11.485 40.646 1.00 24.18 327 PHE B O 1
ATOM 6370 N N . ASN B 1 348 ? -19.019 11.904 38.464 1.00 21.84 328 ASN B N 1
ATOM 6371 C CA . ASN B 1 348 ? -17.560 11.748 38.597 1.00 21.84 328 ASN B CA 1
ATOM 6372 C C . ASN B 1 348 ? -16.955 12.882 39.418 1.00 22.93 328 ASN B C 1
ATOM 6373 O O . ASN B 1 348 ? -15.886 12.616 40.089 1.00 22.81 328 ASN B O 1
ATOM 6378 N N . ALA B 1 349 ? -17.478 14.103 39.390 1.00 21.79 329 ALA B N 1
ATOM 6379 C CA . ALA B 1 349 ? -16.967 15.153 40.287 1.00 23.83 329 ALA B CA 1
ATOM 6380 C C . ALA B 1 349 ? -17.099 14.686 41.741 1.00 22.49 329 ALA B C 1
ATOM 6381 O O . ALA B 1 349 ? -16.201 14.970 42.574 1.00 22.81 329 ALA B O 1
ATOM 6383 N N . VAL B 1 350 ? -18.253 14.153 42.094 1.00 22.69 330 VAL B N 1
ATOM 6384 C CA . VAL B 1 350 ? -18.528 13.660 43.474 1.00 24.14 330 VAL B CA 1
ATOM 6385 C C . VAL B 1 350 ? -17.519 12.577 43.799 1.00 24.25 330 VAL B C 1
ATOM 6386 O O . VAL B 1 350 ? -16.932 12.624 44.875 1.00 22.74 330 VAL B O 1
ATOM 6390 N N . ILE B 1 351 ? -17.384 11.586 42.921 1.00 22.60 331 ILE B N 1
ATOM 6391 C CA . ILE B 1 351 ? -16.465 10.446 43.193 1.00 24.87 331 ILE B CA 1
ATOM 6392 C C . ILE B 1 351 ? -15.028 10.973 43.324 1.00 24.40 331 ILE B C 1
ATOM 6393 O O . ILE B 1 351 ? -14.255 10.427 44.166 1.00 23.61 331 ILE B O 1
ATOM 6398 N N . ASP B 1 352 ? -14.645 12.003 42.552 1.00 22.63 332 ASP B N 1
ATOM 6399 C CA . ASP B 1 352 ? -13.276 12.597 42.615 1.00 25.64 332 ASP B CA 1
ATOM 6400 C C . ASP B 1 352 ? -13.042 13.198 44.023 1.00 25.74 332 ASP B C 1
ATOM 6401 O O . ASP B 1 352 ? -11.867 13.365 44.413 1.00 25.61 332 ASP B O 1
ATOM 6406 N N . GLY B 1 353 ? -14.090 13.613 44.729 1.00 22.17 333 GLY B N 1
ATOM 6407 C CA . GLY B 1 353 ? -14.031 14.136 46.109 1.00 23.97 333 GLY B CA 1
ATOM 6408 C C . GLY B 1 353 ? -14.504 15.569 46.246 1.00 27.99 333 GLY B C 1
ATOM 6409 O O . GLY B 1 353 ? -14.213 16.218 47.276 1.00 23.25 333 GLY B O 1
ATOM 6410 N N . THR B 1 354 ? -15.241 16.117 45.260 1.00 24.47 334 THR B N 1
ATOM 6411 C CA . THR B 1 354 ? -15.640 17.549 45.366 1.00 22.90 334 THR B CA 1
ATOM 6412 C C . THR B 1 354 ? -16.532 17.748 46.611 1.00 22.14 334 THR B C 1
ATOM 6413 O O . THR B 1 354 ? -17.320 16.855 46.973 1.00 24.53 334 THR B O 1
ATOM 6417 N N . ASP B 1 355 ? -16.399 18.924 47.247 1.00 23.68 335 ASP B N 1
ATOM 6418 C CA . ASP B 1 355 ? -17.288 19.357 48.343 1.00 25.44 335 ASP B CA 1
ATOM 6419 C C . ASP B 1 355 ? -18.617 19.799 47.718 1.00 23.66 335 ASP B C 1
ATOM 6420 O O . ASP B 1 355 ? -19.683 19.577 48.308 1.00 22.68 335 ASP B O 1
ATOM 6425 N N . ALA B 1 356 ? -18.530 20.487 46.591 1.00 22.69 336 ALA B N 1
ATOM 6426 C CA . ALA B 1 356 ? -19.706 21.165 45.983 1.00 22.22 336 ALA B CA 1
ATOM 6427 C C . ALA B 1 356 ? -19.603 21.117 44.462 1.00 22.87 336 ALA B C 1
ATOM 6428 O O . ALA B 1 356 ? -18.496 20.999 43.824 1.00 21.28 336 ALA B O 1
ATOM 6430 N N . THR B 1 357 ? -20.781 21.119 43.880 1.00 21.56 337 THR B N 1
ATOM 6431 C CA . THR B 1 357 ? -20.965 21.178 42.411 1.00 22.27 337 THR B CA 1
ATOM 6432 C C . THR B 1 357 ? -21.720 22.476 42.108 1.00 26.45 337 THR B C 1
ATOM 6433 O O . THR B 1 357 ? -22.459 23.003 42.972 1.00 27.76 337 THR B O 1
ATOM 6437 N N . MET B 1 358 ? -21.593 22.992 40.904 1.00 25.06 338 MET B N 1
ATOM 6438 C CA . MET B 1 358 ? -22.130 24.340 40.662 1.00 26.19 338 MET B CA 1
ATOM 6439 C C . MET B 1 358 ? -22.946 24.355 39.362 1.00 24.41 338 MET B C 1
ATOM 6440 O O . MET B 1 358 ? -22.629 23.596 38.395 1.00 27.39 338 MET B O 1
ATOM 6445 N N . LEU B 1 359 ? -23.908 25.257 39.342 1.00 25.54 339 LEU B N 1
ATOM 6446 C CA . LEU B 1 359 ? -24.703 25.632 38.159 1.00 24.89 339 LEU B CA 1
ATOM 6447 C C . LEU B 1 359 ? -24.457 27.124 37.868 1.00 25.84 339 LEU B C 1
ATOM 6448 O O . LEU B 1 359 ? -24.422 27.940 38.821 1.00 26.11 339 LEU B O 1
ATOM 6453 N N . SER B 1 360 ? -24.281 27.465 36.587 1.00 25.72 340 SER B N 1
ATOM 6454 C CA . SER B 1 360 ? -24.109 28.857 36.092 1.00 24.51 340 SER B CA 1
ATOM 6455 C C . SER B 1 360 ? -25.321 29.209 35.231 1.00 27.47 340 SER B C 1
ATOM 6456 O O . SER B 1 360 ? -26.365 29.450 35.811 1.00 26.47 340 SER B O 1
ATOM 6459 N N . GLY B 1 361 ? -25.212 29.139 33.902 1.00 29.20 341 GLY B N 1
ATOM 6460 C CA . GLY B 1 361 ? -26.365 29.466 33.044 1.00 26.96 341 GLY B CA 1
ATOM 6461 C C . GLY B 1 361 ? -27.555 28.589 33.312 1.00 27.55 341 GLY B C 1
ATOM 6462 O O . GLY B 1 361 ? -28.708 29.077 33.106 1.00 27.20 341 GLY B O 1
ATOM 6463 N N . GLU B 1 362 ? -27.352 27.303 33.711 1.00 25.44 342 GLU B N 1
ATOM 6464 C CA . GLU B 1 362 ? -28.462 26.373 33.929 1.00 27.90 342 GLU B CA 1
ATOM 6465 C C . GLU B 1 362 ? -29.462 26.988 34.919 1.00 27.96 342 GLU B C 1
ATOM 6466 O O . GLU B 1 362 ? -30.671 26.773 34.731 1.00 27.48 342 GLU B O 1
ATOM 6472 N N . SER B 1 363 ? -29.009 27.663 35.982 1.00 26.34 343 SER B N 1
ATOM 6473 C CA . SER B 1 363 ? -29.896 28.220 37.012 1.00 25.26 343 SER B CA 1
ATOM 6474 C C . SER B 1 363 ? -30.095 29.724 36.790 1.00 25.36 343 SER B C 1
ATOM 6475 O O . SER B 1 363 ? -31.134 30.209 37.210 1.00 28.03 343 SER B O 1
ATOM 6478 N N . ALA B 1 364 ? -29.173 30.409 36.123 1.00 24.04 344 ALA B N 1
ATOM 6479 C CA . ALA B 1 364 ? -29.263 31.879 36.020 1.00 24.95 344 ALA B CA 1
ATOM 6480 C C . ALA B 1 364 ? -30.131 32.291 34.827 1.00 28.98 344 ALA B C 1
ATOM 6481 O O . ALA B 1 364 ? -30.838 33.290 34.945 1.00 28.21 344 ALA B O 1
ATOM 6483 N N . ASN B 1 365 ? -29.958 31.608 33.699 1.00 26.03 345 ASN B N 1
ATOM 6484 C CA . ASN B 1 365 ? -30.383 32.108 32.368 1.00 28.73 345 ASN B CA 1
ATOM 6485 C C . ASN B 1 365 ? -31.241 31.093 31.639 1.00 30.66 345 ASN B C 1
ATOM 6486 O O . ASN B 1 365 ? -31.779 31.489 30.635 1.00 35.91 345 ASN B O 1
ATOM 6491 N N . GLY B 1 366 ? -31.360 29.844 32.088 1.00 25.44 346 GLY B N 1
ATOM 6492 C CA . GLY B 1 366 ? -31.958 28.760 31.299 1.00 26.52 346 GLY B CA 1
ATOM 6493 C C . GLY B 1 366 ? -33.475 28.704 31.474 1.00 26.23 346 GLY B C 1
ATOM 6494 O O . GLY B 1 366 ? -34.042 29.467 32.288 1.00 27.70 346 GLY B O 1
ATOM 6495 N N . LYS B 1 367 ? -34.102 27.774 30.782 1.00 28.13 347 LYS B N 1
ATOM 6496 C CA . LYS B 1 367 ? -35.575 27.566 30.814 1.00 29.89 347 LYS B CA 1
ATOM 6497 C C . LYS B 1 367 ? -35.940 26.669 31.967 1.00 28.96 347 LYS B C 1
ATOM 6498 O O . LYS B 1 367 ? -37.120 26.642 32.316 1.00 27.45 347 LYS B O 1
ATOM 6504 N N . TYR B 1 368 ? -34.969 26.026 32.635 1.00 25.34 348 TYR B N 1
ATOM 6505 C CA . TYR B 1 368 ? -35.271 24.936 33.606 1.00 22.68 348 TYR B CA 1
ATOM 6506 C C . TYR B 1 368 ? -34.393 25.078 34.864 1.00 25.06 348 TYR B C 1
ATOM 6507 O O . TYR B 1 368 ? -33.782 24.104 35.306 1.00 25.62 348 TYR B O 1
ATOM 6516 N N . PRO B 1 369 ? -34.364 26.249 35.537 1.00 25.08 349 PRO B N 1
ATOM 6517 C CA . PRO B 1 369 ? -33.579 26.405 36.757 1.00 27.49 349 PRO B CA 1
ATOM 6518 C C . PRO B 1 369 ? -33.921 25.420 37.877 1.00 27.10 349 PRO B C 1
ATOM 6519 O O . PRO B 1 369 ? -33.001 24.874 38.498 1.00 25.61 349 PRO B O 1
ATOM 6523 N N . LEU B 1 370 ? -35.207 25.214 38.166 1.00 27.27 350 LEU B N 1
ATOM 6524 C CA . LEU B 1 370 ? -35.587 24.327 39.274 1.00 27.10 350 LEU B CA 1
ATOM 6525 C C . LEU B 1 370 ? -35.229 22.894 38.901 1.00 25.70 350 LEU B C 1
ATOM 6526 O O . LEU B 1 370 ? -34.726 22.143 39.753 1.00 27.01 350 LEU B O 1
ATOM 6531 N N . GLU B 1 371 ? -35.495 22.483 37.672 1.00 24.70 351 GLU B N 1
ATOM 6532 C CA . GLU B 1 371 ? -35.240 21.106 37.236 1.00 25.38 351 GLU B CA 1
ATOM 6533 C C . GLU B 1 371 ? -33.702 20.886 37.253 1.00 25.17 351 GLU B C 1
ATOM 6534 O O . GLU B 1 371 ? -33.311 19.727 37.476 1.00 25.80 351 GLU B O 1
ATOM 6540 N N . SER B 1 372 ? -32.910 21.903 36.956 1.00 22.61 352 SER B N 1
ATOM 6541 C CA . SER B 1 372 ? -31.413 21.814 36.950 1.00 24.25 352 SER B CA 1
ATOM 6542 C C . SER B 1 372 ? -30.933 21.517 38.372 1.00 22.60 352 SER B C 1
ATOM 6543 O O . SER B 1 372 ? -30.172 20.531 38.556 1.00 23.66 352 SER B O 1
ATOM 6546 N N . VAL B 1 373 ? -31.448 22.243 39.361 1.00 23.75 353 VAL B N 1
ATOM 6547 C CA . VAL B 1 373 ? -31.067 21.993 40.789 1.00 24.64 353 VAL B CA 1
ATOM 6548 C C . VAL B 1 373 ? -31.503 20.584 41.185 1.00 24.18 353 VAL B C 1
ATOM 6549 O O . VAL B 1 373 ? -30.710 19.842 41.798 1.00 23.38 353 VAL B O 1
ATOM 6553 N N . THR B 1 374 ? -32.759 20.211 40.930 1.00 24.10 354 THR B N 1
ATOM 6554 C CA . THR B 1 374 ? -33.313 18.884 41.255 1.00 26.83 354 THR B CA 1
ATOM 6555 C C . THR B 1 374 ? -32.481 17.771 40.640 1.00 25.50 354 THR B C 1
ATOM 6556 O O . THR B 1 374 ? -32.210 16.766 41.321 1.00 24.74 354 THR B O 1
ATOM 6560 N N . THR B 1 375 ? -32.132 17.897 39.374 1.00 23.67 355 THR B N 1
ATOM 6561 C CA . THR B 1 375 ? -31.360 16.865 38.653 1.00 24.30 355 THR B CA 1
ATOM 6562 C C . THR B 1 375 ? -29.958 16.765 39.279 1.00 22.30 355 THR B C 1
ATOM 6563 O O . THR B 1 375 ? -29.476 15.630 39.565 1.00 22.45 355 THR B O 1
ATOM 6567 N N . MET B 1 376 ? -29.373 17.897 39.556 1.00 20.68 356 MET B N 1
ATOM 6568 C CA . MET B 1 376 ? -28.005 17.857 40.155 1.00 24.94 356 MET B CA 1
ATOM 6569 C C . MET B 1 376 ? -28.067 17.194 41.546 1.00 23.70 356 MET B C 1
ATOM 6570 O O . MET B 1 376 ? -27.204 16.400 41.861 1.00 24.28 356 MET B O 1
ATOM 6575 N N . ALA B 1 377 ? -29.088 17.498 42.340 1.00 23.06 357 ALA B N 1
ATOM 6576 C CA . ALA B 1 377 ? -29.243 16.950 43.683 1.00 23.75 357 ALA B CA 1
ATOM 6577 C C . ALA B 1 377 ? -29.417 15.432 43.548 1.00 24.65 357 ALA B C 1
ATOM 6578 O O . ALA B 1 377 ? -28.832 14.701 44.343 1.00 25.00 357 ALA B O 1
ATOM 6580 N N . THR B 1 378 ? -30.272 14.957 42.652 1.00 24.13 358 THR B N 1
ATOM 6581 C CA . THR B 1 378 ? -30.504 13.499 42.474 1.00 24.14 358 THR B CA 1
ATOM 6582 C C . THR B 1 378 ? -29.164 12.789 42.182 1.00 23.34 358 THR B C 1
ATOM 6583 O O . THR B 1 378 ? -28.915 11.681 42.698 1.00 23.85 358 THR B O 1
ATOM 6587 N N . ILE B 1 379 ? -28.392 13.295 41.244 1.00 23.38 359 ILE B N 1
ATOM 6588 C CA . ILE B 1 379 ? -27.093 12.689 40.849 1.00 23.17 359 ILE B CA 1
ATOM 6589 C C . ILE B 1 379 ? -26.146 12.717 42.049 1.00 23.10 359 ILE B C 1
ATOM 6590 O O . ILE B 1 379 ? -25.545 11.679 42.356 1.00 23.21 359 ILE B O 1
ATOM 6595 N N . ASP B 1 380 ? -26.019 13.857 42.694 1.00 22.45 360 ASP B N 1
ATOM 6596 C CA . ASP B 1 380 ? -25.124 14.050 43.866 1.00 23.39 360 ASP B CA 1
ATOM 6597 C C . ASP B 1 380 ? -25.473 13.030 44.949 1.00 25.38 360 ASP B C 1
ATOM 6598 O O . ASP B 1 380 ? -24.563 12.369 45.449 1.00 25.36 360 ASP B O 1
ATOM 6603 N N . LYS B 1 381 ? -26.766 12.834 45.227 1.00 24.01 361 LYS B N 1
ATOM 6604 C CA . LYS B 1 381 ? -27.202 11.930 46.308 1.00 27.58 361 LYS B CA 1
ATOM 6605 C C . LYS B 1 381 ? -26.914 10.496 45.913 1.00 28.88 361 LYS B C 1
ATOM 6606 O O . LYS B 1 381 ? -26.551 9.701 46.779 1.00 28.06 361 LYS B O 1
ATOM 6612 N N . ASN B 1 382 ? -27.052 10.140 44.639 1.00 25.11 362 ASN B N 1
ATOM 6613 C CA . ASN B 1 382 ? -26.746 8.755 44.233 1.00 25.00 362 ASN B CA 1
ATOM 6614 C C . ASN B 1 382 ? -25.221 8.538 44.334 1.00 27.46 362 ASN B C 1
ATOM 6615 O O . ASN B 1 382 ? -24.789 7.478 44.825 1.00 29.25 362 ASN B O 1
ATOM 6620 N N . ALA B 1 383 ? -24.423 9.480 43.855 1.00 24.90 363 ALA B N 1
ATOM 6621 C CA . ALA B 1 383 ? -22.943 9.354 43.808 1.00 23.32 363 ALA B CA 1
ATOM 6622 C C . ALA B 1 383 ? -22.377 9.199 45.226 1.00 26.89 363 ALA B C 1
ATOM 6623 O O . ALA B 1 383 ? -21.464 8.351 45.377 1.00 25.63 363 ALA B O 1
ATOM 6625 N N . GLN B 1 384 ? -22.942 9.885 46.226 1.00 25.95 364 GLN B N 1
ATOM 6626 C CA . GLN B 1 384 ? -22.406 9.813 47.606 1.00 27.55 364 GLN B CA 1
ATOM 6627 C C . GLN B 1 384 ? -22.484 8.357 48.104 1.00 31.26 364 GLN B C 1
ATOM 6628 O O . GLN B 1 384 ? -21.608 7.962 48.897 1.00 30.02 364 GLN B O 1
ATOM 6634 N N . ALA B 1 385 ? -23.421 7.558 47.611 1.00 27.01 365 ALA B N 1
ATOM 6635 C CA . ALA B 1 385 ? -23.590 6.151 48.020 1.00 31.45 365 ALA B CA 1
ATOM 6636 C C . ALA B 1 385 ? -22.468 5.265 47.484 1.00 31.62 365 ALA B C 1
ATOM 6637 O O . ALA B 1 385 ? -22.332 4.117 48.005 1.00 32.13 365 ALA B O 1
ATOM 6639 N N . LEU B 1 386 ? -21.704 5.731 46.482 1.00 30.04 366 LEU B N 1
ATOM 6640 C CA . LEU B 1 386 ? -20.638 4.939 45.858 1.00 30.37 366 LEU B CA 1
ATOM 6641 C C . LEU B 1 386 ? -19.284 5.417 46.367 1.00 29.55 366 LEU B C 1
ATOM 6642 O O . LEU B 1 386 ? -18.318 4.875 45.891 1.00 33.75 366 LEU B O 1
ATOM 6647 N N . LEU B 1 387 ? -19.190 6.376 47.291 1.00 26.59 367 LEU B N 1
ATOM 6648 C CA . LEU B 1 387 ? -17.847 6.854 47.717 1.00 27.77 367 LEU B CA 1
ATOM 6649 C C . LEU B 1 387 ? -17.040 5.748 48.455 1.00 33.54 367 LEU B C 1
ATOM 6650 O O . LEU B 1 387 ? -15.812 5.733 48.290 1.00 35.29 367 LEU B O 1
ATOM 6655 N N . ASN B 1 388 ? -17.655 4.860 49.221 1.00 41.61 368 ASN B N 1
ATOM 6656 C CA . ASN B 1 388 ? -16.923 3.710 49.857 1.00 46.80 368 ASN B CA 1
ATOM 6657 C C . ASN B 1 388 ? -16.256 2.834 48.796 1.00 49.23 368 ASN B C 1
ATOM 6658 O O . ASN B 1 388 ? -15.046 2.610 48.897 1.00 56.55 368 ASN B O 1
ATOM 6663 N N . GLU B 1 389 ? -16.954 2.506 47.722 1.00 47.40 369 GLU B N 1
ATOM 6664 C CA . GLU B 1 389 ? -16.451 1.624 46.644 1.00 50.47 369 GLU B CA 1
ATOM 6665 C C . GLU B 1 389 ? -15.485 2.327 45.675 1.00 50.49 369 GLU B C 1
ATOM 6666 O O . GLU B 1 389 ? -14.588 1.668 45.178 1.00 49.58 369 GLU B O 1
ATOM 6672 N N . TYR B 1 390 ? -15.716 3.567 45.269 1.00 40.02 370 TYR B N 1
ATOM 6673 C CA . TYR B 1 390 ? -15.047 4.177 44.088 1.00 42.08 370 TYR B CA 1
ATOM 6674 C C . TYR B 1 390 ? -14.341 5.487 44.483 1.00 28.90 370 TYR B C 1
ATOM 6675 O O . TYR B 1 390 ? -13.622 6.000 43.665 1.00 30.54 370 TYR B O 1
ATOM 6684 N N . GLY B 1 391 ? -14.611 6.046 45.666 1.00 30.77 371 GLY B N 1
ATOM 6685 C CA . GLY B 1 391 ? -14.163 7.406 46.052 1.00 32.31 371 GLY B CA 1
ATOM 6686 C C . GLY B 1 391 ? -12.660 7.536 45.888 1.00 34.38 371 GLY B C 1
ATOM 6687 O O . GLY B 1 391 ? -11.934 6.607 46.232 1.00 31.25 371 GLY B O 1
ATOM 6688 N N . ARG B 1 392 ? -12.195 8.615 45.298 1.00 29.80 372 ARG B N 1
ATOM 6689 C CA . ARG B 1 392 ? -10.753 8.827 45.051 1.00 31.11 372 ARG B CA 1
ATOM 6690 C C . ARG B 1 392 ? -10.059 9.305 46.309 1.00 32.69 372 ARG B C 1
ATOM 6691 O O . ARG B 1 392 ? -8.834 9.127 46.364 1.00 29.82 372 ARG B O 1
ATOM 6699 N N . LEU B 1 393 ? -10.746 10.008 47.206 1.00 28.48 373 LEU B N 1
ATOM 6700 C CA . LEU B 1 393 ? -10.047 10.591 48.390 1.00 31.83 373 LEU B CA 1
ATOM 6701 C C . LEU B 1 393 ? -9.626 9.468 49.332 1.00 30.64 373 LEU B C 1
ATOM 6702 O O . LEU B 1 393 ? -10.355 8.463 49.431 1.00 32.13 373 LEU B O 1
ATOM 6707 N N . ASP B 1 394 ? -8.498 9.656 50.024 1.00 33.60 374 ASP B N 1
ATOM 6708 C CA . ASP B 1 394 ? -7.912 8.618 50.929 1.00 35.24 374 ASP B CA 1
ATOM 6709 C C . ASP B 1 394 ? -7.520 9.255 52.281 1.00 27.03 374 ASP B C 1
ATOM 6710 O O . ASP B 1 394 ? -6.370 9.715 52.417 1.00 34.98 374 ASP B O 1
ATOM 6715 N N . SER B 1 395 ? -8.427 9.250 53.236 1.00 30.68 375 SER B N 1
ATOM 6716 C CA . SER B 1 395 ? -8.218 9.905 54.558 1.00 34.59 375 SER B CA 1
ATOM 6717 C C . SER B 1 395 ? -7.144 9.156 55.385 1.00 37.49 375 SER B C 1
ATOM 6718 O O . SER B 1 395 ? -6.540 9.788 56.273 1.00 30.49 375 SER B O 1
ATOM 6721 N N . ASP B 1 396 ? -6.875 7.880 55.082 1.00 34.94 376 ASP B N 1
ATOM 6722 C CA . ASP B 1 396 ? -5.885 7.042 55.818 1.00 39.76 376 ASP B CA 1
ATOM 6723 C C . ASP B 1 396 ? -4.484 7.611 55.599 1.00 40.11 376 ASP B C 1
ATOM 6724 O O . ASP B 1 396 ? -3.652 7.408 56.477 1.00 38.93 376 ASP B O 1
ATOM 6729 N N . SER B 1 397 ? -4.249 8.406 54.547 1.00 35.83 377 SER B N 1
ATOM 6730 C CA . SER B 1 397 ? -2.900 8.914 54.231 1.00 39.06 377 SER B CA 1
ATOM 6731 C C . SER B 1 397 ? -2.636 10.230 54.961 1.00 39.02 377 SER B C 1
ATOM 6732 O O . SER B 1 397 ? -1.491 10.625 54.999 1.00 42.82 377 SER B O 1
ATOM 6735 N N . PHE B 1 398 ? -3.623 10.888 55.561 1.00 31.22 378 PHE B N 1
ATOM 6736 C CA . PHE B 1 398 ? -3.408 12.236 56.172 1.00 31.76 378 PHE B CA 1
ATOM 6737 C C . PHE B 1 398 ? -2.567 12.137 57.448 1.00 29.17 378 PHE B C 1
ATOM 6738 O O . PHE B 1 398 ? -2.858 11.235 58.273 1.00 27.78 378 PHE B O 1
ATOM 6746 N N . GLU B 1 399 ? -1.755 13.146 57.692 1.00 30.54 379 GLU B N 1
ATOM 6747 C CA . GLU B 1 399 ? -1.186 13.369 59.048 1.00 36.62 379 GLU B CA 1
ATOM 6748 C C . GLU B 1 399 ? -2.262 14.051 59.880 1.00 31.80 379 GLU B C 1
ATOM 6749 O O . GLU B 1 399 ? -2.869 15.026 59.394 1.00 31.19 379 GLU B O 1
ATOM 6755 N N . ARG B 1 400 ? -2.524 13.525 61.078 1.00 28.32 380 ARG B N 1
ATOM 6756 C CA . ARG B 1 400 ? -3.466 14.128 62.035 1.00 29.38 380 ARG B CA 1
ATOM 6757 C C . ARG B 1 400 ? -2.661 15.175 62.800 1.00 35.81 380 ARG B C 1
ATOM 6758 O O . ARG B 1 400 ? -1.816 14.815 63.604 1.00 34.98 380 ARG B O 1
ATOM 6766 N N . ASN B 1 401 ? -2.892 16.453 62.537 1.00 31.57 381 ASN B N 1
ATOM 6767 C CA . ASN B 1 401 ? -1.910 17.514 62.892 1.00 35.03 381 ASN B CA 1
ATOM 6768 C C . ASN B 1 401 ? -2.373 18.236 64.155 1.00 34.98 381 ASN B C 1
ATOM 6769 O O . ASN B 1 401 ? -1.718 19.155 64.516 1.00 35.16 381 ASN B O 1
ATOM 6774 N N . SER B 1 402 ? -3.517 17.886 64.753 1.00 27.96 382 SER B N 1
ATOM 6775 C CA . SER B 1 402 ? -4.007 18.511 65.998 1.00 30.04 382 SER B CA 1
ATOM 6776 C C . SER B 1 402 ? -4.927 17.552 66.705 1.00 27.92 382 SER B C 1
ATOM 6777 O O . SER B 1 402 ? -5.392 16.616 66.082 1.00 27.20 382 SER B O 1
ATOM 6780 N N . LYS B 1 403 ? -5.196 17.824 67.978 1.00 25.77 383 LYS B N 1
ATOM 6781 C CA . LYS B 1 403 ? -6.101 16.997 68.789 1.00 27.66 383 LYS B CA 1
ATOM 6782 C C . LYS B 1 403 ? -7.538 17.054 68.243 1.00 26.97 383 LYS B C 1
ATOM 6783 O O . LYS B 1 403 ? -8.194 16.023 68.285 1.00 25.65 383 LYS B O 1
ATOM 6789 N N . THR B 1 404 ? -7.980 18.148 67.634 1.00 25.35 384 THR B N 1
ATOM 6790 C CA . THR B 1 404 ? -9.341 18.142 67.038 1.00 23.79 384 THR B CA 1
ATOM 6791 C C . THR B 1 404 ? -9.325 17.203 65.816 1.00 24.68 384 THR B C 1
ATOM 6792 O O . THR B 1 404 ? -10.313 16.475 65.608 1.00 25.67 384 THR B O 1
ATOM 6796 N N . GLU B 1 405 ? -8.224 17.176 65.070 1.00 23.64 385 GLU B N 1
ATOM 6797 C CA . GLU B 1 405 ? -8.117 16.290 63.886 1.00 23.82 385 GLU B CA 1
ATOM 6798 C C . GLU B 1 405 ? -8.027 14.815 64.307 1.00 24.26 385 GLU B C 1
ATOM 6799 O O . GLU B 1 405 ? -8.547 13.943 63.625 1.00 24.97 385 GLU B O 1
ATOM 6805 N N . VAL B 1 406 ? -7.382 14.534 65.413 1.00 22.90 386 VAL B N 1
ATOM 6806 C CA . VAL B 1 406 ? -7.397 13.151 65.989 1.00 24.01 386 VAL B CA 1
ATOM 6807 C C . VAL B 1 406 ? -8.848 12.761 66.284 1.00 24.56 386 VAL B C 1
ATOM 6808 O O . VAL B 1 406 ? -9.247 11.626 65.963 1.00 25.31 386 VAL B O 1
ATOM 6812 N N . MET B 1 407 ? -9.638 13.644 66.880 1.00 23.96 387 MET B N 1
ATOM 6813 C CA . MET B 1 407 ? -11.048 13.314 67.170 1.00 25.26 387 MET B CA 1
ATOM 6814 C C . MET B 1 407 ? -11.816 13.117 65.836 1.00 25.54 387 MET B C 1
ATOM 6815 O O . MET B 1 407 ? -12.603 12.164 65.729 1.00 25.85 387 MET B O 1
ATOM 6820 N N . ALA B 1 408 ? -11.551 13.938 64.812 1.00 25.34 388 ALA B N 1
ATOM 6821 C CA . ALA B 1 408 ? -12.205 13.795 63.491 1.00 25.06 388 ALA B CA 1
ATOM 6822 C C . ALA B 1 408 ? -11.880 12.408 62.903 1.00 25.95 388 ALA B C 1
ATOM 6823 O O . ALA B 1 408 ? -12.762 11.765 62.341 1.00 25.00 388 ALA B O 1
ATOM 6825 N N . SER B 1 409 ? -10.633 11.974 63.010 1.00 23.87 389 SER B N 1
ATOM 6826 C CA . SER B 1 409 ? -10.190 10.629 62.533 1.00 25.76 389 SER B CA 1
ATOM 6827 C C . SER B 1 409 ? -10.946 9.528 63.277 1.00 24.56 389 SER B C 1
ATOM 6828 O O . SER B 1 409 ? -11.425 8.576 62.654 1.00 25.22 389 SER B O 1
ATOM 6831 N N . ALA B 1 410 ? -11.093 9.639 64.592 1.00 23.75 390 ALA B N 1
ATOM 6832 C CA . ALA B 1 410 ? -11.802 8.656 65.406 1.00 24.16 390 ALA B CA 1
ATOM 6833 C C . ALA B 1 410 ? -13.289 8.616 65.025 1.00 25.27 390 ALA B C 1
ATOM 6834 O O . ALA B 1 410 ? -13.861 7.551 65.006 1.00 23.97 390 ALA B O 1
ATOM 6836 N N . VAL B 1 411 ? -13.889 9.761 64.723 1.00 22.04 391 VAL B N 1
ATOM 6837 C CA . VAL B 1 411 ? -15.302 9.800 64.268 1.00 23.99 391 VAL B CA 1
ATOM 6838 C C . VAL B 1 411 ? -15.421 9.017 62.950 1.00 22.85 391 VAL B C 1
ATOM 6839 O O . VAL B 1 411 ? -16.310 8.186 62.834 1.00 24.16 391 VAL B O 1
ATOM 6843 N N . LYS B 1 412 ? -14.509 9.249 62.016 1.00 24.98 392 LYS B N 1
ATOM 6844 C CA . LYS B 1 412 ? -14.517 8.518 60.735 1.00 24.31 392 LYS B CA 1
ATOM 6845 C C . LYS B 1 412 ? -14.379 6.999 61.011 1.00 27.37 392 LYS B C 1
ATOM 6846 O O . LYS B 1 412 ? -15.100 6.198 60.445 1.00 26.71 392 LYS B O 1
ATOM 6852 N N . ASP B 1 413 ? -13.518 6.629 61.944 1.00 24.90 393 ASP B N 1
ATOM 6853 C CA . ASP B 1 413 ? -13.353 5.200 62.334 1.00 26.38 393 ASP B CA 1
ATOM 6854 C C . ASP B 1 413 ? -14.682 4.611 62.851 1.00 25.43 393 ASP B C 1
ATOM 6855 O O . ASP B 1 413 ? -15.078 3.496 62.439 1.00 26.81 393 ASP B O 1
ATOM 6860 N N . ALA B 1 414 ? -15.352 5.309 63.738 1.00 24.14 394 ALA B N 1
ATOM 6861 C CA . ALA B 1 414 ? -16.644 4.865 64.294 1.00 23.52 394 ALA B CA 1
ATOM 6862 C C . ALA B 1 414 ? -17.650 4.686 63.137 1.00 24.63 394 ALA B C 1
ATOM 6863 O O . ALA B 1 414 ? -18.281 3.654 63.067 1.00 25.94 394 ALA B O 1
ATOM 6865 N N . THR B 1 415 ? -17.731 5.629 62.193 1.00 23.17 395 THR B N 1
ATOM 6866 C CA . THR B 1 415 ? -18.712 5.526 61.072 1.00 24.35 395 THR B CA 1
ATOM 6867 C C . THR B 1 415 ? -18.324 4.412 60.086 1.00 26.72 395 THR B C 1
ATOM 6868 O O . THR B 1 415 ? -19.213 4.015 59.368 1.00 27.93 395 THR B O 1
ATOM 6872 N N . SER B 1 416 ? -17.058 3.954 60.054 1.00 25.56 396 SER B N 1
ATOM 6873 C CA . SER B 1 416 ? -16.560 2.800 59.265 1.00 27.92 396 SER B CA 1
ATOM 6874 C C . SER B 1 416 ? -16.858 1.481 59.981 1.00 28.30 396 SER B C 1
ATOM 6875 O O . SER B 1 416 ? -16.969 0.484 59.293 1.00 28.75 396 SER B O 1
ATOM 6878 N N . SER B 1 417 ? -16.899 1.467 61.305 1.00 26.09 397 SER B N 1
ATOM 6879 C CA . SER B 1 417 ? -17.041 0.257 62.151 1.00 27.41 397 SER B CA 1
ATOM 6880 C C . SER B 1 417 ? -18.499 -0.188 62.278 1.00 29.87 397 SER B C 1
ATOM 6881 O 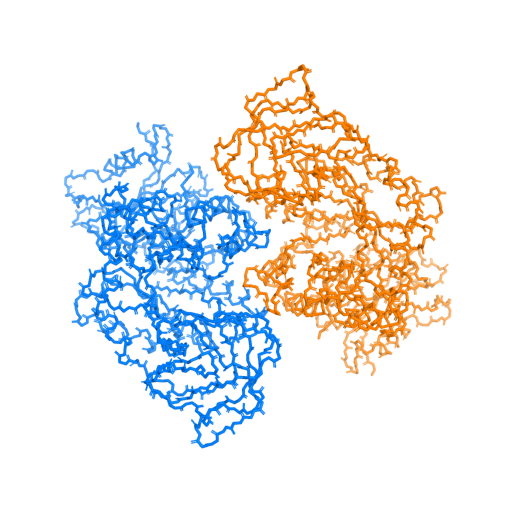O . SER B 1 417 ? -18.762 -1.369 62.465 1.00 30.62 397 SER B O 1
ATOM 6884 N N . MET B 1 418 ? -19.422 0.730 62.240 1.00 26.94 398 MET B N 1
ATOM 6885 C CA . MET B 1 418 ? -20.854 0.414 62.430 1.00 27.65 398 MET B CA 1
ATOM 6886 C C . MET B 1 418 ? -21.691 1.394 61.622 1.00 29.46 398 MET B C 1
ATOM 6887 O O . MET B 1 418 ? -21.131 2.410 61.135 1.00 29.53 398 MET B O 1
ATOM 6892 N N . ASP B 1 419 ? -22.993 1.136 61.563 1.00 30.45 399 ASP B N 1
ATOM 6893 C CA . ASP B 1 419 ? -23.949 2.026 60.847 1.00 32.69 399 ASP B CA 1
ATOM 6894 C C . ASP B 1 419 ? -24.282 3.230 61.727 1.00 28.69 399 ASP B C 1
ATOM 6895 O O . ASP B 1 419 ? -25.054 3.088 62.689 1.00 31.81 399 ASP B O 1
ATOM 6900 N N . ILE B 1 420 ? -23.758 4.386 61.369 1.00 27.05 400 ILE B N 1
ATOM 6901 C CA . ILE B 1 420 ? -23.995 5.656 62.107 1.00 28.57 400 ILE B CA 1
ATOM 6902 C C . ILE B 1 420 ? -24.892 6.527 61.234 1.00 30.61 400 ILE B C 1
ATOM 6903 O O . ILE B 1 420 ? -24.482 6.819 60.112 1.00 28.25 400 ILE B O 1
ATOM 6908 N N . LYS B 1 421 ? -26.073 6.877 61.720 1.00 29.07 401 LYS B N 1
ATOM 6909 C CA . LYS B 1 421 ? -27.030 7.725 60.953 1.00 34.52 401 LYS B CA 1
ATOM 6910 C C . LYS B 1 421 ? -26.527 9.170 60.899 1.00 33.17 401 LYS B C 1
ATOM 6911 O O . LYS B 1 421 ? -26.692 9.807 59.896 1.00 33.24 401 LYS B O 1
ATOM 6917 N N . LEU B 1 422 ? -25.882 9.673 61.941 1.00 26.44 402 LEU B N 1
ATOM 6918 C CA . LEU B 1 422 ? -25.526 11.117 62.004 1.00 25.15 402 LEU B CA 1
ATOM 6919 C C . LEU B 1 422 ? -24.365 11.311 62.968 1.00 28.69 402 LEU B C 1
ATOM 6920 O O . LEU B 1 422 ? -24.328 10.624 64.017 1.00 27.37 402 LEU B O 1
ATOM 6925 N N . VAL B 1 423 ? -23.491 12.244 62.624 1.00 25.61 403 VAL B N 1
ATOM 6926 C CA . VAL B 1 423 ? -22.432 12.754 63.482 1.00 25.02 403 VAL B CA 1
ATOM 6927 C C . VAL B 1 423 ? -22.915 14.124 63.914 1.00 28.56 403 VAL B C 1
ATOM 6928 O O . VAL B 1 423 ? -23.312 14.882 63.030 1.00 28.59 403 VAL B O 1
ATOM 6932 N N . VAL B 1 424 ? -22.957 14.408 65.215 1.00 24.45 404 VAL B N 1
ATOM 6933 C CA . VAL B 1 424 ? -23.293 15.774 65.712 1.00 25.65 404 VAL B CA 1
ATOM 6934 C C . VAL B 1 424 ? -22.065 16.414 66.315 1.00 29.40 404 VAL B C 1
ATOM 6935 O O . VAL B 1 424 ? -21.422 15.784 67.143 1.00 27.52 404 VAL B O 1
ATOM 6939 N N . THR B 1 425 ? -21.778 17.661 65.976 1.00 26.67 405 THR B N 1
ATOM 6940 C CA . THR B 1 425 ? -20.681 18.419 66.582 1.00 27.41 405 THR B CA 1
ATOM 6941 C C . THR B 1 425 ? -21.260 19.715 67.127 1.00 31.94 405 THR B C 1
ATOM 6942 O O . THR B 1 425 ? -22.025 20.371 66.418 1.00 29.77 405 THR B O 1
ATOM 6946 N N . LEU B 1 426 ? -20.947 20.019 68.384 1.00 28.02 406 LEU B N 1
ATOM 6947 C CA . LEU B 1 426 ? -21.225 21.331 69.008 1.00 29.74 406 LEU B CA 1
ATOM 6948 C C . LEU B 1 426 ? -19.996 22.159 68.821 1.00 31.50 406 LEU B C 1
ATOM 6949 O O . LEU B 1 426 ? -18.960 21.830 69.374 1.00 34.29 406 LEU B O 1
ATOM 6954 N N . THR B 1 427 ? -20.080 23.122 67.924 1.00 32.92 407 THR B N 1
ATOM 6955 C CA . THR B 1 427 ? -18.899 23.783 67.323 1.00 35.16 407 THR B CA 1
ATOM 6956 C C . THR B 1 427 ? -19.109 25.309 67.447 1.00 34.97 407 THR B C 1
ATOM 6957 O O . THR B 1 427 ? -20.116 25.818 66.925 1.00 35.78 407 THR B O 1
ATOM 6961 N N . LYS B 1 428 ? -18.206 26.024 68.108 1.00 32.48 408 LYS B N 1
ATOM 6962 C CA . LYS B 1 428 ? -18.307 27.500 68.243 1.00 30.66 408 LYS B CA 1
ATOM 6963 C C . LYS B 1 428 ? -17.951 28.205 66.910 1.00 32.72 408 LYS B C 1
ATOM 6964 O O . LYS B 1 428 ? -18.641 29.200 66.570 1.00 34.84 408 LYS B O 1
ATOM 6970 N N . THR B 1 429 ? -16.853 27.809 66.245 1.00 28.40 409 THR B N 1
ATOM 6971 C CA . THR B 1 429 ? -16.290 28.459 65.037 1.00 28.69 409 THR B CA 1
ATOM 6972 C C . THR B 1 429 ? -16.532 27.611 63.786 1.00 29.55 409 THR B C 1
ATOM 6973 O O . THR B 1 429 ? -16.195 28.077 62.697 1.00 29.70 409 THR B O 1
ATOM 6977 N N . GLY B 1 430 ? -16.932 26.351 63.957 1.00 28.96 410 GLY B N 1
ATOM 6978 C CA . GLY B 1 430 ? -17.047 25.398 62.847 1.00 26.87 410 GLY B CA 1
ATOM 6979 C C . GLY B 1 430 ? -15.795 24.594 62.603 1.00 27.13 410 GLY B C 1
ATOM 6980 O O . GLY B 1 430 ? -15.864 23.708 61.751 1.00 28.81 410 GLY B O 1
ATOM 6981 N N . HIS B 1 431 ? -14.706 24.805 63.355 1.00 26.50 411 HIS B N 1
ATOM 6982 C CA . HIS B 1 431 ? -13.416 24.123 63.123 1.00 25.55 411 HIS B CA 1
ATOM 6983 C C . HIS B 1 431 ? -13.614 22.601 63.207 1.00 25.71 411 HIS B C 1
ATOM 6984 O O . HIS B 1 431 ? -13.146 21.921 62.316 1.00 24.48 411 HIS B O 1
ATOM 6991 N N . THR B 1 432 ? -14.297 22.094 64.235 1.00 23.46 412 THR B N 1
ATOM 6992 C CA . THR B 1 432 ? -14.536 20.631 64.397 1.00 25.02 412 THR B CA 1
ATOM 6993 C C . THR B 1 432 ? -15.359 20.083 63.215 1.00 27.60 412 THR B C 1
ATOM 6994 O O . THR B 1 432 ? -15.024 18.995 62.734 1.00 24.53 412 THR B O 1
ATOM 6998 N N . ALA B 1 433 ? -16.353 20.829 62.731 1.00 27.36 413 ALA B N 1
ATOM 6999 C CA . ALA B 1 433 ? -17.222 20.392 61.605 1.00 26.56 413 ALA B CA 1
ATOM 7000 C C . ALA B 1 433 ? -16.381 20.288 60.345 1.00 23.63 413 ALA B C 1
ATOM 7001 O O . ALA B 1 433 ? -16.553 19.345 59.594 1.00 23.87 413 ALA B O 1
ATOM 7003 N N . ARG B 1 434 ? -15.511 21.253 60.125 1.00 24.88 414 ARG B N 1
ATOM 7004 C CA . ARG B 1 434 ? -14.632 21.301 58.931 1.00 25.50 414 ARG B CA 1
ATOM 7005 C C . ARG B 1 434 ? -13.665 20.104 58.957 1.00 25.53 414 ARG B C 1
ATOM 7006 O O . ARG B 1 434 ? -13.429 19.475 57.920 1.00 22.94 414 ARG B O 1
ATOM 7014 N N . LEU B 1 435 ? -13.137 19.747 60.120 1.00 24.39 415 LEU B N 1
ATOM 7015 C CA . LEU B 1 435 ? -12.206 18.584 60.212 1.00 26.25 415 LEU B CA 1
ATOM 7016 C C . LEU B 1 435 ? -12.968 17.287 60.057 1.00 24.90 415 LEU B C 1
ATOM 7017 O O . LEU B 1 435 ? -12.453 16.400 59.381 1.00 24.98 415 LEU B O 1
ATOM 7022 N N . ILE B 1 436 ? -14.156 17.141 60.630 1.00 22.01 416 ILE B N 1
ATOM 7023 C CA . ILE B 1 436 ? -14.955 15.926 60.404 1.00 24.21 416 ILE B CA 1
ATOM 7024 C C . ILE B 1 436 ? -15.258 15.818 58.890 1.00 25.06 416 ILE B C 1
ATOM 7025 O O . ILE B 1 436 ? -15.131 14.731 58.339 1.00 22.28 416 ILE B O 1
ATOM 7030 N N . SER B 1 437 ? -15.633 16.916 58.277 1.00 22.99 417 SER B N 1
ATOM 7031 C CA . SER B 1 437 ? -16.007 16.973 56.849 1.00 21.25 417 SER B CA 1
ATOM 7032 C C . SER B 1 437 ? -14.791 16.538 56.021 1.00 22.42 417 SER B C 1
ATOM 7033 O O . SER B 1 437 ? -14.950 15.727 55.089 1.00 24.10 417 SER B O 1
ATOM 7036 N N . LYS B 1 438 ? -13.594 17.009 56.376 1.00 22.03 418 LYS B N 1
ATOM 7037 C CA . LYS B 1 438 ? -12.346 16.638 55.665 1.00 22.83 418 LYS B CA 1
ATOM 7038 C C . LYS B 1 438 ? -12.205 15.104 55.533 1.00 25.45 418 LYS B C 1
ATOM 7039 O O . LYS B 1 438 ? -11.792 14.629 54.460 1.00 25.01 418 LYS B O 1
ATOM 7045 N N . TYR B 1 439 ? -12.528 14.342 56.594 1.00 25.22 419 TYR B N 1
ATOM 7046 C CA . TYR B 1 439 ? -12.395 12.865 56.648 1.00 25.59 419 TYR B CA 1
ATOM 7047 C C . TYR B 1 439 ? -13.526 12.132 55.899 1.00 26.74 419 TYR B C 1
ATOM 7048 O O . TYR B 1 439 ? -13.480 10.906 55.857 1.00 28.32 419 TYR B O 1
ATOM 7057 N N . ARG B 1 440 ? -14.557 12.826 55.406 1.00 27.21 420 ARG B N 1
ATOM 7058 C CA . ARG B 1 440 ? -15.667 12.241 54.628 1.00 25.49 420 ARG B CA 1
ATOM 7059 C C . ARG B 1 440 ? -16.242 11.004 55.306 1.00 27.00 420 ARG B C 1
ATOM 7060 O O . ARG B 1 440 ? -16.285 9.922 54.743 1.00 25.91 420 ARG B O 1
ATOM 7068 N N . PRO B 1 441 ? -16.821 11.151 56.502 1.00 26.55 421 PRO B N 1
ATOM 7069 C CA . PRO B 1 441 ? -17.423 10.036 57.195 1.00 26.79 421 PRO B CA 1
ATOM 7070 C C . PRO B 1 441 ? -18.653 9.503 56.444 1.00 31.96 421 PRO B C 1
ATOM 7071 O O . PRO B 1 441 ? -19.281 10.263 55.685 1.00 27.38 421 PRO B O 1
ATOM 7075 N N . ASN B 1 442 ? -18.953 8.218 56.626 1.00 29.26 422 ASN B N 1
ATOM 7076 C CA . ASN B 1 442 ? -20.178 7.618 56.057 1.00 34.58 422 ASN B CA 1
ATOM 7077 C C . ASN B 1 442 ? -21.374 7.978 56.959 1.00 31.09 422 ASN B C 1
ATOM 7078 O O . ASN B 1 442 ? -22.001 7.065 57.537 1.00 32.02 422 ASN B O 1
ATOM 7083 N N . ALA B 1 443 ? -21.679 9.272 57.048 1.00 30.32 423 ALA B N 1
ATOM 7084 C CA . ALA B 1 443 ? -22.783 9.814 57.849 1.00 29.52 423 ALA B CA 1
ATOM 7085 C C . ALA B 1 443 ? -22.954 11.284 57.463 1.00 30.21 423 ALA B C 1
ATOM 7086 O O . ALA B 1 443 ? -21.975 11.921 57.108 1.00 28.60 423 ALA B O 1
ATOM 7088 N N . ASP B 1 444 ? -24.141 11.824 57.672 1.00 27.03 424 ASP B N 1
ATOM 7089 C CA . ASP B 1 444 ? -24.365 13.289 57.647 1.00 26.14 424 ASP B CA 1
ATOM 7090 C C . ASP B 1 444 ? -23.755 13.887 58.909 1.00 26.29 424 ASP B C 1
ATOM 7091 O O . ASP B 1 444 ? -23.594 13.151 59.875 1.00 26.26 424 ASP B O 1
ATOM 7096 N N . ILE B 1 445 ? -23.371 15.159 58.863 1.00 23.70 425 ILE B N 1
ATOM 7097 C CA . ILE B 1 445 ? -22.734 15.904 59.955 1.00 24.06 425 ILE B CA 1
ATOM 7098 C C . ILE B 1 445 ? -23.651 17.044 60.361 1.00 28.13 425 ILE B C 1
ATOM 7099 O O . ILE B 1 445 ? -23.673 18.068 59.654 1.00 32.20 425 ILE B O 1
ATOM 7104 N N . LEU B 1 446 ? -24.271 16.949 61.525 1.00 24.58 426 LEU B N 1
ATOM 7105 C CA . LEU B 1 446 ? -25.057 18.085 62.055 1.00 25.17 426 LEU B CA 1
ATOM 7106 C C . LEU B 1 446 ? -24.143 18.971 62.862 1.00 28.67 426 LEU B C 1
ATOM 7107 O O . LEU B 1 446 ? -23.574 18.512 63.881 1.00 28.45 426 LEU B O 1
ATOM 7112 N N . ALA B 1 447 ? -23.953 20.197 62.407 1.00 24.40 427 ALA B N 1
ATOM 7113 C CA . ALA B 1 447 ? -23.087 21.152 63.092 1.00 27.43 427 ALA B CA 1
ATOM 7114 C C . ALA B 1 447 ? -23.945 22.168 63.843 1.00 30.91 427 ALA B C 1
ATOM 7115 O O . ALA B 1 447 ? -24.460 23.094 63.221 1.00 29.97 427 ALA B O 1
ATOM 7117 N N . LEU B 1 448 ? -24.012 22.021 65.172 1.00 27.51 428 LEU B N 1
ATOM 7118 C CA . LEU B 1 448 ? -24.732 22.921 66.101 1.00 28.23 428 LEU B CA 1
ATOM 7119 C C . LEU B 1 448 ? -23.783 24.047 66.471 1.00 30.66 428 LEU B C 1
ATOM 7120 O O . LEU B 1 448 ? -22.702 23.805 67.026 1.00 30.95 428 LEU B O 1
ATOM 7125 N N . THR B 1 449 ? -24.104 25.248 66.015 1.00 28.86 429 THR B N 1
ATOM 7126 C CA . THR B 1 449 ? -23.300 26.449 66.244 1.00 29.76 429 THR B CA 1
ATOM 7127 C C . THR B 1 449 ? -24.227 27.560 66.755 1.00 27.38 429 THR B C 1
ATOM 7128 O O . THR B 1 449 ? -25.448 27.357 66.831 1.00 32.16 429 THR B O 1
ATOM 7132 N N . PHE B 1 450 ? -23.635 28.650 67.186 1.00 28.29 430 PHE B N 1
ATOM 7133 C CA . PHE B 1 450 ? -24.278 29.609 68.116 1.00 31.98 430 PHE B CA 1
ATOM 7134 C C . PHE B 1 450 ? -24.305 31.003 67.494 1.00 34.38 430 PHE B C 1
ATOM 7135 O O . PHE B 1 450 ? -24.730 31.932 68.197 1.00 37.00 430 PHE B O 1
ATOM 7143 N N . ASP B 1 451 ? -23.945 31.155 66.230 1.00 34.37 431 ASP B N 1
ATOM 7144 C CA . ASP B 1 451 ? -24.141 32.455 65.531 1.00 36.89 431 ASP B CA 1
ATOM 7145 C C . ASP B 1 451 ? -24.363 32.191 64.042 1.00 36.63 431 ASP B C 1
ATOM 7146 O O . ASP B 1 451 ? -23.872 31.204 63.520 1.00 31.43 431 ASP B O 1
ATOM 7151 N N . GLU B 1 452 ? -25.086 33.087 63.400 1.00 35.27 432 GLU B N 1
ATOM 7152 C CA . GLU B 1 452 ? -25.529 32.918 61.997 1.00 31.05 432 GLU B CA 1
ATOM 7153 C C . GLU B 1 452 ? -24.354 33.007 61.031 1.00 28.78 432 GLU B C 1
ATOM 7154 O O . GLU B 1 452 ? -24.467 32.347 59.982 1.00 33.52 432 GLU B O 1
ATOM 7160 N N . LEU B 1 453 ? -23.302 33.742 61.356 1.00 32.62 433 LEU B N 1
ATOM 7161 C CA . LEU B 1 453 ? -22.151 33.891 60.432 1.00 37.29 433 LEU B CA 1
ATOM 7162 C C . LEU B 1 453 ? -21.435 32.538 60.346 1.00 35.02 433 LEU B C 1
ATOM 7163 O O . LEU B 1 453 ? -21.023 32.142 59.250 1.00 30.20 433 LEU B O 1
ATOM 7168 N N . THR B 1 454 ? -21.247 31.860 61.472 1.00 32.80 434 THR B N 1
ATOM 7169 C CA . THR B 1 454 ? -20.617 30.517 61.480 1.00 30.68 434 THR B CA 1
ATOM 7170 C C . THR B 1 454 ? -21.536 29.537 60.766 1.00 29.14 434 THR B C 1
ATOM 7171 O O . THR B 1 454 ? -21.029 28.729 59.994 1.00 31.02 434 THR B O 1
ATOM 7175 N N . GLU B 1 455 ? -22.849 29.641 60.992 1.00 27.28 435 GLU B N 1
ATOM 7176 C CA . GLU B 1 455 ? -23.847 28.771 60.370 1.00 30.45 435 GLU B CA 1
ATOM 7177 C C . GLU B 1 455 ? -23.723 28.858 58.839 1.00 30.13 435 GLU B C 1
ATOM 7178 O O . GLU B 1 455 ? -23.536 27.830 58.152 1.00 27.13 435 GLU B O 1
ATOM 7184 N N . ARG B 1 456 ? -23.744 30.068 58.305 1.00 26.93 436 ARG B N 1
ATOM 7185 C CA . ARG B 1 456 ? -23.772 30.250 56.833 1.00 28.95 436 ARG B CA 1
ATOM 7186 C C . ARG B 1 456 ? -22.382 29.927 56.278 1.00 29.11 436 ARG B C 1
ATOM 7187 O O . ARG B 1 456 ? -22.269 29.416 55.165 1.00 29.51 436 ARG B O 1
ATOM 7195 N N . GLY B 1 457 ? -21.331 30.123 57.067 1.00 26.54 437 GLY B N 1
ATOM 7196 C CA . GLY B 1 457 ? -19.969 29.856 56.605 1.00 26.43 437 GLY B CA 1
ATOM 7197 C C . GLY B 1 457 ? -19.714 28.352 56.415 1.00 25.21 437 GLY B C 1
ATOM 7198 O O . GLY B 1 457 ? -18.693 28.027 55.811 1.00 26.86 437 GLY B O 1
ATOM 7199 N N . LEU B 1 458 ? -20.551 27.474 56.919 1.00 26.13 438 LEU B N 1
ATOM 7200 C CA . LEU B 1 458 ? -20.349 25.991 56.809 1.00 22.65 438 LEU B CA 1
ATOM 7201 C C . LEU B 1 458 ? -21.148 25.421 55.640 1.00 27.48 438 LEU B C 1
ATOM 7202 O O . LEU B 1 458 ? -21.119 24.198 55.410 1.00 24.93 438 LEU B O 1
ATOM 7207 N N . MET B 1 459 ? -21.835 26.257 54.885 1.00 26.04 439 MET B N 1
ATOM 7208 C CA . MET B 1 459 ? -22.835 25.707 53.958 1.00 29.11 439 MET B CA 1
ATOM 7209 C C . MET B 1 459 ? -22.231 25.055 52.716 1.00 29.37 439 MET B C 1
ATOM 7210 O O . MET B 1 459 ? -22.952 24.239 52.135 1.00 32.38 439 MET B O 1
ATOM 7215 N N . LEU B 1 460 ? -20.943 25.200 52.442 1.00 27.03 440 LEU B N 1
ATOM 7216 C CA . LEU B 1 460 ? -20.336 24.544 51.269 1.00 27.19 440 LEU B CA 1
ATOM 7217 C C . LEU B 1 460 ? -19.405 23.407 51.697 1.00 26.55 440 LEU B C 1
ATOM 7218 O O . LEU B 1 460 ? -18.810 22.773 50.808 1.00 26.08 440 LEU B O 1
ATOM 7223 N N . ASN B 1 461 ? -19.289 23.123 53.006 1.00 24.79 441 ASN B N 1
ATOM 7224 C CA . ASN B 1 461 ? -18.491 21.953 53.465 1.00 26.37 441 ASN B CA 1
ATOM 7225 C C . ASN B 1 461 ? -19.237 20.654 53.232 1.00 22.68 441 ASN B C 1
ATOM 7226 O O . ASN B 1 461 ? -20.401 20.522 53.637 1.00 25.48 441 ASN B O 1
ATOM 7231 N N . TRP B 1 462 ? -18.584 19.692 52.611 1.00 22.84 442 TRP B N 1
ATOM 7232 C CA . TRP B 1 462 ? -19.154 18.345 52.357 1.00 23.80 442 TRP B CA 1
ATOM 7233 C C . TRP B 1 462 ? -19.864 17.816 53.595 1.00 23.86 442 TRP B C 1
ATOM 7234 O O . TRP B 1 462 ? -19.245 17.766 54.651 1.00 24.35 442 TRP B O 1
ATOM 7245 N N . GLY B 1 463 ? -21.134 17.417 53.472 1.00 22.99 443 GLY B N 1
ATOM 7246 C CA . GLY B 1 463 ? -21.848 16.627 54.495 1.00 25.61 443 GLY B CA 1
ATOM 7247 C C . GLY B 1 463 ? -22.383 17.461 55.637 1.00 24.57 443 GLY B C 1
ATOM 7248 O O . GLY B 1 463 ? -23.130 16.904 56.417 1.00 25.77 443 GLY B O 1
ATOM 7249 N N . VAL B 1 464 ? -22.064 18.755 55.716 1.00 24.40 444 VAL B N 1
ATOM 7250 C CA . VAL B 1 464 ? -22.362 19.544 56.953 1.00 25.75 444 VAL B CA 1
ATOM 7251 C C . VAL B 1 464 ? -23.750 20.161 56.852 1.00 27.77 444 VAL B C 1
ATOM 7252 O O . VAL B 1 464 ? -24.020 20.868 55.854 1.00 26.05 444 VAL B O 1
ATOM 7256 N N . ILE B 1 465 ? -24.585 19.844 57.832 1.00 25.14 445 ILE B N 1
ATOM 7257 C CA . ILE B 1 465 ? -25.905 20.488 58.040 1.00 25.05 445 ILE B CA 1
ATOM 7258 C C . ILE B 1 465 ? -25.738 21.484 59.167 1.00 26.17 445 ILE B C 1
ATOM 7259 O O . ILE B 1 465 ? -25.744 21.090 60.318 1.00 27.55 445 ILE B O 1
ATOM 7264 N N . PRO B 1 466 ? -25.557 22.786 58.894 1.00 26.48 446 PRO B N 1
ATOM 7265 C CA . PRO B 1 466 ? -25.437 23.794 59.944 1.00 26.82 446 PRO B CA 1
ATOM 7266 C C . PRO B 1 466 ? -26.798 24.053 60.581 1.00 28.59 446 PRO B C 1
ATOM 7267 O O . PRO B 1 466 ? -27.803 24.059 59.883 1.00 30.21 446 PRO B O 1
ATOM 7271 N N . MET B 1 467 ? -26.811 24.241 61.895 1.00 30.37 447 MET B N 1
ATOM 7272 C CA . MET B 1 467 ? -28.059 24.456 62.654 1.00 30.73 447 MET B CA 1
ATOM 7273 C C . MET B 1 467 ? -27.751 25.412 63.802 1.00 35.51 447 MET B C 1
ATOM 7274 O O . MET B 1 467 ? -26.771 25.201 64.555 1.00 32.07 447 MET B O 1
ATOM 7279 N N . LEU B 1 468 ? -28.482 26.521 63.866 1.00 30.86 448 LEU B N 1
ATOM 7280 C CA . LEU B 1 468 ? -28.204 27.553 64.905 1.00 30.28 448 LEU B CA 1
ATOM 7281 C C . LEU B 1 468 ? -28.892 27.109 66.205 1.00 32.17 448 LEU B C 1
ATOM 7282 O O . LEU B 1 468 ? -30.010 26.579 66.156 1.00 34.70 448 LEU B O 1
ATOM 7287 N N . THR B 1 469 ? -28.200 27.219 67.333 1.00 31.65 449 THR B N 1
ATOM 7288 C CA . THR B 1 469 ? -28.758 26.866 68.655 1.00 34.74 449 THR B CA 1
ATOM 7289 C C . THR B 1 469 ? -28.164 27.794 69.717 1.00 35.30 449 THR B C 1
ATOM 7290 O O . THR B 1 469 ? -27.145 28.462 69.455 1.00 32.79 449 THR B O 1
ATOM 7294 N N . ASP B 1 470 ? -28.816 27.889 70.880 1.00 36.68 450 ASP B N 1
ATOM 7295 C CA . ASP B 1 470 ? -28.238 28.627 72.045 1.00 40.59 450 ASP B CA 1
ATOM 7296 C C . ASP B 1 470 ? -26.926 27.973 72.481 1.00 41.51 450 ASP B C 1
ATOM 7297 O O . ASP B 1 470 ? -26.901 26.740 72.548 1.00 38.52 450 ASP B O 1
ATOM 7302 N N . ALA B 1 471 ? -25.920 28.776 72.812 1.00 39.44 451 ALA B N 1
ATOM 7303 C CA . ALA B 1 471 ? -24.627 28.328 73.386 1.00 45.17 451 ALA B CA 1
ATOM 7304 C C . ALA B 1 471 ? -24.909 27.577 74.681 1.00 45.92 451 ALA B C 1
ATOM 7305 O O . ALA B 1 471 ? -25.650 28.092 75.504 1.00 43.15 451 ALA B O 1
ATOM 7307 N N . PRO B 1 472 ? -24.398 26.334 74.880 1.00 44.22 452 PRO B N 1
ATOM 7308 C CA . PRO B 1 472 ? -24.725 25.567 76.080 1.00 45.56 452 PRO B CA 1
ATOM 7309 C C . PRO B 1 472 ? -24.005 26.186 77.278 1.00 44.68 452 PRO B C 1
ATOM 7310 O O . PRO B 1 472 ? -22.976 26.765 77.058 1.00 46.10 452 PRO B O 1
ATOM 7314 N N . SER B 1 473 ? -24.591 26.073 78.468 1.00 49.51 453 SER B N 1
ATOM 7315 C CA . SER B 1 473 ? -23.985 26.487 79.762 1.00 54.95 453 SER B CA 1
ATOM 7316 C C . SER B 1 473 ? -23.262 25.294 80.388 1.00 59.95 453 SER B C 1
ATOM 7317 O O . SER B 1 473 ? -23.549 24.138 79.971 1.00 52.40 453 SER B O 1
ATOM 7320 N N . SER B 1 474 ? -22.403 25.586 81.376 1.00 66.53 454 SER B N 1
ATOM 7321 C CA . SER B 1 474 ? -21.740 24.630 82.309 1.00 69.79 454 SER B CA 1
ATOM 7322 C C . SER B 1 474 ? -22.707 23.541 82.811 1.00 55.01 454 SER B C 1
ATOM 7323 O O . SER B 1 474 ? -22.233 22.446 83.034 1.00 64.41 454 SER B O 1
ATOM 7326 N N . THR B 1 475 ? -24.001 23.818 82.984 1.00 54.13 455 THR B N 1
ATOM 7327 C CA . THR B 1 475 ? -24.986 22.867 83.576 1.00 58.96 455 THR B CA 1
ATOM 7328 C C . THR B 1 475 ? -25.826 22.129 82.515 1.00 57.65 455 THR B C 1
ATOM 7329 O O . THR B 1 475 ? -26.666 21.268 82.905 1.00 56.04 455 THR B O 1
ATOM 7333 N N . ASP B 1 476 ? -25.654 22.404 81.221 1.00 54.33 456 ASP B N 1
ATOM 7334 C CA . ASP B 1 476 ? -26.476 21.716 80.187 1.00 49.74 456 ASP B CA 1
ATOM 7335 C C . ASP B 1 476 ? -25.846 20.355 79.891 1.00 44.34 456 ASP B C 1
ATOM 7336 O O . ASP B 1 476 ? -24.646 20.249 79.969 1.00 46.59 456 ASP B O 1
ATOM 7341 N N . ASP B 1 477 ? -26.645 19.356 79.564 1.00 47.09 457 ASP B N 1
ATOM 7342 C CA . ASP B 1 477 ? -26.152 18.053 79.053 1.00 43.13 457 ASP B CA 1
ATOM 7343 C C . ASP B 1 477 ? -26.094 18.184 77.510 1.00 41.96 457 ASP B C 1
ATOM 7344 O O . ASP B 1 477 ? -27.156 18.079 76.853 1.00 35.95 457 ASP B O 1
ATOM 7349 N N . MET B 1 478 ? -24.904 18.415 76.956 1.00 41.43 458 MET B N 1
ATOM 7350 C CA . MET B 1 478 ? -24.729 18.661 75.492 1.00 36.40 458 MET B CA 1
ATOM 7351 C C . MET B 1 478 ? -25.098 17.431 74.675 1.00 35.50 458 MET B C 1
ATOM 7352 O O . MET B 1 478 ? -25.464 17.590 73.512 1.00 33.79 458 MET B O 1
ATOM 7357 N N . PHE B 1 479 ? -25.060 16.232 75.249 1.00 33.39 459 PHE B N 1
ATOM 7358 C CA . PHE B 1 479 ? -25.393 14.984 74.518 1.00 33.12 459 PHE B CA 1
ATOM 7359 C C . PHE B 1 479 ? -26.913 14.876 74.386 1.00 35.94 459 PHE B C 1
ATOM 7360 O O . PHE B 1 479 ? -27.389 14.472 73.316 1.00 34.18 459 PHE B O 1
ATOM 7368 N N . GLU B 1 480 ? -27.668 15.250 75.420 1.00 38.10 460 GLU B N 1
ATOM 7369 C CA . GLU B 1 480 ? -29.145 15.338 75.322 1.00 37.40 460 GLU B CA 1
ATOM 7370 C C . GLU B 1 480 ? -29.523 16.448 74.315 1.00 31.11 460 GLU B C 1
ATOM 7371 O O . GLU B 1 480 ? -30.429 16.228 73.520 1.00 38.24 460 GLU B O 1
ATOM 7377 N N . ILE B 1 481 ? -28.869 17.586 74.343 1.00 34.04 461 ILE B N 1
ATOM 7378 C CA . ILE B 1 481 ? -29.162 18.701 73.392 1.00 37.78 461 ILE B CA 1
ATOM 7379 C C . ILE B 1 481 ? -28.954 18.176 71.965 1.00 37.49 461 ILE B C 1
ATOM 7380 O O . ILE B 1 481 ? -29.851 18.336 71.120 1.00 35.15 461 ILE B O 1
ATOM 7385 N N . ALA B 1 482 ? -27.826 17.524 71.705 1.00 36.00 462 ALA B N 1
ATOM 7386 C CA . ALA B 1 482 ? -27.506 16.985 70.361 1.00 35.69 462 ALA B CA 1
ATOM 7387 C C . ALA B 1 482 ? -28.605 16.045 69.899 1.00 35.84 462 ALA B C 1
ATOM 7388 O O . ALA B 1 482 ? -29.051 16.123 68.721 1.00 35.11 462 ALA B O 1
ATOM 7390 N N . GLU B 1 483 ? -29.026 15.124 70.761 1.00 32.35 463 GLU B N 1
ATOM 7391 C CA . GLU B 1 483 ? -30.066 14.151 70.358 1.00 35.36 463 GLU B CA 1
ATOM 7392 C C . GLU B 1 483 ? -31.381 14.912 70.098 1.00 37.23 463 GLU B C 1
ATOM 7393 O O . GLU B 1 483 ? -32.057 14.632 69.092 1.00 37.06 463 GLU B O 1
ATOM 7399 N N . ARG B 1 484 ? -31.729 15.855 70.965 1.00 39.14 464 ARG B N 1
ATOM 7400 C CA . ARG B 1 484 ? -33.013 16.600 70.815 1.00 39.75 464 ARG B CA 1
ATOM 7401 C C . ARG B 1 484 ? -32.991 17.420 69.507 1.00 36.01 464 ARG B C 1
ATOM 7402 O O . ARG B 1 484 ? -33.975 17.352 68.753 1.00 36.60 464 ARG B O 1
ATOM 7410 N N . LYS B 1 485 ? -31.905 18.114 69.209 1.00 33.44 465 LYS B N 1
ATOM 7411 C CA . LYS B 1 485 ? -31.817 18.958 67.968 1.00 35.78 465 LYS B CA 1
ATOM 7412 C C . LYS B 1 485 ? -31.882 18.057 66.734 1.00 35.86 465 LYS B C 1
ATOM 7413 O O . LYS B 1 485 ? -32.645 18.387 65.778 1.00 37.25 465 LYS B O 1
ATOM 7419 N N . ALA B 1 486 ? -31.271 16.866 66.775 1.00 36.56 466 ALA B N 1
ATOM 7420 C CA . ALA B 1 486 ? -31.280 15.914 65.643 1.00 34.27 466 ALA B CA 1
ATOM 7421 C C . ALA B 1 486 ? -32.694 15.414 65.419 1.00 34.73 466 ALA B C 1
ATOM 7422 O O . ALA B 1 486 ? -33.080 15.217 64.253 1.00 34.80 466 ALA B O 1
ATOM 7424 N N . VAL B 1 487 ? -33.422 15.148 66.516 1.00 36.99 467 VAL B N 1
ATOM 7425 C CA . VAL B 1 487 ? -34.816 14.616 66.443 1.00 38.52 467 VAL B CA 1
ATOM 7426 C C . VAL B 1 487 ? -35.757 15.728 65.946 1.00 38.02 467 VAL B C 1
ATOM 7427 O O . VAL B 1 487 ? -36.541 15.440 65.020 1.00 42.92 467 VAL B O 1
ATOM 7431 N N . GLU B 1 488 ? -35.641 16.938 66.475 1.00 42.62 468 GLU B N 1
ATOM 7432 C CA . GLU B 1 488 ? -36.402 18.127 66.002 1.00 48.47 468 GLU B CA 1
ATOM 7433 C C . GLU B 1 488 ? -36.247 18.297 64.484 1.00 48.89 468 GLU B C 1
ATOM 7434 O O . GLU B 1 488 ? -37.251 18.540 63.829 1.00 51.10 468 GLU B O 1
ATOM 7440 N N . ALA B 1 489 ? -35.019 18.238 63.955 1.00 44.40 469 ALA B N 1
ATOM 7441 C CA . ALA B 1 489 ? -34.701 18.419 62.518 1.00 42.33 469 ALA B CA 1
ATOM 7442 C C . ALA B 1 489 ? -35.234 17.262 61.670 1.00 39.34 469 ALA B C 1
ATOM 7443 O O . ALA B 1 489 ? -35.131 17.333 60.446 1.00 42.25 469 ALA B O 1
ATOM 7445 N N . GLY B 1 490 ? -35.684 16.168 62.272 1.00 40.39 470 GLY B N 1
ATOM 7446 C CA . GLY B 1 490 ? -36.109 14.972 61.509 1.00 37.35 470 GLY B CA 1
ATOM 7447 C C . GLY B 1 490 ? -34.954 14.200 60.890 1.00 37.11 470 GLY B C 1
ATOM 7448 O O . GLY B 1 490 ? -35.166 13.521 59.879 1.00 35.56 470 GLY B O 1
ATOM 7449 N N . LEU B 1 491 ? -33.739 14.297 61.433 1.00 33.30 471 LEU B N 1
ATOM 7450 C CA . LEU B 1 491 ? -32.559 13.621 60.838 1.00 33.23 471 LEU B CA 1
ATOM 7451 C C . LEU B 1 491 ? -32.432 12.188 61.364 1.00 34.14 471 LEU B C 1
ATOM 7452 O O . LEU B 1 491 ? -31.799 11.394 60.697 1.00 33.12 471 LEU B O 1
ATOM 7457 N N . VAL B 1 492 ? -33.036 11.887 62.502 1.00 29.73 472 VAL B N 1
ATOM 7458 C CA . VAL B 1 492 ? -32.895 10.570 63.177 1.00 33.75 472 VAL B CA 1
ATOM 7459 C C . VAL B 1 492 ? -34.232 10.222 63.819 1.00 40.56 472 VAL B C 1
ATOM 7460 O O . VAL B 1 492 ? -34.960 11.161 64.174 1.00 40.20 472 VAL B O 1
ATOM 7464 N N . GLU B 1 493 ? -34.419 8.935 64.104 1.00 41.84 473 GLU B N 1
ATOM 7465 C CA . GLU B 1 493 ? -35.600 8.404 64.822 1.00 44.27 473 GLU B CA 1
ATOM 7466 C C . GLU B 1 493 ? -35.141 7.320 65.795 1.00 47.59 473 GLU B C 1
ATOM 7467 O O . GLU B 1 493 ? -33.938 6.939 65.791 1.00 36.97 473 GLU B O 1
ATOM 7473 N N . SER B 1 494 ? -36.086 6.847 66.589 1.00 42.31 474 SER B N 1
ATOM 7474 C CA . SER B 1 494 ? -35.904 5.791 67.604 1.00 42.93 474 SER B CA 1
ATOM 7475 C C . SER B 1 494 ? -35.080 4.650 67.033 1.00 37.02 474 SER B C 1
ATOM 7476 O O . SER B 1 494 ? -35.439 4.091 65.965 1.00 38.07 474 SER B O 1
ATOM 7479 N N . GLY B 1 495 ? -34.014 4.314 67.751 1.00 41.12 475 GLY B N 1
ATOM 7480 C CA . GLY B 1 495 ? -33.176 3.146 67.436 1.00 43.21 475 GLY B CA 1
ATOM 7481 C C . GLY B 1 495 ? -31.965 3.519 66.613 1.00 41.13 475 GLY B C 1
ATOM 7482 O O . GLY B 1 495 ? -31.105 2.650 66.458 1.00 37.60 475 GLY B O 1
ATOM 7483 N N . ASP B 1 496 ? -31.900 4.741 66.070 1.00 35.21 476 ASP B N 1
ATOM 7484 C CA . ASP B 1 496 ? -30.745 5.149 65.219 1.00 33.97 476 ASP B CA 1
ATOM 7485 C C . ASP B 1 496 ? -29.534 5.334 66.128 1.00 29.08 476 ASP B C 1
ATOM 7486 O O . ASP B 1 496 ? -29.709 5.830 67.223 1.00 33.36 476 ASP B O 1
ATOM 7491 N N . ASP B 1 497 ? -28.339 4.987 65.656 1.00 31.56 477 ASP B N 1
ATOM 7492 C CA . ASP B 1 497 ? -27.083 5.250 66.395 1.00 32.14 477 ASP B CA 1
ATOM 7493 C C . ASP B 1 497 ? -26.445 6.530 65.858 1.00 29.20 477 ASP B C 1
ATOM 7494 O O . ASP B 1 497 ? -26.364 6.728 64.601 1.00 31.39 477 ASP B O 1
ATOM 7499 N N . ILE B 1 498 ? -26.018 7.398 66.763 1.00 26.81 478 ILE B N 1
ATOM 7500 C CA . ILE B 1 498 ? -25.342 8.659 66.418 1.00 25.92 478 ILE B CA 1
ATOM 7501 C C . ILE B 1 498 ? -24.007 8.766 67.163 1.00 28.77 478 ILE B C 1
ATOM 7502 O O . ILE B 1 498 ? -23.889 8.207 68.268 1.00 28.45 478 ILE B O 1
ATOM 7507 N N . VAL B 1 499 ? -23.100 9.522 66.584 1.00 25.09 479 VAL B N 1
ATOM 7508 C CA . VAL B 1 499 ? -21.823 9.924 67.220 1.00 24.42 479 VAL B CA 1
ATOM 7509 C C . VAL B 1 499 ? -21.931 11.398 67.537 1.00 26.00 479 VAL B C 1
ATOM 7510 O O . VAL B 1 499 ? -22.274 12.205 66.621 1.00 30.64 479 VAL B O 1
ATOM 7514 N N . ILE B 1 500 ? -21.682 11.748 68.786 1.00 23.47 480 ILE B N 1
ATOM 7515 C CA . ILE B 1 500 ? -21.697 13.169 69.237 1.00 23.91 480 ILE B CA 1
ATOM 7516 C C . ILE B 1 500 ? -20.298 13.560 69.684 1.00 26.23 480 ILE B C 1
ATOM 7517 O O . ILE B 1 500 ? -19.705 12.834 70.465 1.00 27.14 480 ILE B O 1
ATOM 7522 N N . VAL B 1 501 ? -19.826 14.719 69.284 1.00 23.46 481 VAL B N 1
ATOM 7523 C CA . VAL B 1 501 ? -18.549 15.252 69.775 1.00 24.00 481 VAL B CA 1
ATOM 7524 C C . VAL B 1 501 ? -18.795 16.642 70.359 1.00 26.89 481 VAL B C 1
ATOM 7525 O O . VAL B 1 501 ? -19.630 17.368 69.835 1.00 27.69 481 VAL B O 1
ATOM 7529 N N . ALA B 1 502 ? -18.014 16.993 71.364 1.00 25.47 482 ALA B N 1
ATOM 7530 C CA . ALA B 1 502 ? -18.099 18.303 72.051 1.00 24.91 482 ALA B CA 1
ATOM 7531 C C . ALA B 1 502 ? -16.864 18.526 72.893 1.00 27.96 482 ALA B C 1
ATOM 7532 O O . ALA B 1 502 ? -16.073 17.581 73.105 1.00 26.55 482 ALA B O 1
ATOM 7534 N N . GLY B 1 503 ? -16.654 19.778 73.301 1.00 29.31 483 GLY B N 1
ATOM 7535 C CA . GLY B 1 503 ? -15.626 20.151 74.277 1.00 29.16 483 GLY B CA 1
ATOM 7536 C C . GLY B 1 503 ? -16.267 20.159 75.658 1.00 33.41 483 GLY B C 1
ATOM 7537 O O . GLY B 1 503 ? -17.142 21.026 75.926 1.00 31.12 483 GLY B O 1
ATOM 7538 N N . VAL B 1 504 ? -15.944 19.179 76.487 1.00 29.57 484 VAL B N 1
ATOM 7539 C CA . VAL B 1 504 ? -16.654 18.931 77.778 1.00 31.28 484 VAL B CA 1
ATOM 7540 C C . VAL B 1 504 ? -15.650 19.161 78.878 1.00 34.54 484 VAL B C 1
ATOM 7541 O O . VAL B 1 504 ? -14.520 18.694 78.741 1.00 32.59 484 VAL B O 1
ATOM 7545 N N . PRO B 1 505 ? -16.003 19.877 79.978 1.00 38.57 485 PRO B N 1
ATOM 7546 C CA . PRO B 1 505 ? -17.240 20.653 80.072 1.00 38.28 485 PRO B CA 1
ATOM 7547 C C . PRO B 1 505 ? -17.059 22.068 79.500 1.00 40.11 485 PRO B C 1
ATOM 7548 O O . PRO B 1 505 ? -15.935 22.520 79.345 1.00 36.69 485 PRO B O 1
ATOM 7552 N N . VAL B 1 506 ? -18.163 22.773 79.230 1.00 41.57 486 VAL B N 1
ATOM 7553 C CA . VAL B 1 506 ? -18.129 24.199 78.775 1.00 48.82 486 VAL B CA 1
ATOM 7554 C C . VAL B 1 506 ? -17.428 25.056 79.846 1.00 48.62 486 VAL B C 1
ATOM 7555 O O . VAL B 1 506 ? -17.730 24.843 81.033 1.00 50.97 486 VAL B O 1
ATOM 7559 N N . GLY B 1 507 ? -16.473 25.904 79.451 1.00 52.72 487 GLY B N 1
ATOM 7560 C CA . GLY B 1 507 ? -15.685 26.783 80.340 1.00 54.42 487 GLY B CA 1
ATOM 7561 C C . GLY B 1 507 ? -14.371 26.168 80.820 1.00 57.71 487 GLY B C 1
ATOM 7562 O O . GLY B 1 507 ? -13.555 26.894 81.386 1.00 58.94 487 GLY B O 1
ATOM 7563 N N . GLU B 1 508 ? -14.174 24.866 80.646 1.00 47.69 488 GLU B N 1
ATOM 7564 C CA . GLU B 1 508 ? -12.943 24.138 81.039 1.00 49.64 488 GLU B CA 1
ATOM 7565 C C . GLU B 1 508 ? -12.268 23.619 79.755 1.00 44.95 488 GLU B C 1
ATOM 7566 O O . GLU B 1 508 ? -11.059 23.788 79.596 1.00 43.38 488 GLU B O 1
ATOM 7572 N N . ALA B 1 509 ? -13.007 22.921 78.892 1.00 39.80 489 ALA B N 1
ATOM 7573 C CA . ALA B 1 509 ? -12.441 22.356 77.631 1.00 37.34 489 ALA B CA 1
ATOM 7574 C C . ALA B 1 509 ? -11.898 23.497 76.772 1.00 37.50 489 ALA B C 1
ATOM 7575 O O . ALA B 1 509 ? -12.587 24.494 76.614 1.00 46.57 489 ALA B O 1
ATOM 7577 N N . VAL B 1 510 ? -10.738 23.321 76.171 1.00 36.13 490 VAL B N 1
ATOM 7578 C CA . VAL B 1 510 ? -10.174 24.299 75.196 1.00 34.23 490 VAL B CA 1
ATOM 7579 C C . VAL B 1 510 ? -10.410 23.869 73.741 1.00 32.56 490 VAL B C 1
ATOM 7580 O O . VAL B 1 510 ? -10.048 24.634 72.850 1.00 34.67 490 VAL B O 1
ATOM 7584 N N . ARG B 1 511 ? -10.999 22.700 73.517 1.00 31.11 491 ARG B N 1
ATOM 7585 C CA . ARG B 1 511 ? -11.235 22.118 72.149 1.00 30.26 491 ARG B CA 1
ATOM 7586 C C . ARG B 1 511 ? -12.228 20.953 72.280 1.00 30.76 491 ARG B C 1
ATOM 7587 O O . ARG B 1 511 ? -12.463 20.448 73.406 1.00 28.95 491 ARG B O 1
ATOM 7595 N N . THR B 1 512 ? -12.782 20.496 71.176 1.00 24.95 492 THR B N 1
ATOM 7596 C CA . THR B 1 512 ? -13.510 19.218 71.132 1.00 26.15 492 THR B CA 1
ATOM 7597 C C . THR B 1 512 ? -12.597 18.146 71.746 1.00 25.93 492 THR B C 1
ATOM 7598 O O . THR B 1 512 ? -11.489 17.992 71.262 1.00 27.44 492 THR B O 1
ATOM 7602 N N . ASN B 1 513 ? -13.090 17.432 72.749 1.00 26.35 493 ASN B N 1
ATOM 7603 C CA . ASN B 1 513 ? -12.237 16.473 73.484 1.00 26.21 493 ASN B CA 1
ATOM 7604 C C . ASN B 1 513 ? -12.970 15.178 73.761 1.00 25.61 493 ASN B C 1
ATOM 7605 O O . ASN B 1 513 ? -12.358 14.308 74.420 1.00 26.47 493 ASN B O 1
ATOM 7610 N N . THR B 1 514 ? -14.248 15.089 73.412 1.00 24.17 494 THR B N 1
ATOM 7611 C CA . THR B 1 514 ? -15.147 13.990 73.822 1.00 26.73 494 THR B CA 1
ATOM 7612 C C . THR B 1 514 ? -15.949 13.465 72.639 1.00 27.90 494 THR B C 1
ATOM 7613 O O . THR B 1 514 ? -16.485 14.260 71.827 1.00 26.70 494 THR B O 1
ATOM 7617 N N . MET B 1 515 ? -16.035 12.138 72.535 1.00 26.48 495 MET B N 1
ATOM 7618 C CA . MET B 1 515 ? -16.859 11.422 71.554 1.00 25.00 495 MET B CA 1
ATOM 7619 C C . MET B 1 515 ? -17.769 10.456 72.291 1.00 27.12 495 MET B C 1
ATOM 7620 O O . MET B 1 515 ? -17.269 9.694 73.140 1.00 27.34 495 MET B O 1
ATOM 7625 N N . ARG B 1 516 ? -19.072 10.587 72.070 1.00 26.50 496 ARG B N 1
ATOM 7626 C CA . ARG B 1 516 ? -20.123 9.701 72.613 1.00 30.12 496 ARG B CA 1
ATOM 7627 C C . ARG B 1 516 ? -20.822 8.939 71.487 1.00 30.62 496 ARG B C 1
ATOM 7628 O O . ARG B 1 516 ? -21.217 9.536 70.470 1.00 28.05 496 ARG B O 1
ATOM 7636 N N . ILE B 1 517 ? -20.925 7.629 71.621 1.00 27.11 497 ILE B N 1
ATOM 7637 C CA . ILE B 1 517 ? -21.839 6.833 70.777 1.00 25.93 497 ILE B CA 1
ATOM 7638 C C . ILE B 1 517 ? -23.157 6.635 71.542 1.00 29.55 497 ILE B C 1
ATOM 7639 O O . ILE B 1 517 ? -23.163 6.069 72.645 1.00 28.07 497 ILE B O 1
ATOM 7644 N N . ARG B 1 518 ? -24.262 7.029 70.921 1.00 27.18 498 ARG B N 1
ATOM 7645 C CA . ARG B 1 518 ? -25.587 7.136 71.575 1.00 30.48 498 ARG B CA 1
ATOM 7646 C C . ARG B 1 518 ? -26.671 6.550 70.675 1.00 30.46 498 ARG B C 1
ATOM 7647 O O . ARG B 1 518 ? -26.687 6.818 69.429 1.00 32.17 498 ARG B O 1
ATOM 7655 N N . THR B 1 519 ? -27.613 5.826 71.276 1.00 33.93 499 THR B N 1
ATOM 7656 C CA . THR B 1 519 ? -28.822 5.328 70.571 1.00 34.99 499 THR B CA 1
ATOM 7657 C C . THR B 1 519 ? -29.956 6.308 70.855 1.00 37.48 499 THR B C 1
ATOM 7658 O O . THR B 1 519 ? -30.187 6.616 71.991 1.00 37.01 499 THR B O 1
ATOM 7662 N N . VAL B 1 520 ? -30.624 6.792 69.822 1.00 33.96 500 VAL B N 1
ATOM 7663 C CA . VAL B 1 520 ? -31.764 7.737 69.955 1.00 34.28 500 VAL B CA 1
ATOM 7664 C C . VAL B 1 520 ? -32.940 7.006 70.611 1.00 35.89 500 VAL B C 1
ATOM 7665 O O . VAL B 1 520 ? -33.236 5.892 70.177 1.00 36.11 500 VAL B O 1
ATOM 7669 N N . ARG B 1 521 ? -33.597 7.642 71.579 1.00 51.15 501 ARG B N 1
ATOM 7670 C CA . ARG B 1 521 ? -34.659 7.033 72.441 1.00 60.85 501 ARG B CA 1
ATOM 7671 C C . ARG B 1 521 ? -35.899 6.718 71.585 1.00 72.34 501 ARG B C 1
ATOM 7672 O O . ARG B 1 521 ? -36.261 7.432 70.631 1.00 63.99 501 ARG B O 1
#

Sequence (1002 aa):
MNKRVKIVATLGPAVEIRGGKKFGEDGYWGEKLDVEASAKNIAKLIEAGANTFRFNFSHGDHQEQGERMATVKLAEKIAGKKVGFLLDTKGPEIRTELFEGEAKEYSYKTGEKIRVATKQGIKSTREVIALNVAGALDIYDDVEVGRQVLVDDGKLGLRVVAKDDATREFEVEVENDGIIAKQKGVNIPNTKIPFPALAERDNDDIRFGLEQGINFIAISFVRTAKDVNEVRAICEETGNGHVQLFAKIENQQGIDNLDEIIEAADGIMIARGDMGIEVPFEMVPVYQKMIIKKVNAAGKVVITATNMLETMTEKPRATRSEVSDVFNAVIDGTDATMLSGESANGKYPLESVTTMATIDKNAQALLNEYGRLDSDSFERNSKTEVMASAVKDATSSMDIKLVVTLTKTGHTARLISKYRPNADILALTFDELTERGLMLNWGVIPMLTDAPSSTDDMFEIAERKAVEAGLVESGDDIVIVAGVPVGEAVRTNTMRIRTVRMNKRVKIVATLGPAVEIRGGKKFGEDGYWGEKLDVEASAKNIAKLIEAGANTFRFNFSHGDHQEQGERMATVKLAEKIAGKKVGFLLDTKGPEIRTELFEGEAKEYSYKTGEKIRVATKQGIKSTREVIALNVAGALDIYDDVEVGRQVLVDDGKLGLRVVAKDDATREFEVEVENDGIIAKQKGVNIPNTKIPFPALAERDNDDIRFGLEQGINFIAISFVRTAKDVNEVRAICEETGNGHVQLFAKIENQQGIDNLDEIIEAADGIMIARGDMGIEVPFEMVPVYQKMIIKKVNAAGKVVITATNMLETMTEKPRATRSEVSDVFNAVIDGTDATMLSGESANGKYPLESVTTMATIDKNAQALLNEYGRLDSDSFERNSKTEVMASAVKDATSSMDIKLVVTLTKTGHTARLISKYRPNADILALTFDELTERGLMLNWGVIPMLTDAPSSTDDMFEIAERKAVEAGLVESGDDIVIVAGVPVGEAVRTNTMRIRTVR

Secondary structure (DSSP, 8-state):
----SEEEEE-SGGG-EETTBPTTSTTGGGSPEEHHHHHHHHHHHHHTTEEEEEEETTSS-HHHHHHHHHHHHHHHHHHT---EEEEE---S-EEEPPBGGG--EEEE-TT-EEEEE--SS--B-SSEEEEEEGGG---GGG--TT-EEEETTTTEEEEEEEEETTTTEEEEEE-SSEEEETT-EEE-TT------SS-HHHHHHHHHHHHH--SEEEETT--SHHHHHHHHHHHHHTT-TT-EEEEEE-SHHHHHTHHHHHHHSSEEEEEHHHHHHHS-GGGHHHHHHHHHHHHHHTT-EEEEESSTTGGGGTSSS--HHHHHHHHHHHHHT-SEEEESHHHHTSS-HHHHHHHHHHHHHHHHTTHHHH----GGG----SHHHHHHHHHHHHHHHS--SEEEEE-SSSHHHHHHHHT--SSEEEEEESSHHHHHHTTTSTTEEEEE-PPP-TTS-HHHHHHHHHHHTTS--TT-EEEEEE-SSTTT-SS--EEEEEE--/----SEEEEE-SGGG-EETTBPTTSTTGGGSPEEHHHHHHHHHHHHHHTEEEEEEETTSS-HHHHHHHHHHHHHHHHHHT---EEEEE---S-EEEPPBSSS--EEEE-TT-EEEEE--SS--B-SSEEEEEEGGG---GGG--TT-EEEETTTTEEEEEEEEETTTTEEEEEE-SSEEEETT-EEE-TT------SS-HHHHHHHHHHHHH--SEEEETT--SHHHHHHHHHHHHHTT-TT-EEEEEE-SHHHHHTHHHHHHHSSEEEEEHHHHHHHS-GGGHHHHHHHHHHHHHHTT-EEEEESSTTGGGGTSSS--HHHHHHHHHHHHHT-SEEEESHHHHTSS-HHHHHHHHHHHHHHHHTTHHHH----GGGS---SHHHHHHHHHHHHHHHS--SEEEEE-SSSHHHHHHHHT--SSEEEEEESSHHHHHHTTTSTTEEEEE-PPPPTTS-HHHHHHHHHHHTTS--TT-EEEEEE-SSTTT-SS--EEEEEE--

Solvent-accessible surface area: 38939 Å² total; per-residue (Å²): 157,50,31,31,0,8,0,0,0,7,7,3,25,16,3,7,23,45,36,60,64,128,69,72,83,139,48,5,122,77,66,165,24,45,60,108,38,0,0,106,42,0,2,102,3,7,101,25,16,3,33,0,0,17,1,23,6,6,64,21,88,55,140,69,3,11,74,14,0,57,0,0,73,67,0,13,168,76,19,65,120,65,1,0,5,0,0,2,2,8,2,22,12,10,35,2,26,66,2,100,69,120,29,76,84,69,74,2,136,85,36,47,162,7,71,1,2,3,140,43,75,60,79,0,58,68,88,39,2,0,2,36,2,7,40,74,40,78,0,6,117,50,0,111,86,39,74,36,2,5,2,25,44,3,71,0,0,1,86,1,72,35,61,32,115,97,67,90,25,0,52,1,67,1,55,1,46,20,82,0,12,69,32,41,16,9,7,9,23,118,31,193,25,99,40,49,46,47,12,121,112,8,28,68,5,0,72,37,0,11,140,61,36,5,9,1,0,0,10,6,21,0,37,37,16,122,14,0,76,55,1,45,57,10,0,114,121,55,66,27,50,68,2,22,0,0,0,16,0,4,27,75,85,0,19,101,40,6,94,81,0,12,147,21,1,36,1,1,0,0,6,2,6,36,0,9,23,61,7,73,66,32,48,5,7,20,29,6,7,56,1,0,136,76,0,3,48,48,19,54,5,0,0,0,0,25,6,0,0,41,26,0,22,100,87,34,72,10,12,13,0,0,2,3,0,0,0,5,0,1,1,5,4,0,1,0,0,5,0,24,22,1,0,13,70,4,141,40,18,56,77,0,0,65,19,0,5,40,0,0,64,28,0,12,67,24,38,125,124,33,28,56,40,80,14,127,81,30,135,81,121,46,140,6,8,81,33,1,21,38,0,44,89,10,7,81,88,77,127,5,90,1,0,0,0,15,4,160,85,0,96,10,0,59,18,1,1,18,0,30,1,73,0,10,0,0,0,0,0,54,61,79,88,20,9,35,6,0,14,0,5,5,2,1,49,21,38,70,20,128,68,15,56,87,131,66,78,15,9,70,19,0,15,103,42,0,66,123,44,64,22,8,122,75,52,29,39,0,0,0,0,0,20,52,64,50,79,140,35,131,90,11,73,39,68,102,89,32,73,4,188,177,48,32,31,0,8,0,0,0,6,7,2,18,18,4,7,26,42,43,64,61,126,75,72,84,140,48,4,155,72,60,178,35,57,49,109,28,0,0,110,50,0,1,106,2,4,95,26,15,3,31,0,0,17,2,30,2,19,106,33,95,59,124,59,1,13,65,13,0,53,0,0,76,78,0,12,171,83,20,66,121,63,1,0,5,0,0,1,3,32,5,31,31,13,50,2,26,76,4,98,62,160,30,134,87,68,71,1,131,83,33,47,106,5,69,0,3,3,142,41,76,60,105,0,52,65,94,41,2,0,1,74,2,14,66,68,44,82,0,5,111,34,0,90,88,38,75,45,1,4,1,38,64,3,57,1,4,0,87,1,60,46,66,42,114,96,75,84,26,0,45,0,61,1,57,35,73,22,86,0,15,59,95,75,25,10,11,8,15,106,32,154,16,99,28,68,30,32,24,152,116,10,44,79,3,0,85,44,0,11,149,65,38,5,8,1,0,0,12,10,26,0,41,39,19,124,7,0,75,59,0,48,57,8,0,110,123,56,65,26,48,69,1,20,0,1,0,17,0,4,23,69,42,0,15,104,42,4,95,77,0,12,144,21,2,36,1,0,0,0,6,1,10,45,0,2,13,31,7,74,55,31,49,5,6,22,31,5,7,52,0,0,134,77,0,3,50,49,20,52,4,0,0,0,1,33,14,0,0,55,30,0,29,105,65,24,77,10,12,18,0,0,4,4,0,0,0,4,0,0,0,4,3,0,1,0,0,5,0,26,21,1,0,7,84,8,120,34,17,65,75,0,0,64,18,0,4,37,0,0,57,29,0,14,77,24,36,126,124,35,27,58,40,81,13,129,81,30,136,83,121,48,140,5,8,81,32,0,21,38,0,46,92,8,6,81,89,76,127,6,88,1,0,0,0,13,4,161,85,0,95,8,0,55,17,1,1,18,0,31,1,79,0,9,0,0,0,0,0,53,59,76,87,22,9,34,6,0,12,1,5,5,2,1,46,22,37,66,21,129,69,14,52,85,125,64,81,15,9,71,22,0,16,110,36,0,73,119,45,64,22,10,117,81,52,27,37,0,0,0,0,0,19,50,56,57,85,138,31,133,95,11,72,40,68,102,91,33,72,4,194

Nearest PDB structures (foldseek):
  8iau-assembly1_C  TM=9.847E-01  e=3.729E-98  Streptococcus pneumoniae R6
  8iav-assembly1_D  TM=9.824E-01  e=1.307E-81  Streptococcus pneumoniae R6
  8iav-assembly1_A  TM=9.779E-01  e=1.549E-79  Streptococcus pneumoniae R6
  8iav-assembly1_B  TM=9.746E-01  e=8.520E-78  Streptococcus pneumoniae R6
  8iau-assembly2_H  TM=9.897E-01  e=2.308E-74  Streptococcus pneumoniae R6

B-factor: mean 37.35, std 13.3, range [20.13, 129.79]

Foldseek 3Di:
DDQQFAEEEEAAQQLWAFPNDHPPDPCRVVGHTPLQSSLCSLLLLVVLGHAEYEQECLDDHLVVSLSVLVSPVSNCVVNVHDHAYEYEFPAQFKWWAQAPVRPFKDKDAFFDKAKEAQQPDDHAYPRYIYIHGFVSDRCLVQADQQWWKAWALNPWIWGQHDADPVRSMGTTTTHHIDMHGGSTTIDTEPTDDCHDLAGPVRVVSLVSDVVSDGQEYEYPQDQALSSLVVSCVSCVVVVNNNRFYAYEHQAPSCLVHVVRNLVNGQYYEDALSNNVVRDPVVCSVVSLLVRLQVNLLVLHAYEYDDCLQVCLLEDLDGDPVSLVSLLVSVLSHHLYYYHHSNQHPGNCNSSVSNVSSVSSVVSLVCNVPRRPHDLVPHDQPDLLLVVLVVQLVVLVVDPAAEEEEADAQCVSVSSVLSSSHPYAYEYEYADVSSQNNCSSRRRYNYDHDHDDDQPDDVVVVRLVVCVVVVSDDAQHWHKYWYQPPPPPGPTTDDIDIDGRD/DDQQFAEEEEAAQQLWAFPNDGPPDPCRVVGHTPLQSSLCSLLLLVVLGHAEYEYEPLDDDLVVSLSVLVSPVSNCVVNVHDHAYEYEFNPFWKWWAAAPDPDFKDKDAFFDKAKEAQQPPDHAYPRYIYIHTVVSARCLVQADQQWWKAWALNPWTWHQNDADPPRSMGTTTTHHIDMRGHGTTIDTAPTCRPDDLADPRRVVSLLSDVVSPGQEYEYPPRLALSSLVVSCVVCVVVVNNNRFYAYEHQAPSCLVRVVRNLVNGQYYEDALSNNVNRDPVVCSVVSLLVRQQSNLLVLGAYEYDDVLQVCLLEDLDGDPVSLVSLLVSVLSPHLYYYHHSNQHPGNHNSSVSNSSSVSSRVSLVCNVPRRPHDLVPHDQPDLLLVVLVVQLVVLVVDPAAEEEEADAQCPSVSSVLSSSHPYAYEYEYADVSSQNNCSSRRRYNYDHDHDDDLPDDVVVVRLVVCVVVVSDDAFHKHKYWYQPPPPPGPHTNDIDIDGRD

InterPro domains:
  IPR001697 Pyruvate kinase [PR01050] (81-97)
  IPR001697 Pyruvate kinase [PR01050] (214-228)
  IPR001697 Pyruvate kinase [PR01050] (245-271)
  IPR001697 Pyruvate kinase [PR01050] (272-296)
  IPR001697 Pyruvate kinase [PR01050] (297-321)
  IPR001697 Pyruvate kinase [PR01050] (322-340)
  IPR001697 Pyruvate kinase [PR01050] (341-357)
  IPR001697 Pyruvate kinase [PTHR11817] (3-481)
  IPR001697 Pyruvate kinase [TIGR01064] (37-500)
  IPR011037 Pyruvate kinase-like, insert domain superfamily [SSF50800] (92-194)
  IPR015793 Pyruvate kinase, barrel [PF00224] (3-353)
  IPR015795 Pyruvate kinase, C-terminal [PF02887] (387-497)
  IPR015806 Pyruvate kinase, insert domain superfamily [G3DSA:2.40.33.10] (93-195)
  IPR015813 Pyruvate/Phosphoenolpyruvate kinase-like domain superfamily [SSF51621] (2-367)
  IPR036918 Pyruvate kinase, C-terminal domain superfamily [G3DSA:3.40.1380.20] (356-500)
  IPR036918 Pyruvate kinase, C-terminal domain superfamily [SSF52935] (351-500)
  IPR040442 Pyruvate kinase-like domain superfamily [G3DSA:3.20.20.60] (38-355)

Radius of gyration: 30.25 Å; Cα contacts (8 Å, |Δi|>4): 2341; chains: 2; bounding box: 81×81×90 Å